Protein AF-0000000072905108 (afdb_homodimer)

Organism: NCBI:txid187101

InterPro domains:
  IPR001567 Peptidase M3A/M3B catalytic domain [PF01432] (187-564)
  IPR004438 Peptidase M3B, oligoendopeptidase F [TIGR00181] (2-578)
  IPR013647 Oligopeptidase F, N-terminal domain [PF08439] (108-171)
  IPR042088 Oligoendopeptidase F, C-terminal domain [G3DSA:1.10.1370.20] (211-580)
  IPR045090 Peptidase M3A/M3B [PTHR11804] (358-551)

Structure (mmCIF, N/CA/C/O backbone):
data_AF-0000000072905108-model_v1
#
loop_
_entity.id
_entity.type
_entity.pdbx_description
1 polymer 'Oligopeptidase F'
#
loop_
_atom_site.group_PDB
_atom_site.id
_atom_site.type_symbol
_atom_site.label_atom_id
_atom_site.label_alt_id
_atom_site.label_comp_id
_atom_site.label_asym_id
_atom_site.label_entity_id
_atom_site.label_seq_id
_atom_site.pdbx_PDB_ins_code
_atom_site.Cartn_x
_atom_site.Cartn_y
_atom_site.Cartn_z
_atom_site.occupancy
_atom_site.B_iso_or_equiv
_atom_site.auth_seq_id
_atom_site.auth_comp_id
_atom_site.auth_asym_id
_atom_site.auth_atom_id
_atom_site.pdbx_PDB_model_num
ATOM 1 N N . MET A 1 1 ? 17.172 25.938 36.344 1 37.25 1 MET A N 1
ATOM 2 C CA . MET A 1 1 ? 17.031 24.891 35.344 1 37.25 1 MET A CA 1
ATOM 3 C C . MET A 1 1 ? 15.609 24.344 35.312 1 37.25 1 MET A C 1
ATOM 5 O O . MET A 1 1 ? 15.047 24.078 34.25 1 37.25 1 MET A O 1
ATOM 9 N N . GLU A 1 2 ? 15.023 24.062 36.531 1 50 2 GLU A N 1
ATOM 10 C CA . GLU A 1 2 ? 13.711 23.531 36.875 1 50 2 GLU A CA 1
ATOM 11 C C . GLU A 1 2 ? 12.602 24.5 36.469 1 50 2 GLU A C 1
ATOM 13 O O . GLU A 1 2 ? 11.5 24.078 36.125 1 50 2 GLU A O 1
ATOM 18 N N . ASN A 1 3 ? 13 25.812 35.969 1 70.31 3 ASN A N 1
ATOM 19 C CA . ASN A 1 3 ? 12.094 26.922 35.781 1 70.31 3 ASN A CA 1
ATOM 20 C C . ASN A 1 3 ? 11.711 27.062 34.281 1 70.31 3 ASN A C 1
ATOM 22 O O . ASN A 1 3 ? 10.914 27.938 33.938 1 70.31 3 ASN A O 1
ATOM 26 N N . ASN A 1 4 ? 12.016 26.172 33.5 1 89.19 4 ASN A N 1
ATOM 27 C CA . ASN A 1 4 ? 11.766 26.328 32.094 1 89.19 4 ASN A CA 1
ATOM 28 C C . ASN A 1 4 ? 10.859 25.219 31.547 1 89.19 4 ASN A C 1
ATOM 30 O O . ASN A 1 4 ? 10.75 25.016 30.344 1 89.19 4 ASN A O 1
ATOM 34 N N . LYS A 1 5 ? 10.32 24.531 32.594 1 93.5 5 LYS A N 1
ATOM 35 C CA . LYS A 1 5 ? 9.359 23.484 32.25 1 93.5 5 LYS A CA 1
ATOM 36 C C . LYS A 1 5 ? 7.934 23.938 32.531 1 93.5 5 LYS A C 1
ATOM 38 O O . LYS A 1 5 ? 7.691 24.672 33.5 1 93.5 5 LYS A O 1
ATOM 43 N N . TRP A 1 6 ? 7.023 23.469 31.703 1 96.94 6 TRP A N 1
ATOM 44 C CA . TRP A 1 6 ? 5.625 23.797 31.953 1 96.94 6 TRP A CA 1
ATOM 45 C C . TRP A 1 6 ? 5.125 23.125 33.219 1 96.94 6 TRP A C 1
ATOM 47 O O . TRP A 1 6 ? 5.758 22.188 33.719 1 96.94 6 TRP A O 1
ATOM 57 N N . ASP A 1 7 ? 4.039 23.719 33.844 1 96.69 7 ASP A N 1
ATOM 58 C CA . ASP A 1 7 ? 3.436 23.188 35.062 1 96.69 7 ASP A CA 1
ATOM 59 C C . ASP A 1 7 ? 2.105 22.5 34.75 1 96.69 7 ASP A C 1
ATOM 61 O O . ASP A 1 7 ? 1.071 23.156 34.625 1 96.69 7 ASP A O 1
ATOM 65 N N . LEU A 1 8 ? 2.092 21.172 34.781 1 96.81 8 LEU A N 1
ATOM 66 C CA . LEU A 1 8 ? 0.907 20.406 34.406 1 96.81 8 LEU A CA 1
ATOM 67 C C . LEU A 1 8 ? 0.062 20.078 35.656 1 96.81 8 LEU A C 1
ATOM 69 O O . LEU A 1 8 ? -1.012 19.484 35.531 1 96.81 8 LEU A O 1
ATOM 73 N N . THR A 1 9 ? 0.495 20.531 36.781 1 96 9 THR A N 1
ATOM 74 C CA . THR A 1 9 ? -0.245 20.25 38 1 96 9 THR A CA 1
ATOM 75 C C . THR A 1 9 ? -1.555 21.047 38.031 1 96 9 THR A C 1
ATOM 77 O O . THR A 1 9 ? -2.436 20.766 38.844 1 96 9 THR A O 1
ATOM 80 N N . TYR A 1 10 ? -1.648 22.031 37.156 1 95.19 10 TYR A N 1
ATOM 81 C CA . TYR A 1 10 ? -2.908 22.75 37 1 95.19 10 TYR A CA 1
ATOM 82 C C . TYR A 1 10 ? -3.988 21.844 36.438 1 95.19 10 TYR A C 1
ATOM 84 O O . TYR A 1 10 ? -5.18 22.141 36.531 1 95.19 10 TYR A O 1
ATOM 92 N N . ILE A 1 11 ? -3.596 20.75 35.75 1 97.62 11 ILE A N 1
ATOM 93 C CA . ILE A 1 11 ? -4.555 19.797 35.219 1 97.62 11 ILE A CA 1
ATOM 94 C C . ILE A 1 11 ? -4.902 18.75 36.281 1 97.62 11 ILE A C 1
ATOM 96 O O . ILE A 1 11 ? -6.055 18.656 36.719 1 97.62 11 ILE A O 1
ATOM 100 N N . PHE A 1 12 ? -3.92 18.031 36.656 1 97.62 12 PHE A N 1
ATOM 101 C CA . PHE A 1 12 ? -3.984 17.141 37.812 1 97.62 12 PHE A CA 1
ATOM 102 C C . PHE A 1 12 ? -2.797 17.375 38.719 1 97.62 12 PHE A C 1
ATOM 104 O O . PHE A 1 12 ? -1.646 17.344 38.281 1 97.62 12 PHE A O 1
ATOM 111 N N . LYS A 1 13 ? -3.086 17.422 39.969 1 97.19 13 LYS A N 1
ATOM 112 C CA . LYS A 1 13 ? -2.037 17.703 40.938 1 97.19 13 LYS A CA 1
ATOM 113 C C . LYS A 1 13 ? -1.029 16.562 41 1 97.19 13 LYS A C 1
ATOM 115 O O . LYS A 1 13 ? 0.158 16.781 41.25 1 97.19 13 LYS A O 1
ATOM 120 N N . THR A 1 14 ? -1.585 15.336 40.844 1 96.69 14 THR A N 1
ATOM 121 C CA . THR A 1 14 ? -0.721 14.164 40.938 1 96.69 14 THR A CA 1
ATOM 122 C C . THR A 1 14 ? -1.152 13.109 39.906 1 96.69 14 THR A C 1
ATOM 124 O O . THR A 1 14 ? -2.289 13.125 39.438 1 96.69 14 THR A O 1
ATOM 127 N N . ASP A 1 15 ? -0.193 12.219 39.656 1 96.75 15 ASP A N 1
ATOM 128 C CA . ASP A 1 15 ? -0.494 11.078 38.812 1 96.75 15 ASP A CA 1
ATOM 129 C C . ASP A 1 15 ? -1.583 10.195 39.438 1 96.75 15 ASP A C 1
ATOM 131 O O . ASP A 1 15 ? -2.379 9.594 38.719 1 96.75 15 ASP A O 1
ATOM 135 N N . LYS A 1 16 ? -1.562 10.156 40.656 1 97 16 LYS A N 1
ATOM 136 C CA . LYS A 1 16 ? -2.568 9.375 41.375 1 97 16 LYS A CA 1
ATOM 137 C C . LYS A 1 16 ? -3.973 9.906 41.094 1 97 16 LYS A C 1
ATOM 139 O O . LYS A 1 16 ? -4.902 9.125 40.875 1 97 16 LYS A O 1
ATOM 144 N N . LEU A 1 17 ? -4.121 11.172 41.156 1 97.69 17 LEU A N 1
ATOM 145 C CA . LEU A 1 17 ? -5.418 11.781 40.875 1 97.69 17 LEU A CA 1
ATOM 146 C C . LEU A 1 17 ? -5.855 11.523 39.438 1 97.69 17 LEU A C 1
ATOM 148 O O . LEU A 1 17 ? -7.047 11.352 39.188 1 97.69 17 LEU A O 1
ATOM 152 N N . TRP A 1 18 ? -4.914 11.57 38.5 1 97.94 18 TRP A N 1
ATOM 153 C CA . TRP A 1 18 ? -5.227 11.219 37.125 1 97.94 18 TRP A CA 1
ATOM 154 C C . TRP A 1 18 ? -5.777 9.797 37.031 1 97.94 18 TRP A C 1
ATOM 156 O O . TRP A 1 18 ? -6.793 9.555 36.375 1 97.94 18 TRP A O 1
ATOM 166 N N . ASN A 1 19 ? -5.137 8.867 37.719 1 97.25 19 ASN A N 1
ATOM 167 C CA . ASN A 1 19 ? -5.547 7.465 37.688 1 97.25 19 ASN A CA 1
ATOM 168 C C . ASN A 1 19 ? -6.945 7.281 38.281 1 97.25 19 ASN A C 1
ATOM 170 O O . ASN A 1 19 ? -7.746 6.504 37.75 1 97.25 19 ASN A O 1
ATOM 174 N N . GLU A 1 20 ? -7.219 7.969 39.312 1 97.5 20 GLU A N 1
ATOM 175 C CA . GLU A 1 20 ? -8.547 7.91 39.906 1 97.5 20 GLU A CA 1
ATOM 176 C C . GLU A 1 20 ? -9.609 8.453 38.969 1 97.5 20 GLU A C 1
ATOM 178 O O . GLU A 1 20 ? -10.672 7.855 38.812 1 97.5 20 GLU A O 1
ATOM 183 N N . SER A 1 21 ? -9.273 9.555 38.469 1 97.5 21 SER A N 1
ATOM 184 C CA . SER A 1 21 ? -10.203 10.156 37.5 1 97.5 21 SER A CA 1
ATOM 185 C C . SER A 1 21 ? -10.406 9.266 36.281 1 97.5 21 SER A C 1
ATOM 187 O O . SER A 1 21 ? -11.5 9.203 35.75 1 97.5 21 SER A O 1
ATOM 189 N N . PHE A 1 22 ? -9.352 8.617 35.844 1 97.31 22 PHE A N 1
ATOM 190 C CA . PHE A 1 22 ? -9.414 7.695 34.719 1 97.31 22 PHE A CA 1
ATOM 191 C C . PHE A 1 22 ? -10.344 6.531 35.031 1 97.31 22 PHE A C 1
ATOM 193 O O . PHE A 1 22 ? -11.18 6.16 34.188 1 97.31 22 PHE A O 1
ATOM 200 N N . ASP A 1 23 ? -10.211 5.984 36.125 1 96.44 23 ASP A N 1
ATOM 201 C CA . ASP A 1 23 ? -11.055 4.871 36.531 1 96.44 23 ASP A CA 1
ATOM 202 C C . ASP A 1 23 ? -12.523 5.289 36.594 1 96.44 23 ASP A C 1
ATOM 204 O O . ASP A 1 23 ? -13.414 4.523 36.219 1 96.44 23 ASP A O 1
ATOM 208 N N . GLU A 1 24 ? -12.695 6.434 37.062 1 97.06 24 GLU A N 1
ATOM 209 C CA . GLU A 1 24 ? -14.047 6.977 37.062 1 97.06 24 GLU A CA 1
ATOM 210 C C . GLU A 1 24 ? -14.578 7.164 35.656 1 97.06 24 GLU A C 1
ATOM 212 O O . GLU A 1 24 ? -15.742 6.859 35.375 1 97.06 24 GLU A O 1
ATOM 217 N N . ALA A 1 25 ? -13.758 7.711 34.812 1 97.25 25 ALA A N 1
ATOM 218 C CA . ALA A 1 25 ? -14.156 7.984 33.438 1 97.25 25 ALA A CA 1
ATOM 219 C C . ALA A 1 25 ? -14.539 6.699 32.719 1 97.25 25 ALA A C 1
ATOM 221 O O . ALA A 1 25 ? -15.43 6.703 31.875 1 97.25 25 ALA A O 1
ATOM 222 N N . LYS A 1 26 ? -13.938 5.527 33.031 1 92.88 26 LYS A N 1
ATOM 223 C CA . LYS A 1 26 ? -14.242 4.23 32.438 1 92.88 26 LYS A CA 1
ATOM 224 C C . LYS A 1 26 ? -15.711 3.877 32.594 1 92.88 26 LYS A C 1
ATOM 226 O O . LYS A 1 26 ? -16.312 3.27 31.719 1 92.88 26 LYS A O 1
ATOM 231 N N . GLU A 1 27 ? -16.188 4.348 33.625 1 94.56 27 GLU A N 1
ATOM 232 C CA . GLU A 1 27 ? -17.594 4.047 33.938 1 94.56 27 GLU A CA 1
ATOM 233 C C . GLU A 1 27 ? -18.516 5.133 33.406 1 94.56 27 GLU A C 1
ATOM 235 O O . GLU A 1 27 ? -19.578 4.828 32.844 1 94.56 27 GLU A O 1
ATOM 240 N N . VAL A 1 28 ? -18.109 6.285 33.531 1 95.5 28 VAL A N 1
ATOM 241 C CA . VAL A 1 28 ? -18.938 7.441 33.188 1 95.5 28 VAL A CA 1
ATOM 242 C C . VAL A 1 28 ? -19.219 7.465 31.688 1 95.5 28 VAL A C 1
ATOM 244 O O . VAL A 1 28 ? -20.297 7.859 31.25 1 95.5 28 VAL A O 1
ATOM 247 N N . ILE A 1 29 ? -18.281 7.082 30.859 1 95.56 29 ILE A N 1
ATOM 248 C CA . ILE A 1 29 ? -18.453 7.164 29.406 1 95.56 29 ILE A CA 1
ATOM 249 C C . ILE A 1 29 ? -19.594 6.234 28.969 1 95.56 29 ILE A C 1
ATOM 251 O O . ILE A 1 29 ? -20.203 6.449 27.938 1 95.56 29 ILE A O 1
ATOM 255 N N . LYS A 1 30 ? -19.953 5.16 29.75 1 92.56 30 LYS A N 1
ATOM 256 C CA . LYS A 1 30 ? -21.016 4.211 29.453 1 92.56 30 LYS A CA 1
ATOM 257 C C . LYS A 1 30 ? -22.391 4.875 29.547 1 92.56 30 LYS A C 1
ATOM 259 O O . LYS A 1 30 ? -23.359 4.402 28.953 1 92.56 30 LYS A O 1
ATOM 264 N N . ASP A 1 31 ? -22.406 5.887 30.281 1 93.69 31 ASP A N 1
ATOM 265 C CA . ASP A 1 31 ? -23.672 6.562 30.562 1 93.69 31 ASP A CA 1
ATOM 266 C C . ASP A 1 31 ? -24.281 7.137 29.281 1 93.69 31 ASP A C 1
ATOM 268 O O . ASP A 1 31 ? -25.5 7.328 29.188 1 93.69 31 ASP A O 1
ATOM 272 N N . ILE A 1 32 ? -23.484 7.43 28.344 1 94.81 32 ILE A N 1
ATOM 273 C CA . ILE A 1 32 ? -23.969 8.023 27.109 1 94.81 32 ILE A CA 1
ATOM 274 C C . ILE A 1 32 ? -24.922 7.051 26.406 1 94.81 32 ILE A C 1
ATOM 276 O O . ILE A 1 32 ? -25.797 7.465 25.641 1 94.81 32 ILE A O 1
ATOM 280 N N . LYS A 1 33 ? -24.766 5.773 26.672 1 92.62 33 LYS A N 1
ATOM 281 C CA . LYS A 1 33 ? -25.516 4.715 26.016 1 92.62 33 LYS A CA 1
ATOM 282 C C . LYS A 1 33 ? -26.984 4.738 26.422 1 92.62 33 LYS A C 1
ATOM 284 O O . LYS A 1 33 ? -27.859 4.258 25.688 1 92.62 33 LYS A O 1
ATOM 289 N N . LYS A 1 34 ? -27.25 5.25 27.547 1 94.5 34 LYS A N 1
ATOM 290 C CA . LYS A 1 34 ? -28.625 5.262 28.031 1 94.5 34 LYS A CA 1
ATOM 291 C C . LYS A 1 34 ? -29.516 6.137 27.156 1 94.5 34 LYS A C 1
ATOM 293 O O . LYS A 1 34 ? -30.734 6.027 27.203 1 94.5 34 LYS A O 1
ATOM 298 N N . TYR A 1 35 ? -28.906 6.949 26.328 1 95.06 35 TYR A N 1
ATOM 299 C CA . TYR A 1 35 ? -29.672 7.875 25.5 1 95.06 35 TYR A CA 1
ATOM 300 C C . TYR A 1 35 ? -29.953 7.266 24.125 1 95.06 35 TYR A C 1
ATOM 302 O O . TYR A 1 35 ? -30.688 7.855 23.328 1 95.06 35 TYR A O 1
ATOM 310 N N . GLU A 1 36 ? -29.391 6.199 23.828 1 92.12 36 GLU A N 1
ATOM 311 C CA . GLU A 1 36 ? -29.625 5.547 22.547 1 92.12 36 GLU A CA 1
ATOM 312 C C . GLU A 1 36 ? -31.109 5.324 22.312 1 92.12 36 GLU A C 1
ATOM 314 O O . GLU A 1 36 ? -31.781 4.695 23.125 1 92.12 36 GLU A O 1
ATOM 319 N N . GLY A 1 37 ? -31.594 5.844 21.312 1 92.25 37 GLY A N 1
ATOM 320 C CA . GLY A 1 37 ? -33 5.738 20.953 1 92.25 37 GLY A CA 1
ATOM 321 C C . GLY A 1 37 ? -33.875 6.711 21.719 1 92.25 37 GLY A C 1
ATOM 322 O O . GLY A 1 37 ? -35.094 6.707 21.547 1 92.25 37 GLY A O 1
ATOM 323 N N . LYS A 1 38 ? -33.281 7.539 22.516 1 94 38 LYS A N 1
ATOM 324 C CA . LYS A 1 38 ? -34.094 8.344 23.406 1 94 38 LYS A CA 1
ATOM 325 C C . LYS A 1 38 ? -33.688 9.812 23.359 1 94 38 LYS A C 1
ATOM 327 O O . LYS A 1 38 ? -34.188 10.633 24.125 1 94 38 LYS A O 1
ATOM 332 N N . ILE A 1 39 ? -32.812 10.289 22.5 1 94 39 ILE A N 1
ATOM 333 C CA . ILE A 1 39 ? -32.219 11.625 22.484 1 94 39 ILE A CA 1
ATOM 334 C C . ILE A 1 39 ? -33.344 12.664 22.312 1 94 39 ILE A C 1
ATOM 336 O O . ILE A 1 39 ? -33.312 13.719 22.953 1 94 39 ILE A O 1
ATOM 340 N N . THR A 1 40 ? -34.375 12.312 21.5 1 94.81 40 THR A N 1
ATOM 341 C CA . THR A 1 40 ? -35.375 13.328 21.141 1 94.81 40 THR A CA 1
ATOM 342 C C . THR A 1 40 ? -36.75 12.938 21.656 1 94.81 40 THR A C 1
ATOM 344 O O . THR A 1 40 ? -37.75 13.305 21.047 1 94.81 40 THR A O 1
ATOM 347 N N . LYS A 1 41 ? -36.812 12.18 22.641 1 94.5 41 LYS A N 1
ATOM 348 C CA . LYS A 1 41 ? -38.094 11.758 23.188 1 94.5 41 LYS A CA 1
ATOM 349 C C . LYS A 1 41 ? -38.812 12.93 23.828 1 94.5 41 LYS A C 1
ATOM 351 O O . LYS A 1 41 ? -40.031 12.945 23.891 1 94.5 41 LYS A O 1
ATOM 356 N N . SER A 1 42 ? -38 13.867 24.438 1 96 42 SER A N 1
ATOM 357 C CA . SER A 1 42 ? -38.562 15.086 25.031 1 96 42 SER A CA 1
ATOM 358 C C . SER A 1 42 ? -37.531 16.219 25.016 1 96 42 SER A C 1
ATOM 360 O O . SER A 1 42 ? -36.344 15.969 24.891 1 96 42 SER A O 1
ATOM 362 N N . LEU A 1 43 ? -38.031 17.406 25.156 1 96.81 43 LEU A N 1
ATOM 363 C CA . LEU A 1 43 ? -37.156 18.578 25.219 1 96.81 43 LEU A CA 1
ATOM 364 C C . LEU A 1 43 ? -36.219 18.484 26.422 1 96.81 43 LEU A C 1
ATOM 366 O O . LEU A 1 43 ? -35.031 18.734 26.297 1 96.81 43 LEU A O 1
ATOM 370 N N . GLU A 1 44 ? -36.812 18.094 27.547 1 96.62 44 GLU A N 1
ATOM 371 C CA . GLU A 1 44 ? -36 17.969 28.75 1 96.62 44 GLU A CA 1
ATOM 372 C C . GLU A 1 44 ? -34.969 16.875 28.625 1 96.62 44 GLU A C 1
ATOM 374 O O . GLU A 1 44 ? -33.812 17.031 29.094 1 96.62 44 GLU A O 1
ATOM 379 N N . GLY A 1 45 ? -35.344 15.844 28.062 1 96.12 45 GLY A N 1
ATOM 380 C CA . GLY A 1 45 ? -34.375 14.773 27.812 1 96.12 45 GLY A CA 1
ATOM 381 C C . GLY A 1 45 ? -33.25 15.18 26.891 1 96.12 45 GLY A C 1
ATOM 382 O O . GLY A 1 45 ? -32.094 14.797 27.094 1 96.12 45 GLY A O 1
ATOM 383 N N . PHE A 1 46 ? -33.562 15.961 25.891 1 97.44 46 PHE A N 1
ATOM 384 C CA . PHE A 1 46 ? -32.562 16.453 24.938 1 97.44 46 PHE A CA 1
ATOM 385 C C . PHE A 1 46 ? -31.578 17.375 25.625 1 97.44 46 PHE A C 1
ATOM 387 O O . PHE A 1 46 ? -30.375 17.25 25.422 1 97.44 46 PHE A O 1
ATOM 394 N N . LYS A 1 47 ? -32.094 18.219 26.469 1 97.12 47 LYS A N 1
ATOM 395 C CA . LYS A 1 47 ? -31.25 19.109 27.234 1 97.12 47 LYS A CA 1
ATOM 396 C C . LYS A 1 47 ? -30.312 18.328 28.156 1 97.12 47 LYS A C 1
ATOM 398 O O . LYS A 1 47 ? -29.125 18.641 28.266 1 97.12 47 LYS A O 1
ATOM 403 N N . GLN A 1 48 ? -30.828 17.328 28.75 1 96.5 48 GLN A N 1
ATOM 404 C CA . GLN A 1 48 ? -30.047 16.484 29.656 1 96.5 48 GLN A CA 1
ATOM 405 C C . GLN A 1 48 ? -28.938 15.742 28.891 1 96.5 48 GLN A C 1
ATOM 407 O O . GLN A 1 48 ? -27.812 15.617 29.391 1 96.5 48 GLN A O 1
ATOM 412 N N . PHE A 1 49 ? -29.359 15.32 27.734 1 96.75 49 PHE A N 1
ATOM 413 C CA . PHE A 1 49 ? -28.391 14.633 26.891 1 96.75 49 PHE A CA 1
ATOM 414 C C . PHE A 1 49 ? -27.219 15.547 26.562 1 96.75 49 PHE A C 1
ATOM 416 O O . PHE A 1 49 ? -26.062 15.164 26.75 1 96.75 49 PHE A O 1
ATOM 423 N N . LEU A 1 50 ? -27.469 16.703 26.141 1 96.88 50 LEU A N 1
ATOM 424 C CA . LEU A 1 50 ? -26.422 17.656 25.75 1 96.88 50 LEU A CA 1
ATOM 425 C C . LEU A 1 50 ? -25.531 18 26.938 1 96.88 50 LEU A C 1
ATOM 427 O O . LEU A 1 50 ? -24.312 18.031 26.812 1 96.88 50 LEU A O 1
ATOM 431 N N . LYS A 1 51 ? -26.109 18.188 28.062 1 96.12 51 LYS A N 1
ATOM 432 C CA . LYS A 1 51 ? -25.375 18.547 29.266 1 96.12 51 LYS A CA 1
ATOM 433 C C . LYS A 1 51 ? -24.469 17.406 29.719 1 96.12 51 LYS A C 1
ATOM 435 O O . LYS A 1 51 ? -23.297 17.625 30.047 1 96.12 51 LYS A O 1
ATOM 440 N N . GLU A 1 52 ? -25 16.266 29.734 1 96.25 52 GLU A N 1
ATOM 441 C CA . GLU A 1 52 ? -24.219 15.102 30.172 1 96.25 52 GLU A CA 1
ATOM 442 C C . GLU A 1 52 ? -23.094 14.797 29.188 1 96.25 52 GLU A C 1
ATOM 444 O O . GLU A 1 52 ? -21.984 14.422 29.594 1 96.25 52 GLU A O 1
ATOM 449 N N . LYS A 1 53 ? -23.438 14.898 27.938 1 96.19 53 LYS A N 1
ATOM 450 C CA . LYS A 1 53 ? -22.375 14.695 26.953 1 96.19 53 LYS A CA 1
ATOM 451 C C . LYS A 1 53 ? -21.234 15.68 27.156 1 96.19 53 LYS A C 1
ATOM 453 O O . LYS A 1 53 ? -20.062 15.305 27.047 1 96.19 53 LYS A O 1
ATOM 458 N N . GLU A 1 54 ? -21.562 16.859 27.422 1 95.69 54 GLU A N 1
ATOM 459 C CA . GLU A 1 54 ? -20.547 17.875 27.672 1 95.69 54 GLU A CA 1
ATOM 460 C C . GLU A 1 54 ? -19.703 17.516 28.891 1 95.69 54 GLU A C 1
ATOM 462 O O . GLU A 1 54 ? -18.469 17.656 28.859 1 95.69 54 GLU A O 1
ATOM 467 N N . ILE A 1 55 ? -20.297 17.062 29.906 1 96.56 55 ILE A N 1
ATOM 468 C CA . ILE A 1 55 ? -19.609 16.688 31.125 1 96.56 55 ILE A CA 1
ATOM 469 C C . ILE A 1 55 ? -18.625 15.547 30.828 1 96.56 55 ILE A C 1
ATOM 471 O O . ILE A 1 55 ? -17.469 15.586 31.266 1 96.56 55 ILE A O 1
ATOM 475 N N . ILE A 1 56 ? -19.062 14.641 30.094 1 97.25 56 ILE A N 1
ATOM 476 C CA . ILE A 1 56 ? -18.234 13.5 29.75 1 97.25 56 ILE A CA 1
ATOM 477 C C . ILE A 1 56 ? -17.078 13.953 28.844 1 97.25 56 ILE A C 1
ATOM 479 O O . ILE A 1 56 ? -15.93 13.578 29.062 1 97.25 56 ILE A O 1
ATOM 483 N N . ASP A 1 57 ? -17.422 14.773 27.891 1 96.44 57 ASP A N 1
ATOM 484 C CA . ASP A 1 57 ? -16.406 15.289 26.969 1 96.44 57 ASP A CA 1
ATOM 485 C C . ASP A 1 57 ? -15.297 16.016 27.734 1 96.44 57 ASP A C 1
ATOM 487 O O . ASP A 1 57 ? -14.109 15.828 27.453 1 96.44 57 ASP A O 1
ATOM 491 N N . LEU A 1 58 ? -15.672 16.812 28.641 1 96.94 58 LEU A N 1
ATOM 492 C CA . LEU A 1 58 ? -14.727 17.594 29.422 1 96.94 58 LEU A CA 1
ATOM 493 C C . LEU A 1 58 ? -13.828 16.688 30.266 1 96.94 58 LEU A C 1
ATOM 495 O O . LEU A 1 58 ? -12.617 16.922 30.344 1 96.94 58 LEU A O 1
ATOM 499 N N . LYS A 1 59 ? -14.406 15.703 30.812 1 97 59 LYS A N 1
ATOM 500 C CA . LYS A 1 59 ? -13.641 14.766 31.625 1 97 59 LYS A CA 1
ATOM 501 C C . LYS A 1 59 ? -12.609 14.016 30.781 1 97 59 LYS A C 1
ATOM 503 O O . LYS A 1 59 ? -11.438 13.938 31.156 1 97 59 LYS A O 1
ATOM 508 N N . VAL A 1 60 ? -13.047 13.562 29.703 1 96.69 60 VAL A N 1
ATOM 509 C CA . VAL A 1 60 ? -12.172 12.797 28.828 1 96.69 60 VAL A CA 1
ATOM 510 C C . VAL A 1 60 ? -11.07 13.695 28.281 1 96.69 60 VAL A C 1
ATOM 512 O O . VAL A 1 60 ? -9.906 13.289 28.203 1 96.69 60 VAL A O 1
ATOM 515 N N . GLU A 1 61 ? -11.391 14.852 27.922 1 96.31 61 GLU A N 1
ATOM 516 C CA . GLU A 1 61 ? -10.422 15.805 27.391 1 96.31 61 GLU A CA 1
ATOM 517 C C . GLU A 1 61 ? -9.344 16.125 28.422 1 96.31 61 GLU A C 1
ATOM 519 O O . GLU A 1 61 ? -8.156 16.172 28.094 1 96.31 61 GLU A O 1
ATOM 524 N N . LYS A 1 62 ? -9.758 16.328 29.594 1 97.31 62 LYS A N 1
ATOM 525 C CA . LYS A 1 62 ? -8.828 16.641 30.688 1 97.31 62 LYS A CA 1
ATOM 526 C C . LYS A 1 62 ? -7.836 15.5 30.906 1 97.31 62 LYS A C 1
ATOM 528 O O . LYS A 1 62 ? -6.637 15.734 31.047 1 97.31 62 LYS A O 1
ATOM 533 N N . LEU A 1 63 ? -8.352 14.352 30.891 1 97.81 63 LEU A N 1
ATOM 534 C CA . LEU A 1 63 ? -7.516 13.164 31.031 1 97.81 63 LEU A CA 1
ATOM 535 C C . LEU A 1 63 ? -6.539 13.047 29.859 1 97.81 63 LEU A C 1
ATOM 537 O O . LEU A 1 63 ? -5.352 12.773 30.062 1 97.81 63 LEU A O 1
ATOM 541 N N . TYR A 1 64 ? -7.062 13.266 28.75 1 96.75 64 TYR A N 1
ATOM 542 C CA . TYR A 1 64 ? -6.238 13.172 27.562 1 96.75 64 TYR A CA 1
ATOM 543 C C . TYR A 1 64 ? -5.109 14.195 27.594 1 96.75 64 TYR A C 1
ATOM 545 O O . TYR A 1 64 ? -3.957 13.859 27.297 1 96.75 64 TYR A O 1
ATOM 553 N N . MET A 1 65 ? -5.383 15.367 27.969 1 97.06 65 MET A N 1
ATOM 554 C CA . MET A 1 65 ? -4.398 16.453 27.953 1 97.06 65 MET A CA 1
ATOM 555 C C . MET A 1 65 ? -3.26 16.156 28.922 1 97.06 65 MET A C 1
ATOM 557 O O . MET A 1 65 ? -2.088 16.328 28.578 1 97.06 65 MET A O 1
ATOM 561 N N . TYR A 1 66 ? -3.588 15.695 30.031 1 97.81 66 TYR A N 1
ATOM 562 C CA . TYR A 1 66 ? -2.557 15.398 31.016 1 97.81 66 TYR A CA 1
ATOM 563 C C . TYR A 1 66 ? -1.626 14.297 30.516 1 97.81 66 TYR A C 1
ATOM 565 O O . TYR A 1 66 ? -0.402 14.43 30.594 1 97.81 66 TYR A O 1
ATOM 573 N N . ALA A 1 67 ? -2.236 13.359 30.031 1 96.56 67 ALA A N 1
ATOM 574 C CA . ALA A 1 67 ? -1.459 12.203 29.594 1 96.56 67 ALA A CA 1
ATOM 575 C C . ALA A 1 67 ? -0.572 12.562 28.406 1 96.56 67 ALA A C 1
ATOM 577 O O . ALA A 1 67 ? 0.626 12.273 28.406 1 96.56 67 ALA A O 1
ATOM 578 N N . HIS A 1 68 ? -1.116 13.195 27.438 1 94.69 68 HIS A N 1
ATOM 579 C CA . HIS A 1 68 ? -0.36 13.469 26.234 1 94.69 68 HIS A CA 1
ATOM 580 C C . HIS A 1 68 ? 0.741 14.492 26.484 1 94.69 68 HIS A C 1
ATOM 582 O O . HIS A 1 68 ? 1.839 14.375 25.922 1 94.69 68 HIS A O 1
ATOM 588 N N . LEU A 1 69 ? 0.503 15.453 27.328 1 97 69 LEU A N 1
ATOM 589 C CA . LEU A 1 69 ? 1.501 16.484 27.609 1 97 69 LEU A CA 1
ATOM 590 C C . LEU A 1 69 ? 2.678 15.906 28.375 1 97 69 LEU A C 1
ATOM 592 O O . LEU A 1 69 ? 3.836 16.203 28.078 1 97 69 LEU A O 1
ATOM 596 N N . ASN A 1 70 ? 2.375 15.094 29.297 1 95.62 70 ASN A N 1
ATOM 597 C CA . ASN A 1 70 ? 3.455 14.422 30 1 95.62 70 ASN A CA 1
ATOM 598 C C . ASN A 1 70 ? 4.246 13.5 29.078 1 95.62 70 ASN A C 1
ATOM 600 O O . ASN A 1 70 ? 5.477 13.461 29.141 1 95.62 70 ASN A O 1
ATOM 604 N N . HIS A 1 71 ? 3.525 12.844 28.359 1 93.25 71 HIS A N 1
ATOM 605 C CA . HIS A 1 71 ? 4.164 11.961 27.406 1 93.25 71 HIS A CA 1
ATOM 606 C C . HIS A 1 71 ? 5.102 12.727 26.484 1 93.25 71 HIS A C 1
ATOM 608 O O . HIS A 1 71 ? 6.242 12.32 26.266 1 93.25 71 HIS A O 1
ATOM 614 N N . ASP A 1 72 ? 4.668 13.82 25.953 1 91.56 72 ASP A N 1
ATOM 615 C CA . ASP A 1 72 ? 5.398 14.57 24.938 1 91.56 72 ASP A CA 1
ATOM 616 C C . ASP A 1 72 ? 6.594 15.305 25.547 1 91.56 72 ASP A C 1
ATOM 618 O O . ASP A 1 72 ? 7.547 15.641 24.844 1 91.56 72 ASP A O 1
ATOM 622 N N . ALA A 1 73 ? 6.535 15.57 26.828 1 92.69 73 ALA A N 1
ATOM 623 C CA . ALA A 1 73 ? 7.652 16.219 27.5 1 92.69 73 ALA A CA 1
ATOM 624 C C . ALA A 1 73 ? 8.883 15.32 27.531 1 92.69 73 ALA A C 1
ATOM 626 O O . ALA A 1 73 ? 10.016 15.805 27.531 1 92.69 73 ALA A O 1
ATOM 627 N N . ASP A 1 74 ? 8.617 14.016 27.609 1 91 74 ASP A N 1
ATOM 628 C CA . ASP A 1 74 ? 9.656 12.992 27.562 1 91 74 ASP A CA 1
ATOM 629 C C . ASP A 1 74 ? 9.078 11.633 27.172 1 91 74 ASP A C 1
ATOM 631 O O . ASP A 1 74 ? 8.562 10.906 28.016 1 91 74 ASP A O 1
ATOM 635 N N . THR A 1 75 ? 9.234 11.273 26.031 1 85.75 75 THR A N 1
ATOM 636 C CA . THR A 1 75 ? 8.57 10.102 25.453 1 85.75 75 THR A CA 1
ATOM 637 C C . THR A 1 75 ? 9.203 8.812 25.984 1 85.75 75 THR A C 1
ATOM 639 O O . THR A 1 75 ? 8.672 7.723 25.75 1 85.75 75 THR A O 1
ATOM 642 N N . SER A 1 76 ? 10.352 8.891 26.703 1 82.38 76 SER A N 1
ATOM 643 C CA . SER A 1 76 ? 11.055 7.711 27.188 1 82.38 76 SER A CA 1
ATOM 644 C C . SER A 1 76 ? 10.5 7.258 28.547 1 82.38 76 SER A C 1
ATOM 646 O O . SER A 1 76 ? 10.82 6.168 29.016 1 82.38 76 SER A O 1
ATOM 648 N N . VAL A 1 77 ? 9.703 8.078 29.094 1 88.25 77 VAL A N 1
ATOM 649 C CA . VAL A 1 77 ? 9.188 7.766 30.422 1 88.25 77 VAL A CA 1
ATOM 650 C C . VAL A 1 77 ? 8.055 6.746 30.297 1 88.25 77 VAL A C 1
ATOM 652 O O . VAL A 1 77 ? 6.961 7.07 29.844 1 88.25 77 VAL A O 1
ATOM 655 N N . SER A 1 78 ? 8.164 5.574 30.844 1 85.62 78 SER A N 1
ATOM 656 C CA . SER A 1 78 ? 7.27 4.434 30.672 1 85.62 78 SER A CA 1
ATOM 657 C C . SER A 1 78 ? 5.891 4.719 31.25 1 85.62 78 SER A C 1
ATOM 659 O O . SER A 1 78 ? 4.871 4.34 30.672 1 85.62 78 SER A O 1
ATOM 661 N N . LYS A 1 79 ? 5.855 5.273 32.344 1 91.31 79 LYS A N 1
ATOM 662 C CA . LYS A 1 79 ? 4.578 5.527 33 1 91.31 79 LYS A CA 1
ATOM 663 C C . LYS A 1 79 ? 3.682 6.414 32.156 1 91.31 79 LYS A C 1
ATOM 665 O O . LYS A 1 79 ? 2.469 6.203 32.094 1 91.31 79 LYS A O 1
ATOM 670 N N . TYR A 1 80 ? 4.25 7.398 31.547 1 93.31 80 TYR A N 1
ATOM 671 C CA . TYR A 1 80 ? 3.439 8.312 30.75 1 93.31 80 TYR A CA 1
ATOM 672 C C . TYR A 1 80 ? 3.121 7.711 29.391 1 93.31 80 TYR A C 1
ATOM 674 O O . TYR A 1 80 ? 2.092 8.031 28.797 1 93.31 80 TYR A O 1
ATOM 682 N N . GLN A 1 81 ? 3.979 6.84 28.969 1 85.62 81 GLN A N 1
ATOM 683 C CA . GLN A 1 81 ? 3.615 6.035 27.812 1 85.62 81 GLN A CA 1
ATOM 684 C C . GLN A 1 81 ? 2.363 5.207 28.094 1 85.62 81 GLN A C 1
ATOM 686 O O . GLN A 1 81 ? 1.462 5.137 27.25 1 85.62 81 GLN A O 1
ATOM 691 N N . GLU A 1 82 ? 2.316 4.637 29.141 1 87.5 82 GLU A N 1
ATOM 692 C CA . GLU A 1 82 ? 1.181 3.814 29.547 1 87.5 82 GLU A CA 1
ATOM 693 C C . GLU A 1 82 ? -0.08 4.656 29.703 1 87.5 82 GLU A C 1
ATOM 695 O O . GLU A 1 82 ? -1.158 4.266 29.266 1 87.5 82 GLU A O 1
ATOM 700 N N . MET A 1 83 ? 0.031 5.766 30.391 1 93.81 83 MET A N 1
ATOM 701 C CA . MET A 1 83 ? -1.104 6.664 30.578 1 93.81 83 MET A CA 1
ATOM 702 C C . MET A 1 83 ? -1.698 7.078 29.234 1 93.81 83 MET A C 1
ATOM 704 O O . MET A 1 83 ? -2.918 7.07 29.062 1 93.81 83 MET A O 1
ATOM 708 N N . PHE A 1 84 ? -0.774 7.438 28.453 1 90.69 84 PHE A N 1
ATOM 709 C CA . PHE A 1 84 ? -1.216 7.895 27.141 1 90.69 84 PHE A CA 1
ATOM 710 C C . PHE A 1 84 ? -1.911 6.773 26.375 1 90.69 84 PHE A C 1
ATOM 712 O O . PHE A 1 84 ? -2.951 6.992 25.75 1 90.69 84 PHE A O 1
ATOM 719 N N . SER A 1 85 ? -1.41 5.633 26.438 1 83.44 85 SER A N 1
ATOM 720 C CA . SER A 1 85 ? -2.033 4.473 25.812 1 83.44 85 SER A CA 1
ATOM 721 C C . SER A 1 85 ? -3.414 4.199 26.391 1 83.44 85 SER A C 1
ATOM 723 O O . SER A 1 85 ? -4.367 3.938 25.656 1 83.44 85 SER A O 1
ATOM 725 N N . LYS A 1 86 ? -3.51 4.254 27.578 1 87.62 86 LYS A N 1
ATOM 726 C CA . LYS A 1 86 ? -4.77 4.031 28.281 1 87.62 86 LYS A CA 1
ATOM 727 C C . LYS A 1 86 ? -5.836 5.027 27.828 1 87.62 86 LYS A C 1
ATOM 729 O O . LYS A 1 86 ? -6.965 4.641 27.531 1 87.62 86 LYS A O 1
ATOM 734 N N . ILE A 1 87 ? -5.457 6.215 27.797 1 93.06 87 ILE A N 1
ATOM 735 C CA . ILE A 1 87 ? -6.449 7.238 27.5 1 93.06 87 ILE A CA 1
ATOM 736 C C . ILE A 1 87 ? -6.84 7.164 26.016 1 93.06 87 ILE A C 1
ATOM 738 O O . ILE A 1 87 ? -7.988 7.43 25.656 1 93.06 87 ILE A O 1
ATOM 742 N N . GLN A 1 88 ? -5.922 6.859 25.234 1 84.88 88 GLN A N 1
ATOM 743 C CA . GLN A 1 88 ? -6.258 6.656 23.828 1 84.88 88 GLN A CA 1
ATOM 744 C C . GLN A 1 88 ? -7.297 5.551 23.672 1 84.88 88 GLN A C 1
ATOM 746 O O . GLN A 1 88 ? -8.25 5.691 22.891 1 84.88 88 GLN A O 1
ATOM 751 N N . SER A 1 89 ? -7.113 4.504 24.375 1 81.88 89 SER A N 1
ATOM 752 C CA . SER A 1 89 ? -8.062 3.393 24.359 1 81.88 89 SER A CA 1
ATOM 753 C C . SER A 1 89 ? -9.43 3.822 24.875 1 81.88 89 SER A C 1
ATOM 755 O O . SER A 1 89 ? -10.453 3.453 24.312 1 81.88 89 SER A O 1
ATOM 757 N N . LEU A 1 90 ? -9.375 4.523 25.875 1 90.12 90 LEU A N 1
ATOM 758 C CA . LEU A 1 90 ? -10.625 5.016 26.438 1 90.12 90 LEU A CA 1
ATOM 759 C C . LEU A 1 90 ? -11.344 5.941 25.469 1 90.12 90 LEU A C 1
ATOM 761 O O . LEU A 1 90 ? -12.57 5.879 25.328 1 90.12 90 LEU A O 1
ATOM 765 N N . TYR A 1 91 ? -10.586 6.766 24.891 1 88.5 91 TYR A N 1
ATOM 766 C CA . TYR A 1 91 ? -11.133 7.699 23.922 1 88.5 91 TYR A CA 1
ATOM 767 C C . TYR A 1 91 ? -11.797 6.957 22.766 1 88.5 91 TYR A C 1
ATOM 769 O O . TYR A 1 91 ? -12.906 7.301 22.359 1 88.5 91 TYR A O 1
ATOM 777 N N . ALA A 1 92 ? -11.203 5.961 22.312 1 75.75 92 ALA A N 1
ATOM 778 C CA . ALA A 1 92 ? -11.75 5.141 21.234 1 75.75 92 ALA A CA 1
ATOM 779 C C . ALA A 1 92 ? -13.055 4.469 21.672 1 75.75 92 ALA A C 1
ATOM 781 O O . ALA A 1 92 ? -14.031 4.453 20.906 1 75.75 92 ALA A O 1
ATOM 782 N N . LYS A 1 93 ? -13.062 3.895 22.797 1 82.31 93 LYS A N 1
ATOM 783 C CA . LYS A 1 93 ? -14.258 3.25 23.344 1 82.31 93 LYS A CA 1
ATOM 784 C C . LYS A 1 93 ? -15.406 4.246 23.484 1 82.31 93 LYS A C 1
ATOM 786 O O . LYS A 1 93 ? -16.547 3.924 23.156 1 82.31 93 LYS A O 1
ATOM 791 N N . TYR A 1 94 ? -15.07 5.383 23.953 1 90.12 94 TYR A N 1
ATOM 792 C CA . TYR A 1 94 ? -16.078 6.43 24.109 1 90.12 94 TYR A CA 1
ATOM 793 C C . TYR A 1 94 ? -16.688 6.805 22.766 1 90.12 94 TYR A C 1
ATOM 795 O O . TYR A 1 94 ? -17.906 6.949 22.656 1 90.12 94 TYR A O 1
ATOM 803 N N . TYR A 1 95 ? -15.906 7 21.766 1 82.44 95 TYR A N 1
ATOM 804 C CA . TYR A 1 95 ? -16.406 7.34 20.438 1 82.44 95 TYR A CA 1
ATOM 805 C C . TYR A 1 95 ? -17.297 6.238 19.891 1 82.44 95 TYR A C 1
ATOM 807 O O . TYR A 1 95 ? -18.281 6.516 19.203 1 82.44 95 TYR A O 1
ATOM 815 N N . GLU A 1 96 ? -16.922 5.09 20.203 1 76.19 96 GLU A N 1
ATOM 816 C CA . GLU A 1 96 ? -17.766 3.959 19.828 1 76.19 96 GLU A CA 1
ATOM 817 C C . GLU A 1 96 ? -19.141 4.047 20.484 1 76.19 96 GLU A C 1
ATOM 819 O O . GLU A 1 96 ? -20.156 3.834 19.828 1 76.19 96 GLU A O 1
ATOM 824 N N . TYR A 1 97 ? -19.141 4.332 21.734 1 85.56 97 TYR A N 1
ATOM 825 C CA . TYR A 1 97 ? -20.391 4.465 22.469 1 85.56 97 TYR A CA 1
ATOM 826 C C . TYR A 1 97 ? -21.25 5.586 21.891 1 85.56 97 TYR A C 1
ATOM 828 O O . TYR A 1 97 ? -22.469 5.531 21.969 1 85.56 97 TYR A O 1
ATOM 836 N N . CYS A 1 98 ? -20.609 6.574 21.266 1 88.88 98 CYS A N 1
ATOM 837 C CA . CYS A 1 98 ? -21.312 7.746 20.75 1 88.88 98 CYS A CA 1
ATOM 838 C C . CYS A 1 98 ? -21.766 7.52 19.312 1 88.88 98 CYS A C 1
ATOM 840 O O . CYS A 1 98 ? -22.406 8.391 18.719 1 88.88 98 CYS A O 1
ATOM 842 N N . SER A 1 99 ? -21.594 6.352 18.734 1 79.81 99 SER A N 1
ATOM 843 C CA . SER A 1 99 ? -21.766 6.09 17.312 1 79.81 99 SER A CA 1
ATOM 844 C C . SER A 1 99 ? -23.219 6.273 16.891 1 79.81 99 SER A C 1
ATOM 846 O O . SER A 1 99 ? -23.484 6.652 15.742 1 79.81 99 SER A O 1
ATOM 848 N N . PHE A 1 100 ? -24.188 6.156 17.797 1 82.88 100 PHE A N 1
ATOM 849 C CA . PHE A 1 100 ? -25.609 6.199 17.453 1 82.88 100 PHE A CA 1
ATOM 850 C C . PHE A 1 100 ? -26.094 7.637 17.328 1 82.88 100 PHE A C 1
ATOM 852 O O . PHE A 1 100 ? -27.141 7.898 16.734 1 82.88 100 PHE A O 1
ATOM 859 N N . ILE A 1 101 ? -25.375 8.516 17.797 1 89.44 101 ILE A N 1
ATOM 860 C CA . ILE A 1 101 ? -25.844 9.883 18.016 1 89.44 101 ILE A CA 1
ATOM 861 C C . ILE A 1 101 ? -26.125 10.547 16.672 1 89.44 101 ILE A C 1
ATOM 863 O O . ILE A 1 101 ? -27.188 11.117 16.469 1 89.44 101 ILE A O 1
ATOM 867 N N . VAL A 1 102 ? -25.219 10.469 15.766 1 84.88 102 VAL A N 1
ATOM 868 C CA . VAL A 1 102 ? -25.328 11.195 14.508 1 84.88 102 VAL A CA 1
ATOM 869 C C . VAL A 1 102 ? -26.531 10.688 13.719 1 84.88 102 VAL A C 1
ATOM 871 O O . VAL A 1 102 ? -27.312 11.477 13.172 1 84.88 102 VAL A O 1
ATOM 874 N N . THR A 1 103 ? -26.719 9.383 13.688 1 83 103 THR A N 1
ATOM 875 C CA . THR A 1 103 ? -27.828 8.797 12.953 1 83 103 THR A CA 1
ATOM 876 C C . THR A 1 103 ? -29.172 9.172 13.594 1 83 103 THR A C 1
ATOM 878 O O . THR A 1 103 ? -30.125 9.5 12.898 1 83 103 THR A O 1
ATOM 881 N N . GLU A 1 104 ? -29.172 9.117 14.859 1 88.5 104 GLU A N 1
ATOM 882 C CA . GLU A 1 104 ? -30.406 9.484 15.562 1 88.5 104 GLU A CA 1
ATOM 883 C C . GLU A 1 104 ? -30.734 10.961 15.367 1 88.5 104 GLU A C 1
ATOM 885 O O . GLU A 1 104 ? -31.906 11.328 15.227 1 88.5 104 GLU A O 1
ATOM 890 N N . MET A 1 105 ? -29.719 11.742 15.328 1 92.12 105 MET A N 1
ATOM 891 C CA . MET A 1 105 ? -29.938 13.164 15.102 1 92.12 105 MET A CA 1
ATOM 892 C C . MET A 1 105 ? -30.438 13.422 13.68 1 92.12 105 MET A C 1
ATOM 894 O O . MET A 1 105 ? -31.328 14.242 13.469 1 92.12 105 MET A O 1
ATOM 898 N N . LYS A 1 106 ? -29.875 12.711 12.766 1 90 106 LYS A N 1
ATOM 899 C CA . LYS A 1 106 ? -30.297 12.852 11.375 1 90 106 LYS A CA 1
ATOM 900 C C . LYS A 1 106 ? -31.75 12.445 11.195 1 90 106 LYS A C 1
ATOM 902 O O . LYS A 1 106 ? -32.531 13.156 10.547 1 90 106 LYS A O 1
ATOM 907 N N . ASP A 1 107 ? -32.156 11.398 11.859 1 89.31 107 ASP A N 1
ATOM 908 C CA . ASP A 1 107 ? -33.5 10.852 11.727 1 89.31 107 ASP A CA 1
ATOM 909 C C . ASP A 1 107 ? -34.531 11.742 12.414 1 89.31 107 ASP A C 1
ATOM 911 O O . ASP A 1 107 ? -35.75 11.648 12.125 1 89.31 107 ASP A O 1
ATOM 915 N N . ASN A 1 108 ? -34.094 12.57 13.273 1 94.19 108 ASN A N 1
ATOM 916 C CA . ASN A 1 108 ? -35 13.398 14.047 1 94.19 108 ASN A CA 1
ATOM 917 C C . ASN A 1 108 ? -34.688 14.883 13.883 1 94.19 108 ASN A C 1
ATOM 919 O O . ASN A 1 108 ? -34.844 15.664 14.828 1 94.19 108 ASN A O 1
ATOM 923 N N . LYS A 1 109 ? -34.188 15.281 12.766 1 94.5 109 LYS A N 1
ATOM 924 C CA . LYS A 1 109 ? -33.719 16.641 12.484 1 94.5 109 LYS A CA 1
ATOM 925 C C . LYS A 1 109 ? -34.844 17.656 12.789 1 94.5 109 LYS A C 1
ATOM 927 O O . LYS A 1 109 ? -34.594 18.672 13.445 1 94.5 109 LYS A O 1
ATOM 932 N N . ASP A 1 110 ? -36.062 17.344 12.422 1 95.5 110 ASP A N 1
ATOM 933 C CA . ASP A 1 110 ? -37.188 18.266 12.578 1 95.5 110 ASP A CA 1
ATOM 934 C C . ASP A 1 110 ? -37.5 18.516 14.055 1 95.5 110 ASP A C 1
ATOM 936 O O . ASP A 1 110 ? -37.75 19.656 14.453 1 95.5 110 ASP A O 1
ATOM 940 N N . LYS A 1 111 ? -37.438 17.469 14.82 1 94.94 111 LYS A N 1
ATOM 941 C CA . LYS A 1 111 ? -37.688 17.594 16.266 1 94.94 111 LYS A CA 1
ATOM 942 C C . LYS A 1 111 ? -36.594 18.438 16.922 1 94.94 111 LYS A C 1
ATOM 944 O O . LYS A 1 111 ? -36.875 19.266 17.797 1 94.94 111 LYS A O 1
ATOM 949 N N . ILE A 1 112 ? -35.406 18.234 16.516 1 96.94 112 ILE A N 1
ATOM 950 C CA . ILE A 1 112 ? -34.281 18.953 17.078 1 96.94 112 ILE A CA 1
ATOM 951 C C . ILE A 1 112 ? -34.375 20.438 16.719 1 96.94 112 ILE A C 1
ATOM 953 O O . ILE A 1 112 ? -34.125 21.312 17.547 1 96.94 112 ILE A O 1
ATOM 957 N N . GLU A 1 113 ? -34.781 20.703 15.508 1 96.38 113 GLU A N 1
ATOM 958 C CA . GLU A 1 113 ? -34.969 22.078 15.086 1 96.38 113 GLU A CA 1
ATOM 959 C C . GLU A 1 113 ? -36.031 22.781 15.945 1 96.38 113 GLU A C 1
ATOM 961 O O . GLU A 1 113 ? -35.875 23.953 16.281 1 96.38 113 GLU A O 1
ATOM 966 N N . GLU A 1 114 ? -37 22.016 16.266 1 97.12 114 GLU A N 1
ATOM 967 C CA . GLU A 1 114 ? -38.031 22.547 17.141 1 97.12 114 GLU A CA 1
ATOM 968 C C . GLU A 1 114 ? -37.469 22.812 18.547 1 97.12 114 GLU A C 1
ATOM 970 O O . GLU A 1 114 ? -37.75 23.844 19.156 1 97.12 114 GLU A O 1
ATOM 975 N N . TYR A 1 115 ? -36.719 21.891 19.031 1 97.31 115 TYR A N 1
ATOM 976 C CA . TYR A 1 115 ? -36.156 22.031 20.375 1 97.31 115 TYR A CA 1
ATOM 977 C C . TYR A 1 115 ? -35.219 23.234 20.438 1 97.31 115 TYR A C 1
ATOM 979 O O . TYR A 1 115 ? -35.156 23.922 21.469 1 97.31 115 TYR A O 1
ATOM 987 N N . LEU A 1 116 ? -34.531 23.547 19.422 1 97 116 LEU A N 1
ATOM 988 C CA . LEU A 1 116 ? -33.5 24.578 19.375 1 97 116 LEU A CA 1
ATOM 989 C C . LEU A 1 116 ? -34.125 25.969 19.469 1 97 116 LEU A C 1
ATOM 991 O O . LEU A 1 116 ? -33.438 26.953 19.688 1 97 116 LEU A O 1
ATOM 995 N N . LYS A 1 117 ? -35.438 26.016 19.391 1 96.75 117 LYS A N 1
ATOM 996 C CA . LYS A 1 117 ? -36.125 27.281 19.562 1 96.75 117 LYS A CA 1
ATOM 997 C C . LYS A 1 117 ? -36.156 27.703 21.031 1 96.75 117 LYS A C 1
ATOM 999 O O . LYS A 1 117 ? -36.406 28.859 21.359 1 96.75 117 LYS A O 1
ATOM 1004 N N . ASP A 1 118 ? -35.906 26.719 21.859 1 96.62 118 ASP A N 1
ATOM 1005 C CA . ASP A 1 118 ? -35.844 27 23.297 1 96.62 118 ASP A CA 1
ATOM 1006 C C . ASP A 1 118 ? -34.625 27.859 23.625 1 96.62 118 ASP A C 1
ATOM 1008 O O . ASP A 1 118 ? -33.5 27.547 23.219 1 96.62 118 ASP A O 1
ATOM 1012 N N . ASP A 1 119 ? -34.812 28.828 24.469 1 95.38 119 ASP A N 1
ATOM 1013 C CA . ASP A 1 119 ? -33.75 29.812 24.766 1 95.38 119 ASP A CA 1
ATOM 1014 C C . ASP A 1 119 ? -32.625 29.172 25.547 1 95.38 119 ASP A C 1
ATOM 1016 O O . ASP A 1 119 ? -31.469 29.609 25.469 1 95.38 119 ASP A O 1
ATOM 1020 N N . GLU A 1 120 ? -32.906 28.156 26.25 1 95.12 120 GLU A N 1
ATOM 1021 C CA . GLU A 1 120 ? -31.891 27.453 27.016 1 95.12 120 GLU A CA 1
ATOM 1022 C C . GLU A 1 120 ? -30.906 26.734 26.109 1 95.12 120 GLU A C 1
ATOM 1024 O O . GLU A 1 120 ? -29.828 26.328 26.547 1 95.12 120 GLU A O 1
ATOM 1029 N N . LEU A 1 121 ? -31.281 26.625 24.844 1 96.88 121 LEU A N 1
ATOM 1030 C CA . LEU A 1 121 ? -30.438 25.891 23.906 1 96.88 121 LEU A CA 1
ATOM 1031 C C . LEU A 1 121 ? -29.812 26.828 22.875 1 96.88 121 LEU A C 1
ATOM 1033 O O . LEU A 1 121 ? -29.297 26.391 21.859 1 96.88 121 LEU A O 1
ATOM 1037 N N . LYS A 1 122 ? -29.875 28.047 23.172 1 95.62 122 LYS A N 1
ATOM 1038 C CA . LYS A 1 122 ? -29.406 29.062 22.234 1 95.62 122 LYS A CA 1
ATOM 1039 C C . LYS A 1 122 ? -27.938 28.844 21.891 1 95.62 122 LYS A C 1
ATOM 1041 O O . LYS A 1 122 ? -27.516 29.047 20.75 1 95.62 122 LYS A O 1
ATOM 1046 N N . GLU A 1 123 ? -27.125 28.422 22.828 1 94.44 123 GLU A N 1
ATOM 1047 C CA . GLU A 1 123 ? -25.688 28.266 22.641 1 94.44 123 GLU A CA 1
ATOM 1048 C C . GLU A 1 123 ? -25.375 27.078 21.734 1 94.44 123 GLU A C 1
ATOM 1050 O O . GLU A 1 123 ? -24.266 26.969 21.203 1 94.44 123 GLU A O 1
ATOM 1055 N N . TYR A 1 124 ? -26.359 26.234 21.469 1 96.19 124 TYR A N 1
ATOM 1056 C CA . TYR A 1 124 ? -26.125 25.031 20.656 1 96.19 124 TYR A CA 1
ATOM 1057 C C . TYR A 1 124 ? -26.531 25.266 19.219 1 96.19 124 TYR A C 1
ATOM 1059 O O . TYR A 1 124 ? -26.266 24.422 18.344 1 96.19 124 TYR A O 1
ATOM 1067 N N . ARG A 1 125 ? -27.141 26.312 18.953 1 96.31 125 ARG A N 1
ATOM 1068 C CA . ARG A 1 125 ? -27.734 26.547 17.641 1 96.31 125 ARG A CA 1
ATOM 1069 C C . ARG A 1 125 ? -26.672 26.516 16.547 1 96.31 125 ARG A C 1
ATOM 1071 O O . ARG A 1 125 ? -26.859 25.875 15.508 1 96.31 125 ARG A O 1
ATOM 1078 N N . GLN A 1 126 ? -25.531 27.156 16.766 1 94.75 126 GLN A N 1
ATOM 1079 C CA . GLN A 1 126 ? -24.453 27.156 15.766 1 94.75 126 GLN A CA 1
ATOM 1080 C C . GLN A 1 126 ? -23.922 25.75 15.531 1 94.75 126 GLN A C 1
ATOM 1082 O O . GLN A 1 126 ? -23.688 25.359 14.383 1 94.75 126 GLN A O 1
ATOM 1087 N N . HIS A 1 127 ? -23.766 25.031 16.547 1 93.69 127 HIS A N 1
ATOM 1088 C CA . HIS A 1 127 ? -23.281 23.656 16.453 1 93.69 127 HIS A CA 1
ATOM 1089 C C . HIS A 1 127 ? -24.203 22.797 15.602 1 93.69 127 HIS A C 1
ATOM 1091 O O . HIS A 1 127 ? -23.75 22.078 14.711 1 93.69 127 HIS A O 1
ATOM 1097 N N . PHE A 1 128 ? -25.453 22.922 15.805 1 94.75 128 PHE A N 1
ATOM 1098 C CA . PHE A 1 128 ? -26.406 22.078 15.102 1 94.75 128 PHE A CA 1
ATOM 1099 C C . PHE A 1 128 ? -26.578 22.547 13.664 1 94.75 128 PHE A C 1
ATOM 1101 O O . PHE A 1 128 ? -26.844 21.734 12.766 1 94.75 128 PHE A O 1
ATOM 1108 N N . LYS A 1 129 ? -26.406 23.844 13.453 1 93.06 129 LYS A N 1
ATOM 1109 C CA . LYS A 1 129 ? -26.375 24.328 12.07 1 93.06 129 LYS A CA 1
ATOM 1110 C C . LYS A 1 129 ? -25.312 23.578 11.266 1 93.06 129 LYS A C 1
ATOM 1112 O O . LYS A 1 129 ? -25.562 23.156 10.133 1 93.06 129 LYS A O 1
ATOM 1117 N N . GLU A 1 130 ? -24.219 23.406 11.852 1 90.31 130 GLU A N 1
ATOM 1118 C CA . GLU A 1 130 ? -23.125 22.703 11.195 1 90.31 130 GLU A CA 1
ATOM 1119 C C . GLU A 1 130 ? -23.422 21.219 11.047 1 90.31 130 GLU A C 1
ATOM 1121 O O . GLU A 1 130 ? -23.156 20.625 10 1 90.31 130 GLU A O 1
ATOM 1126 N N . VAL A 1 131 ? -23.984 20.641 12.055 1 89.94 131 VAL A N 1
ATOM 1127 C CA . VAL A 1 131 ? -24.328 19.219 12.055 1 89.94 131 VAL A CA 1
ATOM 1128 C C . VAL A 1 131 ? -25.328 18.922 10.938 1 89.94 131 VAL A C 1
ATOM 1130 O O . VAL A 1 131 ? -25.156 17.953 10.203 1 89.94 131 VAL A O 1
ATOM 1133 N N . PHE A 1 132 ? -26.328 19.766 10.789 1 92.06 132 PHE A N 1
ATOM 1134 C CA . PHE A 1 132 ? -27.391 19.562 9.82 1 92.06 132 PHE A CA 1
ATOM 1135 C C . PHE A 1 132 ? -26.859 19.656 8.398 1 92.06 132 PHE A C 1
ATOM 1137 O O . PHE A 1 132 ? -27.344 18.953 7.5 1 92.06 132 PHE A O 1
ATOM 1144 N N . LEU A 1 133 ? -25.844 20.5 8.219 1 88.25 133 LEU A N 1
ATOM 1145 C CA . LEU A 1 133 ? -25.25 20.656 6.902 1 88.25 133 LEU A CA 1
ATOM 1146 C C . LEU A 1 133 ? -24.578 19.359 6.445 1 88.25 133 LEU A C 1
ATOM 1148 O O . LEU A 1 133 ? -24.469 19.109 5.246 1 88.25 133 LEU A O 1
ATOM 1152 N N . ARG A 1 134 ? -24.25 18.547 7.309 1 88.19 134 ARG A N 1
ATOM 1153 C CA . ARG A 1 134 ? -23.516 17.328 7 1 88.19 134 ARG A CA 1
ATOM 1154 C C . ARG A 1 134 ? -24.469 16.172 6.711 1 88.19 134 ARG A C 1
ATOM 1156 O O . ARG A 1 134 ? -24.062 15.133 6.188 1 88.19 134 ARG A O 1
ATOM 1163 N N . PHE A 1 135 ? -25.766 16.344 7.02 1 89.31 135 PHE A N 1
ATOM 1164 C CA . PHE A 1 135 ? -26.719 15.25 6.949 1 89.31 135 PHE A CA 1
ATOM 1165 C C . PHE A 1 135 ? -26.891 14.773 5.512 1 89.31 135 PHE A C 1
ATOM 1167 O O . PHE A 1 135 ? -27.125 13.586 5.27 1 89.31 135 PHE A O 1
ATOM 1174 N N . SER A 1 136 ? -26.734 15.672 4.578 1 88.31 136 SER A N 1
ATOM 1175 C CA . SER A 1 136 ? -26.891 15.281 3.182 1 88.31 136 SER A CA 1
ATOM 1176 C C . SER A 1 136 ? -25.766 14.367 2.73 1 88.31 136 SER A C 1
ATOM 1178 O O . SER A 1 136 ? -25.844 13.734 1.678 1 88.31 136 SER A O 1
ATOM 1180 N N . HIS A 1 137 ? -24.781 14.32 3.453 1 91 137 HIS A N 1
ATOM 1181 C CA . HIS A 1 137 ? -23.594 13.531 3.105 1 91 137 HIS A CA 1
ATOM 1182 C C . HIS A 1 137 ? -23.438 12.336 4.035 1 91 137 HIS A C 1
ATOM 1184 O O . HIS A 1 137 ? -22.375 11.727 4.094 1 91 137 HIS A O 1
ATOM 1190 N N . VAL A 1 138 ? -24.484 12.094 4.754 1 87.38 138 VAL A N 1
ATOM 1191 C CA . VAL A 1 138 ? -24.484 10.945 5.652 1 87.38 138 VAL A CA 1
ATOM 1192 C C . VAL A 1 138 ? -25.25 9.789 5.016 1 87.38 138 VAL A C 1
ATOM 1194 O O . VAL A 1 138 ? -26.375 9.969 4.531 1 87.38 138 VAL A O 1
ATOM 1197 N N . LEU A 1 139 ? -24.656 8.641 4.961 1 87.38 139 LEU A N 1
ATOM 1198 C CA . LEU A 1 139 ? -25.281 7.445 4.398 1 87.38 139 LEU A CA 1
ATOM 1199 C C . LEU A 1 139 ? -26.094 6.707 5.457 1 87.38 139 LEU A C 1
ATOM 1201 O O . LEU A 1 139 ? -26.375 7.254 6.527 1 87.38 139 LEU A O 1
ATOM 1205 N N . SER A 1 140 ? -26.641 5.551 5.055 1 85.69 140 SER A N 1
ATOM 1206 C CA . SER A 1 140 ? -27.328 4.719 6.039 1 85.69 140 SER A CA 1
ATOM 1207 C C . SER A 1 140 ? -26.375 4.23 7.113 1 85.69 140 SER A C 1
ATOM 1209 O O . SER A 1 140 ? -25.156 4.238 6.918 1 85.69 140 SER A O 1
ATOM 1211 N N . GLU A 1 141 ? -26.938 3.928 8.203 1 81.69 141 GLU A N 1
ATOM 1212 C CA . GLU A 1 141 ? -26.125 3.463 9.32 1 81.69 141 GLU A CA 1
ATOM 1213 C C . GLU A 1 141 ? -25.188 2.336 8.898 1 81.69 141 GLU A C 1
ATOM 1215 O O . GLU A 1 141 ? -24 2.344 9.234 1 81.69 141 GLU A O 1
ATOM 1220 N N . LYS A 1 142 ? -25.734 1.361 8.18 1 85.06 142 LYS A N 1
ATOM 1221 C CA . LYS A 1 142 ? -24.938 0.22 7.742 1 85.06 142 LYS A CA 1
ATOM 1222 C C . LYS A 1 142 ? -23.828 0.656 6.785 1 85.06 142 LYS A C 1
ATOM 1224 O O . LYS A 1 142 ? -22.703 0.174 6.871 1 85.06 142 LYS A O 1
ATOM 1229 N N . GLU A 1 143 ? -24.172 1.533 5.949 1 86.62 143 GLU A N 1
ATOM 1230 C CA . GLU A 1 143 ? -23.188 2.033 4.984 1 86.62 143 GLU A CA 1
ATOM 1231 C C . GLU A 1 143 ? -22.094 2.836 5.676 1 86.62 143 GLU A C 1
ATOM 1233 O O . GLU A 1 143 ? -20.906 2.688 5.355 1 86.62 143 GLU A O 1
ATOM 1238 N N . GLU A 1 144 ? -22.516 3.662 6.602 1 85.69 144 GLU A N 1
ATOM 1239 C CA . GLU A 1 144 ? -21.562 4.457 7.363 1 85.69 144 GLU A CA 1
ATOM 1240 C C . GLU A 1 144 ? -20.609 3.564 8.156 1 85.69 144 GLU A C 1
ATOM 1242 O O . GLU A 1 144 ? -19.422 3.875 8.297 1 85.69 144 GLU A O 1
ATOM 1247 N N . LYS A 1 145 ? -21.172 2.572 8.656 1 84.69 145 LYS A N 1
ATOM 1248 C CA . LYS A 1 145 ? -20.359 1.635 9.422 1 84.69 145 LYS A CA 1
ATOM 1249 C C . LYS A 1 145 ? -19.297 0.982 8.547 1 84.69 145 LYS A C 1
ATOM 1251 O O . LYS A 1 145 ? -18.141 0.819 8.969 1 84.69 145 LYS A O 1
ATOM 1256 N N . ILE A 1 146 ? -19.656 0.604 7.363 1 88.44 146 ILE A N 1
ATOM 1257 C CA . ILE A 1 146 ? -18.703 0.019 6.426 1 88.44 146 ILE A CA 1
ATOM 1258 C C . ILE A 1 146 ? -17.609 1.028 6.109 1 88.44 146 ILE A C 1
ATOM 1260 O O . ILE A 1 146 ? -16.422 0.7 6.176 1 88.44 146 ILE A O 1
ATOM 1264 N N . LEU A 1 147 ? -17.969 2.25 5.836 1 88.88 147 LEU A N 1
ATOM 1265 C CA . LEU A 1 147 ? -16.984 3.275 5.5 1 88.88 147 LEU A CA 1
ATOM 1266 C C . LEU A 1 147 ? -16.047 3.529 6.676 1 88.88 147 LEU A C 1
ATOM 1268 O O . LEU A 1 147 ? -14.836 3.658 6.492 1 88.88 147 LEU A O 1
ATOM 1272 N N . ALA A 1 148 ? -16.594 3.586 7.832 1 84.5 148 ALA A N 1
ATOM 1273 C CA . ALA A 1 148 ? -15.805 3.828 9.039 1 84.5 148 ALA A CA 1
ATOM 1274 C C . ALA A 1 148 ? -14.797 2.709 9.266 1 84.5 148 ALA A C 1
ATOM 1276 O O . ALA A 1 148 ? -13.703 2.949 9.781 1 84.5 148 ALA A O 1
ATOM 1277 N N . SER A 1 149 ? -15.141 1.53 8.898 1 87.56 149 SER A N 1
ATOM 1278 C CA . SER A 1 149 ? -14.258 0.386 9.102 1 87.56 149 SER A CA 1
ATOM 1279 C C . SER A 1 149 ? -12.992 0.504 8.258 1 87.56 149 SER A C 1
ATOM 1281 O O . SER A 1 149 ? -11.984 -0.147 8.547 1 87.56 149 SER A O 1
ATOM 1283 N N . PHE A 1 150 ? -13.016 1.328 7.242 1 89.31 150 PHE A N 1
ATOM 1284 C CA . PHE A 1 150 ? -11.859 1.5 6.363 1 89.31 150 PHE A CA 1
ATOM 1285 C C . PHE A 1 150 ? -10.977 2.643 6.848 1 89.31 150 PHE A C 1
ATOM 1287 O O . PHE A 1 150 ? -9.992 2.994 6.191 1 89.31 150 PHE A O 1
ATOM 1294 N N . SER A 1 151 ? -11.25 3.227 7.992 1 85 151 SER A N 1
ATOM 1295 C CA . SER A 1 151 ? -10.523 4.395 8.484 1 85 151 SER A CA 1
ATOM 1296 C C . SER A 1 151 ? -9.031 4.102 8.625 1 85 151 SER A C 1
ATOM 1298 O O . SER A 1 151 ? -8.195 4.91 8.227 1 85 151 SER A O 1
ATOM 1300 N N . GLU A 1 152 ? -8.758 3.016 9.211 1 81.75 152 GLU A N 1
ATOM 1301 C CA . GLU A 1 152 ? -7.352 2.656 9.391 1 81.75 152 GLU A CA 1
ATOM 1302 C C . GLU A 1 152 ? -6.66 2.453 8.047 1 81.75 152 GLU A C 1
ATOM 1304 O O . GLU A 1 152 ? -5.508 2.861 7.863 1 81.75 152 GLU A O 1
ATOM 1309 N N . ILE A 1 153 ? -7.352 1.836 7.109 1 88.94 153 ILE A N 1
ATOM 1310 C CA . ILE A 1 153 ? -6.82 1.59 5.773 1 88.94 153 ILE A CA 1
ATOM 1311 C C . ILE A 1 153 ? -6.598 2.918 5.055 1 88.94 153 ILE A C 1
ATOM 1313 O O . ILE A 1 153 ? -5.625 3.078 4.316 1 88.94 153 ILE A O 1
ATOM 1317 N N . SER A 1 154 ? -7.449 3.832 5.34 1 90.81 154 SER A N 1
ATOM 1318 C CA . SER A 1 154 ? -7.359 5.137 4.695 1 90.81 154 SER A CA 1
ATOM 1319 C C . SER A 1 154 ? -6.098 5.879 5.121 1 90.81 154 SER A C 1
ATOM 1321 O O . SER A 1 154 ? -5.633 6.777 4.418 1 90.81 154 SER A O 1
ATOM 1323 N N . GLN A 1 155 ? -5.484 5.504 6.207 1 90.38 155 GLN A N 1
ATOM 1324 C CA . GLN A 1 155 ? -4.277 6.156 6.707 1 90.38 155 GLN A CA 1
ATOM 1325 C C . GLN A 1 155 ? -3.023 5.469 6.176 1 90.38 155 GLN A C 1
ATOM 1327 O O . GLN A 1 155 ? -1.913 5.98 6.34 1 90.38 155 GLN A O 1
ATOM 1332 N N . ALA A 1 156 ? -3.203 4.398 5.551 1 91.94 156 ALA A N 1
ATOM 1333 C CA . ALA A 1 156 ? -2.08 3.543 5.176 1 91.94 156 ALA A CA 1
ATOM 1334 C C . ALA A 1 156 ? -1.13 4.27 4.227 1 91.94 156 ALA A C 1
ATOM 1336 O O . ALA A 1 156 ? 0.09 4.215 4.398 1 91.94 156 ALA A O 1
ATOM 1337 N N . PRO A 1 157 ? -1.666 4.996 3.186 1 95.38 157 PRO A N 1
ATOM 1338 C CA . PRO A 1 157 ? -0.722 5.68 2.297 1 95.38 157 PRO A CA 1
ATOM 1339 C C . PRO A 1 157 ? 0.21 6.629 3.047 1 95.38 157 PRO A C 1
ATOM 1341 O O . PRO A 1 157 ? 1.424 6.613 2.826 1 95.38 157 PRO A O 1
ATOM 1344 N N . TYR A 1 158 ? -0.298 7.402 3.959 1 94.44 158 TYR A N 1
ATOM 1345 C CA . TYR A 1 158 ? 0.523 8.32 4.738 1 94.44 158 TYR A CA 1
ATOM 1346 C C . TYR A 1 158 ? 1.515 7.562 5.609 1 94.44 158 TYR A C 1
ATOM 1348 O O . TYR A 1 158 ? 2.678 7.957 5.73 1 94.44 158 TYR A O 1
ATOM 1356 N N . ASN A 1 159 ? 1.076 6.465 6.238 1 90.56 159 ASN A N 1
ATOM 1357 C CA . ASN A 1 159 ? 1.955 5.672 7.094 1 90.56 159 ASN A CA 1
ATOM 1358 C C . ASN A 1 159 ? 3.107 5.066 6.297 1 90.56 159 ASN A C 1
ATOM 1360 O O . ASN A 1 159 ? 4.254 5.086 6.746 1 90.56 159 ASN A O 1
ATOM 1364 N N . ILE A 1 160 ? 2.801 4.496 5.164 1 95.31 160 ILE A N 1
ATOM 1365 C CA . ILE A 1 160 ? 3.822 3.906 4.305 1 95.31 160 ILE A CA 1
ATOM 1366 C C . ILE A 1 160 ? 4.789 4.992 3.836 1 95.31 160 ILE A C 1
ATOM 1368 O O . ILE A 1 160 ? 6.008 4.801 3.867 1 95.31 160 ILE A O 1
ATOM 1372 N N . PHE A 1 161 ? 4.238 6.211 3.438 1 97.38 161 PHE A N 1
ATOM 1373 C CA . PHE A 1 161 ? 5.062 7.352 3.053 1 97.38 161 PHE A CA 1
ATOM 1374 C C . PHE A 1 161 ? 6.023 7.73 4.172 1 97.38 161 PHE A C 1
ATOM 1376 O O . PHE A 1 161 ? 7.223 7.895 3.939 1 97.38 161 PHE A O 1
ATOM 1383 N N . THR A 1 162 ? 5.551 7.82 5.359 1 91.06 162 THR A N 1
ATOM 1384 C CA . THR A 1 162 ? 6.344 8.25 6.504 1 91.06 162 THR A CA 1
ATOM 1385 C C . THR A 1 162 ? 7.434 7.23 6.82 1 91.06 162 THR A C 1
ATOM 1387 O O . THR A 1 162 ? 8.57 7.602 7.102 1 91.06 162 THR A O 1
ATOM 1390 N N . SER A 1 163 ? 7.082 5.984 6.746 1 91.06 163 SER A N 1
ATOM 1391 C CA . SER A 1 163 ? 8.07 4.941 6.992 1 91.06 163 SER A CA 1
ATOM 1392 C C . SER A 1 163 ? 9.203 5.004 5.969 1 91.06 163 SER A C 1
ATOM 1394 O O . SER A 1 163 ? 10.375 4.895 6.324 1 91.06 163 SER A O 1
ATOM 1396 N N . LEU A 1 164 ? 8.836 5.188 4.719 1 94.69 164 LEU A N 1
ATOM 1397 C CA . LEU A 1 164 ? 9.844 5.242 3.664 1 94.69 164 LEU A CA 1
ATOM 1398 C C . LEU A 1 164 ? 10.648 6.531 3.748 1 94.69 164 LEU A C 1
ATOM 1400 O O . LEU A 1 164 ? 11.883 6.5 3.76 1 94.69 164 LEU A O 1
ATOM 1404 N N . ASN A 1 165 ? 9.953 7.641 3.947 1 92.06 165 ASN A N 1
ATOM 1405 C CA . ASN A 1 165 ? 10.539 8.969 3.814 1 92.06 165 ASN A CA 1
ATOM 1406 C C . ASN A 1 165 ? 11.336 9.359 5.055 1 92.06 165 ASN A C 1
ATOM 1408 O O . ASN A 1 165 ? 12.359 10.039 4.953 1 92.06 165 ASN A O 1
ATOM 1412 N N . ASP A 1 166 ? 10.867 8.914 6.207 1 87.19 166 ASP A N 1
ATOM 1413 C CA . ASP A 1 166 ? 11.43 9.438 7.449 1 87.19 166 ASP A CA 1
ATOM 1414 C C . ASP A 1 166 ? 12.344 8.406 8.109 1 87.19 166 ASP A C 1
ATOM 1416 O O . ASP A 1 166 ? 13.219 8.766 8.906 1 87.19 166 ASP A O 1
ATOM 1420 N N . THR A 1 167 ? 12.109 7.16 7.754 1 84.81 167 THR A N 1
ATOM 1421 C CA . THR A 1 167 ? 12.812 6.133 8.516 1 84.81 167 THR A CA 1
ATOM 1422 C C . THR A 1 167 ? 13.773 5.355 7.625 1 84.81 167 THR A C 1
ATOM 1424 O O . THR A 1 167 ? 14.938 5.168 7.977 1 84.81 167 THR A O 1
ATOM 1427 N N . ASP A 1 168 ? 13.359 4.98 6.477 1 93.06 168 ASP A N 1
ATOM 1428 C CA . ASP A 1 168 ? 14.086 3.912 5.797 1 93.06 168 ASP A CA 1
ATOM 1429 C C . ASP A 1 168 ? 15.016 4.48 4.723 1 93.06 168 ASP A C 1
ATOM 1431 O O . ASP A 1 168 ? 16.141 4.004 4.555 1 93.06 168 ASP A O 1
ATOM 1435 N N . ILE A 1 169 ? 14.555 5.48 3.959 1 93.94 169 ILE A N 1
ATOM 1436 C 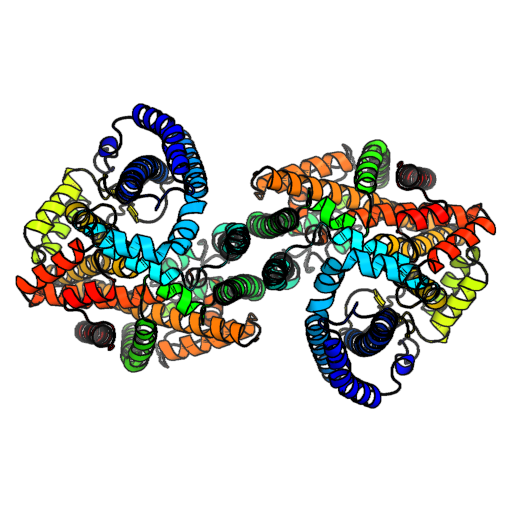CA . ILE A 1 169 ? 15.336 5.953 2.818 1 93.94 169 ILE A CA 1
ATOM 1437 C C . ILE A 1 169 ? 16.609 6.621 3.311 1 93.94 169 ILE A C 1
ATOM 1439 O O . ILE A 1 169 ? 16.609 7.289 4.348 1 93.94 169 ILE A O 1
ATOM 1443 N N . THR A 1 170 ? 17.688 6.371 2.584 1 93 170 THR A N 1
ATOM 1444 C CA . THR A 1 170 ? 18.969 7.016 2.867 1 93 170 THR A CA 1
ATOM 1445 C C . THR A 1 170 ? 19.484 7.754 1.636 1 93 170 THR A C 1
ATOM 1447 O O . THR A 1 170 ? 19.094 7.449 0.51 1 93 170 THR A O 1
ATOM 1450 N N . PHE A 1 171 ? 20.297 8.695 1.891 1 96.19 171 PHE A N 1
ATOM 1451 C CA . PHE A 1 171 ? 20.891 9.516 0.843 1 96.19 171 PHE A CA 1
ATOM 1452 C C . PHE A 1 171 ? 22.406 9.508 0.952 1 96.19 171 PHE A C 1
ATOM 1454 O O . PHE A 1 171 ? 22.969 9.211 2.012 1 96.19 171 PHE A O 1
ATOM 1461 N N . LYS A 1 172 ? 23.156 9.812 -0.207 1 95.75 172 LYS A N 1
ATOM 1462 C CA . LYS A 1 172 ? 24.609 10.023 -0.154 1 95.75 172 LYS A CA 1
ATOM 1463 C C . LYS A 1 172 ? 24.953 11.211 0.744 1 95.75 172 LYS A C 1
ATOM 1465 O O . LYS A 1 172 ? 24.25 12.219 0.747 1 95.75 172 LYS A O 1
ATOM 1470 N N . ASP A 1 173 ? 25.953 11.078 1.407 1 96.69 173 ASP A N 1
ATOM 1471 C CA . ASP A 1 173 ? 26.406 12.133 2.301 1 96.69 173 ASP A CA 1
ATOM 1472 C C . ASP A 1 173 ? 26.797 13.383 1.516 1 96.69 173 ASP A C 1
ATOM 1474 O O . ASP A 1 173 ? 27.031 13.32 0.306 1 96.69 173 ASP A O 1
ATOM 1478 N N . VAL A 1 174 ? 26.734 14.469 2.193 1 97.69 174 VAL A N 1
ATOM 1479 C CA . VAL A 1 174 ? 27.219 15.742 1.663 1 97.69 174 VAL A CA 1
ATOM 1480 C C . VAL A 1 174 ? 28.562 16.078 2.295 1 97.69 174 VAL A C 1
ATOM 1482 O O . VAL A 1 174 ? 28.625 16.641 3.398 1 97.69 174 VAL A O 1
ATOM 1485 N N . MET A 1 175 ? 29.625 15.805 1.603 1 96.19 175 MET A N 1
ATOM 1486 C CA . MET A 1 175 ? 30.969 16.094 2.1 1 96.19 175 MET A CA 1
ATOM 1487 C C . MET A 1 175 ? 31.172 15.492 3.482 1 96.19 175 MET A C 1
ATOM 1489 O O . MET A 1 175 ? 31.625 16.172 4.402 1 96.19 175 MET A O 1
ATOM 1493 N N . GLY A 1 176 ? 30.75 14.359 3.641 1 95.25 176 GLY A N 1
ATOM 1494 C CA . GLY A 1 176 ? 30.969 13.602 4.863 1 95.25 176 GLY A CA 1
ATOM 1495 C C . GLY A 1 176 ? 29.859 13.773 5.883 1 95.25 176 GLY A C 1
ATOM 1496 O O . GLY A 1 176 ? 29.844 13.078 6.898 1 95.25 176 GLY A O 1
ATOM 1497 N N . GLU A 1 177 ? 28.938 14.641 5.645 1 95.19 177 GLU A N 1
ATOM 1498 C CA . GLU A 1 177 ? 27.812 14.867 6.551 1 95.19 177 GLU A CA 1
ATOM 1499 C C . GLU A 1 177 ? 26.547 14.148 6.066 1 95.19 177 GLU A C 1
ATOM 1501 O O . GLU A 1 177 ? 26.234 14.18 4.875 1 95.19 177 GLU A O 1
ATOM 1506 N N . ASN A 1 178 ? 25.891 13.578 7.07 1 94.56 178 ASN A N 1
ATOM 1507 C CA . ASN A 1 178 ? 24.688 12.828 6.734 1 94.56 178 ASN A CA 1
ATOM 1508 C C . ASN A 1 178 ? 23.578 13.75 6.211 1 94.56 178 ASN A C 1
ATOM 1510 O O . ASN A 1 178 ? 23.375 14.836 6.742 1 94.56 178 ASN A O 1
ATOM 1514 N N . LEU A 1 179 ? 22.953 13.25 5.121 1 95.75 179 LEU A N 1
ATOM 1515 C CA . LEU A 1 179 ? 21.875 13.984 4.484 1 95.75 179 LEU A CA 1
ATOM 1516 C C . LEU A 1 179 ? 20.547 13.242 4.633 1 95.75 179 LEU A C 1
ATOM 1518 O O . LEU A 1 179 ? 20.5 12.023 4.473 1 95.75 179 LEU A O 1
ATOM 1522 N N . ASN A 1 180 ? 19.531 13.898 5.031 1 90 180 ASN A N 1
ATOM 1523 C CA . ASN A 1 180 ? 18.141 13.422 4.969 1 90 180 ASN A CA 1
ATOM 1524 C C . ASN A 1 180 ? 17.172 14.57 4.738 1 90 180 ASN A C 1
ATOM 1526 O O . ASN A 1 180 ? 17.578 15.727 4.633 1 90 180 ASN A O 1
ATOM 1530 N N . ASP A 1 181 ? 15.945 14.234 4.555 1 90.06 181 ASP A N 1
ATOM 1531 C CA . ASP A 1 181 ? 14.945 15.242 4.227 1 90.06 181 ASP A CA 1
ATOM 1532 C C . ASP A 1 181 ? 14.828 16.281 5.34 1 90.06 181 ASP A C 1
ATOM 1534 O O . ASP A 1 181 ? 14.562 17.453 5.078 1 90.06 181 ASP A O 1
ATOM 1538 N N . LYS A 1 182 ? 15.109 16.016 6.582 1 81.19 182 LYS A N 1
ATOM 1539 C CA . LYS A 1 182 ? 14.922 16.875 7.742 1 81.19 182 LYS A CA 1
ATOM 1540 C C . LYS A 1 182 ? 16.016 17.938 7.824 1 81.19 182 LYS A C 1
ATOM 1542 O O . LYS A 1 182 ? 15.781 19.062 8.266 1 81.19 182 LYS A O 1
ATOM 1547 N N . ASN A 1 183 ? 17.219 17.453 7.387 1 88.38 183 ASN A N 1
ATOM 1548 C CA . ASN A 1 183 ? 18.312 18.406 7.492 1 88.38 183 ASN A CA 1
ATOM 1549 C C . ASN A 1 183 ? 18.672 19.016 6.137 1 88.38 183 ASN A C 1
ATOM 1551 O O . ASN A 1 183 ? 19.656 19.734 6.016 1 88.38 183 ASN A O 1
ATOM 1555 N N . PHE A 1 184 ? 17.938 18.734 5.148 1 93.56 184 PHE A N 1
ATOM 1556 C CA . PHE A 1 184 ? 18.188 19.172 3.779 1 93.56 184 PHE A CA 1
ATOM 1557 C C . PHE A 1 184 ? 18.281 20.688 3.703 1 93.56 184 PHE A C 1
ATOM 1559 O O . PHE A 1 184 ? 19.188 21.234 3.086 1 93.56 184 PHE A O 1
ATOM 1566 N N . THR A 1 185 ? 17.344 21.375 4.348 1 89.38 185 THR A N 1
ATOM 1567 C CA . THR A 1 185 ? 17.297 22.844 4.281 1 89.38 185 THR A CA 1
ATOM 1568 C C . THR A 1 185 ? 18.531 23.453 4.914 1 89.38 185 THR A C 1
ATOM 1570 O O . THR A 1 185 ? 19.016 24.5 4.461 1 89.38 185 THR A O 1
ATOM 1573 N N . VAL A 1 186 ? 19.062 22.781 5.852 1 88.06 186 VAL A N 1
ATOM 1574 C CA . VAL A 1 186 ? 20.281 23.266 6.484 1 88.06 186 VAL A CA 1
ATOM 1575 C C . VAL A 1 186 ? 21.406 23.312 5.461 1 88.06 186 VAL A C 1
ATOM 1577 O O . VAL A 1 186 ? 22.172 24.281 5.41 1 88.06 186 VAL A O 1
ATOM 1580 N N . PHE A 1 187 ? 21.469 22.281 4.707 1 93.62 187 PHE A N 1
ATOM 1581 C CA . PHE A 1 187 ? 22.484 22.25 3.66 1 93.62 187 PHE A CA 1
ATOM 1582 C C . PHE A 1 187 ? 22.234 23.328 2.615 1 93.62 187 PHE A C 1
ATOM 1584 O O . PHE A 1 187 ? 23.172 23.953 2.125 1 93.62 187 PHE A O 1
ATOM 1591 N N . LEU A 1 188 ? 20.984 23.594 2.33 1 95.06 188 LEU A N 1
ATOM 1592 C CA . LEU A 1 188 ? 20.641 24.562 1.294 1 95.06 188 LEU A CA 1
ATOM 1593 C C . LEU A 1 188 ? 20.906 25.984 1.775 1 95.06 188 LEU A C 1
ATOM 1595 O O . LEU A 1 188 ? 20.984 26.922 0.968 1 95.06 188 LEU A O 1
ATOM 1599 N N . GLU A 1 189 ? 21.016 26.219 3.061 1 90.5 189 GLU A N 1
ATOM 1600 C CA . GLU A 1 189 ? 21.281 27.531 3.639 1 90.5 189 GLU A CA 1
ATOM 1601 C C . GLU A 1 189 ? 22.781 27.797 3.729 1 90.5 189 GLU A C 1
ATOM 1603 O O . GLU A 1 189 ? 23.203 28.891 4.094 1 90.5 189 GLU A O 1
ATOM 1608 N N . SER A 1 190 ? 23.562 26.812 3.342 1 91.88 190 SER A N 1
ATOM 1609 C CA . SER A 1 190 ? 25.016 26.938 3.414 1 91.88 190 SER A CA 1
ATOM 1610 C C . SER A 1 190 ? 25.516 28.047 2.494 1 91.88 190 SER A C 1
ATOM 1612 O O . SER A 1 190 ? 25.016 28.219 1.379 1 91.88 190 SER A O 1
ATOM 1614 N N . LYS A 1 191 ? 26.531 28.75 3.002 1 91.69 191 LYS A N 1
ATOM 1615 C CA . LYS A 1 191 ? 27.172 29.766 2.162 1 91.69 191 LYS A CA 1
ATOM 1616 C C . LYS A 1 191 ? 28.031 29.125 1.076 1 91.69 191 LYS A C 1
ATOM 1618 O O . LYS A 1 191 ? 28.375 29.766 0.084 1 91.69 191 LYS A O 1
ATOM 1623 N N . ASP A 1 192 ? 28.344 27.875 1.282 1 95 192 ASP A N 1
ATOM 1624 C CA . ASP A 1 192 ? 29.094 27.094 0.292 1 95 192 ASP A CA 1
ATOM 1625 C C . ASP A 1 192 ? 28.172 26.562 -0.796 1 95 192 ASP A C 1
ATOM 1627 O O . ASP A 1 192 ? 27.422 25.609 -0.568 1 95 192 ASP A O 1
ATOM 1631 N N . ARG A 1 193 ? 28.312 27.125 -2.016 1 96.06 193 ARG A N 1
ATOM 1632 C CA . ARG A 1 193 ? 27.406 26.797 -3.104 1 96.06 193 ARG A CA 1
ATOM 1633 C C . ARG A 1 193 ? 27.578 25.344 -3.537 1 96.06 193 ARG A C 1
ATOM 1635 O O . ARG A 1 193 ? 26.609 24.688 -3.926 1 96.06 193 ARG A O 1
ATOM 1642 N N . GLU A 1 194 ? 28.812 24.875 -3.455 1 97.25 194 GLU A N 1
ATOM 1643 C CA . GLU A 1 194 ? 29.062 23.484 -3.811 1 97.25 194 GLU A CA 1
ATOM 1644 C C . GLU A 1 194 ? 28.375 22.531 -2.84 1 97.25 194 GLU A C 1
ATOM 1646 O O . GLU A 1 194 ? 27.875 21.484 -3.244 1 97.25 194 GLU A O 1
ATOM 1651 N N . LYS A 1 195 ? 28.359 22.906 -1.676 1 97.12 195 LYS A N 1
ATOM 1652 C CA . LYS A 1 195 ? 27.672 22.125 -0.659 1 97.12 195 LYS A CA 1
ATOM 1653 C C . LYS A 1 195 ? 26.172 22.078 -0.917 1 97.12 195 LYS A C 1
ATOM 1655 O O . LYS A 1 195 ? 25.547 21.016 -0.801 1 97.12 195 LYS A O 1
ATOM 1660 N N . ARG A 1 196 ? 25.656 23.203 -1.282 1 97.62 196 ARG A N 1
ATOM 1661 C CA . ARG A 1 196 ? 24.234 23.266 -1.614 1 97.62 196 ARG A CA 1
ATOM 1662 C C . ARG A 1 196 ? 23.922 22.375 -2.814 1 97.62 196 ARG A C 1
ATOM 1664 O O . ARG A 1 196 ? 22.953 21.609 -2.791 1 97.62 196 ARG A O 1
ATOM 1671 N N . ARG A 1 197 ? 24.75 22.453 -3.787 1 97.88 197 ARG A N 1
ATOM 1672 C CA . ARG A 1 197 ? 24.531 21.688 -5.016 1 97.88 197 ARG A CA 1
ATOM 1673 C C . ARG A 1 197 ? 24.594 20.188 -4.742 1 97.88 197 ARG A C 1
ATOM 1675 O O . ARG A 1 197 ? 23.703 19.453 -5.18 1 97.88 197 ARG A O 1
ATOM 1682 N N . ILE A 1 198 ? 25.594 19.781 -3.984 1 98.25 198 ILE A N 1
ATOM 1683 C CA . ILE A 1 198 ? 25.781 18.359 -3.688 1 98.25 198 ILE A CA 1
ATOM 1684 C C . ILE A 1 198 ? 24.594 17.844 -2.893 1 98.25 198 ILE A C 1
ATOM 1686 O O . ILE A 1 198 ? 24.062 16.766 -3.188 1 98.25 198 ILE A O 1
ATOM 1690 N N . ALA A 1 199 ? 24.141 18.594 -1.95 1 98.19 199 ALA A N 1
ATOM 1691 C CA . ALA A 1 199 ? 23 18.203 -1.146 1 98.19 199 ALA A CA 1
ATOM 1692 C C . ALA A 1 199 ? 21.75 18.047 -2.012 1 98.19 199 ALA A C 1
ATOM 1694 O O . ALA A 1 199 ? 21.016 17.062 -1.889 1 98.19 199 ALA A O 1
ATOM 1695 N N . TYR A 1 200 ? 21.609 19.031 -2.889 1 98.06 200 TYR A N 1
ATOM 1696 C CA . TYR A 1 200 ? 20.453 19.062 -3.785 1 98.06 200 TYR A CA 1
ATOM 1697 C C . TYR A 1 200 ? 20.453 17.859 -4.719 1 98.06 200 TYR A C 1
ATOM 1699 O O . TYR A 1 200 ? 19.453 17.141 -4.824 1 98.06 200 TYR A O 1
ATOM 1707 N N . GLU A 1 201 ? 21.516 17.609 -5.285 1 98.06 201 GLU A N 1
ATOM 1708 C CA . GLU A 1 201 ? 21.641 16.5 -6.223 1 98.06 201 GLU A CA 1
ATOM 1709 C C . GLU A 1 201 ? 21.5 15.156 -5.504 1 98.06 201 GLU A C 1
ATOM 1711 O O . GLU A 1 201 ? 20.781 14.266 -5.969 1 98.06 201 GLU A O 1
ATOM 1716 N N . ASN A 1 202 ? 22.172 15.07 -4.367 1 98.06 202 ASN A N 1
ATOM 1717 C CA . ASN A 1 202 ? 22.125 13.82 -3.617 1 98.06 202 ASN A CA 1
ATOM 1718 C C . ASN A 1 202 ? 20.719 13.5 -3.141 1 98.06 202 ASN A C 1
ATOM 1720 O O . ASN A 1 202 ? 20.281 12.352 -3.207 1 98.06 202 ASN A O 1
ATOM 1724 N N . LEU A 1 203 ? 20.016 14.469 -2.684 1 97.62 203 LEU A N 1
ATOM 1725 C CA . LEU A 1 203 ? 18.656 14.25 -2.176 1 97.62 203 LEU A CA 1
ATOM 1726 C C . LEU A 1 203 ? 17.734 13.797 -3.295 1 97.62 203 LEU A C 1
ATOM 1728 O O . LEU A 1 203 ? 17.062 12.766 -3.17 1 97.62 203 LEU A O 1
ATOM 1732 N N . TYR A 1 204 ? 17.766 14.5 -4.375 1 97.75 204 TYR A N 1
ATOM 1733 C CA . TYR A 1 204 ? 16.766 14.227 -5.398 1 97.75 204 TYR A CA 1
ATOM 1734 C C . TYR A 1 204 ? 17.156 13.008 -6.23 1 97.75 204 TYR A C 1
ATOM 1736 O O . TYR A 1 204 ? 16.281 12.383 -6.852 1 97.75 204 TYR A O 1
ATOM 1744 N N . GLU A 1 205 ? 18.406 12.664 -6.199 1 97.19 205 GLU A N 1
ATOM 1745 C CA . GLU A 1 205 ? 18.766 11.367 -6.766 1 97.19 205 GLU A CA 1
ATOM 1746 C C . GLU A 1 205 ? 18.141 10.227 -5.973 1 97.19 205 GLU A C 1
ATOM 1748 O O . GLU A 1 205 ? 17.703 9.227 -6.551 1 97.19 205 GLU A O 1
ATOM 1753 N N . GLY A 1 206 ? 18.156 10.383 -4.738 1 96.31 206 GLY A N 1
ATOM 1754 C CA . GLY A 1 206 ? 17.5 9.398 -3.891 1 96.31 206 GLY A CA 1
ATOM 1755 C C . GLY A 1 206 ? 16.016 9.273 -4.16 1 96.31 206 GLY A C 1
ATOM 1756 O O . GLY A 1 206 ? 15.484 8.172 -4.305 1 96.31 206 GLY A O 1
ATOM 1757 N N . TYR A 1 207 ? 15.344 10.406 -4.258 1 97.5 207 TYR A N 1
ATOM 1758 C CA . TYR A 1 207 ? 13.906 10.383 -4.508 1 97.5 207 TYR A CA 1
ATOM 1759 C C . TYR A 1 207 ? 13.617 9.891 -5.922 1 97.5 207 TYR A C 1
ATOM 1761 O O . TYR A 1 207 ? 12.602 9.219 -6.148 1 97.5 207 TYR A O 1
ATOM 1769 N N . LYS A 1 208 ? 14.445 10.258 -6.848 1 97.31 208 LYS A N 1
ATOM 1770 C CA . LYS A 1 208 ? 14.312 9.75 -8.211 1 97.31 208 LYS A CA 1
ATOM 1771 C C . LYS A 1 208 ? 14.352 8.227 -8.234 1 97.31 208 LYS A C 1
ATOM 1773 O O . LYS A 1 208 ? 13.555 7.586 -8.922 1 97.31 208 LYS A O 1
ATOM 1778 N N . GLN A 1 209 ? 15.234 7.648 -7.496 1 95.75 209 GLN A N 1
ATOM 1779 C CA . GLN A 1 209 ? 15.391 6.199 -7.453 1 95.75 209 GLN A CA 1
ATOM 1780 C C . GLN A 1 209 ? 14.102 5.512 -7.027 1 95.75 209 GLN A C 1
ATOM 1782 O O . GLN A 1 209 ? 13.75 4.453 -7.555 1 95.75 209 GLN A O 1
ATOM 1787 N N . PHE A 1 210 ? 13.367 6.102 -6.133 1 97.25 210 PHE A N 1
ATOM 1788 C CA . PHE A 1 210 ? 12.195 5.453 -5.559 1 97.25 210 PHE A CA 1
ATOM 1789 C C . PHE A 1 210 ? 10.914 6.117 -6.047 1 97.25 210 PHE A C 1
ATOM 1791 O O . PHE A 1 210 ? 9.875 6.031 -5.395 1 97.25 210 PHE A O 1
ATOM 1798 N N . SER A 1 211 ? 10.961 6.812 -7.184 1 97.06 211 SER A N 1
ATOM 1799 C CA . SER A 1 211 ? 9.867 7.652 -7.66 1 97.06 211 SER A CA 1
ATOM 1800 C C . SER A 1 211 ? 8.633 6.82 -7.992 1 97.06 211 SER A C 1
ATOM 1802 O O . SER A 1 211 ? 7.504 7.266 -7.789 1 97.06 211 SER A O 1
ATOM 1804 N N . ASN A 1 212 ? 8.828 5.555 -8.43 1 94.62 212 ASN A N 1
ATOM 1805 C CA . ASN A 1 212 ? 7.684 4.707 -8.734 1 94.62 212 ASN A CA 1
ATOM 1806 C C . ASN A 1 212 ? 6.934 4.301 -7.469 1 94.62 212 ASN A C 1
ATOM 1808 O O . ASN A 1 212 ? 5.699 4.27 -7.461 1 94.62 212 ASN A O 1
ATOM 1812 N N . THR A 1 213 ? 7.664 4.016 -6.449 1 96.81 213 THR A N 1
ATOM 1813 C CA . THR A 1 213 ? 7.059 3.666 -5.168 1 96.81 213 THR A CA 1
ATOM 1814 C C . THR A 1 213 ? 6.27 4.844 -4.605 1 96.81 213 THR A C 1
ATOM 1816 O O . THR A 1 213 ? 5.102 4.699 -4.246 1 96.81 213 THR A O 1
ATOM 1819 N N . TYR A 1 214 ? 6.875 6.039 -4.609 1 98.19 214 TYR A N 1
ATOM 1820 C CA . TYR A 1 214 ? 6.211 7.238 -4.113 1 98.19 214 TYR A CA 1
ATOM 1821 C C . TYR A 1 214 ? 4.969 7.555 -4.941 1 98.19 214 TYR A C 1
ATOM 1823 O O . TYR A 1 214 ? 3.947 7.984 -4.398 1 98.19 214 TYR A O 1
ATOM 1831 N N . ALA A 1 215 ? 5.082 7.352 -6.23 1 97.56 215 ALA A N 1
ATOM 1832 C CA . ALA A 1 215 ? 3.941 7.613 -7.105 1 97.56 215 ALA A CA 1
ATOM 1833 C C . ALA A 1 215 ? 2.766 6.703 -6.77 1 97.56 215 ALA A C 1
ATOM 1835 O O . ALA A 1 215 ? 1.62 7.152 -6.707 1 97.56 215 ALA A O 1
ATOM 1836 N N . ASN A 1 216 ? 3.078 5.453 -6.496 1 95.19 216 ASN A N 1
ATOM 1837 C CA . ASN A 1 216 ? 2.012 4.516 -6.156 1 95.19 216 ASN A CA 1
ATOM 1838 C C . ASN A 1 216 ? 1.387 4.844 -4.805 1 95.19 216 ASN A C 1
ATOM 1840 O O . ASN A 1 216 ? 0.173 4.719 -4.629 1 95.19 216 ASN A O 1
ATOM 1844 N N . ILE A 1 217 ? 2.186 5.234 -3.838 1 97.81 217 ILE A N 1
ATOM 1845 C CA . ILE A 1 217 ? 1.687 5.629 -2.523 1 97.81 217 ILE A CA 1
ATOM 1846 C C . ILE A 1 217 ? 0.76 6.832 -2.662 1 97.81 217 ILE A C 1
ATOM 1848 O O . ILE A 1 217 ? -0.378 6.809 -2.189 1 97.81 217 ILE A O 1
ATOM 1852 N N . LEU A 1 218 ? 1.223 7.895 -3.369 1 98.25 218 LEU A N 1
ATOM 1853 C CA . LEU A 1 218 ? 0.451 9.125 -3.52 1 98.25 218 LEU A CA 1
ATOM 1854 C C . LEU A 1 218 ? -0.811 8.875 -4.34 1 98.25 218 LEU A C 1
ATOM 1856 O O . LEU A 1 218 ? -1.881 9.391 -4.012 1 98.25 218 LEU A O 1
ATOM 1860 N N . SER A 1 219 ? -0.673 8.055 -5.391 1 96.94 219 SER A N 1
ATOM 1861 C CA . SER A 1 219 ? -1.831 7.711 -6.211 1 96.94 219 SER A CA 1
ATOM 1862 C C . SER A 1 219 ? -2.916 7.031 -5.379 1 96.94 219 SER A C 1
ATOM 1864 O O . SER A 1 219 ? -4.102 7.316 -5.547 1 96.94 219 SER A O 1
ATOM 1866 N N . THR A 1 220 ? -2.486 6.156 -4.523 1 96.38 220 THR A N 1
ATOM 1867 C CA . THR A 1 220 ? -3.434 5.465 -3.654 1 96.38 220 THR A CA 1
ATOM 1868 C C . THR A 1 220 ? -4.148 6.453 -2.74 1 96.38 220 THR A C 1
ATOM 1870 O O . THR A 1 220 ? -5.363 6.363 -2.551 1 96.38 220 THR A O 1
ATOM 1873 N N . ASN A 1 221 ? -3.416 7.398 -2.182 1 97.5 221 ASN A N 1
ATOM 1874 C CA . ASN A 1 221 ? -4.004 8.438 -1.342 1 97.5 221 ASN A CA 1
ATOM 1875 C C . ASN A 1 221 ? -5.051 9.242 -2.1 1 97.5 221 ASN A C 1
ATOM 1877 O O . ASN A 1 221 ? -6.16 9.453 -1.601 1 97.5 221 ASN A O 1
ATOM 1881 N N . VAL A 1 222 ? -4.727 9.672 -3.289 1 97.5 222 VAL A N 1
ATOM 1882 C CA . VAL A 1 222 ? -5.609 10.477 -4.125 1 97.5 222 VAL A CA 1
ATOM 1883 C C . VAL A 1 222 ? -6.859 9.68 -4.484 1 97.5 222 VAL A C 1
ATOM 1885 O O . VAL A 1 222 ? -7.977 10.195 -4.402 1 97.5 222 VAL A O 1
ATOM 1888 N N . LYS A 1 223 ? -6.672 8.414 -4.82 1 94.69 223 LYS A N 1
ATOM 1889 C CA . LYS A 1 223 ? -7.797 7.547 -5.152 1 94.69 223 LYS A CA 1
ATOM 1890 C C . LYS A 1 223 ? -8.742 7.387 -3.965 1 94.69 223 LYS A C 1
ATOM 1892 O O . LYS A 1 223 ? -9.961 7.422 -4.129 1 94.69 223 LYS A O 1
ATOM 1897 N N . MET A 1 224 ? -8.203 7.242 -2.824 1 95.38 224 MET A N 1
ATOM 1898 C CA . MET A 1 224 ? -8.992 7.098 -1.608 1 95.38 224 MET A CA 1
ATOM 1899 C C . MET A 1 224 ? -9.805 8.359 -1.338 1 95.38 224 MET A C 1
ATOM 1901 O O . MET A 1 224 ? -10.984 8.289 -0.994 1 95.38 224 MET A O 1
ATOM 1905 N N . ASN A 1 225 ? -9.141 9.469 -1.488 1 96.81 225 ASN A N 1
ATOM 1906 C CA . ASN A 1 225 ? -9.836 10.742 -1.306 1 96.81 225 ASN A CA 1
ATOM 1907 C C . ASN A 1 225 ? -11.016 10.883 -2.262 1 96.81 225 ASN A C 1
ATOM 1909 O O . ASN A 1 225 ? -12.125 11.211 -1.841 1 96.81 225 ASN A O 1
ATOM 1913 N N . ASN A 1 226 ? -10.773 10.625 -3.502 1 96.5 226 ASN A N 1
ATOM 1914 C CA . ASN A 1 226 ? -11.812 10.75 -4.52 1 96.5 226 ASN A CA 1
ATOM 1915 C C . ASN A 1 226 ? -12.938 9.742 -4.301 1 96.5 226 ASN A C 1
ATOM 1917 O O . ASN A 1 226 ? -14.109 10.078 -4.461 1 96.5 226 ASN A O 1
ATOM 1921 N N . LEU A 1 227 ? -12.586 8.562 -3.93 1 93.94 227 LEU A N 1
ATOM 1922 C CA . LEU A 1 227 ? -13.594 7.527 -3.686 1 93.94 227 LEU A CA 1
ATOM 1923 C C . LEU A 1 227 ? -14.484 7.902 -2.506 1 93.94 227 LEU A C 1
ATOM 1925 O O . LEU A 1 227 ? -15.711 7.816 -2.598 1 93.94 227 LEU A O 1
ATOM 1929 N N . ASN A 1 228 ? -13.883 8.336 -1.422 1 94.38 228 ASN A N 1
ATOM 1930 C CA . ASN A 1 228 ? -14.641 8.742 -0.246 1 94.38 228 ASN A CA 1
ATOM 1931 C C . ASN A 1 228 ? -15.609 9.883 -0.572 1 94.38 228 ASN A C 1
ATOM 1933 O O . ASN A 1 228 ? -16.766 9.859 -0.149 1 94.38 228 ASN A O 1
ATOM 1937 N N . ALA A 1 229 ? -15.086 10.836 -1.29 1 95.81 229 ALA A N 1
ATOM 1938 C CA . ALA A 1 229 ? -15.922 11.961 -1.695 1 95.81 229 ALA A CA 1
ATOM 1939 C C . ALA A 1 229 ? -17.125 11.484 -2.51 1 95.81 229 ALA A C 1
ATOM 1941 O O . ALA A 1 229 ? -18.25 11.898 -2.254 1 95.81 229 ALA A O 1
ATOM 1942 N N . LYS A 1 230 ? -16.875 10.594 -3.365 1 94.69 230 LYS A N 1
ATOM 1943 C CA . LYS A 1 230 ? -17.938 10.062 -4.219 1 94.69 230 LYS A CA 1
ATOM 1944 C C . LYS A 1 230 ? -18.953 9.281 -3.402 1 94.69 230 LYS A C 1
ATOM 1946 O O . LYS A 1 230 ? -20.172 9.5 -3.541 1 94.69 230 LYS A O 1
ATOM 1951 N N . LEU A 1 231 ? -18.516 8.422 -2.578 1 92.94 231 LEU A N 1
ATOM 1952 C CA . LEU A 1 231 ? -19.391 7.582 -1.781 1 92.94 231 LEU A CA 1
ATOM 1953 C C . LEU A 1 231 ? -20.25 8.422 -0.85 1 92.94 231 LEU A C 1
ATOM 1955 O O . LEU A 1 231 ? -21.422 8.094 -0.607 1 92.94 231 LEU A O 1
ATOM 1959 N N . LEU A 1 232 ? -19.734 9.508 -0.365 1 93.75 232 LEU A N 1
ATOM 1960 C CA . LEU A 1 232 ? -20.438 10.375 0.567 1 93.75 232 LEU A CA 1
ATOM 1961 C C . LEU A 1 232 ? -21.203 11.469 -0.178 1 93.75 232 LEU A C 1
ATOM 1963 O O . LEU A 1 232 ? -21.703 12.406 0.439 1 93.75 232 LEU A O 1
ATOM 1967 N N . LYS A 1 233 ? -21.188 11.445 -1.463 1 94.12 233 LYS A N 1
ATOM 1968 C CA . LYS A 1 233 ? -22.016 12.258 -2.348 1 94.12 233 LYS A CA 1
ATOM 1969 C C . LYS A 1 233 ? -21.516 13.703 -2.393 1 94.12 233 LYS A C 1
ATOM 1971 O O . LYS A 1 233 ? -22.312 14.641 -2.375 1 94.12 233 LYS A O 1
ATOM 1976 N N . TYR A 1 234 ? -20.234 13.859 -2.32 1 95 234 TYR A N 1
ATOM 1977 C CA . TYR A 1 234 ? -19.609 15.133 -2.654 1 95 234 TYR A CA 1
ATOM 1978 C C . TYR A 1 234 ? -19.234 15.188 -4.129 1 95 234 TYR A C 1
ATOM 1980 O O . TYR A 1 234 ? -19.031 14.148 -4.762 1 95 234 TYR A O 1
ATOM 1988 N N . ASP A 1 235 ? -19.078 16.406 -4.523 1 95.19 235 ASP A N 1
ATOM 1989 C CA . ASP A 1 235 ? -18.719 16.547 -5.93 1 95.19 235 ASP A CA 1
ATOM 1990 C C . ASP A 1 235 ? -17.234 16.281 -6.148 1 95.19 235 ASP A C 1
ATOM 1992 O O . ASP A 1 235 ? -16.828 15.867 -7.238 1 95.19 235 ASP A O 1
ATOM 1996 N N . SER A 1 236 ? -16.484 16.547 -5.176 1 97 236 SER A N 1
ATOM 1997 C CA . SER A 1 236 ? -15.031 16.359 -5.258 1 97 236 SER A CA 1
ATOM 1998 C C . SER A 1 236 ? -14.422 16.188 -3.873 1 97 236 SER A C 1
ATOM 2000 O O . SER A 1 236 ? -15.055 16.484 -2.863 1 97 236 SER A O 1
ATOM 2002 N N . ALA A 1 237 ? -13.211 15.695 -3.924 1 97.31 237 ALA A N 1
ATOM 2003 C CA . ALA A 1 237 ? -12.445 15.578 -2.684 1 97.31 237 ALA A CA 1
ATOM 2004 C C . ALA A 1 237 ? -12.211 16.953 -2.057 1 97.31 237 ALA A C 1
ATOM 2006 O O . ALA A 1 237 ? -12.305 17.109 -0.836 1 97.31 237 ALA A O 1
ATOM 2007 N N . ARG A 1 238 ? -11.906 17.969 -2.857 1 97.62 238 ARG A N 1
ATOM 2008 C CA . ARG A 1 238 ? -11.703 19.312 -2.336 1 97.62 238 ARG A CA 1
ATOM 2009 C C . ARG A 1 238 ? -12.961 19.828 -1.643 1 97.62 238 ARG A C 1
ATOM 2011 O O . ARG A 1 238 ? -12.883 20.375 -0.541 1 97.62 238 ARG A O 1
ATOM 2018 N N . GLN A 1 239 ? -14.102 19.578 -2.264 1 96.25 239 GLN A N 1
ATOM 2019 C CA . GLN A 1 239 ? -15.352 20.016 -1.652 1 96.25 239 GLN A CA 1
ATOM 2020 C C . GLN A 1 239 ? -15.555 19.375 -0.288 1 96.25 239 GLN A C 1
ATOM 2022 O O . GLN A 1 239 ? -15.93 20.047 0.678 1 96.25 239 GLN A O 1
ATOM 2027 N N . GLN A 1 240 ? -15.336 18.109 -0.272 1 95.69 240 GLN A N 1
ATOM 2028 C CA . GLN A 1 240 ? -15.484 17.391 0.985 1 95.69 240 GLN A CA 1
ATOM 2029 C C . GLN A 1 240 ? -14.578 17.969 2.068 1 95.69 240 GLN A C 1
ATOM 2031 O O . GLN A 1 240 ? -15.031 18.25 3.18 1 95.69 240 GLN A O 1
ATOM 2036 N N 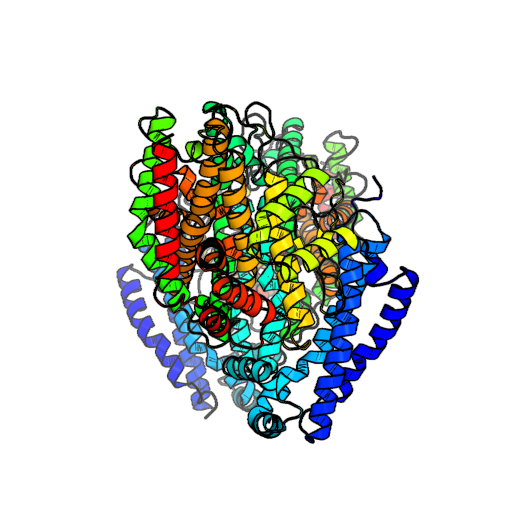. SER A 1 241 ? -13.344 18.141 1.715 1 95.44 241 SER A N 1
ATOM 2037 C CA . SER A 1 241 ? -12.367 18.656 2.672 1 95.44 241 SER A CA 1
ATOM 2038 C C . SER A 1 241 ? -12.766 20.047 3.182 1 95.44 241 SER A C 1
ATOM 2040 O O . SER A 1 241 ? -12.789 20.281 4.391 1 95.44 241 SER A O 1
ATOM 2042 N N . MET A 1 242 ? -13.102 20.922 2.328 1 94.44 242 MET A N 1
ATOM 2043 C CA . MET A 1 242 ? -13.375 22.312 2.686 1 94.44 242 MET A CA 1
ATOM 2044 C C . MET A 1 242 ? -14.695 22.438 3.426 1 94.44 242 MET A C 1
ATOM 2046 O O . MET A 1 242 ? -14.836 23.266 4.328 1 94.44 242 MET A O 1
ATOM 2050 N N . LEU A 1 243 ? -15.625 21.594 3.109 1 91.5 243 LEU A N 1
ATOM 2051 C CA . LEU A 1 243 ? -16.938 21.656 3.756 1 91.5 243 LEU A CA 1
ATOM 2052 C C . LEU A 1 243 ? -16.859 21.141 5.188 1 91.5 243 LEU A C 1
ATOM 2054 O O . LEU A 1 243 ? -17.766 21.375 5.992 1 91.5 243 LEU A O 1
ATOM 2058 N N . GLN A 1 244 ? -15.844 20.453 5.477 1 86.88 244 GLN A N 1
ATOM 2059 C CA . GLN A 1 244 ? -15.656 20.031 6.859 1 86.88 244 GLN A CA 1
ATOM 2060 C C . GLN A 1 244 ? -15.625 21.219 7.805 1 86.88 244 GLN A C 1
ATOM 2062 O O . GLN A 1 244 ? -16.078 21.125 8.945 1 86.88 244 GLN A O 1
ATOM 2067 N N . ASP A 1 245 ? -15.102 22.281 7.277 1 87.31 245 ASP A N 1
ATOM 2068 C CA . ASP A 1 245 ? -15.047 23.516 8.055 1 87.31 245 ASP A CA 1
ATOM 2069 C C . ASP A 1 245 ? -15.992 24.562 7.48 1 87.31 245 ASP A C 1
ATOM 2071 O O . ASP A 1 245 ? -15.898 25.75 7.824 1 87.31 245 ASP A O 1
ATOM 2075 N N . ASN A 1 246 ? -16.844 24.125 6.637 1 89.19 246 ASN A N 1
ATOM 2076 C CA . ASN A 1 246 ? -17.812 25.016 5.992 1 89.19 246 ASN A CA 1
ATOM 2077 C C . ASN A 1 246 ? -17.125 26.188 5.297 1 89.19 246 ASN A C 1
ATOM 2079 O O . ASN A 1 246 ? -17.516 27.328 5.48 1 89.19 246 ASN A O 1
ATOM 2083 N N . ILE A 1 247 ? -16.094 25.875 4.594 1 93.06 247 ILE A N 1
ATOM 2084 C CA . ILE A 1 247 ? -15.375 26.891 3.82 1 93.06 247 ILE A CA 1
ATOM 2085 C C . ILE A 1 247 ? -15.789 26.797 2.354 1 93.06 247 ILE A C 1
ATOM 2087 O O . ILE A 1 247 ? -15.719 25.734 1.743 1 93.06 247 ILE A O 1
ATOM 2091 N N . ASP A 1 248 ? -16.188 27.891 1.83 1 92.31 248 ASP A N 1
ATOM 2092 C CA . ASP A 1 248 ? -16.547 28 0.417 1 92.31 248 ASP A CA 1
ATOM 2093 C C . ASP A 1 248 ? -15.32 27.75 -0.473 1 92.31 248 ASP A C 1
ATOM 2095 O O . ASP A 1 248 ? -14.242 28.281 -0.21 1 92.31 248 ASP A O 1
ATOM 2099 N N . GLU A 1 249 ? -15.484 26.969 -1.561 1 94.69 249 GLU A N 1
ATOM 2100 C CA . GLU A 1 249 ? -14.375 26.625 -2.447 1 94.69 249 GLU A CA 1
ATOM 2101 C C . GLU A 1 249 ? -13.844 27.859 -3.164 1 94.69 249 GLU A C 1
ATOM 2103 O O . GLU A 1 249 ? -12.727 27.844 -3.686 1 94.69 249 GLU A O 1
ATOM 2108 N N . LYS A 1 250 ? -14.625 28.906 -3.168 1 94.44 250 LYS A N 1
ATOM 2109 C CA . LYS A 1 250 ? -14.18 30.172 -3.768 1 94.44 250 LYS A CA 1
ATOM 2110 C C . LYS A 1 250 ? -12.93 30.688 -3.068 1 94.44 250 LYS A C 1
ATOM 2112 O O . LYS A 1 250 ? -12.102 31.375 -3.688 1 94.44 250 LYS A O 1
ATOM 2117 N N . VAL A 1 251 ? -12.805 30.391 -1.811 1 94.62 251 VAL A N 1
ATOM 2118 C CA . VAL A 1 251 ? -11.617 30.797 -1.069 1 94.62 251 VAL A CA 1
ATOM 2119 C C . VAL A 1 251 ? -10.367 30.188 -1.716 1 94.62 251 VAL A C 1
ATOM 2121 O O . VAL A 1 251 ? -9.375 30.891 -1.931 1 94.62 251 VAL A O 1
ATOM 2124 N N . TYR A 1 252 ? -10.484 28.906 -2.064 1 95.88 252 TYR A N 1
ATOM 2125 C CA . TYR A 1 252 ? -9.406 28.172 -2.725 1 95.88 252 TYR A CA 1
ATOM 2126 C C . TYR A 1 252 ? -9.133 28.75 -4.109 1 95.88 252 TYR A C 1
ATOM 2128 O O . TYR A 1 252 ? -7.984 29.031 -4.453 1 95.88 252 TYR A O 1
ATOM 2136 N N . ASP A 1 253 ? -10.125 28.969 -4.855 1 96.31 253 ASP A N 1
ATOM 2137 C CA . ASP A 1 253 ? -10 29.469 -6.223 1 96.31 253 ASP A CA 1
ATOM 2138 C C . ASP A 1 253 ? -9.391 30.875 -6.242 1 96.31 253 ASP A C 1
ATOM 2140 O O . ASP A 1 253 ? -8.492 31.141 -7.039 1 96.31 253 ASP A O 1
ATOM 2144 N N . ASN A 1 254 ? -9.844 31.688 -5.414 1 94.94 254 ASN A N 1
ATOM 2145 C CA . ASN A 1 254 ? -9.352 33.062 -5.363 1 94.94 254 ASN A CA 1
ATOM 2146 C C . ASN A 1 254 ? -7.898 33.125 -4.914 1 94.94 254 ASN A C 1
ATOM 2148 O O . ASN A 1 254 ? -7.129 33.969 -5.395 1 94.94 254 ASN A O 1
ATOM 2152 N N . LEU A 1 255 ? -7.555 32.281 -3.977 1 96.69 255 LEU A N 1
ATOM 2153 C CA . LEU A 1 255 ? -6.152 32.219 -3.57 1 96.69 255 LEU A CA 1
ATOM 2154 C C . LEU A 1 255 ? -5.258 31.891 -4.762 1 96.69 255 LEU A C 1
ATOM 2156 O O . LEU A 1 255 ? -4.316 32.625 -5.051 1 96.69 255 LEU A O 1
ATOM 2160 N N . VAL A 1 256 ? -5.582 30.797 -5.473 1 97.5 256 VAL A N 1
ATOM 2161 C CA . VAL A 1 256 ? -4.758 30.312 -6.574 1 97.5 256 VAL A CA 1
ATOM 2162 C C . VAL A 1 256 ? -4.715 31.359 -7.688 1 97.5 256 VAL A C 1
ATOM 2164 O O . VAL A 1 256 ? -3.645 31.672 -8.211 1 97.5 256 VAL A O 1
ATOM 2167 N N . GLU A 1 257 ? -5.816 31.938 -7.969 1 97 257 GLU A N 1
ATOM 2168 C CA . GLU A 1 257 ? -5.898 32.938 -9.031 1 97 257 GLU A CA 1
ATOM 2169 C C . GLU A 1 257 ? -5.094 34.188 -8.672 1 97 257 GLU A C 1
ATOM 2171 O O . GLU A 1 257 ? -4.332 34.688 -9.5 1 97 257 GLU A O 1
ATOM 2176 N N . THR A 1 258 ? -5.301 34.656 -7.492 1 97 258 THR A N 1
ATOM 2177 C CA . THR A 1 258 ? -4.637 35.875 -7.059 1 97 258 THR A CA 1
ATOM 2178 C C . THR A 1 258 ? -3.123 35.688 -7.012 1 97 258 THR A C 1
ATOM 2180 O O . THR A 1 258 ? -2.369 36.531 -7.48 1 97 258 THR A O 1
ATOM 2183 N N . VAL A 1 259 ? -2.666 34.625 -6.457 1 97.88 259 VAL A N 1
ATOM 2184 C CA . VAL A 1 259 ? -1.233 34.375 -6.375 1 97.88 259 VAL A CA 1
ATOM 2185 C C . VAL A 1 259 ? -0.647 34.25 -7.781 1 97.88 259 VAL A C 1
ATOM 2187 O O . VAL A 1 259 ? 0.413 34.812 -8.07 1 97.88 259 VAL A O 1
ATOM 2190 N N . ASN A 1 260 ? -1.374 33.531 -8.656 1 98.12 260 ASN A N 1
ATOM 2191 C CA . ASN A 1 260 ? -0.9 33.406 -10.031 1 98.12 260 ASN A CA 1
ATOM 2192 C C . ASN A 1 260 ? -0.767 34.75 -10.711 1 98.12 260 ASN A C 1
ATOM 2194 O O . ASN A 1 260 ? 0.208 35 -11.422 1 98.12 260 ASN A O 1
ATOM 2198 N N . LYS A 1 261 ? -1.673 35.688 -10.508 1 97.31 261 LYS A N 1
ATOM 2199 C CA . LYS A 1 261 ? -1.635 37.031 -11.086 1 97.31 261 LYS A CA 1
ATOM 2200 C C . LYS A 1 261 ? -0.477 37.844 -10.516 1 97.31 261 LYS A C 1
ATOM 2202 O O . LYS A 1 261 ? -0.058 38.812 -11.109 1 97.31 261 LYS A O 1
ATOM 2207 N N . ASN A 1 262 ? 0.001 37.406 -9.359 1 97.94 262 ASN A N 1
ATOM 2208 C CA . ASN A 1 262 ? 1.016 38.188 -8.648 1 97.94 262 ASN A CA 1
ATOM 2209 C C . ASN A 1 262 ? 2.363 37.469 -8.648 1 97.94 262 ASN A C 1
ATOM 2211 O O . ASN A 1 262 ? 3.266 37.844 -7.891 1 97.94 262 ASN A O 1
ATOM 2215 N N . LEU A 1 263 ? 2.555 36.438 -9.477 1 98.5 263 LEU A N 1
ATOM 2216 C CA . LEU A 1 263 ? 3.787 35.656 -9.469 1 98.5 263 LEU A CA 1
ATOM 2217 C C . LEU A 1 263 ? 4.98 36.531 -9.852 1 98.5 263 LEU A C 1
ATOM 2219 O O . LEU A 1 263 ? 6.117 36.219 -9.484 1 98.5 263 LEU A O 1
ATOM 2223 N N . TYR A 1 264 ? 4.699 37.625 -10.586 1 98 264 TYR A N 1
ATOM 2224 C CA . TYR A 1 264 ? 5.781 38.531 -10.984 1 98 264 TYR A CA 1
ATOM 2225 C C . TYR A 1 264 ? 6.508 39.062 -9.758 1 98 264 TYR A C 1
ATOM 2227 O O . TYR A 1 264 ? 7.703 39.375 -9.828 1 98 264 TYR A O 1
ATOM 2235 N N . ARG A 1 265 ? 5.875 39.188 -8.617 1 98.12 265 ARG A N 1
ATOM 2236 C CA . ARG A 1 265 ? 6.508 39.656 -7.383 1 98.12 265 ARG A CA 1
ATOM 2237 C C . ARG A 1 265 ? 7.539 38.625 -6.883 1 98.12 265 ARG A C 1
ATOM 2239 O O . ARG A 1 265 ? 8.602 39.031 -6.395 1 98.12 265 ARG A O 1
ATOM 2246 N N . LEU A 1 266 ? 7.168 37.344 -6.945 1 98.38 266 LEU A N 1
ATOM 2247 C CA . LEU A 1 266 ? 8.125 36.281 -6.605 1 98.38 266 LEU A CA 1
ATOM 2248 C C . LEU A 1 266 ? 9.297 36.281 -7.578 1 98.38 266 LEU A C 1
ATOM 2250 O O . LEU A 1 266 ? 10.453 36.125 -7.172 1 98.38 266 LEU A O 1
ATOM 2254 N N . HIS A 1 267 ? 8.977 36.531 -8.859 1 98.12 267 HIS A N 1
ATOM 2255 C CA . HIS A 1 267 ? 10.023 36.594 -9.875 1 98.12 267 HIS A CA 1
ATOM 2256 C C . HIS A 1 267 ? 10.984 37.719 -9.602 1 98.12 267 HIS A C 1
ATOM 2258 O O . HIS A 1 267 ? 12.195 37.594 -9.797 1 98.12 267 HIS A O 1
ATOM 2264 N N . GLU A 1 268 ? 10.469 38.812 -9.203 1 97.5 268 GLU A N 1
ATOM 2265 C CA . GLU A 1 268 ? 11.305 39.969 -8.836 1 97.5 268 GLU A CA 1
ATOM 2266 C C . GLU A 1 268 ? 12.211 39.625 -7.656 1 97.5 268 GLU A C 1
ATOM 2268 O O . GLU A 1 268 ? 13.367 40.031 -7.613 1 97.5 268 GLU A O 1
ATOM 2273 N N . TYR A 1 269 ? 11.672 38.938 -6.723 1 97.38 269 TYR A N 1
ATOM 2274 C CA . TYR A 1 269 ? 12.477 38.531 -5.578 1 97.38 269 TYR A CA 1
ATOM 2275 C C . TYR A 1 269 ? 13.586 37.594 -6.004 1 97.38 269 TYR A C 1
ATOM 2277 O O . TYR A 1 269 ? 14.703 37.656 -5.492 1 97.38 269 TYR A O 1
ATOM 2285 N N . MET A 1 270 ? 13.297 36.656 -6.938 1 97.44 270 MET A N 1
ATOM 2286 C CA . MET A 1 270 ? 14.328 35.781 -7.48 1 97.44 270 MET A CA 1
ATOM 2287 C C . MET A 1 270 ? 15.406 36.594 -8.203 1 97.44 270 MET A C 1
ATOM 2289 O O . MET A 1 270 ? 16.594 36.281 -8.117 1 97.44 270 MET A O 1
ATOM 2293 N N . GLU A 1 271 ? 14.961 37.625 -8.914 1 97 271 GLU A N 1
ATOM 2294 C CA . GLU A 1 271 ? 15.914 38.5 -9.586 1 97 271 GLU A CA 1
ATOM 2295 C C . GLU A 1 271 ? 16.812 39.188 -8.586 1 97 271 GLU A C 1
ATOM 2297 O O . GLU A 1 271 ? 18.031 39.281 -8.789 1 97 271 GLU A O 1
ATOM 2302 N N . TYR A 1 272 ? 16.25 39.719 -7.574 1 96.44 272 TYR A N 1
ATOM 2303 C CA . TYR A 1 272 ? 17.031 40.312 -6.512 1 96.44 272 TYR A CA 1
ATOM 2304 C C . TYR A 1 272 ? 18.078 39.375 -5.969 1 96.44 272 TYR A C 1
ATOM 2306 O O . TYR A 1 272 ? 19.266 39.719 -5.848 1 96.44 272 TYR A O 1
ATOM 2314 N N . ARG A 1 273 ? 17.641 38.156 -5.625 1 95.25 273 ARG A N 1
ATOM 2315 C CA . ARG A 1 273 ? 18.531 37.156 -5.086 1 95.25 273 ARG A CA 1
ATOM 2316 C C . ARG A 1 273 ? 19.672 36.844 -6.059 1 95.25 273 ARG A C 1
ATOM 2318 O O . ARG A 1 273 ? 20.828 36.719 -5.66 1 95.25 273 ARG A O 1
ATOM 2325 N N . LYS A 1 274 ? 19.312 36.656 -7.328 1 96.12 274 LYS A N 1
ATOM 2326 C CA . LYS A 1 274 ? 20.281 36.406 -8.391 1 96.12 274 LYS A CA 1
ATOM 2327 C C . LYS A 1 274 ? 21.359 37.469 -8.406 1 96.12 274 LYS A C 1
ATOM 2329 O O . LYS A 1 274 ? 22.547 37.156 -8.43 1 96.12 274 LYS A O 1
ATOM 2334 N N . ASN A 1 275 ? 21 38.688 -8.312 1 95.69 275 ASN A N 1
ATOM 2335 C CA . ASN A 1 275 ? 21.906 39.812 -8.391 1 95.69 275 ASN A CA 1
ATOM 2336 C C . ASN A 1 275 ? 22.812 39.906 -7.156 1 95.69 275 ASN A C 1
ATOM 2338 O O . ASN A 1 275 ? 24.016 40.094 -7.277 1 95.69 275 ASN A O 1
ATOM 2342 N N . ILE A 1 276 ? 22.188 39.781 -6.035 1 93.25 276 ILE A N 1
ATOM 2343 C CA . ILE A 1 276 ? 22.953 39.938 -4.801 1 93.25 276 ILE A CA 1
ATOM 2344 C C . ILE A 1 276 ? 23.953 38.781 -4.656 1 93.25 276 ILE A C 1
ATOM 2346 O O . ILE A 1 276 ? 25.031 38.969 -4.086 1 93.25 276 ILE A O 1
ATOM 2350 N N . LEU A 1 277 ? 23.594 37.625 -5.16 1 93.56 277 LEU A N 1
ATOM 2351 C CA . LEU A 1 277 ? 24.469 36.469 -5.074 1 93.56 277 LEU A CA 1
ATOM 2352 C C . LEU A 1 277 ? 25.5 36.469 -6.203 1 93.56 277 LEU A C 1
ATOM 2354 O O . LEU A 1 277 ? 26.406 35.656 -6.227 1 93.56 277 LEU A O 1
ATOM 2358 N N . GLY A 1 278 ? 25.328 37.344 -7.133 1 94.75 278 GLY A N 1
ATOM 2359 C CA . GLY A 1 278 ? 26.266 37.5 -8.242 1 94.75 278 GLY A CA 1
ATOM 2360 C C . GLY A 1 278 ? 26.172 36.344 -9.242 1 94.75 278 GLY A C 1
ATOM 2361 O O . GLY A 1 278 ? 27.188 35.906 -9.758 1 94.75 278 GLY A O 1
ATOM 2362 N N . LEU A 1 279 ? 25 35.875 -9.43 1 95.94 279 LEU A N 1
ATOM 2363 C CA . LEU A 1 279 ? 24.797 34.75 -10.328 1 95.94 279 LEU A CA 1
ATOM 2364 C C . LEU A 1 279 ? 24.062 35.188 -11.594 1 95.94 279 LEU A C 1
ATOM 2366 O O . LEU A 1 279 ? 23.328 36.188 -11.578 1 95.94 279 LEU A O 1
ATOM 2370 N N . ASP A 1 280 ? 24.281 34.469 -12.719 1 95.81 280 ASP A N 1
ATOM 2371 C CA . ASP A 1 280 ? 23.547 34.75 -13.953 1 95.81 280 ASP A CA 1
ATOM 2372 C C . ASP A 1 280 ? 22.125 34.188 -13.883 1 95.81 280 ASP A C 1
ATOM 2374 O O . ASP A 1 280 ? 21.203 34.812 -14.414 1 95.81 280 ASP A O 1
ATOM 2378 N N . ARG A 1 281 ? 21.984 33.031 -13.359 1 93.94 281 ARG A N 1
ATOM 2379 C CA . ARG A 1 281 ? 20.719 32.375 -13.07 1 93.94 281 ARG A CA 1
ATOM 2380 C C . ARG A 1 281 ? 20.766 31.609 -11.766 1 93.94 281 ARG A C 1
ATOM 2382 O O . ARG A 1 281 ? 21.828 31.109 -11.375 1 93.94 281 ARG A O 1
ATOM 2389 N N . LEU A 1 282 ? 19.688 31.562 -11.141 1 97.81 282 LEU A N 1
ATOM 2390 C CA . LEU A 1 282 ? 19.594 30.797 -9.906 1 97.81 282 LEU A CA 1
ATOM 2391 C C . LEU A 1 282 ? 19.266 29.328 -10.195 1 97.81 282 LEU A C 1
ATOM 2393 O O . LEU A 1 282 ? 18.531 29.031 -11.133 1 97.81 282 LEU A O 1
ATOM 2397 N N . ASN A 1 283 ? 19.891 28.469 -9.461 1 97.31 283 ASN A N 1
ATOM 2398 C CA . ASN A 1 283 ? 19.391 27.109 -9.344 1 97.31 283 ASN A CA 1
ATOM 2399 C C . ASN A 1 283 ? 18.484 26.953 -8.125 1 97.31 283 ASN A C 1
ATOM 2401 O O . ASN A 1 283 ? 18.484 27.797 -7.227 1 97.31 283 ASN A O 1
ATOM 2405 N N . MET A 1 284 ? 17.719 25.922 -8.117 1 97.25 284 MET A N 1
ATOM 2406 C CA . MET A 1 284 ? 16.812 25.688 -7.004 1 97.25 284 MET A CA 1
ATOM 2407 C C . MET A 1 284 ? 17.562 25.641 -5.68 1 97.25 284 MET A C 1
ATOM 2409 O O . MET A 1 284 ? 17.047 26.047 -4.645 1 97.25 284 MET A O 1
ATOM 2413 N N . TYR A 1 285 ? 18.812 25.219 -5.703 1 97.06 285 TYR A N 1
ATOM 2414 C CA . TYR A 1 285 ? 19.594 25.078 -4.473 1 97.06 285 TYR A CA 1
ATOM 2415 C C . TYR A 1 285 ? 20.188 26.422 -4.051 1 97.06 285 TYR A C 1
ATOM 2417 O O . TYR A 1 285 ? 20.891 26.5 -3.043 1 97.06 285 TYR A O 1
ATOM 2425 N N . ASP A 1 286 ? 19.938 27.5 -4.777 1 96.62 286 ASP A N 1
ATOM 2426 C CA . ASP A 1 286 ? 20.406 28.828 -4.434 1 96.62 286 ASP A CA 1
ATOM 2427 C C . ASP A 1 286 ? 19.344 29.625 -3.686 1 96.62 286 ASP A C 1
ATOM 2429 O O . ASP A 1 286 ? 19.562 30.766 -3.283 1 96.62 286 ASP A O 1
ATOM 2433 N N . LEU A 1 287 ? 18.219 29.047 -3.451 1 95.75 287 LEU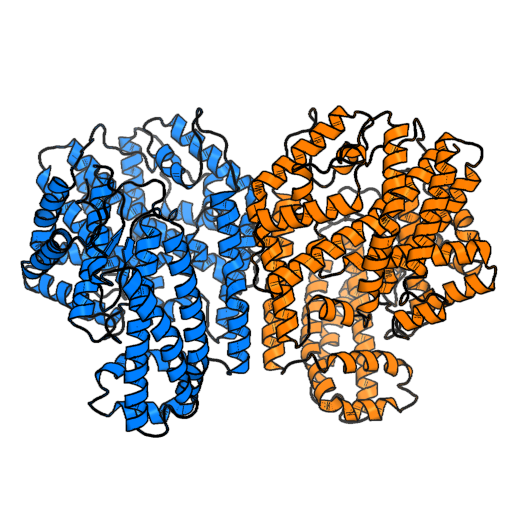 A N 1
ATOM 2434 C CA . LEU A 1 287 ? 17.031 29.797 -3.066 1 95.75 287 LEU A CA 1
ATOM 2435 C C . LEU A 1 287 ? 16.938 29.938 -1.551 1 95.75 287 LEU A C 1
ATOM 2437 O O . LEU A 1 287 ? 16.109 30.703 -1.039 1 95.75 287 LEU A O 1
ATOM 2441 N N . TYR A 1 288 ? 17.797 29.266 -0.734 1 92.25 288 TYR A N 1
ATOM 2442 C CA . TYR A 1 288 ? 17.609 29.219 0.712 1 92.25 288 TYR A CA 1
ATOM 2443 C C . TYR A 1 288 ? 18.781 29.875 1.434 1 92.25 288 TYR A C 1
ATOM 2445 O O . TYR A 1 288 ? 18.719 30.094 2.646 1 92.25 288 TYR A O 1
ATOM 2453 N N . VAL A 1 289 ? 19.844 30.203 0.723 1 90.31 289 VAL A N 1
ATOM 2454 C CA . VAL A 1 289 ? 20.984 30.828 1.357 1 90.31 289 VAL A CA 1
ATOM 2455 C C . VAL A 1 289 ? 20.656 32.281 1.697 1 90.31 289 VAL A C 1
ATOM 2457 O O . VAL A 1 289 ? 20.031 33 0.898 1 90.31 289 VAL A O 1
ATOM 2460 N N . SER A 1 290 ? 21 32.656 2.912 1 85.44 290 SER A N 1
ATOM 2461 C CA . SER A 1 290 ? 20.75 34.031 3.334 1 85.44 290 SER A CA 1
ATOM 2462 C C . SER A 1 290 ? 21.625 35 2.553 1 85.44 290 SER A C 1
ATOM 2464 O O . SER A 1 290 ? 22.797 34.719 2.277 1 85.44 290 SER A O 1
ATOM 2466 N N . THR A 1 291 ? 21.078 36.094 2.205 1 84.31 291 THR A N 1
ATOM 2467 C CA . THR A 1 291 ? 21.844 37.125 1.491 1 84.31 291 THR A CA 1
ATOM 2468 C C . THR A 1 291 ? 22.531 38.062 2.471 1 84.31 291 THR A C 1
ATOM 2470 O O . THR A 1 291 ? 23.312 38.906 2.062 1 84.31 291 THR A O 1
ATOM 2473 N N . ALA A 1 292 ? 22.156 37.781 3.721 1 79.62 292 ALA A N 1
ATOM 2474 C CA . ALA A 1 292 ? 22.844 38.562 4.75 1 79.62 292 ALA A CA 1
ATOM 2475 C C . ALA A 1 292 ? 24.234 38 5.023 1 79.62 292 ALA A C 1
ATOM 2477 O O . ALA A 1 292 ? 24.438 36.812 4.996 1 79.62 292 ALA A O 1
ATOM 2478 N N . LYS A 1 293 ? 25.328 38.875 5.188 1 73.88 293 LYS A N 1
ATOM 2479 C CA . LYS A 1 293 ? 26.703 38.438 5.395 1 73.88 293 LYS A CA 1
ATOM 2480 C C . LYS A 1 293 ? 26.906 37.938 6.812 1 73.88 293 LYS A C 1
ATOM 2482 O O . LYS A 1 293 ? 27.5 36.875 7.008 1 73.88 293 LYS A O 1
ATOM 2487 N N . ASN A 1 294 ? 26.562 38.656 7.789 1 70.06 294 ASN A N 1
ATOM 2488 C CA . ASN A 1 294 ? 26.875 38.25 9.156 1 70.06 294 ASN A CA 1
ATOM 2489 C C . ASN A 1 294 ? 25.844 38.781 10.148 1 70.06 294 ASN A C 1
ATOM 2491 O O . ASN A 1 294 ? 25.766 39.969 10.398 1 70.06 294 ASN A O 1
ATOM 2495 N N . PHE A 1 295 ? 24.891 38 10.453 1 73.69 295 PHE A N 1
ATOM 2496 C CA . PHE A 1 295 ? 24.016 38.375 11.562 1 73.69 295 PHE A CA 1
ATOM 2497 C C . PHE A 1 295 ? 23.688 37.156 12.43 1 73.69 295 PHE A C 1
ATOM 2499 O O . PHE A 1 295 ? 22.891 36.312 12.039 1 73.69 295 PHE A O 1
ATOM 2506 N N . ASP A 1 296 ? 24.484 37 13.422 1 73.38 296 ASP A N 1
ATOM 2507 C CA . ASP A 1 296 ? 24.234 35.969 14.422 1 73.38 296 ASP A CA 1
ATOM 2508 C C . ASP A 1 296 ? 23.766 36.594 15.742 1 73.38 296 ASP A C 1
ATOM 2510 O O . ASP A 1 296 ? 24.516 37.312 16.391 1 73.38 296 ASP A O 1
ATOM 2514 N N . VAL A 1 297 ? 22.453 36.469 15.977 1 79.62 297 VAL A N 1
ATOM 2515 C CA . VAL A 1 297 ? 21.953 37.031 17.234 1 79.62 297 VAL A CA 1
ATOM 2516 C C . VAL A 1 297 ? 21.562 35.875 18.172 1 79.62 297 VAL A C 1
ATOM 2518 O O . VAL A 1 297 ? 21.141 34.812 17.719 1 79.62 297 VAL A O 1
ATOM 2521 N N . SER A 1 298 ? 21.797 36.031 19.375 1 87.62 298 SER A N 1
ATOM 2522 C CA . SER A 1 298 ? 21.422 35.094 20.438 1 87.62 298 SER A CA 1
ATOM 2523 C C . SER A 1 298 ? 20.547 35.75 21.484 1 87.62 298 SER A C 1
ATOM 2525 O O . SER A 1 298 ? 20.781 36.938 21.844 1 87.62 298 SER A O 1
ATOM 2527 N N . TYR A 1 299 ? 19.469 35.031 21.875 1 92.06 299 TYR A N 1
ATOM 2528 C CA . TYR A 1 299 ? 18.578 35.5 22.922 1 92.06 299 TYR A CA 1
ATOM 2529 C C . TYR A 1 299 ? 18.438 34.438 24.016 1 92.06 299 TYR A C 1
ATOM 2531 O O . TYR A 1 299 ? 18.219 33.281 23.734 1 92.06 299 TYR A O 1
ATOM 2539 N N . THR A 1 300 ? 18.578 34.938 25.219 1 93.38 300 THR A N 1
ATOM 2540 C CA . THR A 1 300 ? 18.172 34.062 26.328 1 93.38 300 THR A CA 1
ATOM 2541 C C . THR A 1 300 ? 16.641 34.031 26.438 1 93.38 300 THR A C 1
ATOM 2543 O O . THR A 1 300 ? 15.945 34.812 25.781 1 93.38 300 THR A O 1
ATOM 2546 N N . ILE A 1 301 ? 16.156 33.094 27.234 1 95 301 ILE A N 1
ATOM 2547 C CA . ILE A 1 301 ? 14.719 33 27.453 1 95 301 ILE A CA 1
ATOM 2548 C C . ILE A 1 301 ? 14.188 34.281 28.078 1 95 301 ILE A C 1
ATOM 2550 O O . ILE A 1 301 ? 13.117 34.781 27.688 1 95 301 ILE A O 1
ATOM 2554 N N . GLU A 1 302 ? 14.906 34.844 29 1 95.38 302 GLU A N 1
ATOM 2555 C CA . GLU A 1 302 ? 14.5 36.062 29.656 1 95.38 302 GLU A CA 1
ATOM 2556 C C . GLU A 1 302 ? 14.469 37.219 28.672 1 95.38 302 GLU A C 1
ATOM 2558 O O . GLU A 1 302 ? 13.547 38.062 28.688 1 95.38 302 GLU A O 1
ATOM 2563 N N . GLU A 1 303 ? 15.422 37.281 27.875 1 95.62 303 GLU A N 1
ATOM 2564 C CA . GLU A 1 303 ? 15.445 38.312 26.828 1 95.62 303 GLU A CA 1
ATOM 2565 C C . GLU A 1 303 ? 14.289 38.125 25.859 1 95.62 303 GLU A C 1
ATOM 2567 O O . GLU A 1 303 ? 13.68 39.125 25.422 1 95.62 303 GLU A O 1
ATOM 2572 N N . ALA A 1 304 ? 14.086 36.938 25.516 1 96.62 304 ALA A N 1
ATOM 2573 C CA . ALA A 1 304 ? 12.984 36.625 24.609 1 96.62 304 ALA A CA 1
ATOM 2574 C C . ALA A 1 304 ? 11.648 37.062 25.203 1 96.62 304 ALA A C 1
ATOM 2576 O O . ALA A 1 304 ? 10.797 37.594 24.484 1 96.62 304 ALA A O 1
ATOM 2577 N N . LYS A 1 305 ? 11.492 36.844 26.484 1 96.75 305 LYS A N 1
ATOM 2578 C CA . LYS A 1 305 ? 10.289 37.281 27.188 1 96.75 305 LYS A CA 1
ATOM 2579 C C . LYS A 1 305 ? 10.109 38.781 27.062 1 96.75 305 LYS A C 1
ATOM 2581 O O . LYS A 1 305 ? 9.016 39.281 26.75 1 96.75 305 LYS A O 1
ATOM 2586 N N . GLU A 1 306 ? 11.109 39.438 27.281 1 97.31 306 GLU A N 1
ATOM 2587 C CA . GLU A 1 306 ? 11.07 40.906 27.188 1 97.31 306 GLU A CA 1
ATOM 2588 C C . GLU A 1 306 ? 10.719 41.344 25.766 1 97.31 306 GLU A C 1
ATOM 2590 O O . GLU A 1 306 ? 9.914 42.281 25.578 1 97.31 306 GLU A O 1
ATOM 2595 N N . ILE A 1 307 ? 11.336 40.719 24.875 1 97.38 307 ILE A N 1
ATOM 2596 C CA . ILE A 1 307 ? 11.086 41.031 23.469 1 97.38 307 ILE A CA 1
ATOM 2597 C C . ILE A 1 307 ? 9.617 40.781 23.125 1 97.38 307 ILE A C 1
ATOM 2599 O O . ILE A 1 307 ? 8.984 41.562 22.422 1 97.38 307 ILE A O 1
ATOM 2603 N N . MET A 1 308 ? 9.094 39.688 23.625 1 98.12 308 MET A N 1
ATOM 2604 C CA . MET A 1 308 ? 7.695 39.344 23.359 1 98.12 308 MET A CA 1
ATOM 2605 C C . MET A 1 308 ? 6.773 40.438 23.891 1 98.12 308 MET A C 1
ATOM 2607 O O . MET A 1 308 ? 5.828 40.844 23.203 1 98.12 308 MET A O 1
ATOM 2611 N N . PHE A 1 309 ? 7.039 40.938 25.109 1 98.19 309 PHE A N 1
ATOM 2612 C CA . PHE A 1 309 ? 6.207 41.969 25.703 1 98.19 309 PHE A CA 1
ATOM 2613 C C . PHE A 1 309 ? 6.281 43.25 24.875 1 98.19 309 PHE A C 1
ATOM 2615 O O . PHE A 1 309 ? 5.277 43.938 24.688 1 98.19 309 PHE A O 1
ATOM 2622 N N . GLU A 1 310 ? 7.445 43.562 24.344 1 98 310 GLU A N 1
ATOM 2623 C CA . GLU A 1 310 ? 7.605 44.75 23.531 1 98 310 GLU A CA 1
ATOM 2624 C C . GLU A 1 310 ? 6.973 44.594 22.156 1 98 310 GLU A C 1
ATOM 2626 O O . GLU A 1 310 ? 6.273 45.469 21.672 1 98 310 GLU A O 1
ATOM 2631 N N . ALA A 1 311 ? 7.223 43.469 21.562 1 97.88 311 ALA A N 1
ATOM 2632 C CA . ALA A 1 311 ? 6.758 43.219 20.203 1 97.88 311 ALA A CA 1
ATOM 2633 C C . ALA A 1 311 ? 5.234 43.156 20.156 1 97.88 311 ALA A C 1
ATOM 2635 O O . ALA A 1 311 ? 4.629 43.531 19.141 1 97.88 311 ALA A O 1
ATOM 2636 N N . LEU A 1 312 ? 4.594 42.688 21.25 1 98.31 312 LEU A N 1
ATOM 2637 C CA . LEU A 1 312 ? 3.152 42.469 21.234 1 98.31 312 LEU A CA 1
ATOM 2638 C C . LEU A 1 312 ? 2.414 43.594 21.969 1 98.31 312 LEU A C 1
ATOM 2640 O O . LEU A 1 312 ? 1.197 43.531 22.156 1 98.31 312 LEU A O 1
ATOM 2644 N N . LYS A 1 313 ? 3.094 44.625 22.328 1 97.19 313 LYS A N 1
ATOM 2645 C CA . LYS A 1 313 ? 2.543 45.781 23.016 1 97.19 313 LYS A CA 1
ATOM 2646 C C . LYS A 1 313 ? 1.387 46.375 22.219 1 97.19 313 LYS A C 1
ATOM 2648 O O . LYS A 1 313 ? 0.407 46.844 22.812 1 97.19 313 LYS A O 1
ATOM 2653 N N . PRO A 1 314 ? 1.442 46.375 20.922 1 97.25 314 PRO A N 1
ATOM 2654 C CA . PRO A 1 314 ? 0.363 46.969 20.125 1 97.25 314 PRO A CA 1
ATOM 2655 C C . PRO A 1 314 ? -0.977 46.281 20.344 1 97.25 314 PRO A C 1
ATOM 2657 O O . PRO A 1 314 ? -2.025 46.812 19.984 1 97.25 314 PRO A O 1
ATOM 2660 N N . LEU A 1 315 ? -1.012 45.125 20.906 1 97.94 315 LEU A N 1
ATOM 2661 C CA . LEU A 1 315 ? -2.24 44.344 21.062 1 97.94 315 LEU A CA 1
ATOM 2662 C C . LEU A 1 315 ? -3.012 44.812 22.297 1 97.94 315 LEU A C 1
ATOM 2664 O O . LEU A 1 315 ? -4.152 44.375 22.5 1 97.94 315 LEU A O 1
ATOM 2668 N N . GLY A 1 316 ? -2.381 45.625 23.172 1 96.12 316 GLY A N 1
ATOM 2669 C CA . GLY A 1 316 ? -3.096 46.219 24.281 1 96.12 316 GLY A CA 1
ATOM 2670 C C . GLY A 1 316 ? -2.854 45.5 25.594 1 96.12 316 GLY A C 1
ATOM 2671 O O . GLY A 1 316 ? -2.285 44.406 25.625 1 96.12 316 GLY A O 1
ATOM 2672 N N . GLN A 1 317 ? -3.354 46.094 26.625 1 96.25 317 GLN A N 1
ATOM 2673 C CA . GLN A 1 317 ? -3.039 45.656 27.984 1 96.25 317 GLN A CA 1
ATOM 2674 C C . GLN A 1 317 ? -3.695 44.312 28.297 1 96.25 317 GLN A C 1
ATOM 2676 O O . GLN A 1 317 ? -3.121 43.5 29.016 1 96.25 317 GLN A O 1
ATOM 2681 N N . ASP A 1 318 ? -4.84 44.125 27.828 1 96.5 318 ASP A N 1
ATOM 2682 C CA . ASP A 1 318 ? -5.516 42.844 28.078 1 96.5 318 ASP A CA 1
ATOM 2683 C C . ASP A 1 318 ? -4.711 41.688 27.531 1 96.5 318 ASP A C 1
ATOM 2685 O O . ASP A 1 318 ? -4.555 40.656 28.203 1 96.5 318 ASP A O 1
ATOM 2689 N N . TYR A 1 319 ? -4.266 41.781 26.297 1 98 319 TYR A N 1
ATOM 2690 C CA . TYR A 1 319 ? -3.432 40.75 25.688 1 98 319 TYR A CA 1
ATOM 2691 C C . TYR A 1 319 ? -2.152 40.562 26.484 1 98 319 TYR A C 1
ATOM 2693 O O . TYR A 1 319 ? -1.746 39.406 26.734 1 98 319 TYR A O 1
ATOM 2701 N N . LEU A 1 320 ? -1.503 41.594 26.938 1 98.06 320 LEU A N 1
ATOM 2702 C CA . LEU A 1 320 ? -0.251 41.531 27.688 1 98.06 320 LEU A CA 1
ATOM 2703 C C . LEU A 1 320 ? -0.464 40.875 29.047 1 98.06 320 LEU A C 1
ATOM 2705 O O . LEU A 1 320 ? 0.423 40.188 29.547 1 98.06 320 LEU A O 1
ATOM 2709 N N . ASN A 1 321 ? -1.615 41.125 29.594 1 98.06 321 ASN A N 1
ATOM 2710 C CA . ASN A 1 321 ? -1.931 40.438 30.844 1 98.06 321 ASN A CA 1
ATOM 2711 C C . ASN A 1 321 ? -1.969 38.906 30.672 1 98.06 321 ASN A C 1
ATOM 2713 O O . ASN A 1 321 ? -1.509 38.188 31.531 1 98.06 321 ASN A O 1
ATOM 2717 N N . ILE A 1 322 ? -2.561 38.5 29.609 1 98.31 322 ILE A N 1
ATOM 2718 C CA . ILE A 1 322 ? -2.602 37.062 29.328 1 98.31 322 ILE A CA 1
ATOM 2719 C C . ILE A 1 322 ? -1.192 36.562 29.031 1 98.31 322 ILE A C 1
ATOM 2721 O O . ILE A 1 322 ? -0.814 35.469 29.469 1 98.31 322 ILE A O 1
ATOM 2725 N N . LEU A 1 323 ? -0.462 37.344 28.234 1 98.25 323 LEU A N 1
ATOM 2726 C CA . LEU A 1 323 ? 0.934 37 27.984 1 98.25 323 LEU A CA 1
ATOM 2727 C C . LEU A 1 323 ? 1.699 36.844 29.281 1 98.25 323 LEU A C 1
ATOM 2729 O O . LEU A 1 323 ? 2.52 35.906 29.406 1 98.25 323 LEU A O 1
ATOM 2733 N N . LYS A 1 324 ? 1.472 37.719 30.188 1 97.81 324 LYS A N 1
ATOM 2734 C CA . LYS A 1 324 ? 2.105 37.594 31.5 1 97.81 324 LYS A CA 1
ATOM 2735 C C . LYS A 1 324 ? 1.747 36.281 32.156 1 97.81 324 LYS A C 1
ATOM 2737 O O . LYS A 1 324 ? 2.602 35.656 32.781 1 97.81 324 LYS A O 1
ATOM 2742 N N . LYS A 1 325 ? 0.538 35.875 32.062 1 97.31 325 LYS A N 1
ATOM 2743 C CA . LYS A 1 325 ? 0.107 34.594 32.625 1 97.31 325 LYS A CA 1
ATOM 2744 C C . LYS A 1 325 ? 0.856 33.438 31.969 1 97.31 325 LYS A C 1
ATOM 2746 O O . LYS A 1 325 ? 1.204 32.469 32.625 1 97.31 325 LYS A O 1
ATOM 2751 N N . CYS A 1 326 ? 1.028 33.562 30.672 1 97 326 CYS A N 1
ATOM 2752 C CA . CYS A 1 326 ? 1.736 32.562 29.922 1 97 326 CYS A CA 1
ATOM 2753 C C . CYS A 1 326 ? 3.068 32.219 30.578 1 97 326 CYS A C 1
ATOM 2755 O O . CYS A 1 326 ? 3.41 31.031 30.703 1 97 326 CYS A O 1
ATOM 2757 N N . PHE A 1 327 ? 3.762 33.219 31 1 96.56 327 PHE A N 1
ATOM 2758 C CA . PHE A 1 327 ? 5.074 33 31.594 1 96.56 327 PHE A CA 1
ATOM 2759 C C . PHE A 1 327 ? 4.949 32.75 33.094 1 96.56 327 PHE A C 1
ATOM 2761 O O . PHE A 1 327 ? 5.586 31.828 33.625 1 96.56 327 PHE A O 1
ATOM 2768 N N . ASP A 1 328 ? 4.07 33.469 33.75 1 95.88 328 ASP A N 1
ATOM 2769 C CA . ASP A 1 328 ? 3.963 33.375 35.219 1 95.88 328 ASP A CA 1
ATOM 2770 C C . ASP A 1 328 ? 3.385 32.031 35.656 1 95.88 328 ASP A C 1
ATOM 2772 O O . ASP A 1 328 ? 3.721 31.531 36.719 1 95.88 328 ASP A O 1
ATOM 2776 N N . GLU A 1 329 ? 2.512 31.562 34.875 1 96.31 329 GLU A N 1
ATOM 2777 C CA . GLU A 1 329 ? 1.85 30.312 35.25 1 96.31 329 GLU A CA 1
ATOM 2778 C C . GLU A 1 329 ? 2.531 29.109 34.562 1 96.31 329 GLU A C 1
ATOM 2780 O O . GLU A 1 329 ? 1.996 28 34.594 1 96.31 329 GLU A O 1
ATOM 2785 N N . HIS A 1 330 ? 3.592 29.297 33.969 1 96.62 330 HIS A N 1
ATOM 2786 C CA . HIS A 1 330 ? 4.441 28.234 33.406 1 96.62 330 HIS A CA 1
ATOM 2787 C C . HIS A 1 330 ? 3.693 27.406 32.375 1 96.62 330 HIS A C 1
ATOM 2789 O O . HIS A 1 330 ? 3.652 26.172 32.5 1 96.62 330 HIS A O 1
ATOM 2795 N N . TRP A 1 331 ? 3.193 28.109 31.328 1 97.62 331 TRP A N 1
ATOM 2796 C CA . TRP A 1 331 ? 2.518 27.406 30.234 1 97.62 331 TRP A CA 1
ATOM 2797 C C . TRP A 1 331 ? 3.527 26.75 29.312 1 97.62 331 TRP A C 1
ATOM 2799 O O . TRP A 1 331 ? 3.172 25.859 28.531 1 97.62 331 TRP A O 1
ATOM 2809 N N . ILE A 1 332 ? 4.789 27.109 29.344 1 97.81 332 ILE A N 1
ATOM 2810 C CA . ILE A 1 332 ? 5.711 26.766 28.266 1 97.81 332 ILE A CA 1
ATOM 2811 C C . ILE A 1 332 ? 6.785 25.812 28.797 1 97.81 332 ILE A C 1
ATOM 2813 O O . ILE A 1 332 ? 7.371 26.047 29.844 1 97.81 332 ILE A O 1
ATOM 2817 N N . ASP A 1 333 ? 7.027 24.828 28.094 1 96.94 333 ASP A N 1
ATOM 2818 C CA . ASP A 1 333 ? 8.195 23.969 28.297 1 96.94 333 ASP A CA 1
ATOM 2819 C C . ASP A 1 333 ? 9.305 24.312 27.312 1 96.94 333 ASP A C 1
ATOM 2821 O O . ASP A 1 333 ? 9.273 23.906 26.156 1 96.94 333 ASP A O 1
ATOM 2825 N N . PHE A 1 334 ? 10.375 24.891 27.828 1 95.38 334 PHE A N 1
ATOM 2826 C CA . PHE A 1 334 ? 11.484 25.375 27.016 1 95.38 334 PHE A CA 1
ATOM 2827 C C . PHE A 1 334 ? 12.602 24.344 26.953 1 95.38 334 PHE A C 1
ATOM 2829 O O . PHE A 1 334 ? 13.578 24.516 26.219 1 95.38 334 PHE A O 1
ATOM 2836 N N . THR A 1 335 ? 12.523 23.297 27.609 1 91.88 335 THR A N 1
ATOM 2837 C CA . THR A 1 335 ? 13.664 22.453 27.922 1 91.88 335 THR A CA 1
ATOM 2838 C C . THR A 1 335 ? 14.156 21.734 26.672 1 91.88 335 THR A C 1
ATOM 2840 O O . THR A 1 335 ? 13.391 21.516 25.734 1 91.88 335 THR A O 1
ATOM 2843 N N . VAL A 1 336 ? 15.406 21.469 26.75 1 85.94 336 VAL A N 1
ATOM 2844 C CA . VAL A 1 336 ? 16.031 20.641 25.734 1 85.94 336 VAL A CA 1
ATOM 2845 C C . VAL A 1 336 ? 16.188 19.219 26.266 1 85.94 336 VAL A C 1
ATOM 2847 O O . VAL A 1 336 ? 16.844 19 27.297 1 85.94 336 VAL A O 1
ATOM 2850 N N . ASN A 1 337 ? 15.555 18.375 25.688 1 82.81 337 ASN A N 1
ATOM 2851 C CA . ASN A 1 337 ? 15.547 16.953 26.031 1 82.81 337 ASN A CA 1
ATOM 2852 C C . ASN A 1 337 ? 15.492 16.078 24.781 1 82.81 337 ASN A C 1
ATOM 2854 O O . ASN A 1 337 ? 14.633 16.281 23.922 1 82.81 337 ASN A O 1
ATOM 2858 N N . ASP A 1 338 ? 16.438 15.133 24.719 1 77.56 338 ASP A N 1
ATOM 2859 C CA . ASP A 1 338 ? 16.562 14.297 23.531 1 77.56 338 ASP A CA 1
ATOM 2860 C C . ASP A 1 338 ? 15.336 13.406 23.359 1 77.56 338 ASP A C 1
ATOM 2862 O O . ASP A 1 338 ? 15.062 12.922 22.25 1 77.56 338 ASP A O 1
ATOM 2866 N N . ASN A 1 339 ? 14.703 13.18 24.391 1 81.06 339 ASN A N 1
ATOM 2867 C CA . ASN A 1 339 ? 13.547 12.289 24.344 1 81.06 339 ASN A CA 1
ATOM 2868 C C . ASN A 1 339 ? 12.242 13.062 24.203 1 81.06 339 ASN A C 1
ATOM 2870 O O . ASN A 1 339 ? 11.164 12.469 24.203 1 81.06 339 ASN A O 1
ATOM 2874 N N . LYS A 1 340 ? 12.305 14.336 24.125 1 86.69 340 LYS A N 1
ATOM 2875 C CA . LYS A 1 340 ? 11.141 15.203 23.953 1 86.69 340 LYS A CA 1
ATOM 2876 C C . LYS A 1 340 ? 10.523 15.039 22.562 1 86.69 340 LYS A C 1
ATOM 2878 O O . LYS A 1 340 ? 11.242 14.82 21.578 1 86.69 340 LYS A O 1
ATOM 2883 N N . MET A 1 341 ? 9.211 15.055 22.672 1 81.38 341 MET A N 1
ATOM 2884 C CA . MET A 1 341 ? 8.555 15.086 21.375 1 81.38 341 MET A CA 1
ATOM 2885 C C . MET A 1 341 ? 9.125 16.203 20.5 1 81.38 341 MET A C 1
ATOM 2887 O O . MET A 1 341 ? 9.367 17.312 20.984 1 81.38 341 MET A O 1
ATOM 2891 N N . GLY A 1 342 ? 9.461 15.977 19.266 1 69.19 342 GLY A N 1
ATOM 2892 C CA . GLY A 1 342 ? 10.062 16.922 18.344 1 69.19 342 GLY A CA 1
ATOM 2893 C C . GLY A 1 342 ? 9.117 18.047 17.938 1 69.19 342 GLY A C 1
ATOM 2894 O O . GLY A 1 342 ? 7.91 17.938 18.141 1 69.19 342 GLY A O 1
ATOM 2895 N N . GLY A 1 343 ? 9.688 19.156 17.516 1 74.44 343 GLY A N 1
ATOM 2896 C CA . GLY A 1 343 ? 8.898 20.281 17.047 1 74.44 343 GLY A CA 1
ATOM 2897 C C . GLY A 1 343 ? 8.406 21.172 18.172 1 74.44 343 GLY A C 1
ATOM 2898 O O . GLY A 1 343 ? 9.039 21.266 19.219 1 74.44 343 GLY A O 1
ATOM 2899 N N . ALA A 1 344 ? 7.445 21.969 17.875 1 88.75 344 ALA A N 1
ATOM 2900 C CA . ALA A 1 344 ? 6.758 22.844 18.812 1 88.75 344 ALA A CA 1
ATOM 2901 C C . ALA A 1 344 ? 5.25 22.844 18.578 1 88.75 344 ALA A C 1
ATOM 2903 O O . ALA A 1 344 ? 4.797 22.562 17.453 1 88.75 344 ALA A O 1
ATOM 2904 N N . TYR A 1 345 ? 4.562 22.953 19.672 1 91.31 345 TYR A N 1
ATOM 2905 C CA . TYR A 1 345 ? 3.117 23.031 19.5 1 91.31 345 TYR A CA 1
ATOM 2906 C C . TYR A 1 345 ? 2.469 23.75 20.672 1 91.31 345 TYR A C 1
ATOM 2908 O O . TYR A 1 345 ? 3.104 23.969 21.719 1 91.31 345 TYR A O 1
ATOM 2916 N N . SER A 1 346 ? 1.287 24.234 20.406 1 95.81 346 SER A N 1
ATOM 2917 C CA . SER A 1 346 ? 0.349 24.641 21.438 1 95.81 346 SER A CA 1
ATOM 2918 C C . SER A 1 346 ? -0.733 23.594 21.656 1 95.81 346 SER A C 1
ATOM 2920 O O . SER A 1 346 ? -1.235 23 20.703 1 95.81 346 SER A O 1
ATOM 2922 N N . SER A 1 347 ? -0.952 23.25 22.844 1 94.69 347 SER A N 1
ATOM 2923 C CA . SER A 1 347 ? -1.944 22.234 23.172 1 94.69 347 SER A CA 1
ATOM 2924 C C . SER A 1 347 ? -2.686 22.562 24.453 1 94.69 347 SER A C 1
ATOM 2926 O O . SER A 1 347 ? -2.297 23.484 25.172 1 94.69 347 SER A O 1
ATOM 2928 N N . GLY A 1 348 ? -3.783 21.828 24.688 1 95.19 348 GLY A N 1
ATOM 2929 C CA . GLY A 1 348 ? -4.645 22.016 25.844 1 95.19 348 GLY A CA 1
ATOM 2930 C C . GLY A 1 348 ? -6.109 21.781 25.531 1 95.19 348 GLY A C 1
ATOM 2931 O O . GLY A 1 348 ? -6.477 21.516 24.391 1 95.19 348 GLY A O 1
ATOM 2932 N N . GLY A 1 349 ? -6.918 21.844 26.609 1 95.62 349 GLY A N 1
ATOM 2933 C CA . GLY A 1 349 ? -8.359 21.688 26.531 1 95.62 349 GLY A CA 1
ATOM 2934 C C . GLY A 1 349 ? -9.109 22.859 27.156 1 95.62 349 GLY A C 1
ATOM 2935 O O . GLY A 1 349 ? -8.5 23.812 27.625 1 95.62 349 GLY A O 1
ATOM 2936 N N . TYR A 1 350 ? -10.391 22.766 27.156 1 97 350 TYR A N 1
ATOM 2937 C CA . TYR A 1 350 ? -11.266 23.844 27.625 1 97 350 TYR A CA 1
ATOM 2938 C C . TYR A 1 350 ? -10.945 24.219 29.078 1 97 350 TYR A C 1
ATOM 2940 O O . TYR A 1 350 ? -10.977 25.391 29.438 1 97 350 TYR A O 1
ATOM 2948 N N . GLU A 1 351 ? -10.555 23.234 29.844 1 96.5 351 GLU A N 1
ATOM 2949 C CA . GLU A 1 351 ? -10.383 23.484 31.266 1 96.5 351 GLU A CA 1
ATOM 2950 C C . GLU A 1 351 ? -8.906 23.516 31.641 1 96.5 351 GLU A C 1
ATOM 2952 O O . GLU A 1 351 ? -8.555 23.438 32.812 1 96.5 351 GLU A O 1
ATOM 2957 N N . THR A 1 352 ? -8.086 23.547 30.719 1 97.38 352 THR A N 1
ATOM 2958 C CA . THR A 1 352 ? -6.656 23.562 31.016 1 97.38 352 THR A CA 1
ATOM 2959 C C . THR A 1 352 ? -6.031 24.875 30.547 1 97.38 352 THR A C 1
ATOM 2961 O O . THR A 1 352 ? -6.68 25.672 29.844 1 97.38 352 THR A O 1
ATOM 2964 N N . LYS A 1 353 ? -4.766 25.109 31.031 1 97.31 353 LYS A N 1
ATOM 2965 C CA . LYS A 1 353 ? -3.988 26.172 30.406 1 97.31 353 LYS A CA 1
ATOM 2966 C C . LYS A 1 353 ? -3.633 25.828 28.969 1 97.31 353 LYS A C 1
ATOM 2968 O O . LYS A 1 353 ? -3.635 24.656 28.578 1 97.31 353 LYS A O 1
ATOM 2973 N N . PRO A 1 354 ? -3.48 26.797 28.172 1 98 354 PRO A N 1
ATOM 2974 C CA . PRO A 1 354 ? -2.994 26.516 26.812 1 98 354 PRO A CA 1
ATOM 2975 C C . PRO A 1 354 ? -1.479 26.328 26.766 1 98 354 PRO A C 1
ATOM 2977 O O . PRO A 1 354 ? -0.748 27.281 26.438 1 98 354 PRO A O 1
ATOM 2980 N N . TYR A 1 355 ? -1.063 25.172 26.875 1 98.06 355 TYR A N 1
ATOM 2981 C CA . TYR A 1 355 ? 0.344 24.844 27.078 1 98.06 355 TYR A CA 1
ATOM 2982 C C . TYR A 1 355 ? 1.106 24.922 25.75 1 98.06 355 TYR A C 1
ATOM 2984 O O . TYR A 1 355 ? 0.517 24.797 24.688 1 98.06 355 TYR A O 1
ATOM 2992 N N . ILE A 1 356 ? 2.408 25.109 25.891 1 97.75 356 ILE A N 1
ATOM 2993 C CA . ILE A 1 356 ? 3.293 25.219 24.734 1 97.75 356 ILE A CA 1
ATOM 2994 C C . ILE A 1 356 ? 4.5 24.297 24.938 1 97.75 356 ILE A C 1
ATOM 2996 O O . ILE A 1 356 ? 5.199 24.391 25.938 1 97.75 356 ILE A O 1
ATOM 3000 N N . LEU A 1 357 ? 4.68 23.422 24.016 1 96.38 357 LEU A N 1
ATOM 3001 C CA . LEU A 1 357 ? 5.91 22.625 24 1 96.38 357 LEU A CA 1
ATOM 3002 C C . LEU A 1 357 ? 6.875 23.172 22.938 1 96.38 357 LEU A C 1
ATOM 3004 O O . LEU A 1 357 ? 6.496 23.359 21.781 1 96.38 357 LEU A O 1
ATOM 3008 N N . MET A 1 358 ? 8.094 23.438 23.391 1 94.31 358 MET A N 1
ATOM 3009 C CA . MET A 1 358 ? 9.141 23.828 22.453 1 94.31 358 MET A CA 1
ATOM 3010 C C . MET A 1 358 ? 10.523 23.531 23.016 1 94.31 358 MET A C 1
ATOM 3012 O O . MET A 1 358 ? 10.664 23.234 24.203 1 94.31 358 MET A O 1
ATOM 3016 N N . THR A 1 359 ? 11.5 23.516 22.188 1 89.12 359 THR A N 1
ATOM 3017 C CA . THR A 1 359 ? 12.906 23.422 22.562 1 89.12 359 THR A CA 1
ATOM 3018 C C . THR A 1 359 ? 13.625 24.734 22.281 1 89.12 359 THR A C 1
ATOM 3020 O O . THR A 1 359 ? 13.695 25.172 21.141 1 89.12 359 THR A O 1
ATOM 3023 N N . TRP A 1 360 ? 14.164 25.281 23.328 1 91.69 360 TRP A N 1
ATOM 3024 C CA . TRP A 1 360 ? 14.812 26.578 23.172 1 91.69 360 TRP A CA 1
ATOM 3025 C C . TRP A 1 360 ? 16.281 26.406 22.766 1 91.69 360 TRP A C 1
ATOM 3027 O O . TRP A 1 360 ? 17 25.609 23.359 1 91.69 360 TRP A O 1
ATOM 3037 N N . LYS A 1 361 ? 16.797 27.25 21.734 1 84.62 361 LYS A N 1
ATOM 3038 C CA . LYS A 1 361 ? 18.141 27.078 21.219 1 84.62 361 LYS A CA 1
ATOM 3039 C C . LYS A 1 361 ? 18.906 28.406 21.234 1 84.62 361 LYS A C 1
ATOM 3041 O O . LYS A 1 361 ? 19.922 28.547 20.547 1 84.62 361 LYS A O 1
ATOM 3046 N N . ASP A 1 362 ? 18.312 29.469 21.781 1 89.19 362 ASP A N 1
ATOM 3047 C CA . ASP A 1 362 ? 18.906 30.781 22 1 89.19 362 ASP A CA 1
ATOM 3048 C C . ASP A 1 362 ? 19.141 31.516 20.688 1 89.19 362 ASP A C 1
ATOM 3050 O O . ASP A 1 362 ? 20.125 32.219 20.531 1 89.19 362 ASP A O 1
ATOM 3054 N N . ASN A 1 363 ? 18.312 31.25 19.781 1 84.94 363 ASN A N 1
ATOM 3055 C CA . ASN A 1 363 ? 18.5 31.859 18.469 1 84.94 363 ASN A CA 1
ATOM 3056 C C . ASN A 1 363 ? 17.219 32.5 17.953 1 84.94 363 ASN A C 1
ATOM 3058 O O . ASN A 1 363 ? 16.172 32.438 18.609 1 84.94 363 ASN A O 1
ATOM 3062 N N . LEU A 1 364 ? 17.375 33.156 16.859 1 86.94 364 LEU A N 1
ATOM 3063 C CA . LEU A 1 364 ? 16.266 33.906 16.266 1 86.94 364 LEU A CA 1
ATOM 3064 C C . LEU A 1 364 ? 15.117 32.969 15.891 1 86.94 364 LEU A C 1
ATOM 3066 O O . LEU A 1 364 ? 13.945 33.312 16.062 1 86.94 364 LEU A O 1
ATOM 3070 N N . SER A 1 365 ? 15.398 31.828 15.469 1 85.44 365 SER A N 1
ATOM 3071 C CA . SER A 1 365 ? 14.375 30.859 15.109 1 85.44 365 SER A CA 1
ATOM 3072 C C . SER A 1 365 ? 13.516 30.484 16.312 1 85.44 365 SER A C 1
ATOM 3074 O O . SER A 1 365 ? 12.297 30.375 16.203 1 85.44 365 SER A O 1
ATOM 3076 N N . SER A 1 366 ? 14.172 30.266 17.375 1 90.75 366 SER A N 1
ATOM 3077 C CA . SER A 1 366 ? 13.445 29.953 18.609 1 90.75 366 SER A CA 1
ATOM 3078 C C . SER A 1 366 ? 12.547 31.109 19.031 1 90.75 366 SER A C 1
ATOM 3080 O O . SER A 1 366 ? 11.461 30.891 19.562 1 90.75 366 SER A O 1
ATOM 3082 N N . LEU A 1 367 ? 13.07 32.25 18.781 1 94.31 367 LEU A N 1
ATOM 3083 C CA . LEU A 1 367 ? 12.281 33.406 19.125 1 94.31 367 LEU A CA 1
ATOM 3084 C C . LEU A 1 367 ? 11 33.5 18.312 1 94.31 367 LEU A C 1
ATOM 3086 O O . LEU A 1 367 ? 9.93 33.75 18.844 1 94.31 367 LEU A O 1
ATOM 3090 N N . PHE A 1 368 ? 11.094 33.25 17.094 1 93.62 368 PHE A N 1
ATOM 3091 C CA . PHE A 1 368 ? 9.922 33.25 16.219 1 93.62 368 PHE A CA 1
ATOM 3092 C C . PHE A 1 368 ? 8.977 32.094 16.578 1 93.62 368 PHE A C 1
ATOM 3094 O O . PHE A 1 368 ? 7.758 32.281 16.547 1 93.62 368 PHE A O 1
ATOM 3101 N N . THR A 1 369 ? 9.5 30.953 16.938 1 93.25 369 THR A N 1
ATOM 3102 C CA . THR A 1 369 ? 8.68 29.844 17.359 1 93.25 369 THR A CA 1
ATOM 3103 C C . THR A 1 369 ? 7.887 30.203 18.625 1 93.25 369 THR A C 1
ATOM 3105 O O . THR A 1 369 ? 6.703 29.875 18.719 1 93.25 369 THR A O 1
ATOM 3108 N N . LEU A 1 370 ? 8.555 30.797 19.438 1 96.88 370 LEU A N 1
ATOM 3109 C CA . LEU A 1 370 ? 7.902 31.234 20.672 1 96.88 370 LEU A CA 1
ATOM 3110 C C . LEU A 1 370 ? 6.734 32.156 20.359 1 96.88 370 LEU A C 1
ATOM 3112 O O . LEU A 1 370 ? 5.629 31.969 20.875 1 96.88 370 LEU A O 1
ATOM 3116 N N . ALA A 1 371 ? 6.992 33.188 19.547 1 97.5 371 ALA A N 1
ATOM 3117 C CA . ALA A 1 371 ? 5.934 34.094 19.156 1 97.5 371 ALA A CA 1
ATOM 3118 C C . ALA A 1 371 ? 4.766 33.344 18.516 1 97.5 371 ALA A C 1
ATOM 3120 O O . ALA A 1 371 ? 3.605 33.625 18.828 1 97.5 371 ALA A O 1
ATOM 3121 N N . HIS A 1 372 ? 5.074 32.469 17.672 1 96.06 372 HIS A N 1
ATOM 3122 C CA . HIS A 1 372 ? 4.102 31.656 16.953 1 96.06 372 HIS A CA 1
ATOM 3123 C C . HIS A 1 372 ? 3.207 30.875 17.891 1 96.06 372 HIS A C 1
ATOM 3125 O O . HIS A 1 372 ? 1.979 30.969 17.828 1 96.06 372 HIS A O 1
ATOM 3131 N N . GLU A 1 373 ? 3.785 30.141 18.828 1 96.69 373 GLU A N 1
ATOM 3132 C CA . GLU A 1 373 ? 3.027 29.266 19.719 1 96.69 373 GLU A CA 1
ATOM 3133 C C . GLU A 1 373 ? 2.23 30.094 20.734 1 96.69 373 GLU A C 1
ATOM 3135 O O . GLU A 1 373 ? 1.137 29.688 21.141 1 96.69 373 GLU A O 1
ATOM 3140 N N . ILE A 1 374 ? 2.805 31.172 21.109 1 98.19 374 ILE A N 1
ATOM 3141 C CA . ILE A 1 374 ? 2.07 32.094 21.984 1 98.19 374 ILE A CA 1
ATOM 3142 C C . ILE A 1 374 ? 0.798 32.562 21.281 1 98.19 374 ILE A C 1
ATOM 3144 O O . ILE A 1 374 ? -0.254 32.688 21.922 1 98.19 374 ILE A O 1
ATOM 3148 N N . GLY A 1 375 ? 0.915 32.844 20.047 1 98 375 GLY A N 1
ATOM 3149 C CA . GLY A 1 375 ? -0.266 33.219 19.281 1 98 375 GLY A CA 1
ATOM 3150 C C . GLY A 1 375 ? -1.37 32.188 19.359 1 98 375 GLY A C 1
ATOM 3151 O O . GLY A 1 375 ? -2.533 32.531 19.578 1 98 375 GLY A O 1
ATOM 3152 N N . HIS A 1 376 ? -1.017 30.938 19.156 1 96.56 376 HIS A N 1
ATOM 3153 C CA . HIS A 1 376 ? -1.979 29.859 19.297 1 96.56 376 HIS A CA 1
ATOM 3154 C C . HIS A 1 376 ? -2.59 29.828 20.688 1 96.56 376 HIS A C 1
ATOM 3156 O O . HIS A 1 376 ? -3.812 29.766 20.828 1 96.56 376 HIS A O 1
ATOM 3162 N N . SER A 1 377 ? -1.772 29.828 21.656 1 98.12 377 SER A N 1
ATOM 3163 C CA . SER A 1 377 ? -2.189 29.625 23.047 1 98.12 377 SER A CA 1
ATOM 3164 C C . SER A 1 377 ? -3.092 30.75 23.531 1 98.12 377 SER A C 1
ATOM 3166 O O . SER A 1 377 ? -4.094 30.516 24.203 1 98.12 377 SER A O 1
ATOM 3168 N N . ILE A 1 378 ? -2.738 31.938 23.188 1 98.25 378 ILE A N 1
ATOM 3169 C CA . ILE A 1 378 ? -3.561 33.062 23.641 1 98.25 378 ILE A CA 1
ATOM 3170 C C . ILE A 1 378 ? -4.879 33.062 22.875 1 98.25 378 ILE A C 1
ATOM 3172 O O . ILE A 1 378 ? -5.922 33.438 23.422 1 98.25 378 ILE A O 1
ATOM 3176 N N . HIS A 1 379 ? -4.836 32.688 21.562 1 97.88 379 HIS A N 1
ATOM 3177 C CA . HIS A 1 379 ? -6.078 32.469 20.844 1 97.88 379 HIS A CA 1
ATOM 3178 C C . HIS A 1 379 ? -6.984 31.484 21.578 1 97.88 379 HIS A C 1
ATOM 3180 O O . HIS A 1 379 ? -8.164 31.75 21.797 1 97.88 379 HIS A O 1
ATOM 3186 N N . SER A 1 380 ? -6.449 30.391 22 1 98 380 SER A N 1
ATOM 3187 C CA . SER A 1 380 ? -7.199 29.391 22.75 1 98 380 SER A CA 1
ATOM 3188 C C . SER A 1 380 ? -7.703 29.938 24.078 1 98 380 SER A C 1
ATOM 3190 O O . SER A 1 380 ? -8.836 29.672 24.484 1 98 380 SER A O 1
ATOM 3192 N N . TYR A 1 381 ? -6.855 30.672 24.703 1 98.06 381 TYR A N 1
ATOM 3193 C CA . TYR A 1 381 ? -7.254 31.281 25.969 1 98.06 381 TYR A CA 1
ATOM 3194 C C . TYR A 1 381 ? -8.477 32.188 25.781 1 98.06 381 TYR A C 1
ATOM 3196 O O . TYR A 1 381 ? -9.445 32.062 26.531 1 98.06 381 TYR A O 1
ATOM 3204 N N . TYR A 1 382 ? -8.414 33.031 24.859 1 98.19 382 TYR A N 1
ATOM 3205 C CA . TYR A 1 382 ? -9.516 33.969 24.594 1 98.19 382 TYR A CA 1
ATOM 3206 C C . TYR A 1 382 ? -10.789 33.219 24.266 1 98.19 382 TYR A C 1
ATOM 3208 O O . TYR A 1 382 ? -11.859 33.531 24.781 1 98.19 382 TYR A O 1
ATOM 3216 N N . SER A 1 383 ? -10.695 32.25 23.375 1 97.81 383 SER A N 1
ATOM 3217 C CA . SER A 1 383 ? -11.883 31.516 22.953 1 97.81 383 SER A CA 1
ATOM 3218 C C . SER A 1 383 ? -12.508 30.75 24.109 1 97.81 383 SER A C 1
ATOM 3220 O O . SER A 1 383 ? -13.727 30.781 24.297 1 97.81 383 SER A O 1
ATOM 3222 N N . ARG A 1 384 ? -11.711 30.156 24.922 1 97.69 384 ARG A N 1
ATOM 3223 C CA . ARG A 1 384 ? -12.172 29.312 26.016 1 97.69 384 ARG A CA 1
ATOM 3224 C C . ARG A 1 384 ? -12.773 30.141 27.141 1 97.69 384 ARG A C 1
ATOM 3226 O O . ARG A 1 384 ? -13.633 29.656 27.891 1 97.69 384 ARG A O 1
ATOM 3233 N N . HIS A 1 385 ? -12.383 31.344 27.25 1 97.69 385 HIS A N 1
ATOM 3234 C CA . HIS A 1 385 ? -12.859 32.188 28.344 1 97.69 385 HIS A CA 1
ATOM 3235 C C . HIS A 1 385 ? -14.023 33.062 27.906 1 97.69 385 HIS A C 1
ATOM 3237 O O . HIS A 1 385 ? -14.625 33.75 28.719 1 97.69 385 HIS A O 1
ATOM 3243 N N . ASN A 1 386 ? -14.32 32.969 26.641 1 97.81 386 ASN A N 1
ATOM 3244 C CA . ASN A 1 386 ? -15.383 33.844 26.156 1 97.81 386 ASN A CA 1
ATOM 3245 C C . ASN A 1 386 ? -16.484 33.062 25.469 1 97.81 386 ASN A C 1
ATOM 3247 O O . ASN A 1 386 ? -17.516 33.625 25.094 1 97.81 386 ASN A O 1
ATOM 3251 N N . GLN A 1 387 ? -16.281 31.828 25.25 1 97.38 387 GLN A N 1
ATOM 3252 C CA . GLN A 1 387 ? -17.281 30.938 24.656 1 97.38 387 GLN A CA 1
ATOM 3253 C C . GLN A 1 387 ? -17.562 29.75 25.562 1 97.38 387 GLN A C 1
ATOM 3255 O O . GLN A 1 387 ? -16.734 29.391 26.406 1 97.38 387 GLN A O 1
ATOM 3260 N N . THR A 1 388 ? -18.766 29.156 25.359 1 96.38 388 THR A N 1
ATOM 3261 C CA . THR A 1 388 ? -19.062 27.891 26 1 96.38 388 THR A CA 1
ATOM 3262 C C . THR A 1 388 ? -18.219 26.766 25.406 1 96.38 388 THR A C 1
ATOM 3264 O O . THR A 1 388 ? -17.609 26.938 24.344 1 96.38 388 THR A O 1
ATOM 3267 N N . TYR A 1 389 ? -18.203 25.688 26.062 1 96.25 389 TYR A N 1
ATOM 3268 C CA . TYR A 1 389 ? -17.422 24.547 25.609 1 96.25 389 TYR A CA 1
ATOM 3269 C C . TYR A 1 389 ? -17.719 24.188 24.172 1 96.25 389 TYR A C 1
ATOM 3271 O O . TYR A 1 389 ? -16.812 24.031 23.359 1 96.25 389 TYR A O 1
ATOM 3279 N N . ILE A 1 390 ? -18.953 24.156 23.797 1 95 390 ILE A N 1
ATOM 3280 C CA . ILE A 1 390 ? -19.391 23.688 22.484 1 95 390 ILE A CA 1
ATOM 3281 C C . ILE A 1 390 ? -18.969 24.672 21.406 1 95 390 ILE A C 1
ATOM 3283 O O . ILE A 1 390 ? -18.781 24.297 20.25 1 95 390 ILE A O 1
ATOM 3287 N N . ASN A 1 391 ? -18.734 25.922 21.844 1 96.19 391 ASN A N 1
ATOM 3288 C CA . ASN A 1 391 ? -18.438 26.969 20.859 1 96.19 391 ASN A CA 1
ATOM 3289 C C . ASN A 1 391 ? -17 27.453 20.984 1 96.19 391 ASN A C 1
ATOM 3291 O O . ASN A 1 391 ? -16.609 28.422 20.328 1 96.19 391 ASN A O 1
ATOM 3295 N N . SER A 1 392 ? -16.188 26.859 21.781 1 96 392 SER A N 1
ATOM 3296 C CA . SER A 1 392 ? -14.883 27.422 22.109 1 96 392 SER A CA 1
ATOM 3297 C C . SER A 1 392 ? -13.82 26.953 21.125 1 96 392 SER A C 1
ATOM 3299 O O . SER A 1 392 ? -12.773 27.578 20.984 1 96 392 SER A O 1
ATOM 3301 N N . SER A 1 393 ? -14.031 25.875 20.5 1 92.81 393 SER A N 1
ATOM 3302 C CA . SER A 1 393 ? -13.008 25.312 19.625 1 92.81 393 SER A CA 1
ATOM 3303 C C . SER A 1 393 ? -13.078 25.922 18.234 1 92.81 393 SER A C 1
ATOM 3305 O O . SER A 1 393 ? -13.898 25.516 17.406 1 92.81 393 SER A O 1
ATOM 3307 N N . TYR A 1 394 ? -12.164 26.797 17.984 1 92 394 TYR A N 1
ATOM 3308 C CA . TYR A 1 394 ? -12.148 27.375 16.641 1 92 394 TYR A CA 1
ATOM 3309 C C . TYR A 1 394 ? -11.75 26.328 15.602 1 92 394 TYR A C 1
ATOM 3311 O O . TYR A 1 394 ? -11.062 25.359 15.922 1 92 394 TYR A O 1
ATOM 3319 N N . LYS A 1 395 ? -12.156 26.562 14.398 1 90.19 395 LYS A N 1
ATOM 3320 C CA . LYS A 1 395 ? -11.875 25.641 13.297 1 90.19 395 LYS A CA 1
ATOM 3321 C C . LYS A 1 395 ? -10.422 25.766 12.836 1 90.19 395 LYS A C 1
ATOM 3323 O O . LYS A 1 395 ? -9.797 26.812 13.016 1 90.19 395 LYS A O 1
ATOM 3328 N N . LEU A 1 396 ? -9.961 24.781 12.195 1 84.38 396 LEU A N 1
ATOM 3329 C CA . LEU A 1 396 ? -8.578 24.703 11.734 1 84.38 396 L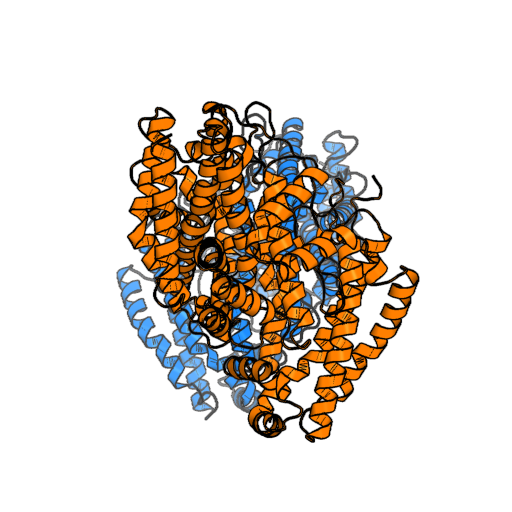EU A CA 1
ATOM 3330 C C . LEU A 1 396 ? -8.266 25.828 10.75 1 84.38 396 LEU A C 1
ATOM 3332 O O . LEU A 1 396 ? -7.148 26.344 10.727 1 84.38 396 LEU A O 1
ATOM 3336 N N . PHE A 1 397 ? -9.195 26.234 10.062 1 88.12 397 PHE A N 1
ATOM 3337 C CA . PHE A 1 397 ? -9.039 27.281 9.062 1 88.12 397 PHE A CA 1
ATOM 3338 C C . PHE A 1 397 ? -8.562 28.578 9.719 1 88.12 397 PHE A C 1
ATOM 3340 O O . PHE A 1 397 ? -7.848 29.359 9.094 1 88.12 397 PHE A O 1
ATOM 3347 N N . LEU A 1 398 ? -8.883 28.719 10.945 1 92.88 398 LEU A N 1
ATOM 3348 C CA . LEU A 1 398 ? -8.594 29.953 11.648 1 92.88 398 LEU A CA 1
ATOM 3349 C C . LEU A 1 398 ? -7.336 29.812 12.5 1 92.88 398 LEU A C 1
ATOM 3351 O O . LEU A 1 398 ? -6.805 30.812 13.008 1 92.88 398 LEU A O 1
ATOM 3355 N N . ALA A 1 399 ? -6.855 28.641 12.602 1 88.94 399 ALA A N 1
ATOM 3356 C CA . ALA A 1 399 ? -5.914 28.297 13.664 1 88.94 399 ALA A CA 1
ATOM 3357 C C . ALA A 1 399 ? -4.57 28.984 13.453 1 88.94 399 ALA A C 1
ATOM 3359 O O . ALA A 1 399 ? -3.938 29.438 14.414 1 88.94 399 ALA A O 1
ATOM 3360 N N . GLU A 1 400 ? -4.238 29.25 12.234 1 89.62 400 GLU A N 1
ATOM 3361 C CA . GLU A 1 400 ? -2.885 29.703 11.953 1 89.62 400 GLU A CA 1
ATOM 3362 C C . GLU A 1 400 ? -2.818 31.234 11.945 1 89.62 400 GLU A C 1
ATOM 3364 O O . GLU A 1 400 ? -1.73 31.812 11.945 1 89.62 400 GLU A O 1
ATOM 3369 N N . ILE A 1 401 ? -3.852 31.875 12.07 1 95.44 401 ILE A N 1
ATOM 3370 C CA . ILE A 1 401 ? -3.895 33.312 11.883 1 95.44 401 ILE A CA 1
ATOM 3371 C C . ILE A 1 401 ? -3.277 34 13.094 1 95.44 401 ILE A C 1
ATOM 3373 O O . ILE A 1 401 ? -2.404 34.875 12.945 1 95.44 401 ILE A O 1
ATOM 3377 N N . ALA A 1 402 ? -3.648 33.562 14.25 1 96.75 402 ALA A N 1
ATOM 3378 C CA . ALA A 1 402 ? -3.164 34.219 15.469 1 96.75 402 ALA A CA 1
ATOM 3379 C C . ALA A 1 402 ? -1.656 34.031 15.625 1 96.75 402 ALA A C 1
ATOM 3381 O O . ALA A 1 402 ? -0.945 35 15.969 1 96.75 402 ALA A O 1
ATOM 3382 N N . SER A 1 403 ? -1.163 32.875 15.375 1 96.12 403 SER A N 1
ATOM 3383 C CA . SER A 1 403 ? 0.258 32.562 15.5 1 96.12 403 SER A CA 1
ATOM 3384 C C . SER A 1 403 ? 1.086 33.375 14.508 1 96.12 403 SER A C 1
ATOM 3386 O O . SER A 1 403 ? 2.059 34.031 14.883 1 96.12 403 SER A O 1
ATOM 3388 N N . THR A 1 404 ? 0.645 33.438 13.273 1 95.25 404 THR A N 1
ATOM 3389 C CA . THR A 1 404 ? 1.374 34.156 12.219 1 95.25 404 THR A CA 1
ATOM 3390 C C . THR A 1 404 ? 1.27 35.656 12.414 1 95.25 404 THR A C 1
ATOM 3392 O O . THR A 1 404 ? 2.197 36.406 12.07 1 95.25 404 THR A O 1
ATOM 3395 N N . THR A 1 405 ? 0.189 36.125 12.992 1 97.5 405 THR A N 1
ATOM 3396 C CA . THR A 1 405 ? 0.075 37.531 13.336 1 97.5 405 THR A CA 1
ATOM 3397 C C . THR A 1 405 ? 1.16 37.938 14.328 1 97.5 405 THR A C 1
ATOM 3399 O O . THR A 1 405 ? 1.817 38.969 14.156 1 97.5 405 THR A O 1
ATOM 3402 N N . ASN A 1 406 ? 1.336 37.094 15.328 1 97.88 406 ASN A N 1
ATOM 3403 C CA . ASN A 1 406 ? 2.395 37.375 16.297 1 97.88 406 ASN A CA 1
ATOM 3404 C C . ASN A 1 406 ? 3.766 37.406 15.625 1 97.88 406 ASN A C 1
ATOM 3406 O O . ASN A 1 406 ? 4.602 38.25 15.977 1 97.88 406 ASN A O 1
ATOM 3410 N N . GLU A 1 407 ? 4.02 36.562 14.711 1 95.88 407 GLU A N 1
ATOM 3411 C CA . GLU A 1 407 ? 5.289 36.594 13.984 1 95.88 407 GLU A CA 1
ATOM 3412 C C . GLU A 1 407 ? 5.488 37.906 13.234 1 95.88 407 GLU A C 1
ATOM 3414 O O . GLU A 1 407 ? 6.594 38.438 13.211 1 95.88 407 GLU A O 1
ATOM 3419 N N . ASN A 1 408 ? 4.453 38.344 12.617 1 95.81 408 ASN A N 1
ATOM 3420 C CA . ASN A 1 408 ? 4.539 39.594 11.867 1 95.81 408 ASN A CA 1
ATOM 3421 C C . ASN A 1 408 ? 4.793 40.781 12.781 1 95.81 408 ASN A C 1
ATOM 3423 O O . ASN A 1 408 ? 5.57 41.688 12.453 1 95.81 408 ASN A O 1
ATOM 3427 N N . LEU A 1 409 ? 4.137 40.812 13.898 1 97.62 409 LEU A N 1
ATOM 3428 C CA . LEU A 1 409 ? 4.367 41.875 14.867 1 97.62 409 LEU A CA 1
ATOM 3429 C C . LEU A 1 409 ? 5.797 41.844 15.398 1 97.62 409 LEU A C 1
ATOM 3431 O O . LEU A 1 409 ? 6.43 42.875 15.57 1 97.62 409 LEU A O 1
ATOM 3435 N N . LEU A 1 410 ? 6.273 40.625 15.625 1 97.56 410 LEU A N 1
ATOM 3436 C CA . LEU A 1 410 ? 7.66 40.469 16.047 1 97.56 410 LEU A CA 1
ATOM 3437 C C . LEU A 1 410 ? 8.617 41 14.984 1 97.56 410 LEU A C 1
ATOM 3439 O O . LEU A 1 410 ? 9.594 41.688 15.297 1 97.56 410 LEU A O 1
ATOM 3443 N N . THR A 1 411 ? 8.352 40.656 13.766 1 95.69 411 THR A N 1
ATOM 3444 C CA . THR A 1 411 ? 9.188 41.094 12.664 1 95.69 411 THR A CA 1
ATOM 3445 C C . THR A 1 411 ? 9.25 42.625 12.633 1 95.69 411 THR A C 1
ATOM 3447 O O . THR A 1 411 ? 10.336 43.219 12.523 1 95.69 411 THR A O 1
ATOM 3450 N N . ASN A 1 412 ? 8.125 43.281 12.734 1 95.19 412 ASN A N 1
ATOM 3451 C CA . ASN A 1 412 ? 8.078 44.75 12.742 1 95.19 412 ASN A CA 1
ATOM 3452 C C . ASN A 1 412 ? 8.883 45.312 13.898 1 95.19 412 ASN A C 1
ATOM 3454 O O . ASN A 1 412 ? 9.602 46.312 13.727 1 95.19 412 ASN A O 1
ATOM 3458 N N . TYR A 1 413 ? 8.734 44.75 15.039 1 97 413 TYR A N 1
ATOM 3459 C CA . TYR A 1 413 ? 9.477 45.188 16.203 1 97 413 TYR A CA 1
ATOM 3460 C C . TYR A 1 413 ? 10.977 45.062 15.984 1 97 413 TYR A C 1
ATOM 3462 O O . TYR A 1 413 ? 11.734 46 16.281 1 97 413 TYR A O 1
ATOM 3470 N N . LEU A 1 414 ? 11.383 43.938 15.484 1 95.88 414 LEU A N 1
ATOM 3471 C CA . LEU A 1 414 ? 12.805 43.688 15.281 1 95.88 414 LEU A CA 1
ATOM 3472 C C . LEU A 1 414 ? 13.383 44.656 14.242 1 95.88 414 LEU A C 1
ATOM 3474 O O . LEU A 1 414 ? 14.531 45.094 14.359 1 95.88 414 LEU A O 1
ATOM 3478 N N . LEU A 1 415 ? 12.625 44.969 13.203 1 94.75 415 LEU A N 1
ATOM 3479 C CA . LEU A 1 415 ? 13.078 45.906 12.195 1 94.75 415 LEU A CA 1
ATOM 3480 C C . LEU A 1 415 ? 13.305 47.281 12.812 1 94.75 415 LEU A C 1
ATOM 3482 O O . LEU A 1 415 ? 14.25 48 12.445 1 94.75 415 LEU A O 1
ATOM 3486 N N . GLU A 1 416 ? 12.477 47.656 13.734 1 95.31 416 GLU A N 1
ATOM 3487 C CA . GLU A 1 416 ? 12.641 48.906 14.43 1 95.31 416 GLU A CA 1
ATOM 3488 C C . GLU A 1 416 ? 13.797 48.844 15.422 1 95.31 416 GLU A C 1
ATOM 3490 O O . GLU A 1 416 ? 14.602 49.781 15.5 1 95.31 416 GLU A O 1
ATOM 3495 N N . LYS A 1 417 ? 13.836 47.75 16.125 1 95.06 417 LYS A N 1
ATOM 3496 C CA . LYS A 1 417 ? 14.875 47.562 17.125 1 95.06 417 LYS A CA 1
ATOM 3497 C C . LYS A 1 417 ? 16.266 47.656 16.5 1 95.06 417 LYS A C 1
ATOM 3499 O O . LYS A 1 417 ? 17.188 48.219 17.078 1 95.06 417 LYS A O 1
ATOM 3504 N N . TYR A 1 418 ? 16.359 47.125 15.336 1 93.81 418 TYR A N 1
ATOM 3505 C CA . TYR A 1 418 ? 17.672 47.062 14.688 1 93.81 418 TYR A CA 1
ATOM 3506 C C . TYR A 1 418 ? 17.766 48.031 13.516 1 93.81 418 TYR A C 1
ATOM 3508 O O . TYR A 1 418 ? 18.484 47.781 12.547 1 93.81 418 TYR A O 1
ATOM 3516 N N . LYS A 1 419 ? 17.031 49.062 13.523 1 93.75 419 LYS A N 1
ATOM 3517 C CA . LYS A 1 419 ? 16.906 50 12.422 1 93.75 419 LYS A CA 1
ATOM 3518 C C . LYS A 1 419 ? 18.281 50.562 12.023 1 93.75 419 LYS A C 1
ATOM 3520 O O . LYS A 1 419 ? 18.484 50.938 10.875 1 93.75 419 LYS A O 1
ATOM 3525 N N . ASP A 1 420 ? 19.281 50.594 12.953 1 93.69 420 ASP A N 1
ATOM 3526 C CA . ASP A 1 420 ? 20.609 51.156 12.695 1 93.69 420 ASP A CA 1
ATOM 3527 C C . ASP A 1 420 ? 21.625 50.062 12.383 1 93.69 420 ASP A C 1
ATOM 3529 O O . ASP A 1 420 ? 22.828 50.344 12.312 1 93.69 420 ASP A O 1
ATOM 3533 N N . ASN A 1 421 ? 21.219 48.875 12.25 1 92.38 421 ASN A N 1
ATOM 3534 C CA . ASN A 1 421 ? 22.047 47.75 11.898 1 92.38 421 ASN A CA 1
ATOM 3535 C C . ASN A 1 421 ? 21.641 47.125 10.562 1 92.38 421 ASN A C 1
ATOM 3537 O O . ASN A 1 421 ? 20.75 46.281 10.508 1 92.38 421 ASN A O 1
ATOM 3541 N N . LYS A 1 422 ? 22.422 47.5 9.594 1 91.12 422 LYS A N 1
ATOM 3542 C CA . LYS A 1 422 ? 22.094 47.125 8.219 1 91.12 422 LYS A CA 1
ATOM 3543 C C . LYS A 1 422 ? 22.031 45.625 8.055 1 91.12 422 LYS A C 1
ATOM 3545 O O . LYS A 1 422 ? 21.109 45.094 7.426 1 91.12 422 LYS A O 1
ATOM 3550 N N . GLU A 1 423 ? 22.969 44.938 8.633 1 89.12 423 GLU A N 1
ATOM 3551 C CA . GLU A 1 423 ? 23.031 43.5 8.484 1 89.12 423 GLU A CA 1
ATOM 3552 C C . GLU A 1 423 ? 21.844 42.812 9.164 1 89.12 423 GLU A C 1
ATOM 3554 O O . GLU A 1 423 ? 21.312 41.812 8.664 1 89.12 423 GLU A O 1
ATOM 3559 N N . ALA A 1 424 ? 21.484 43.375 10.234 1 90.06 424 ALA A N 1
ATOM 3560 C CA . ALA A 1 424 ? 20.328 42.844 10.938 1 90.06 424 ALA A CA 1
ATOM 3561 C C . ALA A 1 424 ? 19.047 43.031 10.117 1 90.06 424 ALA A C 1
ATOM 3563 O O . ALA A 1 424 ? 18.203 42.156 10.031 1 90.06 424 ALA A O 1
ATOM 3564 N N . LEU A 1 425 ? 18.984 44.219 9.523 1 92.94 425 LEU A N 1
ATOM 3565 C CA . LEU A 1 425 ? 17.812 44.531 8.703 1 92.94 425 LEU A CA 1
ATOM 3566 C C . LEU A 1 425 ? 17.719 43.562 7.516 1 92.94 425 LEU A C 1
ATOM 3568 O O . LEU A 1 425 ? 16.641 43.031 7.219 1 92.94 425 LEU A O 1
ATOM 3572 N N . ILE A 1 426 ? 18.828 43.344 6.902 1 91.69 426 ILE A N 1
ATOM 3573 C CA . ILE A 1 426 ? 18.875 42.469 5.75 1 91.69 426 ILE A CA 1
ATOM 3574 C C . ILE A 1 426 ? 18.469 41.062 6.172 1 91.69 426 ILE A C 1
ATOM 3576 O O . ILE A 1 426 ? 17.656 40.406 5.5 1 91.69 426 ILE A O 1
ATOM 3580 N N . CYS A 1 427 ? 18.953 40.656 7.281 1 89.69 427 CYS A N 1
ATOM 3581 C CA . CYS A 1 427 ? 18.656 39.312 7.77 1 89.69 427 CYS A CA 1
ATOM 3582 C C . CYS A 1 427 ? 17.172 39.156 8.078 1 89.69 427 CYS A C 1
ATOM 3584 O O . CYS A 1 427 ? 16.547 38.188 7.652 1 89.69 427 CYS A O 1
ATOM 3586 N N . ILE A 1 428 ? 16.641 40.062 8.773 1 91.25 428 ILE A N 1
ATOM 3587 C CA . ILE A 1 428 ? 15.25 40 9.195 1 91.25 428 ILE A CA 1
ATOM 3588 C C . ILE A 1 428 ? 14.336 40.094 7.977 1 91.25 428 ILE A C 1
ATOM 3590 O O . ILE A 1 428 ? 13.367 39.312 7.871 1 91.25 428 ILE A O 1
ATOM 3594 N N . LEU A 1 429 ? 14.656 40.969 7.066 1 93.31 429 LEU A N 1
ATOM 3595 C CA . LEU A 1 429 ? 13.852 41.125 5.863 1 93.31 429 LEU A CA 1
ATOM 3596 C C . LEU A 1 429 ? 13.938 39.875 4.984 1 93.31 429 LEU A C 1
ATOM 3598 O O . LEU A 1 429 ? 12.93 39.438 4.422 1 93.31 429 LEU A O 1
ATOM 3602 N N . ASN A 1 430 ? 15.109 39.375 4.914 1 91.06 430 ASN A N 1
ATOM 3603 C CA . ASN A 1 430 ? 15.273 38.125 4.168 1 91.06 430 ASN A CA 1
ATOM 3604 C C . ASN A 1 430 ? 14.414 37 4.758 1 91.06 430 ASN A C 1
ATOM 3606 O O . ASN A 1 430 ? 13.75 36.281 4.023 1 91.06 430 ASN A O 1
ATOM 3610 N N . ASP A 1 431 ? 14.477 36.875 5.977 1 89.12 431 ASP A N 1
ATOM 3611 C CA . ASP A 1 431 ? 13.703 35.844 6.652 1 89.12 431 ASP A CA 1
ATOM 3612 C C . ASP A 1 431 ? 12.203 36.062 6.434 1 89.12 431 ASP A C 1
ATOM 3614 O O . ASP A 1 431 ? 11.469 35.094 6.227 1 89.12 431 ASP A O 1
ATOM 3618 N N . HIS A 1 432 ? 11.836 37.219 6.57 1 92.31 432 HIS A N 1
ATOM 3619 C CA . HIS A 1 432 ? 10.43 37.562 6.391 1 92.31 432 HIS A CA 1
ATOM 3620 C C . HIS A 1 432 ? 9.977 37.25 4.965 1 92.31 432 HIS A C 1
ATOM 3622 O O . HIS A 1 432 ? 8.906 36.688 4.762 1 92.31 432 HIS A O 1
ATOM 3628 N N . LEU A 1 433 ? 10.727 37.656 3.988 1 95.44 433 LEU A N 1
ATOM 3629 C CA . LEU A 1 433 ? 10.383 37.438 2.586 1 95.44 433 LEU A CA 1
ATOM 3630 C C . LEU A 1 433 ? 10.43 35.969 2.234 1 95.44 433 LEU A C 1
ATOM 3632 O O . LEU A 1 433 ? 9.617 35.469 1.447 1 95.44 433 LEU A O 1
ATOM 3636 N N . ASP A 1 434 ? 11.336 35.312 2.832 1 93.12 434 ASP A N 1
ATOM 3637 C CA . ASP A 1 434 ? 11.383 33.875 2.656 1 93.12 434 ASP A CA 1
ATOM 3638 C C . ASP A 1 434 ? 10.164 33.219 3.275 1 93.12 434 ASP A C 1
ATOM 3640 O O . ASP A 1 434 ? 9.711 32.156 2.799 1 93.12 434 ASP A O 1
ATOM 3644 N N . GLY A 1 435 ? 9.695 33.75 4.312 1 92.25 435 GLY A N 1
ATOM 3645 C CA . GLY A 1 435 ? 8.43 33.312 4.863 1 92.25 435 GLY A CA 1
ATOM 3646 C C . GLY A 1 435 ? 7.285 33.375 3.871 1 92.25 435 GLY A C 1
ATOM 3647 O O . GLY A 1 435 ? 6.504 32.438 3.74 1 92.25 435 GLY A O 1
ATOM 3648 N N . TYR A 1 436 ? 7.199 34.531 3.148 1 95.5 436 TYR A N 1
ATOM 3649 C CA . TYR A 1 436 ? 6.211 34.688 2.086 1 95.5 436 TYR A CA 1
ATOM 3650 C C . TYR A 1 436 ? 6.41 33.625 1.005 1 95.5 436 TYR A C 1
ATOM 3652 O O . TYR A 1 436 ? 5.453 32.969 0.572 1 95.5 436 TYR A O 1
ATOM 3660 N N . LYS A 1 437 ? 7.625 33.5 0.62 1 96.44 437 LYS A N 1
ATOM 3661 C CA . LYS A 1 437 ? 7.969 32.531 -0.425 1 96.44 437 LYS A CA 1
ATOM 3662 C C . LYS A 1 437 ? 7.559 31.109 -0.029 1 96.44 437 LYS A C 1
ATOM 3664 O O . LYS A 1 437 ? 6.895 30.422 -0.798 1 96.44 437 LYS A O 1
ATOM 3669 N N . GLY A 1 438 ? 7.871 30.766 1.168 1 94.81 438 GLY A N 1
ATOM 3670 C CA . GLY A 1 438 ? 7.672 29.406 1.638 1 94.81 438 GLY A CA 1
ATOM 3671 C C . GLY A 1 438 ? 6.238 29.109 2.039 1 94.81 438 GLY A C 1
ATOM 3672 O O . GLY A 1 438 ? 5.82 27.953 2.057 1 94.81 438 GLY A O 1
ATOM 3673 N N . THR A 1 439 ? 5.449 30.109 2.328 1 94.5 439 THR A N 1
ATOM 3674 C CA . THR A 1 439 ? 4.117 29.859 2.863 1 94.5 439 THR A CA 1
ATOM 3675 C C . THR A 1 439 ? 3.045 30.297 1.871 1 94.5 439 THR A C 1
ATOM 3677 O O . THR A 1 439 ? 2.26 29.484 1.391 1 94.5 439 THR A O 1
ATOM 3680 N N . VAL A 1 440 ? 3.098 31.562 1.454 1 96.69 440 VAL A N 1
ATOM 3681 C CA . VAL A 1 440 ? 2.041 32.031 0.569 1 96.69 440 VAL A CA 1
ATOM 3682 C C . VAL A 1 440 ? 2.24 31.469 -0.832 1 96.69 440 VAL A C 1
ATOM 3684 O O . VAL A 1 440 ? 1.351 30.812 -1.372 1 96.69 440 VAL A O 1
ATOM 3687 N N . PHE A 1 441 ? 3.42 31.641 -1.407 1 98.25 441 PHE A N 1
ATOM 3688 C CA . PHE A 1 441 ? 3.668 31.219 -2.777 1 98.25 441 PHE A CA 1
ATOM 3689 C C . PHE A 1 441 ? 3.805 29.703 -2.854 1 98.25 441 PHE A C 1
ATOM 3691 O O . PHE A 1 441 ? 3.066 29.031 -3.586 1 98.25 441 PHE A O 1
ATOM 3698 N N . ARG A 1 442 ? 4.629 29.141 -2.018 1 97.5 442 ARG A N 1
ATOM 3699 C CA . ARG A 1 442 ? 4.949 27.719 -2.119 1 97.5 442 ARG A CA 1
ATOM 3700 C C . ARG A 1 442 ? 3.744 26.859 -1.743 1 97.5 442 ARG A C 1
ATOM 3702 O O . ARG A 1 442 ? 3.465 25.859 -2.398 1 97.5 442 ARG A O 1
ATOM 3709 N N . GLN A 1 443 ? 3.066 27.188 -0.701 1 97.25 443 GLN A N 1
ATOM 3710 C CA . GLN A 1 443 ? 1.903 26.406 -0.309 1 97.25 443 GLN A CA 1
ATOM 3711 C C . GLN A 1 443 ? 0.79 26.516 -1.347 1 97.25 443 GLN A C 1
ATOM 3713 O O . GLN A 1 443 ? 0.041 25.562 -1.563 1 97.25 443 GLN A O 1
ATOM 3718 N N . THR A 1 444 ? 0.679 27.672 -1.987 1 98.31 444 THR A N 1
ATOM 3719 C CA . THR A 1 444 ? -0.265 27.797 -3.092 1 98.31 444 THR A CA 1
ATOM 3720 C C . THR A 1 444 ? 0.164 26.922 -4.27 1 98.31 444 THR A C 1
ATOM 3722 O O . THR A 1 444 ? -0.674 26.297 -4.926 1 98.31 444 THR A O 1
ATOM 3725 N N . GLN A 1 445 ? 1.479 26.938 -4.504 1 98.56 445 GLN A N 1
ATOM 3726 C CA . GLN A 1 445 ? 2.023 26.031 -5.512 1 98.56 445 GLN A CA 1
ATOM 3727 C C . GLN A 1 445 ? 1.624 24.578 -5.234 1 98.56 445 GLN A C 1
ATOM 3729 O O . GLN A 1 445 ? 1.173 23.875 -6.133 1 98.56 445 GLN A O 1
ATOM 3734 N N . PHE A 1 446 ? 1.767 24.156 -3.992 1 98.31 446 PHE A N 1
ATOM 3735 C CA . PHE A 1 446 ? 1.398 22.812 -3.58 1 98.31 446 PHE A CA 1
ATOM 3736 C C . PHE A 1 446 ? -0.1 22.578 -3.746 1 98.31 446 PHE A C 1
ATOM 3738 O O . PHE A 1 446 ? -0.527 21.516 -4.176 1 98.31 446 PHE A O 1
ATOM 3745 N N . ALA A 1 447 ? -0.849 23.594 -3.389 1 98.12 447 ALA A N 1
ATOM 3746 C CA . ALA A 1 447 ? -2.299 23.484 -3.525 1 98.12 447 ALA A CA 1
ATOM 3747 C C . ALA A 1 447 ? -2.697 23.25 -4.98 1 98.12 447 ALA A C 1
ATOM 3749 O O . ALA A 1 447 ? -3.561 22.422 -5.27 1 98.12 447 ALA A O 1
ATOM 3750 N N . GLU A 1 448 ? -2.078 23.984 -5.852 1 98.19 448 GLU A N 1
ATOM 3751 C CA . GLU A 1 448 ? -2.352 23.828 -7.277 1 98.19 448 GLU A CA 1
ATOM 3752 C C . GLU A 1 448 ? -2.004 22.422 -7.762 1 98.19 448 GLU A C 1
ATOM 3754 O O . GLU A 1 448 ? -2.756 21.828 -8.531 1 98.19 448 GLU A O 1
ATOM 3759 N N . PHE A 1 449 ? -0.917 21.953 -7.328 1 98.5 449 PHE A N 1
ATOM 3760 C CA . PHE A 1 449 ? -0.501 20.594 -7.703 1 98.5 449 PHE A CA 1
ATOM 3761 C C . PHE A 1 449 ? -1.478 19.562 -7.164 1 98.5 449 PHE A C 1
ATOM 3763 O O . PHE A 1 449 ? -1.896 18.656 -7.891 1 98.5 449 PHE A O 1
ATOM 3770 N N . GLU A 1 450 ? -1.796 19.672 -5.895 1 98.31 450 GLU A N 1
ATOM 3771 C CA . GLU A 1 450 ? -2.723 18.734 -5.27 1 98.31 450 GLU A CA 1
ATOM 3772 C C . GLU A 1 450 ? -4.055 18.703 -6.012 1 98.31 450 GLU A C 1
ATOM 3774 O O . GLU A 1 450 ? -4.594 17.625 -6.277 1 98.31 450 GLU A O 1
ATOM 3779 N N . GLN A 1 451 ? -4.574 19.875 -6.359 1 98.25 451 GLN A N 1
ATOM 3780 C CA . GLN A 1 451 ? -5.82 19.953 -7.117 1 98.25 451 GLN A CA 1
ATOM 3781 C C . GLN A 1 451 ? -5.68 19.266 -8.477 1 98.25 451 GLN A C 1
ATOM 3783 O O . GLN A 1 451 ? -6.574 18.547 -8.914 1 98.25 451 GLN A O 1
ATOM 3788 N N . GLU A 1 452 ? -4.621 19.516 -9.117 1 98.19 452 GLU A N 1
ATOM 3789 C CA . GLU A 1 452 ? -4.391 18.969 -10.445 1 98.19 452 GLU A CA 1
ATOM 3790 C C . GLU A 1 452 ? -4.383 17.438 -10.414 1 98.19 452 GLU A C 1
ATOM 3792 O O . GLU A 1 452 ? -5.035 16.797 -11.242 1 98.19 452 GLU A O 1
ATOM 3797 N N . ILE A 1 453 ? -3.686 16.828 -9.469 1 97.88 453 ILE A N 1
ATOM 3798 C CA . ILE A 1 453 ? -3.539 15.383 -9.484 1 97.88 453 ILE A CA 1
ATOM 3799 C C . ILE A 1 453 ? -4.855 14.727 -9.07 1 97.88 453 ILE A C 1
ATOM 3801 O O . ILE A 1 453 ? -5.18 13.625 -9.531 1 97.88 453 ILE A O 1
ATOM 3805 N N . HIS A 1 454 ? -5.648 15.336 -8.195 1 98.19 454 HIS A N 1
ATOM 3806 C CA . HIS A 1 454 ? -6.965 14.805 -7.859 1 98.19 454 HIS A CA 1
ATOM 3807 C C . HIS A 1 454 ? -7.898 14.844 -9.062 1 98.19 454 HIS A C 1
ATOM 3809 O O . HIS A 1 454 ? -8.68 13.914 -9.273 1 98.19 454 HIS A O 1
ATOM 3815 N N . LYS A 1 455 ? -7.805 15.891 -9.859 1 97.62 455 LYS A N 1
ATOM 3816 C CA . LYS A 1 455 ? -8.602 16 -11.07 1 97.62 455 LYS A CA 1
ATOM 3817 C C . LYS A 1 455 ? -8.203 14.938 -12.094 1 97.62 455 LYS A C 1
ATOM 3819 O O . LYS A 1 455 ? -9.055 14.32 -12.727 1 97.62 455 LYS A O 1
ATOM 3824 N N . LEU A 1 456 ? -6.891 14.797 -12.258 1 95.69 456 LEU A N 1
ATOM 3825 C CA . LEU A 1 456 ? -6.395 13.781 -13.188 1 95.69 456 LEU A CA 1
ATOM 3826 C C . LEU A 1 456 ? -6.938 12.398 -12.828 1 95.69 456 LEU A C 1
ATOM 3828 O O . LEU A 1 456 ? -7.461 11.695 -13.688 1 95.69 456 LEU A O 1
ATOM 3832 N N . ASP A 1 457 ? -6.863 12.062 -11.578 1 94.88 457 ASP A N 1
ATOM 3833 C CA . ASP A 1 457 ? -7.371 10.773 -11.125 1 94.88 457 ASP A CA 1
ATOM 3834 C C . ASP A 1 457 ? -8.875 10.664 -11.336 1 94.88 457 ASP A C 1
ATOM 3836 O O . ASP A 1 457 ? -9.375 9.641 -11.812 1 94.88 457 ASP A O 1
ATOM 3840 N N . LYS A 1 458 ? -9.602 11.664 -10.953 1 93.88 458 LYS A N 1
ATOM 3841 C CA . LYS A 1 458 ? -11.055 11.695 -11.125 1 93.88 458 LYS A CA 1
ATOM 3842 C C . LYS A 1 458 ? -11.438 11.469 -12.586 1 93.88 458 LYS A C 1
ATOM 3844 O O . LYS A 1 458 ? -12.461 10.852 -12.875 1 93.88 458 LYS A O 1
ATOM 3849 N N . ASN A 1 459 ? -10.578 11.93 -13.445 1 91.88 459 ASN A N 1
ATOM 3850 C CA . ASN A 1 459 ? -10.82 11.812 -14.875 1 91.88 459 ASN A CA 1
ATOM 3851 C C . ASN A 1 459 ? -10.312 10.484 -15.422 1 91.88 459 ASN A C 1
ATOM 3853 O O . ASN A 1 459 ? -10.305 10.266 -16.641 1 91.88 459 ASN A O 1
ATOM 3857 N N . GLY A 1 460 ? -9.812 9.68 -14.617 1 87.81 460 GLY A N 1
ATOM 3858 C CA . GLY A 1 460 ? -9.398 8.344 -15.016 1 87.81 460 GLY A CA 1
ATOM 3859 C C . GLY A 1 460 ? -7.973 8.289 -15.531 1 87.81 460 GLY A C 1
ATOM 3860 O O . GLY A 1 460 ? -7.574 7.312 -16.172 1 87.81 460 GLY A O 1
ATOM 3861 N N . GLU A 1 461 ? -7.211 9.297 -15.305 1 87.44 461 GLU A N 1
ATOM 3862 C CA . GLU A 1 461 ? -5.816 9.336 -15.742 1 87.44 461 GLU A CA 1
ATOM 3863 C C . GLU A 1 461 ? -4.887 8.773 -14.672 1 87.44 461 GLU A C 1
ATOM 3865 O O . GLU A 1 461 ? -5 9.125 -13.492 1 87.44 461 GLU A O 1
ATOM 3870 N N . ALA A 1 462 ? -3.965 7.941 -15.133 1 86.94 462 ALA A N 1
ATOM 3871 C CA . ALA A 1 462 ? -3.045 7.297 -14.195 1 86.94 462 ALA A CA 1
ATOM 3872 C C . ALA A 1 462 ? -2.012 8.289 -13.672 1 86.94 462 ALA A C 1
ATOM 3874 O O . ALA A 1 462 ? -1.484 9.102 -14.422 1 86.94 462 ALA A O 1
ATOM 3875 N N . LEU A 1 463 ? -1.769 8.25 -12.367 1 94.62 463 LEU A N 1
ATOM 3876 C CA . LEU A 1 463 ? -0.751 9.086 -11.734 1 94.62 463 LEU A CA 1
ATOM 3877 C C . LEU A 1 463 ? 0.58 8.344 -11.656 1 94.62 463 LEU A C 1
ATOM 3879 O O . LEU A 1 463 ? 1.026 7.984 -10.562 1 94.62 463 LEU A O 1
ATOM 3883 N N . THR A 1 464 ? 1.253 8.242 -12.805 1 93.69 464 THR A N 1
ATOM 3884 C CA . THR A 1 464 ? 2.578 7.637 -12.875 1 93.69 464 THR A CA 1
ATOM 3885 C C . THR A 1 464 ? 3.643 8.609 -12.375 1 93.69 464 THR A C 1
ATOM 3887 O O . THR A 1 464 ? 3.387 9.812 -12.258 1 93.69 464 THR A O 1
ATOM 3890 N N . ALA A 1 465 ? 4.824 8.078 -12.07 1 95.06 465 ALA A N 1
ATOM 3891 C CA . ALA A 1 465 ? 5.93 8.945 -11.664 1 95.06 465 ALA A CA 1
ATOM 3892 C C . ALA A 1 465 ? 6.195 10.016 -12.719 1 95.06 465 ALA A C 1
ATOM 3894 O O . ALA A 1 465 ? 6.375 11.188 -12.383 1 95.06 465 ALA A O 1
ATOM 3895 N N . LYS A 1 466 ? 6.195 9.617 -13.977 1 94.88 466 LYS A N 1
ATOM 3896 C CA . LYS A 1 466 ? 6.449 10.547 -15.07 1 94.88 466 LYS A CA 1
ATOM 3897 C C . LYS A 1 466 ? 5.402 11.664 -15.094 1 94.88 466 LYS A C 1
ATOM 3899 O O . LYS A 1 466 ? 5.742 12.836 -15.227 1 94.88 466 LYS A O 1
ATOM 3904 N N . ARG A 1 467 ? 4.125 11.305 -15 1 94 467 ARG A N 1
ATOM 3905 C CA . ARG A 1 467 ? 3.037 12.273 -15.023 1 94 467 ARG A CA 1
ATOM 3906 C C . ARG A 1 467 ? 3.15 13.25 -13.859 1 94 467 ARG A C 1
ATOM 3908 O O . ARG A 1 467 ? 2.963 14.453 -14.031 1 94 467 ARG A O 1
ATOM 3915 N N . LEU A 1 468 ? 3.416 12.742 -12.656 1 98 468 LEU A N 1
ATOM 3916 C CA . LEU A 1 468 ? 3.566 13.578 -11.469 1 98 468 LEU A CA 1
ATOM 3917 C C . LEU A 1 468 ? 4.742 14.539 -11.617 1 98 468 LEU A C 1
ATOM 3919 O O . LEU A 1 468 ? 4.629 15.719 -11.297 1 98 468 LEU A O 1
ATOM 3923 N N . CYS A 1 469 ? 5.844 14.047 -12.18 1 97.81 469 CYS A N 1
ATOM 3924 C CA . CYS A 1 469 ? 7.02 14.883 -12.406 1 97.81 469 CYS A CA 1
ATOM 3925 C C . CYS A 1 469 ? 6.727 15.977 -13.422 1 97.81 469 CYS A C 1
ATOM 3927 O O . CYS A 1 469 ? 7.082 17.141 -13.211 1 97.81 469 CYS A O 1
ATOM 3929 N N . ASP A 1 470 ? 6.086 15.562 -14.477 1 97.38 470 ASP A N 1
ATOM 3930 C CA . ASP A 1 470 ? 5.762 16.531 -15.516 1 97.38 470 ASP A CA 1
ATOM 3931 C C . ASP A 1 470 ? 4.867 17.641 -14.969 1 97.38 470 ASP A C 1
ATOM 3933 O O . ASP A 1 470 ? 5.113 18.828 -15.219 1 97.38 470 ASP A O 1
ATOM 3937 N N . SER A 1 471 ? 3.83 17.281 -14.289 1 97.5 471 SER A N 1
ATOM 3938 C CA . SER A 1 471 ? 2.902 18.25 -13.703 1 97.5 471 SER A CA 1
ATOM 3939 C C . SER A 1 471 ? 3.607 19.156 -12.703 1 97.5 471 SER A C 1
ATOM 3941 O O . SER A 1 471 ? 3.428 20.375 -12.727 1 97.5 471 SER A O 1
ATOM 3943 N N . TYR A 1 472 ? 4.418 18.578 -11.859 1 98.25 472 TYR A N 1
ATOM 3944 C CA . TYR A 1 472 ? 5.105 19.344 -10.828 1 98.25 472 TYR A CA 1
ATOM 3945 C C . TYR A 1 472 ? 6.098 20.328 -11.453 1 98.25 472 TYR A C 1
ATOM 3947 O O . TYR A 1 472 ? 6.18 21.484 -11.039 1 98.25 472 TYR A O 1
ATOM 3955 N N . LYS A 1 473 ? 6.828 19.859 -12.43 1 97.75 473 LYS A N 1
ATOM 3956 C CA . LYS A 1 473 ? 7.824 20.688 -13.109 1 97.75 473 LYS A CA 1
ATOM 3957 C C . LYS A 1 473 ? 7.176 21.906 -13.766 1 97.75 473 LYS A C 1
ATOM 3959 O O . LYS A 1 473 ? 7.676 23.031 -13.633 1 97.75 473 LYS A O 1
ATOM 3964 N N . LYS A 1 474 ? 6.102 21.656 -14.43 1 97.75 474 LYS A N 1
ATOM 3965 C CA . LYS A 1 474 ? 5.391 22.734 -15.109 1 97.75 474 LYS A CA 1
ATOM 3966 C C . LYS A 1 474 ? 4.934 23.812 -14.125 1 97.75 474 LYS A C 1
ATOM 3968 O O . LYS A 1 474 ? 5.105 25 -14.367 1 97.75 474 LYS A O 1
ATOM 3973 N N . ILE A 1 475 ? 4.371 23.391 -13.023 1 98.25 475 ILE A N 1
ATOM 3974 C CA . ILE A 1 475 ? 3.877 24.328 -12.016 1 98.25 475 ILE A CA 1
ATOM 3975 C C . ILE A 1 475 ? 5.051 25.047 -11.367 1 98.25 475 ILE A C 1
ATOM 3977 O O . ILE A 1 475 ? 5.004 26.266 -11.164 1 98.25 475 ILE A O 1
ATOM 3981 N N . ASN A 1 476 ? 6.105 24.328 -11.055 1 98 476 ASN A N 1
ATOM 3982 C CA . ASN A 1 476 ? 7.285 24.938 -10.453 1 98 476 ASN A CA 1
ATOM 3983 C C . ASN A 1 476 ? 7.887 26 -11.359 1 98 476 ASN A C 1
ATOM 3985 O O . ASN A 1 476 ? 8.273 27.078 -10.891 1 98 476 ASN A O 1
ATOM 3989 N N . GLU A 1 477 ? 8.016 25.688 -12.617 1 97.56 477 GLU A N 1
ATOM 3990 C CA . GLU A 1 477 ? 8.562 26.641 -13.586 1 97.56 477 GLU A CA 1
ATOM 3991 C C . GLU A 1 477 ? 7.738 27.922 -13.625 1 97.56 477 GLU A C 1
ATOM 3993 O O . GLU A 1 477 ? 8.297 29.016 -13.688 1 97.56 477 GLU A O 1
ATOM 3998 N N . LYS A 1 478 ? 6.48 27.75 -13.633 1 97.94 478 LYS A N 1
ATOM 3999 C CA . LYS A 1 478 ? 5.578 28.906 -13.625 1 97.94 478 LYS A CA 1
ATOM 4000 C C . LYS A 1 478 ? 5.801 29.766 -12.391 1 97.94 478 LYS A C 1
ATOM 4002 O O . LYS A 1 478 ? 5.855 31 -12.484 1 97.94 478 LYS A O 1
ATOM 4007 N N . TYR A 1 479 ? 6 29.219 -11.211 1 98.5 479 TYR A N 1
ATOM 4008 C CA . TYR A 1 479 ? 6.07 29.953 -9.953 1 98.5 479 TYR A CA 1
ATOM 4009 C C . TYR A 1 479 ? 7.406 30.672 -9.812 1 98.5 479 TYR A C 1
ATOM 4011 O O . TYR A 1 479 ? 7.461 31.828 -9.367 1 98.5 479 TYR A O 1
ATOM 4019 N N . TYR A 1 480 ? 8.469 30.109 -10.227 1 97.62 480 TYR A N 1
ATOM 4020 C CA . TYR A 1 480 ? 9.773 30.688 -9.914 1 97.62 480 TYR A CA 1
ATOM 4021 C C . TYR A 1 480 ? 10.32 31.484 -11.094 1 97.62 480 TYR A C 1
ATOM 4023 O O . TYR A 1 480 ? 11.227 32.281 -10.93 1 97.62 480 TYR A O 1
ATOM 4031 N N . GLY A 1 481 ? 9.797 31.25 -12.336 1 96.12 481 GLY A N 1
ATOM 4032 C CA . GLY A 1 481 ? 10.07 32.125 -13.469 1 96.12 481 GLY A CA 1
ATOM 4033 C C . GLY A 1 481 ? 11.422 31.844 -14.109 1 96.12 481 GLY A C 1
ATOM 4034 O O . GLY A 1 481 ? 12.078 30.859 -13.797 1 96.12 481 GLY A O 1
ATOM 4035 N N . ASN A 1 482 ? 11.852 32.719 -14.945 1 94.56 482 ASN A N 1
ATOM 4036 C CA . ASN A 1 482 ? 12.961 32.5 -15.867 1 94.56 482 ASN A CA 1
ATOM 4037 C C . ASN A 1 482 ? 14.312 32.719 -15.188 1 94.56 482 ASN A C 1
ATOM 4039 O O . ASN A 1 482 ? 15.344 32.281 -15.695 1 94.56 482 ASN A O 1
ATOM 4043 N N . ASN A 1 483 ? 14.273 33.406 -14.062 1 95.69 483 ASN A N 1
ATOM 4044 C CA . ASN A 1 483 ? 15.531 33.656 -13.367 1 95.69 483 ASN A CA 1
ATOM 4045 C C . ASN A 1 483 ? 16.016 32.438 -12.578 1 95.69 483 ASN A C 1
ATOM 4047 O O . ASN A 1 483 ? 17.141 32.438 -12.094 1 95.69 483 ASN A O 1
ATOM 4051 N N . VAL A 1 484 ? 15.18 31.453 -12.461 1 97.31 484 VAL A N 1
ATOM 4052 C CA . VAL A 1 484 ? 15.523 30.234 -11.758 1 97.31 484 VAL A CA 1
ATOM 4053 C C . VAL A 1 484 ? 15.477 29.047 -12.727 1 97.31 484 VAL A C 1
ATOM 4055 O O . VAL A 1 484 ? 14.477 28.844 -13.422 1 97.31 484 VAL A O 1
ATOM 4058 N N . ILE A 1 485 ? 16.469 28.297 -12.758 1 95 485 ILE A N 1
ATOM 4059 C CA . ILE A 1 485 ? 16.5 27.125 -13.609 1 95 485 ILE A CA 1
ATOM 4060 C C . ILE A 1 485 ? 15.625 26.031 -13.008 1 95 485 ILE A C 1
ATOM 4062 O O . ILE A 1 485 ? 15.836 25.609 -11.875 1 95 485 ILE A O 1
ATOM 4066 N N . THR A 1 486 ? 14.633 25.672 -13.797 1 92.62 486 THR A N 1
ATOM 4067 C CA . THR A 1 486 ? 13.859 24.5 -13.438 1 92.62 486 THR A CA 1
ATOM 4068 C C . THR A 1 486 ? 14.484 23.234 -14.031 1 92.62 486 THR A C 1
ATOM 4070 O O . THR A 1 486 ? 14.258 22.906 -15.195 1 92.62 486 THR A O 1
ATOM 4073 N N . ASP A 1 487 ? 15.219 22.547 -13.195 1 91.38 487 ASP A N 1
ATOM 4074 C CA . ASP A 1 487 ? 15.914 21.359 -13.68 1 91.38 487 ASP A CA 1
ATOM 4075 C C . ASP A 1 487 ? 15.062 20.109 -13.469 1 91.38 487 ASP A C 1
ATOM 4077 O O . ASP A 1 487 ? 13.945 20.188 -12.961 1 91.38 487 ASP A O 1
ATOM 4081 N N . ASP A 1 488 ? 15.57 18.969 -13.898 1 94.06 488 ASP A N 1
ATOM 4082 C CA . ASP A 1 488 ? 14.828 17.719 -13.828 1 94.06 488 ASP A CA 1
ATOM 4083 C C . ASP A 1 488 ? 14.727 17.219 -12.383 1 94.06 488 ASP A C 1
ATOM 4085 O O . ASP A 1 488 ? 13.758 16.547 -12.016 1 94.06 488 ASP A O 1
ATOM 4089 N N . MET A 1 489 ? 15.633 17.641 -11.625 1 96.38 489 MET A N 1
ATOM 4090 C CA . MET A 1 489 ? 15.688 17.141 -10.25 1 96.38 489 MET A CA 1
ATOM 4091 C C . MET A 1 489 ? 14.523 17.688 -9.43 1 96.38 489 MET A C 1
ATOM 4093 O O . MET A 1 489 ? 13.922 16.969 -8.625 1 96.38 489 MET A O 1
ATOM 4097 N N . ILE A 1 490 ? 14.148 18.922 -9.672 1 97.44 490 ILE A N 1
ATOM 4098 C CA . ILE A 1 490 ? 13.094 19.547 -8.891 1 97.44 490 ILE A CA 1
ATOM 4099 C C . ILE A 1 490 ? 11.75 18.875 -9.211 1 97.44 490 ILE A C 1
ATOM 4101 O O . ILE A 1 490 ? 10.797 19 -8.445 1 97.44 490 ILE A O 1
ATOM 4105 N N . SER A 1 491 ? 11.664 18.219 -10.32 1 97.62 491 SER A N 1
ATOM 4106 C CA . SER A 1 491 ? 10.43 17.547 -10.719 1 97.62 491 SER A CA 1
ATOM 4107 C C . SER A 1 491 ? 10.07 16.438 -9.734 1 97.62 491 SER A C 1
ATOM 4109 O O . SER A 1 491 ? 8.922 15.992 -9.688 1 97.62 491 SER A O 1
ATOM 4111 N N . TYR A 1 492 ? 11.039 15.992 -8.891 1 98.06 492 TYR A N 1
ATOM 4112 C CA . TYR A 1 492 ? 10.82 14.891 -7.969 1 98.06 492 TYR A CA 1
ATOM 4113 C C . TYR A 1 492 ? 10.43 15.406 -6.586 1 98.06 492 TYR A C 1
ATOM 4115 O O . TYR A 1 492 ? 10.203 14.617 -5.664 1 98.06 492 TYR A O 1
ATOM 4123 N N . GLU A 1 493 ? 10.258 16.688 -6.422 1 97.94 493 GLU A N 1
ATOM 4124 C CA . GLU A 1 493 ? 10.016 17.234 -5.094 1 97.94 493 GLU A CA 1
ATOM 4125 C C . GLU A 1 493 ? 8.68 16.75 -4.527 1 97.94 493 GLU A C 1
ATOM 4127 O O . GLU A 1 493 ? 8.539 16.594 -3.314 1 97.94 493 GLU A O 1
ATOM 4132 N N . TRP A 1 494 ? 7.734 16.438 -5.445 1 98.25 494 TRP A N 1
ATOM 4133 C CA . TRP A 1 494 ? 6.434 15.969 -4.977 1 98.25 494 TRP A CA 1
ATOM 4134 C C . TRP A 1 494 ? 6.586 14.734 -4.094 1 98.25 494 TRP A C 1
ATOM 4136 O O . TRP A 1 494 ? 5.766 14.492 -3.205 1 98.25 494 TRP A O 1
ATOM 4146 N N . ALA A 1 495 ? 7.562 13.984 -4.242 1 97.81 495 ALA A N 1
ATOM 4147 C CA . ALA A 1 495 ? 7.742 12.703 -3.568 1 97.81 495 ALA A CA 1
ATOM 4148 C C . ALA A 1 495 ? 8.078 12.891 -2.094 1 97.81 495 ALA A C 1
ATOM 4150 O O . ALA A 1 495 ? 7.891 11.984 -1.282 1 97.81 495 ALA A O 1
ATOM 4151 N N . ARG A 1 496 ? 8.562 14.047 -1.764 1 96.5 496 ARG A N 1
ATOM 4152 C CA . ARG A 1 496 ? 9.039 14.234 -0.394 1 96.5 496 ARG A CA 1
ATOM 4153 C C . ARG A 1 496 ? 8.078 15.109 0.402 1 96.5 496 ARG A C 1
ATOM 4155 O O . ARG A 1 496 ? 8.367 15.484 1.541 1 96.5 496 ARG A O 1
ATOM 4162 N N . ILE A 1 497 ? 6.945 15.5 -0.211 1 96.19 497 ILE A N 1
ATOM 4163 C CA . ILE A 1 497 ? 6.094 16.5 0.422 1 96.19 497 ILE A CA 1
ATOM 4164 C C . ILE A 1 497 ? 4.973 15.812 1.194 1 96.19 497 ILE A C 1
ATOM 4166 O O . ILE A 1 497 ? 4.043 15.266 0.595 1 96.19 497 ILE A O 1
ATOM 4170 N N . PRO A 1 498 ? 4.938 15.812 2.479 1 93.12 498 PRO A N 1
ATOM 4171 C CA . PRO A 1 498 ? 3.9 15.156 3.273 1 93.12 498 PRO A CA 1
ATOM 4172 C C . PRO A 1 498 ? 2.535 15.82 3.137 1 93.12 498 PRO A C 1
ATOM 4174 O O . PRO A 1 498 ? 1.503 15.172 3.312 1 93.12 498 PRO A O 1
ATOM 4177 N N . HIS A 1 499 ? 2.518 17.078 2.715 1 92.12 499 HIS A N 1
ATOM 4178 C CA . HIS A 1 499 ? 1.289 17.859 2.646 1 92.12 499 HIS A CA 1
ATOM 4179 C C . HIS A 1 499 ? 0.312 17.266 1.639 1 92.12 499 HIS A C 1
ATOM 4181 O O . HIS A 1 499 ? -0.895 17.516 1.717 1 92.12 499 HIS A O 1
ATOM 4187 N N . PHE A 1 500 ? 0.777 16.562 0.722 1 97.12 500 PHE A N 1
ATOM 4188 C CA . PHE A 1 500 ? -0.083 15.992 -0.309 1 97.12 500 PHE A CA 1
ATOM 4189 C C . PHE A 1 500 ? -0.914 14.844 0.252 1 97.12 500 PHE A C 1
ATOM 4191 O O . PHE A 1 500 ? -1.821 14.344 -0.416 1 97.12 500 PHE A O 1
ATOM 4198 N N . TYR A 1 501 ? -0.627 14.531 1.544 1 95.69 501 TYR A N 1
ATOM 4199 C CA . TYR A 1 501 ? -1.381 13.477 2.215 1 95.69 501 TYR A CA 1
ATOM 4200 C C . TYR A 1 501 ? -2.33 14.062 3.254 1 95.69 501 TYR A C 1
ATOM 4202 O O . TYR A 1 501 ? -3.012 13.328 3.969 1 95.69 501 TYR A O 1
ATOM 4210 N N . TYR A 1 502 ? -2.41 15.43 3.275 1 91.94 502 TYR A N 1
ATOM 4211 C CA . TYR A 1 502 ? -3.17 16.078 4.336 1 91.94 502 TYR A CA 1
ATOM 4212 C C . TYR A 1 502 ? -4.559 16.469 3.852 1 91.94 502 TYR A C 1
ATOM 4214 O O . TYR A 1 502 ? -5.312 17.141 4.57 1 91.94 502 TYR A O 1
ATOM 4222 N N . PHE A 1 503 ? -4.918 16.109 2.67 1 95.31 503 PHE A N 1
ATOM 4223 C CA . PHE A 1 503 ? -6.285 16.188 2.172 1 95.31 503 PHE A CA 1
ATOM 4224 C C . PHE A 1 503 ? -6.723 17.641 2.029 1 95.31 503 PHE A C 1
ATOM 4226 O O . PHE A 1 503 ? -7.703 18.062 2.646 1 95.31 503 PHE A O 1
ATOM 4233 N N . PHE A 1 504 ? -6.043 18.391 1.188 1 96.25 504 PHE A N 1
ATOM 4234 C CA . PHE A 1 504 ? -6.348 19.75 0.785 1 96.25 504 PHE A CA 1
ATOM 4235 C C . PHE A 1 504 ? -6.262 20.703 1.976 1 96.25 504 PHE A C 1
ATOM 4237 O O . PHE A 1 504 ? -7.141 21.547 2.164 1 96.25 504 PHE A O 1
ATOM 4244 N N . TYR A 1 505 ? -5.223 20.531 2.73 1 90.62 505 TYR A N 1
ATOM 4245 C CA . TYR A 1 505 ? -4.992 21.344 3.918 1 90.62 505 TYR A CA 1
ATOM 4246 C C . TYR A 1 505 ? -4.047 22.5 3.613 1 90.62 505 TYR A C 1
ATOM 4248 O O . TYR A 1 505 ? -4.098 23.547 4.27 1 90.62 505 TYR A O 1
ATOM 4256 N N . VAL A 1 506 ? -3.352 22.422 2.604 1 93.06 506 VAL A N 1
ATOM 4257 C CA . VAL A 1 506 ? -2.16 23.25 2.424 1 93.06 506 VAL A CA 1
ATOM 4258 C C . VAL A 1 506 ? -2.566 24.672 2.088 1 93.06 506 VAL A C 1
ATOM 4260 O O . VAL A 1 506 ? -1.871 25.625 2.451 1 93.06 506 VAL A O 1
ATOM 4263 N N . TYR A 1 507 ? -3.689 24.891 1.46 1 94.81 507 TYR A N 1
ATOM 4264 C CA . TYR A 1 507 ? -4.121 26.234 1.087 1 94.81 507 TYR A CA 1
ATOM 4265 C C . TYR A 1 507 ? -4.316 27.109 2.322 1 94.81 507 TYR A C 1
ATOM 4267 O O . TYR A 1 507 ? -4.188 28.328 2.25 1 94.81 507 TYR A O 1
ATOM 4275 N N . GLN A 1 508 ? -4.566 26.453 3.381 1 92.62 508 GLN A N 1
ATOM 4276 C CA . GLN A 1 508 ? -4.875 27.172 4.613 1 92.62 508 GLN A CA 1
ATOM 4277 C C . GLN A 1 508 ? -3.643 27.875 5.156 1 92.62 508 GLN A C 1
ATOM 4279 O O . GLN A 1 508 ? -3.764 28.891 5.855 1 92.62 508 GLN A O 1
ATOM 4284 N N . TYR A 1 509 ? -2.496 27.422 4.793 1 89.75 509 TYR A N 1
ATOM 4285 C CA . TYR A 1 509 ? -1.275 28.109 5.203 1 89.75 509 TYR A CA 1
ATOM 4286 C C . TYR A 1 509 ? -1.162 29.469 4.527 1 89.75 509 TYR A C 1
ATOM 4288 O O . TYR A 1 509 ? -0.823 30.453 5.176 1 89.75 509 TYR A O 1
ATOM 4296 N N . ALA A 1 510 ? -1.507 29.469 3.303 1 94.81 510 ALA A N 1
ATOM 4297 C CA . ALA A 1 510 ? -1.395 30.703 2.533 1 94.81 510 ALA A CA 1
ATOM 4298 C C . ALA A 1 510 ? -2.479 31.703 2.934 1 94.81 510 ALA A C 1
ATOM 4300 O O . ALA A 1 510 ? -2.203 32.875 3.121 1 94.81 510 ALA A O 1
ATOM 4301 N N . THR A 1 511 ? -3.676 31.219 3.031 1 94.88 511 THR A N 1
ATOM 4302 C CA . THR A 1 511 ? -4.762 32.094 3.436 1 94.88 511 THR A CA 1
ATOM 4303 C C . THR A 1 511 ? -4.555 32.594 4.863 1 94.88 511 THR A C 1
ATOM 4305 O O . THR A 1 511 ? -4.738 33.781 5.145 1 94.88 511 THR A O 1
ATOM 4308 N N . GLY A 1 512 ? -4.172 31.656 5.711 1 94.19 512 GLY A N 1
ATOM 4309 C CA . GLY A 1 512 ? -3.896 32.031 7.086 1 94.19 512 GLY A CA 1
ATOM 4310 C C . GLY A 1 512 ? -2.795 33.094 7.203 1 94.19 512 GLY A C 1
ATOM 4311 O O . GLY A 1 512 ? -2.924 34.062 7.957 1 94.19 512 GLY A O 1
ATOM 4312 N N . PHE A 1 513 ? -1.742 32.906 6.457 1 95.38 513 PHE A N 1
ATOM 4313 C CA . PHE A 1 513 ? -0.633 33.875 6.434 1 95.38 513 PHE A CA 1
ATOM 4314 C C . PHE A 1 513 ? -1.102 35.25 5.961 1 95.38 513 PHE A C 1
ATOM 4316 O O . PHE A 1 513 ? -0.752 36.25 6.559 1 95.38 513 PHE A O 1
ATOM 4323 N N . SER A 1 514 ? -1.84 35.281 4.969 1 96.12 514 SER A N 1
ATOM 4324 C CA . SER A 1 514 ? -2.332 36.5 4.391 1 96.12 514 SER A CA 1
ATOM 4325 C C . SER A 1 514 ? -3.246 37.25 5.363 1 96.12 514 SER A C 1
ATOM 4327 O O . SER A 1 514 ? -3.166 38.469 5.496 1 96.12 514 SER A O 1
ATOM 4329 N N . CYS A 1 515 ? -4.105 36.531 5.992 1 96.06 515 CYS A N 1
ATOM 4330 C CA . CYS A 1 515 ? -4.957 37.125 7.012 1 96.06 515 CYS A CA 1
ATOM 4331 C C . CYS A 1 515 ? -4.121 37.719 8.148 1 96.06 515 CYS A C 1
ATOM 4333 O O . CYS A 1 515 ? -4.426 38.781 8.664 1 96.06 515 CYS A O 1
ATOM 4335 N N . ALA A 1 516 ? -3.117 37 8.508 1 96.31 516 ALA A N 1
ATOM 4336 C CA . ALA A 1 516 ? -2.238 37.438 9.586 1 96.31 516 ALA A CA 1
ATOM 4337 C C . ALA A 1 516 ? -1.554 38.75 9.242 1 96.31 516 ALA A C 1
ATOM 4339 O O . ALA A 1 516 ? -1.413 39.625 10.094 1 96.31 516 ALA A O 1
ATOM 4340 N N . VAL A 1 517 ? -1.084 38.844 8.023 1 95.25 517 VAL A N 1
ATOM 4341 C CA . VAL A 1 517 ? -0.461 40.094 7.559 1 95.25 517 VAL A CA 1
ATOM 4342 C C . VAL A 1 517 ? -1.463 41.219 7.645 1 95.25 517 VAL A C 1
ATOM 4344 O O . VAL A 1 517 ? -1.123 42.312 8.102 1 95.25 517 VAL A O 1
ATOM 4347 N N . TYR A 1 518 ? -2.637 41 7.219 1 93.62 518 TYR A N 1
ATOM 4348 C CA . TYR A 1 518 ? -3.699 41.969 7.312 1 93.62 518 TYR A CA 1
ATOM 4349 C C . TYR A 1 518 ? -3.895 42.438 8.75 1 93.62 518 TYR A C 1
ATOM 4351 O O . TYR A 1 518 ? -3.92 43.625 9.031 1 93.62 518 TYR A O 1
ATOM 4359 N N . PHE A 1 519 ? -4.016 41.531 9.656 1 95.75 519 PHE A N 1
ATOM 4360 C CA . PHE A 1 519 ? -4.262 41.844 11.055 1 95.75 519 PHE A CA 1
ATOM 4361 C C . PHE A 1 519 ? -3.08 42.594 11.656 1 95.75 519 PHE A C 1
ATOM 4363 O O . PHE A 1 519 ? -3.262 43.594 12.367 1 95.75 519 PHE A O 1
ATOM 4370 N N . ALA A 1 520 ? -1.903 42.125 11.383 1 96.12 520 ALA A N 1
ATOM 4371 C CA . ALA A 1 520 ? -0.722 42.781 11.914 1 96.12 520 ALA A CA 1
ATOM 4372 C C . ALA A 1 520 ? -0.667 44.25 11.453 1 96.12 520 ALA A C 1
ATOM 4374 O O . ALA A 1 520 ? -0.448 45.156 12.266 1 96.12 520 ALA A O 1
ATOM 4375 N N . ASN A 1 521 ? -0.901 44.438 10.195 1 94.06 521 ASN A N 1
ATOM 4376 C CA . ASN A 1 521 ? -0.895 45.812 9.648 1 94.06 521 ASN A CA 1
ATOM 4377 C C . ASN A 1 521 ? -2.008 46.656 10.25 1 94.06 521 ASN A C 1
ATOM 4379 O O . ASN A 1 521 ? -1.803 47.844 10.547 1 94.06 521 ASN A O 1
ATOM 4383 N N . SER A 1 522 ? -3.17 46.031 10.391 1 94.38 522 SER A N 1
ATOM 4384 C CA . SER A 1 522 ? -4.305 46.75 10.977 1 94.38 522 SER A CA 1
ATOM 4385 C C . SER A 1 522 ? -4.031 47.125 12.422 1 94.38 522 SER A C 1
ATOM 4387 O O . SER A 1 522 ? -4.383 48.219 12.859 1 94.38 522 SER A O 1
ATOM 4389 N N . ILE A 1 523 ? -3.412 46.281 13.164 1 96 523 ILE A N 1
ATOM 4390 C CA . ILE A 1 523 ? -3.094 46.5 14.57 1 96 523 ILE A CA 1
ATOM 4391 C C . ILE A 1 523 ? -2.066 47.625 14.695 1 96 523 ILE A C 1
ATOM 4393 O O . ILE A 1 523 ? -2.201 48.5 15.555 1 96 523 ILE A O 1
ATOM 4397 N N . LEU A 1 524 ? -1.077 47.594 13.867 1 95.25 524 LEU A N 1
ATOM 4398 C CA . LEU A 1 524 ? 0.025 48.562 13.938 1 95.25 524 LEU A CA 1
ATOM 4399 C C . LEU A 1 524 ? -0.429 49.938 13.492 1 95.25 524 LEU A C 1
ATOM 4401 O O . LEU A 1 524 ? 0.068 50.938 13.992 1 95.25 524 LEU A O 1
ATOM 4405 N N . ASN A 1 525 ? -1.464 50 12.617 1 92.12 525 ASN A N 1
ATOM 4406 C CA . ASN A 1 525 ? -1.786 51.281 11.992 1 92.12 525 ASN A CA 1
ATOM 4407 C C . ASN A 1 525 ? -3.193 51.719 12.352 1 92.12 525 ASN A C 1
ATOM 4409 O O . ASN A 1 525 ? -3.533 52.906 12.164 1 92.12 525 ASN A O 1
ATOM 4413 N N . GLY A 1 526 ? -4.082 50.875 12.812 1 89.56 526 GLY A N 1
ATOM 4414 C CA . GLY A 1 526 ? -5.504 51.156 12.906 1 89.56 526 GLY A CA 1
ATOM 4415 C C . GLY A 1 526 ? -5.934 51.562 14.297 1 89.56 526 GLY A C 1
ATOM 4416 O O . GLY A 1 526 ? -7.113 51.812 14.539 1 89.56 526 GLY A O 1
ATOM 4417 N N . GLY A 1 527 ? -5.074 51.594 15.289 1 87.12 527 GLY A N 1
ATOM 4418 C CA . GLY A 1 527 ? -5.395 52.094 16.625 1 87.12 527 GLY A CA 1
ATOM 4419 C C . GLY A 1 527 ? -6.215 51.094 17.438 1 87.12 527 GLY A C 1
ATOM 4420 O O . GLY A 1 527 ? -6.191 49.906 17.172 1 87.12 527 GLY A O 1
ATOM 4421 N N . LYS A 1 528 ? -7.02 51.562 18.328 1 92.94 528 LYS A N 1
ATOM 4422 C CA . LYS A 1 528 ? -7.746 50.781 19.328 1 92.94 528 LYS A CA 1
ATOM 4423 C C . LYS A 1 528 ? -8.859 49.969 18.672 1 92.94 528 LYS A C 1
ATOM 4425 O O . LYS A 1 528 ? -9.117 48.844 19.062 1 92.94 528 LYS A O 1
ATOM 4430 N N . GLU A 1 529 ? -9.445 50.531 17.703 1 93.94 529 GLU A N 1
ATOM 4431 C CA . GLU A 1 529 ? -10.547 49.844 17.031 1 93.94 529 GLU A CA 1
ATOM 4432 C C . GLU A 1 529 ? -10.062 48.562 16.312 1 93.94 529 GLU A C 1
ATOM 4434 O O . GLU A 1 529 ? -10.727 47.531 16.344 1 93.94 529 GLU A O 1
ATOM 4439 N N . ALA A 1 530 ? -8.984 48.656 15.641 1 94.5 530 ALA A N 1
ATOM 4440 C CA . ALA A 1 530 ? -8.406 47.5 14.945 1 94.5 530 ALA A CA 1
ATOM 4441 C C . ALA A 1 530 ? -8.023 46.406 15.93 1 94.5 530 ALA A C 1
ATOM 4443 O O . ALA A 1 530 ? -8.242 45.219 15.656 1 94.5 530 ALA A O 1
ATOM 4444 N N . VAL A 1 531 ? -7.488 46.781 17.031 1 96.62 531 VAL A N 1
ATOM 4445 C CA . VAL A 1 531 ? -7.102 45.812 18.062 1 96.62 531 VAL A CA 1
ATOM 4446 C C . VAL A 1 531 ? -8.344 45.125 18.625 1 96.62 531 VAL A C 1
ATOM 4448 O O . VAL A 1 531 ? -8.352 43.906 18.812 1 96.62 531 VAL A O 1
ATOM 4451 N N . GLU A 1 532 ? -9.375 45.875 18.812 1 96.44 532 GLU A N 1
ATOM 4452 C CA . GLU A 1 532 ? -10.617 45.312 19.344 1 96.44 532 GLU A CA 1
ATOM 4453 C C . GLU A 1 532 ? -11.219 44.312 18.375 1 96.44 532 GLU A C 1
ATOM 4455 O O . GLU A 1 532 ? -11.719 43.25 18.797 1 96.44 532 GLU A O 1
ATOM 4460 N N . ARG A 1 533 ? -11.203 44.594 17.141 1 96.25 533 ARG A N 1
ATOM 4461 C CA . ARG A 1 533 ? -11.703 43.688 16.141 1 96.25 533 ARG A CA 1
ATOM 4462 C C . ARG A 1 533 ? -10.914 42.375 16.156 1 96.25 533 ARG A C 1
ATOM 4464 O O . ARG A 1 533 ? -11.492 41.281 16.078 1 96.25 533 ARG A O 1
ATOM 4471 N N . TYR A 1 534 ? -9.641 42.531 16.25 1 97.31 534 TYR A N 1
ATOM 4472 C CA . TYR A 1 534 ? -8.773 41.344 16.297 1 97.31 534 TYR A CA 1
ATOM 4473 C C . TYR A 1 534 ? -9.039 40.531 17.562 1 97.31 534 TYR A C 1
ATOM 4475 O O . TYR A 1 534 ? -9.133 39.312 17.5 1 97.31 534 TYR A O 1
ATOM 4483 N N . ILE A 1 535 ? -9.125 41.188 18.688 1 97.94 535 ILE A N 1
ATOM 4484 C CA . ILE A 1 535 ? -9.367 40.5 19.953 1 97.94 535 ILE A CA 1
ATOM 4485 C C . ILE A 1 535 ? -10.727 39.812 19.922 1 97.94 535 ILE A C 1
ATOM 4487 O O . ILE A 1 535 ? -10.883 38.688 20.438 1 97.94 535 ILE A O 1
ATOM 4491 N N . ASN A 1 536 ? -11.68 40.406 19.312 1 97.25 536 ASN A N 1
ATOM 4492 C CA . ASN A 1 536 ? -12.984 39.781 19.156 1 97.25 536 ASN A CA 1
ATOM 4493 C C . ASN A 1 536 ? -12.914 38.562 18.266 1 97.25 536 ASN A C 1
ATOM 4495 O O . ASN A 1 536 ? -13.633 37.562 18.5 1 97.25 536 ASN A O 1
ATOM 4499 N N . TYR A 1 537 ? -12.125 38.656 17.219 1 97 537 TYR A N 1
ATOM 4500 C CA . TYR A 1 537 ? -11.852 37.469 16.422 1 97 537 TYR A CA 1
ATOM 4501 C C . TYR A 1 537 ? -11.312 36.344 17.281 1 97 537 TYR A C 1
ATOM 4503 O O . TYR A 1 537 ? -11.773 35.219 17.203 1 97 537 TYR A O 1
ATOM 4511 N N . LEU A 1 538 ? -10.336 36.625 18.172 1 98.12 538 LEU A N 1
ATOM 4512 C CA . LEU A 1 538 ? -9.727 35.625 19.031 1 98.12 538 LEU A CA 1
ATOM 4513 C C . LEU A 1 538 ? -10.758 35.031 20 1 98.12 538 LEU A C 1
ATOM 4515 O O . LEU A 1 538 ? -10.672 33.875 20.359 1 98.12 538 LEU A O 1
ATOM 4519 N N . LYS A 1 539 ? -11.719 35.812 20.391 1 98 539 LYS A N 1
ATOM 4520 C CA . LYS A 1 539 ? -12.719 35.406 21.391 1 98 539 LYS A CA 1
ATOM 4521 C C . LYS A 1 539 ? -13.82 34.562 20.75 1 98 539 LYS A C 1
ATOM 4523 O O . LYS A 1 539 ? -14.602 33.938 21.453 1 98 539 LYS A O 1
ATOM 4528 N N . ALA A 1 540 ? -13.883 34.438 19.484 1 97.25 540 ALA A N 1
ATOM 4529 C CA . ALA A 1 540 ? -15.086 34.031 18.766 1 97.25 540 ALA A CA 1
ATOM 4530 C C . ALA A 1 540 ? -15.227 32.5 18.812 1 97.25 540 ALA A C 1
ATOM 4532 O O . ALA A 1 540 ? -16.344 31.984 18.672 1 97.25 540 ALA A O 1
ATOM 4533 N N . GLY A 1 541 ? -14.094 31.766 18.922 1 96.56 541 GLY A N 1
ATOM 4534 C CA . GLY A 1 541 ? -14.195 30.328 18.797 1 96.56 541 GLY A CA 1
ATOM 4535 C C . GLY A 1 541 ? -14.891 29.875 17.531 1 96.56 541 GLY A C 1
ATOM 4536 O O . GLY A 1 541 ? -14.523 30.297 16.438 1 96.56 541 GLY A O 1
ATOM 4537 N N . CYS A 1 542 ? -15.898 29.016 17.719 1 95.75 542 CYS A N 1
ATOM 4538 C CA . CYS A 1 542 ? -16.703 28.578 16.578 1 95.75 542 CYS A CA 1
ATOM 4539 C C . CYS A 1 542 ? -18.156 29.016 16.766 1 95.75 542 CYS A C 1
ATOM 4541 O O . CYS A 1 542 ? -19.078 28.281 16.391 1 95.75 542 CYS A O 1
ATOM 4543 N N . SER A 1 543 ? -18.328 30.141 17.344 1 95.81 543 SER A N 1
ATOM 4544 C CA . SER A 1 543 ? -19.656 30.688 17.594 1 95.81 543 SER A CA 1
ATOM 4545 C C . SER A 1 543 ? -20.344 31.062 16.281 1 95.81 543 SER A C 1
ATOM 4547 O O . SER A 1 543 ? -21.562 31.266 16.266 1 95.81 543 SER A O 1
ATOM 4549 N N . LYS A 1 544 ? -19.641 31.234 15.227 1 95.25 544 LYS A N 1
ATOM 4550 C CA . LYS A 1 544 ? -20.078 31.422 13.852 1 95.25 544 LYS A CA 1
ATOM 4551 C C . LYS A 1 544 ? -19.234 30.594 12.883 1 95.25 544 LYS A C 1
ATOM 4553 O O . LYS A 1 544 ? -18.297 29.922 13.305 1 95.25 544 LYS A O 1
ATOM 4558 N N . PHE A 1 545 ? -19.703 30.656 11.641 1 94.06 545 PHE A N 1
ATOM 4559 C CA . PHE A 1 545 ? -18.859 30.031 10.617 1 94.06 545 PHE A CA 1
ATOM 4560 C C . PHE A 1 545 ? -17.547 30.812 10.461 1 94.06 545 PHE A C 1
ATOM 4562 O O . PHE A 1 545 ? -17.516 32.031 10.656 1 94.06 545 PHE A O 1
ATOM 4569 N N . PRO A 1 546 ? -16.5 30.125 10.047 1 94.62 546 PRO A N 1
ATOM 4570 C CA . PRO A 1 546 ? -15.18 30.75 9.984 1 94.62 546 PRO A CA 1
ATOM 4571 C C . PRO A 1 546 ? -15.148 32 9.125 1 94.62 546 PRO A C 1
ATOM 4573 O O . PRO A 1 546 ? -14.594 33.031 9.539 1 94.62 546 PRO A O 1
ATOM 4576 N N . LEU A 1 547 ? -15.758 32.031 8.039 1 94 547 LEU A N 1
ATOM 4577 C CA . LEU A 1 547 ? -15.719 33.188 7.145 1 94 547 LEU A CA 1
ATOM 4578 C C . LEU A 1 547 ? -16.516 34.344 7.727 1 94 547 LEU A C 1
ATOM 4580 O O . LEU A 1 547 ? -16.156 35.5 7.52 1 94 547 LEU A O 1
ATOM 4584 N N . GLU A 1 548 ? -17.562 34.031 8.445 1 94.75 548 GLU A N 1
ATOM 4585 C CA . GLU A 1 548 ? -18.328 35.062 9.133 1 94.75 548 GLU A CA 1
ATOM 4586 C C . GLU A 1 548 ? -17.531 35.688 10.273 1 94.75 548 GLU A C 1
ATOM 4588 O O . GLU A 1 548 ? -17.578 36.906 10.484 1 94.75 548 GLU A O 1
ATOM 4593 N N . ILE A 1 549 ? -16.812 34.875 10.938 1 95.69 549 ILE A N 1
ATOM 4594 C CA . ILE A 1 549 ? -15.961 35.344 12.023 1 95.69 549 ILE A CA 1
ATOM 4595 C C . ILE A 1 549 ? -14.906 36.312 11.461 1 95.69 549 ILE A C 1
ATOM 4597 O O . ILE A 1 549 ? -14.68 37.375 12.023 1 95.69 549 ILE A O 1
ATOM 4601 N N . LEU A 1 550 ? -14.312 35.969 10.391 1 95.38 550 LEU A N 1
ATOM 4602 C CA . LEU A 1 550 ? -13.305 36.812 9.758 1 95.38 550 LEU A CA 1
ATOM 4603 C C . LEU A 1 550 ? -13.93 38.125 9.258 1 95.38 550 LEU A C 1
ATOM 4605 O O . LEU A 1 550 ? -13.352 39.188 9.414 1 95.38 550 LEU A O 1
ATOM 4609 N N . LYS A 1 551 ? -15.078 38 8.688 1 93.75 551 LYS A N 1
ATOM 4610 C CA . LYS A 1 551 ? -15.781 39.188 8.188 1 93.75 551 LYS A CA 1
ATOM 4611 C C . LYS A 1 551 ? -16.094 40.156 9.32 1 93.75 551 LYS A C 1
ATOM 4613 O O . LYS A 1 551 ? -15.914 41.375 9.172 1 93.75 551 LYS A O 1
ATOM 4618 N N . ASP A 1 552 ? -16.516 39.625 10.406 1 94.94 552 ASP A N 1
ATOM 4619 C CA . ASP A 1 552 ? -16.812 40.438 11.586 1 94.94 552 ASP A CA 1
ATOM 4620 C C . ASP A 1 552 ? -15.555 41.188 12.055 1 94.94 552 ASP A C 1
ATOM 4622 O O . ASP A 1 552 ? -15.648 42.25 12.625 1 94.94 552 ASP A O 1
ATOM 4626 N N . ALA A 1 553 ? -14.438 40.594 11.773 1 94.5 553 ALA A N 1
ATOM 4627 C CA . ALA A 1 553 ? -13.172 41.188 12.195 1 94.5 553 ALA A CA 1
ATOM 4628 C C . ALA A 1 553 ? -12.609 42.094 11.125 1 94.5 553 ALA A C 1
ATOM 4630 O O . ALA A 1 553 ? -11.516 42.656 11.273 1 94.5 553 ALA A O 1
ATOM 4631 N N . GLY A 1 554 ? -13.328 42.188 10.031 1 91.19 554 GLY A N 1
ATOM 4632 C CA . GLY A 1 554 ? -12.945 43.125 8.984 1 91.19 554 GLY A CA 1
ATOM 4633 C C . GLY A 1 554 ? -12.172 42.5 7.852 1 91.19 554 GLY A C 1
ATOM 4634 O O . GLY A 1 554 ? -11.625 43.188 6.988 1 91.19 554 GLY A O 1
ATOM 4635 N N . VAL A 1 555 ? -12.094 41.219 7.832 1 91.94 555 VAL A N 1
ATOM 4636 C CA . VAL A 1 555 ? -11.344 40.5 6.816 1 91.94 555 VAL A CA 1
ATOM 4637 C C . VAL A 1 555 ? -12.305 39.781 5.863 1 91.94 555 VAL A C 1
ATOM 4639 O O . VAL A 1 555 ? -13.062 38.906 6.277 1 91.94 555 VAL A O 1
ATOM 4642 N N . ASP A 1 556 ? -12.305 40.125 4.621 1 87.5 556 ASP A N 1
ATOM 4643 C CA . ASP A 1 556 ? -13.055 39.406 3.584 1 87.5 556 ASP A CA 1
ATOM 4644 C C . ASP A 1 556 ? -12.109 38.656 2.658 1 87.5 556 ASP A C 1
ATOM 4646 O O . ASP A 1 556 ? -11.484 39.219 1.774 1 87.5 556 ASP A O 1
ATOM 4650 N N . ILE A 1 557 ? -12.117 37.406 2.738 1 87.62 557 ILE A N 1
ATOM 4651 C CA . ILE A 1 557 ? -11.141 36.594 2.01 1 87.62 557 ILE A CA 1
ATOM 4652 C C . ILE A 1 557 ? -11.766 36.062 0.733 1 87.62 557 ILE A C 1
ATOM 4654 O O . ILE A 1 557 ? -11.102 35.375 -0.056 1 87.62 557 ILE A O 1
ATOM 4658 N N . LEU A 1 558 ? -12.984 36.344 0.436 1 87.62 558 LEU A N 1
ATOM 4659 C CA . LEU A 1 558 ? -13.711 35.781 -0.69 1 87.62 558 LEU A CA 1
ATOM 4660 C C . LEU A 1 558 ? -13.391 36.5 -1.983 1 87.62 558 LEU A C 1
ATOM 4662 O O . LEU A 1 558 ? -13.641 36 -3.076 1 87.62 558 LEU A O 1
ATOM 4666 N N . ASN A 1 559 ? -12.812 37.688 -1.888 1 83.75 559 ASN A N 1
ATOM 4667 C CA . ASN A 1 559 ? -12.625 38.438 -3.123 1 83.75 559 ASN A CA 1
ATOM 4668 C C . ASN A 1 559 ? -11.148 38.625 -3.447 1 83.75 559 ASN A C 1
ATOM 4670 O O . ASN A 1 559 ? -10.797 39.406 -4.332 1 83.75 559 ASN A O 1
ATOM 4674 N N . GLY A 1 560 ? -10.258 38.062 -2.803 1 85.19 560 GLY A N 1
ATOM 4675 C CA . GLY A 1 560 ? -8.836 38.094 -3.105 1 85.19 560 GLY A CA 1
ATOM 4676 C C . GLY A 1 560 ? -8.133 39.312 -2.547 1 85.19 560 GLY A C 1
ATOM 4677 O O . GLY A 1 560 ? -6.906 39.406 -2.609 1 85.19 560 GLY A O 1
ATOM 4678 N N . THR A 1 561 ? -8.859 40.188 -1.972 1 89.75 561 THR A N 1
ATOM 4679 C CA . THR A 1 561 ? -8.312 41.469 -1.511 1 89.75 561 THR A CA 1
ATOM 4680 C C . THR A 1 561 ? -7.262 41.25 -0.426 1 89.75 561 THR A C 1
ATOM 4682 O O . THR A 1 561 ? -6.203 41.875 -0.434 1 89.75 561 THR A O 1
ATOM 4685 N N . VAL A 1 562 ? -7.547 40.344 0.459 1 93.25 562 VAL A N 1
ATOM 4686 C CA . VAL A 1 562 ? -6.652 40.094 1.58 1 93.25 562 VAL A CA 1
ATOM 4687 C C . VAL A 1 562 ? -5.336 39.5 1.066 1 93.25 562 VAL A C 1
ATOM 4689 O O . VAL A 1 562 ? -4.258 39.906 1.497 1 93.25 562 VAL A O 1
ATOM 4692 N N . ILE A 1 563 ? -5.395 38.625 0.12 1 95.5 563 ILE A N 1
ATOM 4693 C CA . ILE A 1 563 ? -4.215 38 -0.469 1 95.5 563 ILE A CA 1
ATOM 4694 C C . ILE A 1 563 ? -3.41 39.062 -1.236 1 95.5 563 ILE A C 1
ATOM 4696 O O . ILE A 1 563 ? -2.186 39.125 -1.104 1 95.5 563 ILE A O 1
ATOM 4700 N N . ASN A 1 564 ? -4.094 39.844 -1.952 1 95.19 564 ASN A N 1
ATOM 4701 C CA . ASN A 1 564 ? -3.438 40.906 -2.723 1 95.19 564 ASN A CA 1
ATOM 4702 C C . ASN A 1 564 ? -2.682 41.875 -1.817 1 95.19 564 ASN A C 1
ATOM 4704 O O . ASN A 1 564 ? -1.562 42.281 -2.137 1 95.19 564 ASN A O 1
ATOM 4708 N N . LYS A 1 565 ? -3.293 42.25 -0.782 1 93.25 565 LYS A N 1
ATOM 4709 C CA . LYS A 1 565 ? -2.66 43.156 0.152 1 93.25 565 LYS A CA 1
ATOM 4710 C C . LYS A 1 565 ? -1.408 42.562 0.772 1 93.25 565 LYS A C 1
ATOM 4712 O O . LYS A 1 565 ? -0.408 43.25 0.976 1 93.25 565 LYS A O 1
ATOM 4717 N N . ALA A 1 566 ? -1.527 41.312 1.13 1 95.38 566 ALA A N 1
ATOM 4718 C CA . ALA A 1 566 ? -0.354 40.625 1.659 1 95.38 566 ALA A CA 1
ATOM 4719 C C . ALA A 1 566 ? 0.786 40.625 0.645 1 95.38 566 ALA A C 1
ATOM 4721 O O . ALA A 1 566 ? 1.943 40.875 1.001 1 95.38 566 ALA A O 1
ATOM 4722 N N . LEU A 1 567 ? 0.47 40.406 -0.59 1 97.19 567 LEU A N 1
ATOM 4723 C CA . LEU A 1 567 ? 1.489 40.344 -1.632 1 97.19 567 LEU A CA 1
ATOM 4724 C C . LEU A 1 567 ? 2.035 41.719 -1.949 1 97.19 567 LEU A C 1
ATOM 4726 O O . LEU A 1 567 ? 3.201 41.875 -2.324 1 97.19 567 LEU A O 1
ATOM 4730 N N . GLU A 1 568 ? 1.193 42.719 -1.786 1 95.88 568 GLU A N 1
ATOM 4731 C CA . GLU A 1 568 ? 1.688 44.094 -1.887 1 95.88 568 GLU A CA 1
ATOM 4732 C C . GLU A 1 568 ? 2.721 44.375 -0.804 1 95.88 568 GLU A C 1
ATOM 4734 O O . GLU A 1 568 ? 3.742 45.031 -1.069 1 95.88 568 GLU A O 1
ATOM 4739 N N . GLU A 1 569 ? 2.42 43.969 0.327 1 94.81 569 GLU A N 1
ATOM 4740 C CA . GLU A 1 569 ? 3.369 44.125 1.424 1 94.81 569 GLU A CA 1
ATOM 4741 C C . GLU A 1 569 ? 4.684 43.406 1.135 1 94.81 569 GLU A C 1
ATOM 4743 O O . GLU A 1 569 ? 5.758 43.906 1.481 1 94.81 569 GLU A O 1
ATOM 4748 N N . PHE A 1 570 ? 4.602 42.281 0.578 1 97 570 PHE A N 1
ATOM 4749 C CA . PHE A 1 570 ? 5.777 41.531 0.135 1 97 570 PHE A CA 1
ATOM 4750 C C . PHE A 1 570 ? 6.656 42.406 -0.757 1 97 570 PHE A C 1
ATOM 4752 O O . PHE A 1 570 ? 7.863 42.5 -0.527 1 97 570 PHE A O 1
ATOM 4759 N N . SER A 1 571 ? 6.047 43.031 -1.698 1 97.12 571 SER A N 1
ATOM 4760 C CA . SER A 1 571 ? 6.773 43.875 -2.629 1 97.12 571 SER A CA 1
ATOM 4761 C C . SER A 1 571 ? 7.371 45.094 -1.914 1 97.12 571 SER A C 1
ATOM 4763 O O . SER A 1 571 ? 8.484 45.5 -2.229 1 97.12 571 SER A O 1
ATOM 4765 N N . ASN A 1 572 ? 6.625 45.625 -1.004 1 95.12 572 ASN A N 1
ATOM 4766 C CA . ASN A 1 572 ? 7.117 46.781 -0.245 1 95.12 572 ASN A CA 1
ATOM 4767 C C . ASN A 1 572 ? 8.367 46.406 0.551 1 95.12 572 ASN A C 1
ATOM 4769 O O . ASN A 1 572 ? 9.336 47.188 0.571 1 95.12 572 ASN A O 1
ATOM 4773 N N . LYS A 1 573 ? 8.305 45.312 1.188 1 95.44 573 LYS A N 1
ATOM 4774 C CA . LYS A 1 573 ? 9.461 44.875 1.966 1 95.44 573 LYS A CA 1
ATOM 4775 C C . LYS A 1 573 ? 10.648 44.562 1.061 1 95.44 573 LYS A C 1
ATOM 4777 O O . LYS A 1 573 ? 11.797 44.812 1.43 1 95.44 573 LYS A O 1
ATOM 4782 N N . LEU A 1 574 ? 10.367 44 -0.099 1 96.75 574 LEU A N 1
ATOM 4783 C CA . LEU A 1 574 ? 11.43 43.75 -1.062 1 96.75 574 LEU A CA 1
ATOM 4784 C C . LEU A 1 574 ? 12.086 45.031 -1.52 1 96.75 574 LEU A C 1
ATOM 4786 O O . LEU A 1 574 ? 13.312 45.125 -1.654 1 96.75 574 LEU A O 1
ATOM 4790 N N . GLU A 1 575 ? 11.32 46.062 -1.724 1 96.31 575 GLU A N 1
ATOM 4791 C CA . GLU A 1 575 ? 11.859 47.344 -2.125 1 96.31 575 GLU A CA 1
ATOM 4792 C C . GLU A 1 575 ? 12.789 47.938 -1.053 1 96.31 575 GLU A C 1
ATOM 4794 O O . GLU A 1 575 ? 13.836 48.5 -1.366 1 96.31 575 GLU A O 1
ATOM 4799 N N . VAL A 1 576 ? 12.383 47.781 0.145 1 94.5 576 VAL A N 1
ATOM 4800 C CA . VAL A 1 576 ? 13.227 48.219 1.249 1 94.5 576 VAL A CA 1
ATOM 4801 C C . VAL A 1 576 ? 14.547 47.438 1.233 1 94.5 576 VAL A C 1
ATOM 4803 O O . VAL A 1 576 ? 15.617 48.031 1.394 1 94.5 576 VAL A O 1
ATOM 4806 N N . LEU A 1 577 ? 14.422 46.188 1.058 1 94.75 577 LEU A N 1
ATOM 4807 C CA . LEU A 1 577 ? 15.609 45.344 1.023 1 94.75 577 LEU A CA 1
ATOM 4808 C C . LEU A 1 577 ? 16.547 45.781 -0.097 1 94.75 577 LEU A C 1
ATOM 4810 O O . LEU A 1 577 ? 17.766 45.844 0.094 1 94.75 577 LEU A O 1
ATOM 4814 N N . LYS A 1 578 ? 16.016 46.156 -1.208 1 94.88 578 LYS A N 1
ATOM 4815 C CA . LYS A 1 578 ? 16.797 46.562 -2.365 1 94.88 578 LYS A CA 1
ATOM 4816 C C . LYS A 1 578 ? 17.578 47.844 -2.072 1 94.88 578 LYS A C 1
ATOM 4818 O O . LYS A 1 578 ? 18.656 48.062 -2.633 1 94.88 578 LYS A O 1
ATOM 4823 N N . THR A 1 579 ? 17.031 48.594 -1.198 1 94.06 579 THR A N 1
ATOM 4824 C CA . THR A 1 579 ? 17.656 49.875 -0.893 1 94.06 579 THR A CA 1
ATOM 4825 C C . THR A 1 579 ? 18.812 49.688 0.092 1 94.06 579 THR A C 1
ATOM 4827 O O . THR A 1 579 ? 19.641 50.594 0.261 1 94.06 579 THR A O 1
ATOM 4830 N N . LEU A 1 580 ? 18.812 48.656 0.707 1 91.44 580 LEU A N 1
ATOM 4831 C CA . LEU A 1 580 ? 19.859 48.375 1.681 1 91.44 580 LEU A CA 1
ATOM 4832 C C . LEU A 1 580 ? 21.094 47.781 1 1 91.44 580 LEU A C 1
ATOM 4834 O O . LEU A 1 580 ? 22.203 47.844 1.533 1 91.44 580 LEU A O 1
ATOM 4838 N N . MET B 1 1 ? 13.117 -21.094 -37.906 1 37.72 1 MET B N 1
ATOM 4839 C CA . MET B 1 1 ? 12.969 -20.078 -36.875 1 37.72 1 MET B CA 1
ATOM 4840 C C . MET B 1 1 ? 11.5 -19.797 -36.594 1 37.72 1 MET B C 1
ATOM 4842 O O . MET B 1 1 ? 11.109 -19.641 -35.438 1 37.72 1 MET B O 1
ATOM 4846 N N . GLU B 1 2 ? 10.617 -19.672 -37.688 1 50.38 2 GLU B N 1
ATOM 4847 C CA . GLU B 1 2 ? 9.188 -19.359 -37.781 1 50.38 2 GLU B CA 1
ATOM 4848 C C . GLU B 1 2 ? 8.352 -20.484 -37.156 1 50.38 2 GLU B C 1
ATOM 4850 O O . GLU B 1 2 ? 7.281 -20.219 -36.594 1 50.38 2 GLU B O 1
ATOM 4855 N N . ASN B 1 3 ? 9.031 -21.688 -36.719 1 70.94 3 ASN B N 1
ATOM 4856 C CA . ASN B 1 3 ? 8.344 -22.906 -36.281 1 70.94 3 ASN B CA 1
ATOM 4857 C C . ASN B 1 3 ? 8.297 -23.047 -34.781 1 70.94 3 ASN B C 1
ATOM 4859 O O . ASN B 1 3 ? 7.703 -23.984 -34.25 1 70.94 3 ASN B O 1
ATOM 4863 N N . ASN B 1 4 ? 8.711 -22.125 -34.062 1 88.81 4 ASN B N 1
ATOM 4864 C CA . ASN B 1 4 ? 8.758 -22.25 -32.625 1 88.81 4 ASN B CA 1
ATOM 4865 C C . ASN B 1 4 ? 7.832 -21.266 -31.938 1 88.81 4 ASN B C 1
ATOM 4867 O O . ASN B 1 4 ? 7.891 -21.078 -30.719 1 88.81 4 ASN B O 1
ATOM 4871 N N . LYS B 1 5 ? 6.992 -20.688 -32.844 1 91.81 5 LYS B N 1
ATOM 4872 C CA . LYS B 1 5 ? 5.988 -19.75 -32.344 1 91.81 5 LYS B CA 1
ATOM 4873 C C . LYS B 1 5 ? 4.602 -20.391 -32.344 1 91.81 5 LYS B C 1
ATOM 4875 O O . LYS B 1 5 ? 4.273 -21.188 -33.219 1 91.81 5 LYS B O 1
ATOM 4880 N N . TRP B 1 6 ? 3.832 -20.016 -31.312 1 97.12 6 TRP B N 1
ATOM 4881 C CA . TRP B 1 6 ? 2.467 -20.531 -31.281 1 97.12 6 TRP B CA 1
ATOM 4882 C C . TRP B 1 6 ? 1.64 -19.969 -32.438 1 97.12 6 TRP B C 1
ATOM 4884 O O . TRP B 1 6 ? 2.023 -18.969 -33.031 1 97.12 6 TRP B O 1
ATOM 4894 N N . ASP B 1 7 ? 0.566 -20.75 -32.812 1 96.75 7 ASP B N 1
ATOM 4895 C CA . ASP B 1 7 ? -0.327 -20.328 -33.906 1 96.75 7 ASP B CA 1
ATOM 4896 C C . ASP B 1 7 ? -1.654 -19.812 -33.344 1 96.75 7 ASP B C 1
ATOM 4898 O O . ASP B 1 7 ? -2.537 -20.609 -33 1 96.75 7 ASP B O 1
ATOM 4902 N N . LEU B 1 8 ? -1.839 -18.5 -33.375 1 96.94 8 LEU B N 1
ATOM 4903 C CA . LEU B 1 8 ? -3.023 -17.906 -32.781 1 96.94 8 LEU B CA 1
ATOM 4904 C C . LEU B 1 8 ? -4.125 -17.719 -33.812 1 96.94 8 LEU B C 1
ATOM 4906 O O . LEU B 1 8 ? -5.223 -17.266 -33.469 1 96.94 8 LEU B O 1
ATOM 4910 N N . THR B 1 9 ? -3.881 -18.125 -35.031 1 96.12 9 THR B N 1
ATOM 4911 C CA . THR B 1 9 ? -4.871 -18 -36.094 1 96.12 9 THR B CA 1
ATOM 4912 C C . THR B 1 9 ? -6.043 -18.953 -35.875 1 96.12 9 THR B C 1
ATOM 4914 O O . THR B 1 9 ? -7.094 -18.812 -36.5 1 96.12 9 THR B O 1
ATOM 4917 N N . TYR B 1 10 ? -5.812 -19.922 -34.969 1 95.25 10 TYR B N 1
ATOM 4918 C CA . TYR B 1 10 ? -6.91 -20.812 -34.594 1 95.25 10 TYR B CA 1
ATOM 4919 C C . TYR B 1 10 ? -7.973 -20.031 -33.812 1 95.25 10 TYR B C 1
ATOM 4921 O O . TYR B 1 10 ? -9.117 -20.5 -33.688 1 95.25 10 TYR B O 1
ATOM 4929 N N . ILE B 1 11 ? -7.629 -18.906 -33.219 1 97.69 11 ILE B N 1
ATOM 4930 C CA . ILE B 1 11 ? -8.586 -18.078 -32.5 1 97.69 11 ILE B CA 1
ATOM 4931 C C . ILE B 1 11 ? -9.266 -17.125 -33.469 1 97.69 11 ILE B C 1
ATOM 4933 O O . ILE B 1 11 ? -10.484 -17.188 -33.688 1 97.69 11 ILE B O 1
ATOM 4937 N N . PHE B 1 12 ? -8.484 -16.234 -34.031 1 97.69 12 PHE B N 1
ATOM 4938 C CA . PHE B 1 12 ? -8.891 -15.391 -35.125 1 97.69 12 PHE B CA 1
ATOM 4939 C C . PHE B 1 12 ? -7.887 -15.477 -36.281 1 97.69 12 PHE B C 1
ATOM 4941 O O . PHE B 1 12 ? -6.684 -15.297 -36.062 1 97.69 12 PHE B O 1
ATOM 4948 N N . LYS B 1 13 ? -8.398 -15.656 -37.438 1 97.19 13 LYS B N 1
ATOM 4949 C CA . LYS B 1 13 ? -7.531 -15.82 -38.594 1 97.19 13 LYS B CA 1
ATOM 4950 C C . LYS B 1 13 ? -6.727 -14.555 -38.844 1 97.19 13 LYS B C 1
ATOM 4952 O O . LYS B 1 13 ? -5.59 -14.617 -39.344 1 97.19 13 LYS B O 1
ATOM 4957 N N . THR B 1 14 ? -7.418 -13.375 -38.594 1 96.69 14 THR B N 1
ATOM 4958 C CA . THR B 1 14 ? -6.754 -12.094 -38.844 1 96.69 14 THR B CA 1
ATOM 4959 C C . THR B 1 14 ? -7.121 -11.086 -37.75 1 96.69 14 THR B C 1
ATOM 4961 O O . THR B 1 14 ? -8.133 -11.242 -37.062 1 96.69 14 THR B O 1
ATOM 4964 N N . ASP B 1 15 ? -6.242 -10.086 -37.688 1 97.06 15 ASP B N 1
ATOM 4965 C CA . ASP B 1 15 ? -6.523 -8.977 -36.781 1 97.06 15 ASP B CA 1
ATOM 4966 C C . ASP B 1 15 ? -7.82 -8.266 -37.156 1 97.06 15 ASP B C 1
ATOM 4968 O O . ASP B 1 15 ? -8.539 -7.766 -36.312 1 97.06 15 ASP B O 1
ATOM 4972 N N . LYS B 1 16 ? -8.039 -8.234 -38.406 1 97 16 LYS B N 1
ATOM 4973 C CA . LYS B 1 16 ? -9.266 -7.609 -38.906 1 97 16 LYS B CA 1
ATOM 4974 C C . LYS B 1 16 ? -10.5 -8.32 -38.344 1 97 16 LYS B C 1
ATOM 4976 O O . LYS B 1 16 ? -11.461 -7.672 -37.938 1 97 16 LYS B O 1
ATOM 4981 N N . LEU B 1 17 ? -10.477 -9.617 -38.406 1 97.81 17 LEU B N 1
ATOM 4982 C CA . LEU B 1 17 ? -11.602 -10.391 -37.875 1 97.81 17 LEU B CA 1
ATOM 4983 C C . LEU B 1 17 ? -11.789 -10.156 -36.406 1 97.81 17 LEU B C 1
ATOM 4985 O O . LEU B 1 17 ? -12.914 -10.133 -35.906 1 97.81 17 LEU B O 1
ATOM 4989 N N . TRP B 1 18 ? -10.688 -10.062 -35.625 1 97.94 18 TRP B N 1
ATOM 4990 C CA . TRP B 1 18 ? -10.773 -9.719 -34.219 1 97.94 18 TRP B CA 1
ATOM 4991 C C . TRP B 1 18 ? -11.484 -8.383 -34.031 1 97.94 18 TRP B C 1
ATOM 4993 O O . TRP B 1 18 ? -12.383 -8.266 -33.188 1 97.94 18 TRP B O 1
ATOM 5003 N N . ASN B 1 19 ? -11.109 -7.383 -34.812 1 97.38 19 ASN B N 1
ATOM 5004 C CA . ASN B 1 19 ? -11.695 -6.051 -34.688 1 97.38 19 ASN B CA 1
ATOM 5005 C C . ASN B 1 19 ? -13.188 -6.07 -35 1 97.38 19 ASN B C 1
ATOM 5007 O O . ASN B 1 19 ? -13.969 -5.402 -34.312 1 97.38 19 ASN B O 1
ATOM 5011 N N . GLU B 1 20 ? -13.562 -6.805 -35.969 1 97.56 20 GLU B N 1
ATOM 5012 C CA . GLU B 1 20 ? -14.984 -6.938 -36.312 1 97.56 20 GLU B CA 1
ATOM 5013 C C . GLU B 1 20 ? -15.758 -7.594 -35.156 1 97.56 20 GLU B C 1
ATOM 5015 O O . GLU B 1 20 ? -16.844 -7.141 -34.812 1 97.56 20 GLU B O 1
ATOM 5020 N N . SER B 1 21 ? -15.195 -8.641 -34.75 1 97.5 21 SER B N 1
ATOM 5021 C CA . SER B 1 21 ? -15.828 -9.344 -33.625 1 97.5 21 SER B CA 1
ATOM 5022 C C . SER B 1 21 ? -15.906 -8.453 -32.406 1 97.5 21 SER B C 1
ATOM 5024 O O . SER B 1 21 ? -16.875 -8.531 -31.641 1 97.5 21 SER B O 1
ATOM 5026 N N . PHE B 1 22 ? -14.867 -7.672 -32.125 1 97.44 22 PHE B N 1
ATOM 5027 C CA . PHE B 1 22 ? -14.836 -6.734 -31.016 1 97.44 22 PHE B CA 1
ATOM 5028 C C . PHE B 1 22 ? -15.961 -5.715 -31.125 1 97.44 22 PHE B C 1
ATOM 5030 O O . PHE B 1 22 ? -16.656 -5.441 -30.156 1 97.44 22 PHE B O 1
ATOM 5037 N N . ASP B 1 23 ? -16.125 -5.168 -32.25 1 96.5 23 ASP B N 1
ATOM 5038 C CA . ASP B 1 23 ? -17.188 -4.188 -32.469 1 96.5 23 ASP B CA 1
ATOM 5039 C C . ASP B 1 23 ? -18.562 -4.801 -32.25 1 96.5 23 ASP B C 1
ATOM 5041 O O . ASP B 1 23 ? -19.453 -4.156 -31.688 1 96.5 23 ASP B O 1
ATOM 5045 N N . GLU B 1 24 ? -18.656 -5.977 -32.688 1 97.12 24 GLU B N 1
ATOM 5046 C CA . GLU B 1 24 ? -19.906 -6.699 -32.438 1 97.12 24 GLU B CA 1
ATOM 5047 C C . GLU B 1 24 ? -20.109 -6.918 -30.938 1 97.12 24 GLU B C 1
ATOM 5049 O O . GLU B 1 24 ? -21.219 -6.754 -30.438 1 97.12 24 GLU B O 1
ATOM 5054 N N . ALA B 1 25 ? -19.078 -7.332 -30.297 1 97.25 25 ALA B N 1
ATOM 5055 C CA . ALA B 1 25 ? -19.172 -7.629 -28.875 1 97.25 25 ALA B CA 1
ATOM 5056 C C . ALA B 1 25 ? -19.578 -6.391 -28.078 1 97.25 25 ALA B C 1
ATOM 5058 O O . ALA B 1 25 ? -20.266 -6.496 -27.062 1 97.25 25 ALA B O 1
ATOM 5059 N N . LYS B 1 26 ? -19.203 -5.145 -28.484 1 93.12 26 LYS B N 1
ATOM 5060 C CA . LYS B 1 26 ? -19.562 -3.891 -27.828 1 93.12 26 LYS B CA 1
ATOM 5061 C C . LYS B 1 26 ? -21.062 -3.748 -27.703 1 93.12 26 LYS B C 1
ATOM 5063 O O . LYS B 1 26 ? -21.578 -3.213 -26.719 1 93.12 26 LYS B O 1
ATOM 5068 N N . GLU B 1 27 ? -21.672 -4.289 -28.625 1 94.69 27 GLU B N 1
ATOM 5069 C CA . GLU B 1 27 ? -23.125 -4.191 -28.641 1 94.69 27 GLU B CA 1
ATOM 5070 C C . GLU B 1 27 ? -23.781 -5.383 -27.938 1 94.69 27 GLU B C 1
ATOM 5072 O O . GLU B 1 27 ? -24.734 -5.219 -27.172 1 94.69 27 GLU B O 1
ATOM 5077 N N . VAL B 1 28 ? -23.25 -6.488 -28.156 1 95.56 28 VAL B N 1
ATOM 5078 C CA . VAL B 1 28 ? -23.828 -7.742 -27.672 1 95.56 28 VAL B CA 1
ATOM 5079 C C . VAL B 1 28 ? -23.797 -7.77 -26.156 1 95.56 28 VAL B C 1
ATOM 5081 O O . VAL B 1 28 ? -24.719 -8.297 -25.516 1 95.56 28 VAL B O 1
ATOM 5084 N N . ILE B 1 29 ? -22.766 -7.242 -25.5 1 95.62 29 ILE B N 1
ATOM 5085 C CA . ILE B 1 29 ? -22.641 -7.316 -24.047 1 95.62 29 ILE B CA 1
ATOM 5086 C C . ILE B 1 29 ? -23.781 -6.543 -23.391 1 95.62 29 ILE B C 1
ATOM 5088 O O . ILE B 1 29 ? -24.156 -6.812 -22.25 1 95.62 29 ILE B O 1
ATOM 5092 N N . LYS B 1 30 ? -24.438 -5.543 -24.094 1 92.75 30 LYS B N 1
ATOM 5093 C CA . LYS B 1 30 ? -25.531 -4.742 -23.578 1 92.75 30 LYS B CA 1
ATOM 5094 C C . LYS B 1 30 ? -26.797 -5.59 -23.422 1 92.75 30 LYS B C 1
ATOM 5096 O O . LYS B 1 30 ? -27.688 -5.242 -22.641 1 92.75 30 LYS B O 1
ATOM 5101 N N . ASP B 1 31 ? -26.828 -6.613 -24.156 1 93.75 31 ASP B N 1
ATOM 5102 C CA . ASP B 1 31 ? -28.016 -7.465 -24.172 1 93.75 31 ASP B CA 1
ATOM 5103 C C . ASP B 1 31 ? -28.266 -8.086 -22.812 1 93.75 31 ASP B C 1
ATOM 5105 O O . ASP B 1 31 ? -29.406 -8.445 -22.484 1 93.75 31 ASP B O 1
ATOM 5109 N N . ILE B 1 32 ? -27.266 -8.234 -22.031 1 94.88 32 ILE B N 1
ATOM 5110 C CA . ILE B 1 32 ? -27.422 -8.867 -20.719 1 94.88 32 ILE B CA 1
ATOM 5111 C C . ILE B 1 32 ? -28.328 -8.016 -19.844 1 94.88 32 ILE B C 1
ATOM 5113 O O . ILE B 1 32 ? -28.984 -8.523 -18.938 1 94.88 32 ILE B O 1
ATOM 5117 N N . LYS B 1 33 ? -28.406 -6.734 -20.156 1 92.62 33 LYS B N 1
ATOM 5118 C CA . LYS B 1 33 ? -29.156 -5.773 -19.344 1 92.62 33 LYS B CA 1
ATOM 5119 C C . LYS B 1 33 ? -30.656 -6.008 -19.453 1 92.62 33 LYS B C 1
ATOM 5121 O O . LYS B 1 33 ? -31.422 -5.625 -18.562 1 92.62 33 LYS B O 1
ATOM 5126 N N . LYS B 1 34 ? -31.047 -6.566 -20.469 1 94.56 34 LYS B N 1
ATOM 5127 C CA . LYS B 1 34 ? -32.469 -6.773 -20.688 1 94.56 34 LYS B CA 1
ATOM 5128 C C . LYS B 1 34 ? -33.031 -7.746 -19.656 1 94.56 34 LYS B C 1
ATOM 5130 O O . LYS B 1 34 ? -34.25 -7.828 -19.484 1 94.56 34 LYS B O 1
ATOM 5135 N N . TYR B 1 35 ? -32.188 -8.445 -18.984 1 95.19 35 TYR B N 1
ATOM 5136 C CA . TYR B 1 35 ? -32.656 -9.453 -18.031 1 95.19 35 TYR B CA 1
ATOM 5137 C C . TYR B 1 35 ? -32.75 -8.867 -16.625 1 95.19 35 TYR B C 1
ATOM 5139 O O . TYR B 1 35 ? -33.219 -9.531 -15.703 1 95.19 35 TYR B O 1
ATOM 5147 N N . GLU B 1 36 ? -32.25 -7.707 -16.453 1 92.25 36 GLU B N 1
ATOM 5148 C CA . GLU B 1 36 ? -32.312 -7.07 -15.133 1 92.25 36 GLU B CA 1
ATOM 5149 C C . GLU B 1 36 ? -33.75 -7.043 -14.602 1 92.25 36 GLU B C 1
ATOM 5151 O O . GLU B 1 36 ? -34.656 -6.535 -15.266 1 92.25 36 GLU B O 1
ATOM 5156 N N . GLY B 1 37 ? -33.938 -7.605 -13.516 1 92.12 37 GLY B N 1
ATOM 5157 C CA . GLY B 1 37 ? -35.25 -7.688 -12.891 1 92.12 37 GLY B CA 1
ATOM 5158 C C . GLY B 1 37 ? -36.125 -8.789 -13.477 1 92.12 37 GLY B C 1
ATOM 5159 O O . GLY B 1 37 ? -37.281 -8.953 -13.07 1 92.12 37 GLY B O 1
ATOM 5160 N N . LYS B 1 38 ? -35.656 -9.562 -14.383 1 94.25 38 LYS B N 1
ATOM 5161 C CA . LYS B 1 38 ? -36.5 -10.492 -15.117 1 94.25 38 LYS B CA 1
ATOM 5162 C C . LYS B 1 38 ? -35.875 -11.891 -15.172 1 94.25 38 LYS B C 1
ATOM 5164 O O . LYS B 1 38 ? -36.406 -12.773 -15.844 1 94.25 38 LYS B O 1
ATOM 5169 N N . ILE B 1 39 ? -34.781 -12.195 -14.477 1 93.94 39 ILE B N 1
ATOM 5170 C CA . ILE B 1 39 ? -34.031 -13.438 -14.586 1 93.94 39 ILE B CA 1
ATOM 5171 C C . ILE B 1 39 ? -34.938 -14.617 -14.211 1 93.94 39 ILE B C 1
ATOM 5173 O O . ILE B 1 39 ? -34.875 -15.664 -14.859 1 93.94 39 ILE B O 1
ATOM 5177 N N . THR B 1 40 ? -35.812 -14.438 -13.211 1 94.81 40 THR B N 1
ATOM 5178 C CA . THR B 1 40 ? -36.562 -15.57 -12.672 1 94.81 40 THR B CA 1
ATOM 5179 C C . THR B 1 40 ? -38.062 -15.383 -12.898 1 94.81 40 THR B C 1
ATOM 5181 O O . THR B 1 40 ? -38.875 -15.883 -12.125 1 94.81 40 THR B O 1
ATOM 5184 N N . LYS B 1 41 ? -38.406 -14.656 -13.844 1 94.62 41 LYS B N 1
ATOM 5185 C CA . LYS B 1 41 ? -39.844 -14.438 -14.125 1 94.62 41 LYS B CA 1
ATOM 5186 C C . LYS B 1 41 ? -40.5 -15.711 -14.617 1 94.62 41 LYS B C 1
ATOM 5188 O O . LYS B 1 41 ? -41.719 -15.914 -14.406 1 94.62 41 LYS B O 1
ATOM 5193 N N . SER B 1 42 ? -39.719 -16.516 -15.375 1 96.12 42 SER B N 1
ATOM 5194 C CA . SER B 1 42 ? -40.188 -17.812 -15.852 1 96.12 42 SER B CA 1
ATOM 5195 C C . SER B 1 42 ? -39.031 -18.797 -16.047 1 96.12 42 SER B C 1
ATOM 5197 O O . SER B 1 42 ? -37.875 -18.391 -16.156 1 96.12 42 SER B O 1
ATOM 5199 N N . LEU B 1 43 ? -39.406 -20.047 -16.094 1 96.81 43 LEU B N 1
ATOM 5200 C CA . LEU B 1 43 ? -38.406 -21.078 -16.328 1 96.81 43 LEU B CA 1
ATOM 5201 C C . LEU B 1 43 ? -37.719 -20.891 -17.688 1 96.81 43 LEU B C 1
ATOM 5203 O O . LEU B 1 43 ? -36.5 -20.984 -17.812 1 96.81 43 LEU B O 1
ATOM 5207 N N . GLU B 1 44 ? -38.562 -20.625 -18.656 1 96.62 44 GLU B N 1
ATOM 5208 C CA . GLU B 1 44 ? -38.062 -20.422 -20.016 1 96.62 44 GLU B CA 1
ATOM 5209 C C . GLU B 1 44 ? -37.156 -19.188 -20.078 1 96.62 44 GLU B C 1
ATOM 5211 O O . GLU B 1 44 ? -36.125 -19.203 -20.766 1 96.62 44 GLU B O 1
ATOM 5216 N N . GLY B 1 45 ? -37.562 -18.219 -19.453 1 96.12 45 GLY B N 1
ATOM 5217 C CA . GLY B 1 45 ? -36.75 -17.016 -19.391 1 96.12 45 GLY B CA 1
ATOM 5218 C C . GLY B 1 45 ? -35.406 -17.25 -18.719 1 96.12 45 GLY B C 1
ATOM 5219 O O . GLY B 1 45 ? -34.406 -16.703 -19.141 1 96.12 45 GLY B O 1
ATOM 5220 N N . PHE B 1 46 ? -35.438 -18.031 -17.688 1 97.5 46 PHE B N 1
ATOM 5221 C CA . PHE B 1 46 ? -34.219 -18.359 -16.953 1 97.5 46 PHE B CA 1
ATOM 5222 C C . PHE B 1 46 ? -33.25 -19.156 -17.812 1 97.5 46 PHE B C 1
ATOM 5224 O O . PHE B 1 46 ? -32.062 -18.859 -17.859 1 97.5 46 PHE B O 1
ATOM 5231 N N . LYS B 1 47 ? -33.812 -20.062 -18.547 1 97.19 47 LYS B N 1
ATOM 5232 C CA . LYS B 1 47 ? -33 -20.859 -19.469 1 97.19 47 LYS B CA 1
ATOM 5233 C C . LYS B 1 47 ? -32.375 -19.984 -20.547 1 97.19 47 LYS B C 1
ATOM 5235 O O . LYS B 1 47 ? -31.203 -20.141 -20.891 1 97.19 47 LYS B O 1
ATOM 5240 N N . GLN B 1 48 ? -33.125 -19.078 -21.031 1 96.44 48 GLN B N 1
ATOM 5241 C CA . GLN B 1 48 ? -32.656 -18.156 -22.062 1 96.44 48 GLN B CA 1
ATOM 5242 C C . GLN B 1 48 ? -31.562 -17.25 -21.531 1 96.44 48 GLN B C 1
ATOM 5244 O O . GLN B 1 48 ? -30.578 -16.984 -22.234 1 96.44 48 GLN B O 1
ATOM 5249 N N . PHE B 1 49 ? -31.812 -16.859 -20.328 1 96.81 49 PHE B N 1
ATOM 5250 C CA . PHE B 1 49 ? -30.812 -16.031 -19.688 1 96.81 49 PHE B CA 1
ATOM 5251 C C . PHE B 1 49 ? -29.484 -16.766 -19.594 1 96.81 49 PHE B C 1
ATOM 5253 O O . PHE B 1 49 ? -28.438 -16.234 -19.984 1 96.81 49 PHE B O 1
ATOM 5260 N N . LEU B 1 50 ? -29.469 -17.938 -19.125 1 96.94 50 LEU B N 1
ATOM 5261 C CA . LEU B 1 50 ? -28.25 -18.719 -18.953 1 96.94 50 LEU B CA 1
ATOM 5262 C C . LEU B 1 50 ? -27.562 -18.969 -20.281 1 96.94 50 LEU B C 1
ATOM 5264 O O . LEU B 1 50 ? -26.344 -18.844 -20.406 1 96.94 50 LEU B O 1
ATOM 5268 N N . LYS B 1 51 ? -28.328 -19.266 -21.281 1 96.12 51 LYS B N 1
ATOM 5269 C CA . LYS B 1 51 ? -27.781 -19.547 -22.609 1 96.12 51 LYS B CA 1
ATOM 5270 C C . LYS B 1 51 ? -27.156 -18.297 -23.219 1 96.12 51 LYS B C 1
ATOM 5272 O O . LYS B 1 51 ? -26.047 -18.375 -23.766 1 96.12 51 LYS B O 1
ATOM 5277 N N . GLU B 1 52 ? -27.828 -17.234 -23.125 1 96.25 52 GLU B N 1
ATOM 5278 C CA . GLU B 1 52 ? -27.328 -16 -23.703 1 96.25 52 GLU B CA 1
ATOM 5279 C C . GLU B 1 52 ? -26.078 -15.516 -22.969 1 96.25 52 GLU B C 1
ATOM 5281 O O . GLU B 1 52 ? -25.141 -15 -23.594 1 96.25 52 GLU B O 1
ATOM 5286 N N . LYS B 1 53 ? -26.156 -15.633 -21.688 1 96.25 53 LYS B N 1
ATOM 5287 C CA . LYS B 1 53 ? -24.984 -15.258 -20.922 1 96.25 53 LYS B CA 1
ATOM 5288 C C . LYS B 1 53 ? -23.766 -16.078 -21.344 1 96.25 53 LYS B C 1
ATOM 5290 O O . LYS B 1 53 ? -22.656 -15.539 -21.469 1 96.25 53 LYS B O 1
ATOM 5295 N N . GLU B 1 54 ? -23.984 -17.297 -21.547 1 95.75 54 GLU B N 1
ATOM 5296 C CA . GLU B 1 54 ? -22.906 -18.172 -21.984 1 95.75 54 GLU B CA 1
ATOM 5297 C C . GLU B 1 54 ? -22.359 -17.719 -23.344 1 95.75 54 GLU B C 1
ATOM 5299 O O . GLU B 1 54 ? -21.141 -17.688 -23.547 1 95.75 54 GLU B O 1
ATOM 5304 N N . ILE B 1 55 ? -23.203 -17.391 -24.219 1 96.56 55 ILE B N 1
ATOM 5305 C CA . ILE B 1 55 ? -22.812 -16.953 -25.547 1 96.56 55 ILE B CA 1
ATOM 5306 C C . ILE B 1 55 ? -21.953 -15.68 -25.453 1 96.56 55 ILE B C 1
ATOM 5308 O O . ILE B 1 55 ? -20.922 -15.57 -26.109 1 96.56 55 ILE B O 1
ATOM 5312 N N . ILE B 1 56 ? -22.391 -14.812 -24.641 1 97.25 56 ILE B N 1
ATOM 5313 C CA . ILE B 1 56 ? -21.672 -13.562 -24.469 1 97.25 56 ILE B CA 1
ATOM 5314 C C . ILE B 1 56 ? -20.312 -13.828 -23.797 1 97.25 56 ILE B C 1
ATOM 5316 O O . ILE B 1 56 ? -19.297 -13.297 -24.234 1 97.25 56 ILE B O 1
ATOM 5320 N N . ASP B 1 57 ? -20.344 -14.672 -22.797 1 96.5 57 ASP B N 1
ATOM 5321 C CA . ASP B 1 57 ? -19.109 -15.023 -22.094 1 96.5 57 ASP B CA 1
ATOM 5322 C C . ASP B 1 57 ? -18.078 -15.609 -23.047 1 96.5 57 ASP B C 1
ATOM 5324 O O . ASP B 1 57 ? -16.891 -15.258 -23.016 1 96.5 57 ASP B O 1
ATOM 5328 N N . LEU B 1 58 ? -18.5 -16.438 -23.875 1 97 58 LEU B N 1
ATOM 5329 C CA . LEU B 1 58 ? -17.625 -17.109 -24.828 1 97 58 LEU B CA 1
ATOM 5330 C C . LEU B 1 58 ? -17.047 -16.109 -25.828 1 97 58 LEU B C 1
ATOM 5332 O O . LEU B 1 58 ? -15.859 -16.188 -26.156 1 97 58 LEU B O 1
ATOM 5336 N N . LYS B 1 59 ? -17.844 -15.234 -26.25 1 97.06 59 LYS B N 1
ATOM 5337 C CA . LYS B 1 59 ? -17.391 -14.227 -27.188 1 97.06 59 LYS B CA 1
ATOM 5338 C C . LYS B 1 59 ? -16.328 -13.32 -26.562 1 97.06 59 LYS B C 1
ATOM 5340 O O . LYS B 1 59 ? -15.281 -13.086 -27.156 1 97.06 59 LYS B O 1
ATOM 5345 N N . VAL B 1 60 ? -16.625 -12.898 -25.422 1 96.75 60 VAL B N 1
ATOM 5346 C CA . VAL B 1 60 ? -15.703 -12 -24.734 1 96.75 60 VAL B CA 1
ATOM 5347 C C . VAL B 1 60 ? -14.406 -12.727 -24.406 1 96.75 60 VAL B C 1
ATOM 5349 O O . VAL B 1 60 ? -13.32 -12.164 -24.562 1 96.75 60 VAL B O 1
ATOM 5352 N N . GLU B 1 61 ? -14.492 -13.93 -24 1 96.38 61 GLU B N 1
ATOM 5353 C CA . GLU B 1 61 ? -13.312 -14.727 -23.672 1 96.38 61 GLU B CA 1
ATOM 5354 C C . GLU B 1 61 ? -12.422 -14.922 -24.891 1 96.38 61 GLU B C 1
ATOM 5356 O O . GLU B 1 61 ? -11.203 -14.797 -24.812 1 96.38 61 GLU B O 1
ATOM 5361 N N . LYS B 1 62 ? -13.023 -15.188 -25.969 1 97.25 62 LYS B N 1
ATOM 5362 C CA . LYS B 1 62 ? -12.289 -15.398 -27.219 1 97.25 62 LYS B CA 1
ATOM 5363 C C . LYS B 1 62 ? -11.523 -14.141 -27.625 1 97.25 62 LYS B C 1
ATOM 5365 O O . LYS B 1 62 ? -10.352 -14.211 -28 1 97.25 62 LYS B O 1
ATOM 5370 N N . LEU B 1 63 ? -12.18 -13.062 -27.484 1 97.81 63 LEU B N 1
ATOM 5371 C CA . LEU B 1 63 ? -11.562 -11.773 -27.781 1 97.81 63 LEU B CA 1
ATOM 5372 C C . LEU B 1 63 ? -10.406 -11.5 -26.828 1 97.81 63 LEU B C 1
ATOM 5374 O O . LEU B 1 63 ? -9.328 -11.07 -27.25 1 97.81 63 LEU B O 1
ATOM 5378 N N . TYR B 1 64 ? -10.672 -11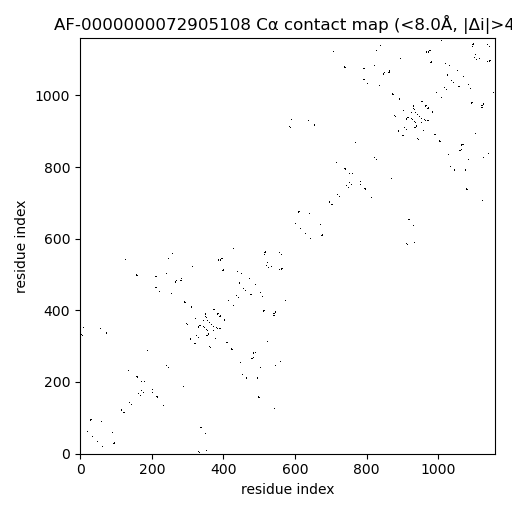.773 -25.641 1 96.81 64 TYR B N 1
ATOM 5379 C CA . TYR B 1 64 ? -9.656 -11.531 -24.625 1 96.81 64 TYR B CA 1
ATOM 5380 C C . TYR B 1 64 ? -8.422 -12.391 -24.875 1 96.81 64 TYR B C 1
ATOM 5382 O O . TYR B 1 64 ? -7.293 -11.898 -24.812 1 96.81 64 TYR B O 1
ATOM 5390 N N . MET B 1 65 ? -8.602 -13.586 -25.219 1 97.12 65 MET B N 1
ATOM 5391 C CA . MET B 1 65 ? -7.492 -14.516 -25.391 1 97.12 65 MET B CA 1
ATOM 5392 C C . MET B 1 65 ? -6.609 -14.102 -26.562 1 97.12 65 MET B C 1
ATOM 5394 O O . MET B 1 65 ? -5.383 -14.102 -26.453 1 97.12 65 MET B O 1
ATOM 5398 N N . TYR B 1 66 ? -7.195 -13.719 -27.578 1 97.81 66 TYR B N 1
ATOM 5399 C CA . TYR B 1 66 ? -6.426 -13.312 -28.75 1 97.81 66 TYR B CA 1
ATOM 5400 C C . TYR B 1 66 ? -5.578 -12.086 -28.438 1 97.81 66 TYR B C 1
ATOM 5402 O O . TYR B 1 66 ? -4.387 -12.047 -28.766 1 97.81 66 TYR B O 1
ATOM 5410 N N . ALA B 1 67 ? -6.215 -11.203 -27.828 1 96.56 67 ALA B N 1
ATOM 5411 C CA . ALA B 1 67 ? -5.535 -9.945 -27.547 1 96.56 67 ALA B CA 1
ATOM 5412 C C . ALA B 1 67 ? -4.395 -10.148 -26.547 1 96.56 67 ALA B C 1
ATOM 5414 O O . ALA B 1 67 ? -3.271 -9.695 -26.781 1 96.56 67 ALA B O 1
ATOM 5415 N N . HIS B 1 68 ? -4.656 -10.867 -25.5 1 94.69 68 HIS B N 1
ATOM 5416 C CA . HIS B 1 68 ? -3.65 -11 -24.453 1 94.69 68 HIS B CA 1
ATOM 5417 C C . HIS B 1 68 ? -2.486 -11.875 -24.922 1 94.69 68 HIS B C 1
ATOM 5419 O O . HIS B 1 68 ? -1.33 -11.602 -24.594 1 94.69 68 HIS B O 1
ATOM 5425 N N . LEU B 1 69 ? -2.744 -12.852 -25.719 1 97 69 LEU B N 1
ATOM 5426 C CA . LEU B 1 69 ? -1.685 -13.742 -26.188 1 97 69 LEU B CA 1
ATOM 5427 C C . LEU B 1 69 ? -0.768 -13.023 -27.172 1 97 69 LEU B C 1
ATOM 5429 O O . LEU B 1 69 ? 0.456 -13.164 -27.109 1 97 69 LEU B O 1
ATOM 5433 N N . ASN B 1 70 ? -1.339 -12.297 -28 1 95.62 70 ASN B N 1
ATOM 5434 C CA . ASN B 1 70 ? -0.52 -11.5 -28.906 1 95.62 70 ASN B CA 1
ATOM 5435 C C . ASN B 1 70 ? 0.293 -10.453 -28.156 1 95.62 70 ASN B C 1
ATOM 5437 O O . ASN B 1 70 ? 1.474 -10.25 -28.453 1 95.62 70 ASN B O 1
ATOM 5441 N N . HIS B 1 71 ? -0.37 -9.875 -27.312 1 93.12 71 HIS B N 1
ATOM 5442 C CA . HIS B 1 71 ? 0.311 -8.883 -26.484 1 93.12 71 HIS B CA 1
ATOM 5443 C C . HIS B 1 71 ? 1.503 -9.492 -25.75 1 93.12 71 HIS B C 1
ATOM 5445 O O . HIS B 1 71 ? 2.6 -8.93 -25.766 1 93.12 71 HIS B O 1
ATOM 5451 N N . ASP B 1 72 ? 1.331 -10.656 -25.172 1 91.5 72 ASP B N 1
ATOM 5452 C CA . ASP B 1 72 ? 2.338 -11.281 -24.312 1 91.5 72 ASP B CA 1
ATOM 5453 C C . ASP B 1 72 ? 3.484 -11.852 -25.141 1 91.5 72 ASP B C 1
ATOM 5455 O O . ASP B 1 72 ? 4.59 -12.047 -24.641 1 91.5 72 ASP B O 1
ATOM 5459 N N . ALA B 1 73 ? 3.232 -12.133 -26.406 1 92.5 73 ALA B N 1
ATOM 5460 C CA . ALA B 1 73 ? 4.281 -12.648 -27.281 1 92.5 73 ALA B CA 1
ATOM 5461 C C . ALA B 1 73 ? 5.344 -11.594 -27.547 1 92.5 73 ALA B C 1
ATOM 5463 O O . ALA B 1 73 ? 6.516 -11.914 -27.75 1 92.5 73 ALA B O 1
ATOM 5464 N N . ASP B 1 74 ? 4.887 -10.312 -27.578 1 90.62 74 ASP B N 1
ATOM 5465 C CA . ASP B 1 74 ? 5.773 -9.164 -27.734 1 90.62 74 ASP B CA 1
ATOM 5466 C C . ASP B 1 74 ? 5.102 -7.887 -27.234 1 90.62 74 ASP B C 1
ATOM 5468 O O . ASP B 1 74 ? 4.324 -7.266 -27.969 1 90.62 74 ASP B O 1
ATOM 5472 N N . THR B 1 75 ? 5.426 -7.5 -26.125 1 85.56 75 THR B N 1
ATOM 5473 C CA . THR B 1 75 ? 4.73 -6.418 -25.438 1 85.56 75 THR B CA 1
ATOM 5474 C C . THR B 1 75 ? 5.066 -5.07 -26.062 1 85.56 75 THR B C 1
ATOM 5476 O O . THR B 1 75 ? 4.453 -4.051 -25.734 1 85.56 75 THR B O 1
ATOM 5479 N N . SER B 1 76 ? 6.062 -5 -27 1 81.94 76 SER B N 1
ATOM 5480 C CA . SER B 1 76 ? 6.488 -3.748 -27.625 1 81.94 76 SER B CA 1
ATOM 5481 C C . SER B 1 76 ? 5.629 -3.41 -28.828 1 81.94 76 SER B C 1
ATOM 5483 O O . SER B 1 76 ? 5.711 -2.301 -29.375 1 81.94 76 SER B O 1
ATOM 5485 N N . VAL B 1 77 ? 4.863 -4.355 -29.234 1 88.31 77 VAL B N 1
ATOM 5486 C CA . VAL B 1 77 ? 4.059 -4.152 -30.438 1 88.31 77 VAL B CA 1
ATOM 5487 C C . VAL B 1 77 ? 2.844 -3.289 -30.109 1 88.31 77 VAL B C 1
ATOM 5489 O O . VAL B 1 77 ? 1.915 -3.746 -29.438 1 88.31 77 VAL B O 1
ATOM 5492 N N . SER B 1 78 ? 2.699 -2.115 -30.656 1 85.69 78 SER B N 1
ATOM 5493 C CA . SER B 1 78 ? 1.708 -1.104 -30.312 1 85.69 78 SER B CA 1
ATOM 5494 C C . SER B 1 78 ? 0.294 -1.588 -30.609 1 85.69 78 SER B C 1
ATOM 5496 O O . SER B 1 78 ? -0.63 -1.353 -29.828 1 85.69 78 SER B O 1
ATOM 5498 N N . LYS B 1 79 ? 0.11 -2.16 -31.672 1 91.38 79 LYS B N 1
ATOM 5499 C CA . LYS B 1 79 ? -1.229 -2.59 -32.062 1 91.38 79 LYS B CA 1
ATOM 5500 C C . LYS B 1 79 ? -1.807 -3.578 -31.047 1 91.38 79 LYS B C 1
ATOM 5502 O O . LYS B 1 79 ? -3 -3.537 -30.75 1 91.38 79 LYS B O 1
ATOM 5507 N N . TYR B 1 80 ? -1.002 -4.477 -30.594 1 93.31 80 TYR B N 1
ATOM 5508 C CA . TYR B 1 80 ? -1.508 -5.473 -29.656 1 93.31 80 TYR B CA 1
ATOM 5509 C C . TYR B 1 80 ? -1.635 -4.887 -28.25 1 93.31 80 TYR B C 1
ATOM 5511 O O . TYR B 1 80 ? -2.471 -5.332 -27.453 1 93.31 80 TYR B O 1
ATOM 5519 N N . GLN B 1 81 ? -0.833 -3.902 -28 1 85.69 81 GLN B N 1
ATOM 5520 C CA . GLN B 1 81 ? -1.073 -3.127 -26.781 1 85.69 81 GLN B CA 1
ATOM 5521 C C . GLN B 1 81 ? -2.455 -2.48 -26.812 1 85.69 81 GLN B C 1
ATOM 5523 O O . GLN B 1 81 ? -3.188 -2.527 -25.812 1 85.69 81 GLN B O 1
ATOM 5528 N N . GLU B 1 82 ? -2.775 -1.93 -27.828 1 87.31 82 GLU B N 1
ATOM 5529 C CA . GLU B 1 82 ? -4.07 -1.278 -28 1 87.31 82 GLU B CA 1
ATOM 5530 C C . GLU B 1 82 ? -5.211 -2.289 -27.922 1 87.31 82 GLU B C 1
ATOM 5532 O O . GLU B 1 82 ? -6.223 -2.041 -27.266 1 87.31 82 GLU B O 1
ATOM 5537 N N . MET B 1 83 ? -5.09 -3.402 -28.625 1 93.88 83 MET B N 1
ATOM 5538 C CA . MET B 1 83 ? -6.102 -4.453 -28.594 1 93.88 83 MET B CA 1
ATOM 5539 C C . MET B 1 83 ? -6.367 -4.914 -27.156 1 93.88 83 MET B C 1
ATOM 5541 O O . MET B 1 83 ? -7.52 -5.055 -26.75 1 93.88 83 MET B O 1
ATOM 5545 N N . PHE B 1 84 ? -5.262 -5.113 -26.547 1 90.56 84 PHE B N 1
ATOM 5546 C CA . PHE B 1 84 ? -5.375 -5.598 -25.172 1 90.56 84 PHE B CA 1
ATOM 5547 C C . PHE B 1 84 ? -6.055 -4.562 -24.281 1 90.56 84 PHE B C 1
ATOM 5549 O O . PHE B 1 84 ? -6.918 -4.898 -23.469 1 90.56 84 PHE B O 1
ATOM 5556 N N . SER B 1 85 ? -5.73 -3.367 -24.469 1 83.12 85 SER B N 1
ATOM 5557 C CA . SER B 1 85 ? -6.375 -2.289 -23.719 1 83.12 85 SER B CA 1
ATOM 5558 C C . SER B 1 85 ? -7.867 -2.219 -24.031 1 83.12 85 SER B C 1
ATOM 5560 O O . SER B 1 85 ? -8.688 -2.088 -23.125 1 83.12 85 SER B O 1
ATOM 5562 N N . LYS B 1 86 ? -8.18 -2.305 -25.156 1 87.5 86 LYS B N 1
ATOM 5563 C CA . LYS B 1 86 ? -9.57 -2.271 -25.594 1 87.5 86 LYS B CA 1
ATOM 5564 C C . LYS B 1 86 ? -10.383 -3.393 -24.953 1 87.5 86 LYS B C 1
ATOM 5566 O O . LYS B 1 86 ? -11.469 -3.156 -24.422 1 87.5 86 LYS B O 1
ATOM 5571 N N . ILE B 1 87 ? -9.859 -4.527 -25 1 93.19 87 ILE B N 1
ATOM 5572 C CA . ILE B 1 87 ? -10.625 -5.672 -24.516 1 93.19 87 ILE B CA 1
ATOM 5573 C C . ILE B 1 87 ? -10.727 -5.617 -23 1 93.19 87 ILE B C 1
ATOM 5575 O O . ILE B 1 87 ? -11.742 -6.027 -22.422 1 93.19 87 ILE B O 1
ATOM 5579 N N . GLN B 1 88 ? -9.711 -5.172 -22.375 1 84.88 88 GLN B N 1
ATOM 5580 C CA . GLN B 1 88 ? -9.797 -4.984 -20.938 1 84.88 88 GLN B CA 1
ATOM 5581 C C . GLN B 1 88 ? -10.93 -4.023 -20.578 1 84.88 88 GLN B C 1
ATOM 5583 O O . GLN B 1 88 ? -11.688 -4.273 -19.625 1 84.88 88 GLN B O 1
ATOM 5588 N N . SER B 1 89 ? -11.023 -2.973 -21.312 1 81.31 89 SER B N 1
ATOM 5589 C CA . SER B 1 89 ? -12.094 -2.002 -21.109 1 81.31 89 SER B CA 1
ATOM 5590 C C . SER B 1 89 ? -13.469 -2.625 -21.359 1 81.31 89 SER B C 1
ATOM 5592 O O . SER B 1 89 ? -14.406 -2.4 -20.594 1 81.31 89 SER B O 1
ATOM 5594 N N . LEU B 1 90 ? -13.516 -3.332 -22.359 1 90.12 90 LEU B N 1
ATOM 5595 C CA . LEU B 1 90 ? -14.773 -4 -22.672 1 90.12 90 LEU B CA 1
ATOM 5596 C C . LEU B 1 90 ? -15.148 -4.996 -21.578 1 90.12 90 LEU B C 1
ATOM 5598 O O . LEU B 1 90 ? -16.312 -5.09 -21.203 1 90.12 90 LEU B O 1
ATOM 5602 N N . TYR B 1 91 ? -14.18 -5.703 -21.156 1 88.25 91 TYR B N 1
ATOM 5603 C CA . TYR B 1 91 ? -14.398 -6.684 -20.094 1 88.25 91 TYR B CA 1
ATOM 5604 C C . TYR B 1 91 ? -14.922 -6.016 -18.828 1 88.25 91 TYR B C 1
ATOM 5606 O O . TYR B 1 91 ? -15.875 -6.492 -18.219 1 88.25 91 TYR B O 1
ATOM 5614 N N . ALA B 1 92 ? -14.391 -4.941 -18.5 1 75.88 92 ALA B N 1
ATOM 5615 C CA . ALA B 1 92 ? -14.828 -4.18 -17.328 1 75.88 92 ALA B CA 1
ATOM 5616 C C . ALA B 1 92 ? -16.266 -3.701 -17.5 1 75.88 92 ALA B C 1
ATOM 5618 O O . ALA B 1 92 ? -17.078 -3.803 -16.562 1 75.88 92 ALA B O 1
ATOM 5619 N N . LYS B 1 93 ? -16.562 -3.166 -18.578 1 82 93 LYS B N 1
ATOM 5620 C CA . LYS B 1 93 ? -17.906 -2.703 -18.875 1 82 93 LYS B CA 1
ATOM 5621 C C . LYS B 1 93 ? -18.922 -3.85 -18.797 1 82 93 LYS B C 1
ATOM 5623 O O . LYS B 1 93 ? -20 -3.689 -18.25 1 82 93 LYS B O 1
ATOM 5628 N N . TYR B 1 94 ? -18.547 -4.949 -19.375 1 90.12 94 TYR B N 1
ATOM 5629 C CA . TYR B 1 94 ? -19.406 -6.125 -19.344 1 90.12 94 TYR B CA 1
ATOM 5630 C C . TYR B 1 94 ? -19.688 -6.555 -17.906 1 90.12 94 TYR B C 1
ATOM 5632 O O . TYR B 1 94 ? -20.828 -6.852 -17.547 1 90.12 94 TYR B O 1
ATOM 5640 N N . TYR B 1 95 ? -18.688 -6.617 -17.031 1 82.62 95 TYR B N 1
ATOM 5641 C CA . TYR B 1 95 ? -18.859 -6.992 -15.641 1 82.62 95 TYR B CA 1
ATOM 5642 C C . TYR B 1 95 ? -19.781 -6.012 -14.922 1 82.62 95 TYR B C 1
ATOM 5644 O O . TYR B 1 95 ? -20.578 -6.41 -14.07 1 82.62 95 TYR B O 1
ATOM 5652 N N . GLU B 1 96 ? -19.641 -4.836 -15.328 1 75.81 96 GLU B N 1
ATOM 5653 C CA . GLU B 1 96 ? -20.547 -3.822 -14.789 1 75.81 96 GLU B CA 1
ATOM 5654 C C . GLU B 1 96 ? -22 -4.113 -15.172 1 75.81 96 GLU B C 1
ATOM 5656 O O . GLU B 1 96 ? -22.891 -4.043 -14.328 1 75.81 96 GLU B O 1
ATOM 5661 N N . TY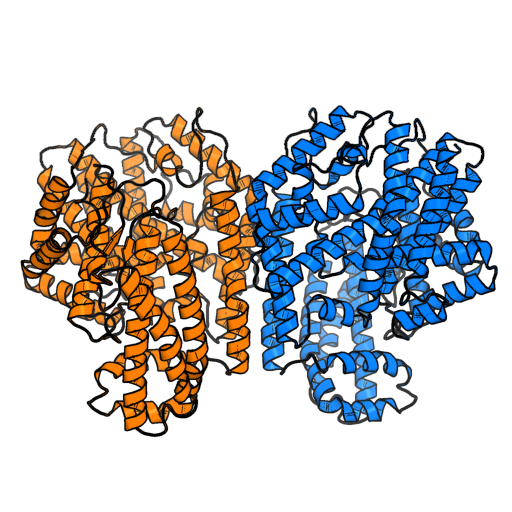R B 1 97 ? -22.188 -4.406 -16.375 1 85.31 97 TYR B N 1
ATOM 5662 C CA . TYR B 1 97 ? -23.531 -4.723 -16.844 1 85.31 97 TYR B CA 1
ATOM 5663 C C . TYR B 1 97 ? -24.094 -5.938 -16.125 1 85.31 97 TYR B C 1
ATOM 5665 O O . TYR B 1 97 ? -25.312 -6.055 -15.945 1 85.31 97 TYR B O 1
ATOM 5673 N N . CYS B 1 98 ? -23.234 -6.824 -15.648 1 89 98 CYS B N 1
ATOM 5674 C CA . CYS B 1 98 ? -23.656 -8.07 -15.016 1 89 98 CYS B CA 1
ATOM 5675 C C . CYS B 1 98 ? -23.844 -7.883 -13.516 1 89 98 CYS B C 1
ATOM 5677 O O . CYS B 1 98 ? -24.219 -8.82 -12.812 1 89 98 CYS B O 1
ATOM 5679 N N . SER B 1 99 ? -23.703 -6.691 -12.969 1 79.88 99 SER B N 1
ATOM 5680 C CA . SER B 1 99 ? -23.625 -6.426 -11.531 1 79.88 99 SER B CA 1
ATOM 5681 C C . SER B 1 99 ? -24.938 -6.801 -10.836 1 79.88 99 SER B C 1
ATOM 5683 O O . SER B 1 99 ? -24.938 -7.184 -9.664 1 79.88 99 SER B O 1
ATOM 5685 N N . PHE B 1 100 ? -26.078 -6.824 -11.539 1 83.06 100 PHE B N 1
ATOM 5686 C CA . PHE B 1 100 ? -27.391 -7.055 -10.938 1 83.06 100 PHE B CA 1
ATOM 5687 C C . PHE B 1 100 ? -27.641 -8.547 -10.734 1 83.06 100 PHE B C 1
ATOM 5689 O O . PHE B 1 100 ? -28.5 -8.938 -9.945 1 83.06 100 PHE B O 1
ATOM 5696 N N . ILE B 1 101 ? -26.922 -9.328 -11.336 1 89.44 101 ILE B N 1
ATOM 5697 C CA . ILE B 1 101 ? -27.234 -10.75 -11.469 1 89.44 101 ILE B CA 1
ATOM 5698 C C . ILE B 1 101 ? -27.156 -11.422 -10.094 1 89.44 101 ILE B C 1
ATOM 5700 O O . ILE B 1 101 ? -28.078 -12.133 -9.695 1 89.44 101 ILE B O 1
ATOM 5704 N N . VAL B 1 102 ? -26.094 -11.219 -9.367 1 84.88 102 VAL B N 1
ATOM 5705 C CA . VAL B 1 102 ? -25.859 -11.938 -8.117 1 84.88 102 VAL B CA 1
ATOM 5706 C C . VAL B 1 102 ? -26.953 -11.586 -7.113 1 84.88 102 VAL B C 1
ATOM 5708 O O . VAL B 1 102 ? -27.5 -12.469 -6.441 1 84.88 102 VAL B O 1
ATOM 5711 N N . THR B 1 103 ? -27.312 -10.289 -7.043 1 82.94 103 THR B N 1
ATOM 5712 C CA . THR B 1 103 ? -28.328 -9.859 -6.102 1 82.94 103 THR B CA 1
ATOM 5713 C C . THR B 1 103 ? -29.703 -10.43 -6.484 1 82.94 103 THR B C 1
ATOM 5715 O O . THR B 1 103 ? -30.453 -10.891 -5.621 1 82.94 103 THR B O 1
ATOM 5718 N N . GLU B 1 104 ? -29.953 -10.398 -7.707 1 88.56 104 GLU B N 1
ATOM 5719 C CA . GLU B 1 104 ? -31.234 -10.945 -8.164 1 88.56 104 GLU B CA 1
ATOM 5720 C C . GLU B 1 104 ? -31.297 -12.445 -7.922 1 88.56 104 GLU B C 1
ATOM 5722 O O . GLU B 1 104 ? -32.344 -12.969 -7.551 1 88.56 104 GLU B O 1
ATOM 5727 N N . MET B 1 105 ? -30.219 -13.086 -8.094 1 92.12 105 MET B N 1
ATOM 5728 C CA . MET B 1 105 ? -30.188 -14.523 -7.836 1 92.12 105 MET B CA 1
ATOM 5729 C C . MET B 1 105 ? -30.359 -14.812 -6.348 1 92.12 105 MET B C 1
ATOM 5731 O O . MET B 1 105 ? -31.078 -15.742 -5.977 1 92.12 105 MET B O 1
ATOM 5735 N N . LYS B 1 106 ? -29.734 -14.039 -5.535 1 90.06 106 LYS B N 1
ATOM 5736 C CA . LYS B 1 106 ? -29.844 -14.203 -4.09 1 90.06 106 LYS B CA 1
ATOM 5737 C C . LYS B 1 106 ? -31.297 -14 -3.635 1 90.06 106 LYS B C 1
ATOM 5739 O O . LYS B 1 106 ? -31.828 -14.797 -2.861 1 90.06 106 LYS B O 1
ATOM 5744 N N . ASP B 1 107 ? -31.953 -13.008 -4.207 1 89.38 107 ASP B N 1
ATOM 5745 C CA . ASP B 1 107 ? -33.312 -12.648 -3.812 1 89.38 107 ASP B CA 1
ATOM 5746 C C . ASP B 1 107 ? -34.312 -13.688 -4.297 1 89.38 107 ASP B C 1
ATOM 5748 O O . ASP B 1 107 ? -35.438 -13.75 -3.793 1 89.38 107 ASP B O 1
ATOM 5752 N N . ASN B 1 108 ? -33.969 -14.453 -5.215 1 94.19 108 ASN B N 1
ATOM 5753 C CA . ASN B 1 108 ? -34.875 -15.422 -5.809 1 94.19 108 ASN B CA 1
ATOM 5754 C C . ASN B 1 108 ? -34.344 -16.844 -5.711 1 94.19 108 ASN B C 1
ATOM 5756 O O . ASN B 1 108 ? -34.531 -17.656 -6.613 1 94.19 108 ASN B O 1
ATOM 5760 N N . LYS B 1 109 ? -33.562 -17.141 -4.707 1 94.44 109 LYS B N 1
ATOM 5761 C CA . LYS B 1 109 ? -32.875 -18.422 -4.527 1 94.44 109 LYS B CA 1
ATOM 5762 C C . LYS B 1 109 ? -33.875 -19.578 -4.609 1 94.44 109 LYS B C 1
ATOM 5764 O O . LYS B 1 109 ? -33.625 -20.562 -5.305 1 94.44 109 LYS B O 1
ATOM 5769 N N . ASP B 1 110 ? -35.031 -19.438 -3.994 1 95.5 110 ASP B N 1
ATOM 5770 C CA . ASP B 1 110 ? -36.031 -20.516 -3.939 1 95.5 110 ASP B CA 1
ATOM 5771 C C . ASP B 1 110 ? -36.562 -20.828 -5.332 1 95.5 110 ASP B C 1
ATOM 5773 O O . ASP B 1 110 ? -36.719 -22 -5.688 1 95.5 110 ASP B O 1
ATOM 5777 N N . LYS B 1 111 ? -36.844 -19.828 -6.07 1 94.94 111 LYS B N 1
ATOM 5778 C CA . LYS B 1 111 ? -37.312 -20.016 -7.43 1 94.94 111 LYS B CA 1
ATOM 5779 C C . LYS B 1 111 ? -36.281 -20.703 -8.305 1 94.94 111 LYS B C 1
ATOM 5781 O O . LYS B 1 111 ? -36.625 -21.578 -9.102 1 94.94 111 LYS B O 1
ATOM 5786 N N . ILE B 1 112 ? -35.094 -20.312 -8.141 1 96.94 112 ILE B N 1
ATOM 5787 C CA . ILE B 1 112 ? -34 -20.875 -8.922 1 96.94 112 ILE B CA 1
ATOM 5788 C C . ILE B 1 112 ? -33.812 -22.359 -8.555 1 96.94 112 ILE B C 1
ATOM 5790 O O . ILE B 1 112 ? -33.625 -23.203 -9.43 1 96.94 112 ILE B O 1
ATOM 5794 N N . GLU B 1 113 ? -33.906 -22.656 -7.285 1 96.31 113 GLU B N 1
ATOM 5795 C CA . GLU B 1 113 ? -33.844 -24.047 -6.844 1 96.31 113 GLU B CA 1
ATOM 5796 C C . GLU B 1 113 ? -34.906 -24.891 -7.484 1 96.31 113 GLU B C 1
ATOM 5798 O O . GLU B 1 113 ? -34.688 -26.047 -7.848 1 96.31 113 GLU B O 1
ATOM 5803 N N . GLU B 1 114 ? -36.031 -24.266 -7.602 1 97.06 114 GLU B N 1
ATOM 5804 C CA . GLU B 1 114 ? -37.156 -24.953 -8.273 1 97.06 114 GLU B CA 1
ATOM 5805 C C . GLU B 1 114 ? -36.844 -25.172 -9.75 1 97.06 114 GLU B C 1
ATOM 5807 O O . GLU B 1 114 ? -37.094 -26.25 -10.297 1 97.06 114 GLU B O 1
ATOM 5812 N N . TYR B 1 115 ? -36.344 -24.172 -10.375 1 97.38 115 TYR B N 1
ATOM 5813 C CA . TYR B 1 115 ? -36.031 -24.266 -11.797 1 97.38 115 TYR B CA 1
ATOM 5814 C C . TYR B 1 115 ? -34.969 -25.328 -12.055 1 97.38 115 TYR B C 1
ATOM 5816 O O . TYR B 1 115 ? -35.031 -26.016 -13.07 1 97.38 115 TYR B O 1
ATOM 5824 N N . LEU B 1 116 ? -34.094 -25.5 -11.172 1 97 116 LEU B N 1
ATOM 5825 C CA . LEU B 1 116 ? -32.938 -26.375 -11.344 1 97 116 LEU B CA 1
ATOM 5826 C C . LEU B 1 116 ? -33.375 -27.844 -11.312 1 97 116 LEU B C 1
ATOM 5828 O O . LEU B 1 116 ? -32.594 -28.734 -11.664 1 97 116 LEU B O 1
ATOM 5832 N N . LYS B 1 117 ? -34.594 -28.078 -10.992 1 96.88 117 LYS B N 1
ATOM 5833 C CA . LYS B 1 117 ? -35.125 -29.438 -11.039 1 96.88 117 LYS B CA 1
ATOM 5834 C C . LYS B 1 117 ? -35.375 -29.875 -12.477 1 96.88 117 LYS B C 1
ATOM 5836 O O . LYS B 1 117 ? -35.531 -31.078 -12.75 1 96.88 117 LYS B O 1
ATOM 5841 N N . ASP B 1 118 ? -35.438 -28.906 -13.312 1 96.69 118 ASP B N 1
ATOM 5842 C CA . ASP B 1 118 ? -35.625 -29.203 -14.734 1 96.69 118 ASP B CA 1
ATOM 5843 C C . ASP B 1 118 ? -34.375 -29.891 -15.305 1 96.69 118 ASP B C 1
ATOM 5845 O O . ASP B 1 118 ? -33.25 -29.422 -15.109 1 96.69 118 ASP B O 1
ATOM 5849 N N . ASP B 1 119 ? -34.594 -30.906 -16.094 1 95.5 119 ASP B N 1
ATOM 5850 C CA . ASP B 1 119 ? -33.531 -31.734 -16.594 1 95.5 119 ASP B CA 1
ATOM 5851 C C . ASP B 1 119 ? -32.656 -30.969 -17.594 1 95.5 119 ASP B C 1
ATOM 5853 O O . ASP B 1 119 ? -31.453 -31.266 -17.734 1 95.5 119 ASP B O 1
ATOM 5857 N N . GLU B 1 120 ? -33.188 -30.016 -18.203 1 95.25 120 GLU B N 1
ATOM 5858 C CA . GLU B 1 120 ? -32.438 -29.203 -19.156 1 95.25 120 GLU B CA 1
ATOM 5859 C C . GLU B 1 120 ? -31.406 -28.328 -18.453 1 95.25 120 GLU B C 1
ATOM 5861 O O . GLU B 1 120 ? -30.5 -27.797 -19.094 1 95.25 120 GLU B O 1
ATOM 5866 N N . LEU B 1 121 ? -31.562 -28.25 -17.156 1 96.88 121 LEU B N 1
ATOM 5867 C CA . LEU B 1 121 ? -30.656 -27.391 -16.391 1 96.88 121 LEU B CA 1
ATOM 5868 C C . LEU B 1 121 ? -29.734 -28.219 -15.516 1 96.88 121 LEU B C 1
ATOM 5870 O O . LEU B 1 121 ? -29.078 -27.688 -14.609 1 96.88 121 LEU B O 1
ATOM 5874 N N . LYS B 1 122 ? -29.688 -29.438 -15.797 1 95.75 122 LYS B N 1
ATOM 5875 C CA . LYS B 1 122 ? -28.891 -30.359 -14.984 1 95.75 122 LYS B CA 1
ATOM 5876 C C . LYS B 1 122 ? -27.438 -29.922 -14.93 1 95.75 122 LYS B C 1
ATOM 5878 O O . LYS B 1 122 ? -26.781 -30.031 -13.883 1 95.75 122 LYS B O 1
ATOM 5883 N N . GLU B 1 123 ? -26.891 -29.422 -16 1 94.5 123 GLU B N 1
ATOM 5884 C CA . GLU B 1 123 ? -25.469 -29.062 -16.109 1 94.5 123 GLU B CA 1
ATOM 5885 C C . GLU B 1 123 ? -25.172 -27.828 -15.266 1 94.5 123 GLU B C 1
ATOM 5887 O O . GLU B 1 123 ? -24 -27.547 -14.969 1 94.5 123 GLU B O 1
ATOM 5892 N N . TYR B 1 124 ? -26.188 -27.109 -14.812 1 96.19 124 TYR B N 1
ATOM 5893 C CA . TYR B 1 124 ? -25.984 -25.875 -14.07 1 96.19 124 TYR B CA 1
ATOM 5894 C C . TYR B 1 124 ? -26.062 -26.125 -12.57 1 96.19 124 TYR B C 1
ATOM 5896 O O . TYR B 1 124 ? -25.75 -25.234 -11.766 1 96.19 124 TYR B O 1
ATOM 5904 N N . ARG B 1 125 ? -26.453 -27.25 -12.211 1 96.38 125 ARG B N 1
ATOM 5905 C CA . ARG B 1 125 ? -26.75 -27.516 -10.805 1 96.38 125 ARG B CA 1
ATOM 5906 C C . ARG B 1 125 ? -25.516 -27.312 -9.938 1 96.38 125 ARG B C 1
ATOM 5908 O O . ARG B 1 125 ? -25.578 -26.688 -8.883 1 96.38 125 ARG B O 1
ATOM 5915 N N . GLN B 1 126 ? -24.344 -27.812 -10.359 1 94.81 126 GLN B N 1
ATOM 5916 C CA . GLN B 1 126 ? -23.109 -27.656 -9.602 1 94.81 126 GLN B CA 1
ATOM 5917 C C . GLN B 1 126 ? -22.75 -26.172 -9.461 1 94.81 126 GLN B C 1
ATOM 5919 O O . GLN B 1 126 ? -22.359 -25.734 -8.383 1 94.81 126 GLN B O 1
ATOM 5924 N N . HIS B 1 127 ? -22.891 -25.438 -10.492 1 93.69 127 HIS B N 1
ATOM 5925 C CA . HIS B 1 127 ? -22.594 -24 -10.492 1 93.69 127 HIS B CA 1
ATOM 5926 C C . HIS B 1 127 ? -23.453 -23.266 -9.469 1 93.69 127 HIS B C 1
ATOM 5928 O O . HIS B 1 127 ? -22.938 -22.469 -8.68 1 93.69 127 HIS B O 1
ATOM 5934 N N . PHE B 1 128 ? -24.688 -23.594 -9.43 1 94.75 128 PHE B N 1
ATOM 5935 C CA . PHE B 1 128 ? -25.594 -22.859 -8.547 1 94.75 128 PHE B CA 1
ATOM 5936 C C . PHE B 1 128 ? -25.422 -23.328 -7.105 1 94.75 128 PHE B C 1
ATOM 5938 O O . PHE B 1 128 ? -25.609 -22.547 -6.172 1 94.75 128 PHE B O 1
ATOM 5945 N N . LYS B 1 129 ? -25.031 -24.594 -6.957 1 93.06 129 LYS B N 1
ATOM 5946 C CA . LYS B 1 129 ? -24.672 -25.031 -5.613 1 93.06 129 LYS B CA 1
ATOM 5947 C C . LYS B 1 129 ? -23.594 -24.141 -5.016 1 93.06 129 LYS B C 1
ATOM 5949 O O . LYS B 1 129 ? -23.688 -23.734 -3.857 1 93.06 129 LYS B O 1
ATOM 5954 N N . GLU B 1 130 ? -22.672 -23.812 -5.801 1 90.38 130 GLU B N 1
ATOM 5955 C CA . GLU B 1 130 ? -21.562 -22.953 -5.363 1 90.38 130 GLU B CA 1
ATOM 5956 C C . GLU B 1 130 ? -22.047 -21.516 -5.148 1 90.38 130 GLU B C 1
ATOM 5958 O O . GLU B 1 130 ? -21.656 -20.875 -4.176 1 90.38 130 GLU B O 1
ATOM 5963 N N . VAL B 1 131 ? -22.844 -21.062 -6.031 1 90 131 VAL B N 1
ATOM 5964 C CA . VAL B 1 131 ? -23.375 -19.703 -5.961 1 90 131 VAL B CA 1
ATOM 5965 C C . VAL B 1 131 ? -24.172 -19.516 -4.668 1 90 131 VAL B C 1
ATOM 5967 O O . VAL B 1 131 ? -24 -18.516 -3.967 1 90 131 VAL B O 1
ATOM 5970 N N . PHE B 1 132 ? -25 -20.469 -4.34 1 91.88 132 PHE B N 1
ATOM 5971 C CA . PHE B 1 132 ? -25.891 -20.375 -3.182 1 91.88 132 PHE B CA 1
ATOM 5972 C C . PHE B 1 132 ? -25.078 -20.375 -1.889 1 91.88 132 PHE B C 1
ATOM 5974 O O . PHE B 1 132 ? -25.469 -19.734 -0.911 1 91.88 132 PHE B O 1
ATOM 5981 N N . LEU B 1 133 ? -23.938 -21.109 -1.909 1 88.25 133 LEU B N 1
ATOM 5982 C CA . LEU B 1 133 ? -23.078 -21.156 -0.731 1 88.25 133 LEU B CA 1
ATOM 5983 C C . LEU B 1 133 ? -22.516 -19.781 -0.406 1 88.25 133 LEU B C 1
ATOM 5985 O O . LEU B 1 133 ? -22.219 -19.484 0.753 1 88.25 133 LEU B O 1
ATOM 5989 N N . ARG B 1 134 ? -22.484 -18.922 -1.33 1 88.19 134 ARG B N 1
ATOM 5990 C CA . ARG B 1 134 ? -21.875 -17.609 -1.164 1 88.19 134 ARG B CA 1
ATOM 5991 C C . ARG B 1 134 ? -22.906 -16.578 -0.691 1 88.19 134 ARG B C 1
ATOM 5993 O O . ARG B 1 134 ? -22.547 -15.484 -0.254 1 88.19 134 ARG B O 1
ATOM 6000 N N . PHE B 1 135 ? -24.203 -16.953 -0.733 1 89.25 135 PHE B N 1
ATOM 6001 C CA . PHE B 1 135 ? -25.266 -15.992 -0.476 1 89.25 135 PHE B CA 1
ATOM 6002 C C . PHE B 1 135 ? -25.219 -15.508 0.969 1 89.25 135 PHE B C 1
ATOM 6004 O O . PHE B 1 135 ? -25.562 -14.359 1.256 1 89.25 135 PHE B O 1
ATOM 6011 N N . SER B 1 136 ? -24.766 -16.375 1.824 1 88.31 136 SER B N 1
ATOM 6012 C CA . SER B 1 136 ? -24.719 -15.969 3.227 1 88.31 136 SER B CA 1
ATOM 6013 C C . SER B 1 136 ? -23.656 -14.898 3.457 1 88.31 136 SER B C 1
ATOM 6015 O O . SER B 1 136 ? -23.625 -14.258 4.508 1 88.31 136 SER B O 1
ATOM 6017 N N . HIS B 1 137 ? -22.828 -14.734 2.561 1 91.12 137 HIS B N 1
ATOM 6018 C CA . HIS B 1 137 ? -21.734 -13.781 2.68 1 91.12 137 HIS B CA 1
ATOM 6019 C C . HIS B 1 137 ? -21.922 -12.594 1.745 1 91.12 137 HIS B C 1
ATOM 6021 O O . HIS B 1 137 ? -20.984 -11.844 1.486 1 91.12 137 HIS B O 1
ATOM 6027 N N . VAL B 1 138 ? -23.125 -12.516 1.235 1 87.5 138 VAL B N 1
ATOM 6028 C CA . VAL B 1 138 ? -23.453 -11.398 0.358 1 87.5 138 VAL B CA 1
ATOM 6029 C C . VAL B 1 138 ? -24.234 -10.344 1.137 1 87.5 138 VAL B C 1
ATOM 6031 O O . VAL B 1 138 ? -25.203 -10.664 1.827 1 87.5 138 VAL B O 1
ATOM 6034 N N . LEU B 1 139 ? -23.797 -9.109 1.077 1 87.38 139 LEU B N 1
ATOM 6035 C CA . LEU B 1 139 ? -24.469 -8 1.753 1 87.38 139 LEU B CA 1
ATOM 6036 C C . LEU B 1 139 ? -25.562 -7.402 0.875 1 87.38 139 LEU B C 1
ATOM 6038 O O . LEU B 1 139 ? -25.953 -8 -0.128 1 87.38 139 LEU B O 1
ATOM 6042 N N . SER B 1 140 ? -26.172 -6.309 1.396 1 85.69 140 SER B N 1
ATOM 6043 C CA . SER B 1 140 ? -27.141 -5.602 0.569 1 85.69 140 SER B CA 1
ATOM 6044 C C . SER B 1 140 ? -26.484 -5.004 -0.668 1 85.69 140 SER B C 1
ATOM 6046 O O . SER B 1 140 ? -25.266 -4.84 -0.708 1 85.69 140 SER B O 1
ATOM 6048 N N . GLU B 1 141 ? -27.281 -4.84 -1.63 1 82 141 GLU B N 1
ATOM 6049 C CA . GLU B 1 141 ? -26.781 -4.285 -2.883 1 82 141 GLU B CA 1
ATOM 6050 C C . GLU B 1 141 ? -25.938 -3.031 -2.637 1 82 141 GLU B C 1
ATOM 6052 O O . GLU B 1 141 ? -24.859 -2.883 -3.197 1 82 141 GLU B O 1
ATOM 6057 N N . LYS B 1 142 ? -26.484 -2.098 -1.812 1 85.06 142 LYS B N 1
ATOM 6058 C CA . LYS B 1 142 ? -25.781 -0.849 -1.527 1 85.06 142 LYS B CA 1
ATOM 6059 C C . LYS B 1 142 ? -24.453 -1.112 -0.807 1 85.06 142 LYS B C 1
ATOM 6061 O O . LYS B 1 142 ? -23.438 -0.482 -1.109 1 85.06 142 LYS B O 1
ATOM 6066 N N . GLU B 1 143 ? -24.5 -2.025 0.056 1 86.56 143 GLU B N 1
ATOM 6067 C CA . GLU B 1 143 ? -23.297 -2.367 0.807 1 86.56 143 GLU B CA 1
ATOM 6068 C C . GLU B 1 143 ? -22.25 -3.023 -0.092 1 86.56 143 GLU B C 1
ATOM 6070 O O . GLU B 1 143 ? -21.062 -2.707 -0.006 1 86.56 143 GLU B O 1
ATOM 6075 N N . GLU B 1 144 ? -22.734 -3.908 -0.908 1 85.62 144 GLU B N 1
ATOM 6076 C CA . GLU B 1 144 ? -21.828 -4.574 -1.85 1 85.62 144 GLU B CA 1
ATOM 6077 C C . GLU B 1 144 ? -21.188 -3.572 -2.803 1 85.62 144 GLU B C 1
ATOM 6079 O O . GLU B 1 144 ? -20.016 -3.715 -3.166 1 85.62 144 GLU B O 1
ATOM 6084 N N . LYS B 1 145 ? -21.969 -2.678 -3.193 1 84.81 145 LYS B N 1
ATOM 6085 C CA . LYS B 1 145 ? -21.453 -1.647 -4.09 1 84.81 145 LYS B CA 1
ATOM 6086 C C . LYS B 1 145 ? -20.344 -0.841 -3.428 1 84.81 145 LYS B C 1
ATOM 6088 O O . LYS B 1 145 ? -19.328 -0.526 -4.059 1 84.81 145 LYS B O 1
ATOM 6093 N N . ILE B 1 146 ? -20.531 -0.501 -2.176 1 88.38 146 ILE B N 1
ATOM 6094 C CA . ILE B 1 146 ? -19.5 0.227 -1.436 1 88.38 146 ILE B CA 1
ATOM 6095 C C . ILE B 1 146 ? -18.234 -0.614 -1.352 1 88.38 146 ILE B C 1
ATOM 6097 O O . ILE B 1 146 ? -17.141 -0.125 -1.644 1 88.38 146 ILE B O 1
ATOM 6101 N N . LEU B 1 147 ? -18.359 -1.847 -1.035 1 88.75 147 LEU B N 1
ATOM 6102 C CA . LEU B 1 147 ? -17.203 -2.719 -0.91 1 88.75 147 LEU B CA 1
ATOM 6103 C C . LEU B 1 147 ? -16.484 -2.859 -2.248 1 88.75 147 LEU B C 1
ATOM 6105 O O . LEU B 1 147 ? -15.25 -2.814 -2.303 1 88.75 147 LEU B O 1
ATOM 6109 N N . ALA B 1 148 ? -17.219 -3.029 -3.275 1 84.56 148 ALA B N 1
ATOM 6110 C CA . ALA B 1 148 ? -16.656 -3.176 -4.613 1 84.56 148 ALA B CA 1
ATOM 6111 C C . ALA B 1 148 ? -15.883 -1.929 -5.02 1 84.56 148 ALA B C 1
ATOM 6113 O O . ALA B 1 148 ? -14.883 -2.021 -5.738 1 84.56 148 ALA B O 1
ATOM 6114 N N . SER B 1 149 ? -16.297 -0.779 -4.574 1 87.5 149 SER B N 1
ATOM 6115 C CA . SER B 1 149 ? -15.641 0.475 -4.93 1 87.5 149 SER B CA 1
ATOM 6116 C C . SER B 1 149 ? -14.234 0.546 -4.352 1 87.5 149 SER B C 1
ATOM 6118 O O . SER B 1 149 ? -13.398 1.331 -4.816 1 87.5 149 SER B O 1
ATOM 6120 N N . PHE B 1 150 ? -13.953 -0.278 -3.365 1 89.31 150 PHE B N 1
ATOM 6121 C CA . PHE B 1 150 ? -12.641 -0.273 -2.729 1 89.31 150 PHE B CA 1
ATOM 6122 C C . PHE B 1 150 ? -11.711 -1.287 -3.389 1 89.31 150 PHE B C 1
ATOM 6124 O O . PHE B 1 150 ? -10.586 -1.493 -2.936 1 89.31 150 PHE B O 1
ATOM 6131 N N . SER B 1 151 ? -12.125 -1.896 -4.465 1 85.06 151 SER B N 1
ATOM 6132 C CA . SER B 1 151 ? -11.352 -2.959 -5.102 1 85.06 151 SER B CA 1
ATOM 6133 C C . SER B 1 151 ? -9.969 -2.465 -5.52 1 85.06 151 SER B C 1
ATOM 6135 O O . SER B 1 151 ? -8.969 -3.15 -5.301 1 85.06 151 SER B O 1
ATOM 6137 N N . GLU B 1 152 ? -9.938 -1.37 -6.141 1 81.81 152 GLU B N 1
ATOM 6138 C CA . GLU B 1 152 ? -8.656 -0.822 -6.578 1 81.81 152 GLU B CA 1
ATOM 6139 C C . GLU B 1 152 ? -7.758 -0.513 -5.383 1 81.81 152 GLU B C 1
ATOM 6141 O O . GLU B 1 152 ? -6.551 -0.757 -5.43 1 81.81 152 GLU B O 1
ATOM 6146 N N . ILE B 1 153 ? -8.352 0.026 -4.316 1 88.81 153 ILE B N 1
ATOM 6147 C CA . ILE B 1 153 ? -7.609 0.358 -3.105 1 88.81 153 ILE B CA 1
ATOM 6148 C C . ILE B 1 153 ? -7.078 -0.919 -2.459 1 88.81 153 ILE B C 1
ATOM 6150 O O . ILE B 1 153 ? -5.969 -0.935 -1.922 1 88.81 153 ILE B O 1
ATOM 6154 N N . SER B 1 154 ? -7.84 -1.943 -2.605 1 90.75 154 SER B N 1
ATOM 6155 C CA . SER B 1 154 ? -7.449 -3.217 -2.006 1 90.75 154 SER B CA 1
ATOM 6156 C C . SER B 1 154 ? -6.203 -3.785 -2.676 1 90.75 154 SER B C 1
ATOM 6158 O O . SER B 1 154 ? -5.492 -4.602 -2.086 1 90.75 154 SER B O 1
ATOM 6160 N N . GLN B 1 155 ? -5.855 -3.355 -3.844 1 90.38 155 GLN B N 1
ATOM 6161 C CA . GLN B 1 155 ? -4.691 -3.844 -4.574 1 90.38 155 GLN B CA 1
ATOM 6162 C C . GLN B 1 155 ? -3.465 -2.984 -4.289 1 90.38 155 GLN B C 1
ATOM 6164 O O . GLN B 1 155 ? -2.348 -3.34 -4.676 1 90.38 155 GLN B O 1
ATOM 6169 N N . ALA B 1 156 ? -3.674 -1.922 -3.637 1 91.94 156 ALA B N 1
ATOM 6170 C CA . ALA B 1 156 ? -2.631 -0.913 -3.471 1 91.94 156 ALA B CA 1
ATOM 6171 C C . ALA B 1 156 ? -1.423 -1.488 -2.736 1 91.94 156 ALA B C 1
ATOM 6173 O O . ALA B 1 156 ? -0.279 -1.265 -3.139 1 91.94 156 ALA B O 1
ATOM 6174 N N . PRO B 1 157 ? -1.646 -2.281 -1.618 1 95.44 157 PRO B N 1
ATOM 6175 C CA . PRO B 1 157 ? -0.464 -2.816 -0.938 1 95.44 157 PRO B CA 1
ATOM 6176 C C . PRO B 1 157 ? 0.424 -3.646 -1.862 1 95.44 157 PRO B C 1
ATOM 6178 O O . PRO B 1 157 ? 1.644 -3.461 -1.883 1 95.44 157 PRO B O 1
ATOM 6181 N N . TYR B 1 158 ? -0.133 -4.488 -2.662 1 94.5 158 TYR B N 1
ATOM 6182 C CA . TYR B 1 158 ? 0.642 -5.305 -3.592 1 94.5 158 TYR B CA 1
ATOM 6183 C C . TYR B 1 158 ? 1.331 -4.43 -4.637 1 94.5 158 TYR B C 1
ATOM 6185 O O . TYR B 1 158 ? 2.492 -4.668 -4.98 1 94.5 158 TYR B O 1
ATOM 6193 N N . ASN B 1 159 ? 0.645 -3.408 -5.16 1 90.5 159 ASN B N 1
ATOM 6194 C CA . ASN B 1 159 ? 1.226 -2.514 -6.156 1 90.5 159 ASN B CA 1
ATOM 6195 C C . ASN B 1 159 ? 2.416 -1.745 -5.594 1 90.5 159 ASN B C 1
ATOM 6197 O O . ASN B 1 159 ? 3.447 -1.615 -6.254 1 90.5 159 ASN B O 1
ATOM 6201 N N . ILE B 1 160 ? 2.244 -1.198 -4.422 1 95.31 160 ILE B N 1
ATOM 6202 C CA . ILE B 1 160 ? 3.322 -0.464 -3.768 1 95.31 160 ILE B CA 1
ATOM 6203 C C . ILE B 1 160 ? 4.5 -1.4 -3.506 1 95.31 160 ILE B C 1
ATOM 6205 O O . ILE B 1 160 ? 5.652 -1.047 -3.77 1 95.31 160 ILE B O 1
ATOM 6209 N N . PHE B 1 161 ? 4.211 -2.674 -3.023 1 97.38 161 PHE B N 1
ATOM 6210 C CA . PHE B 1 161 ? 5.242 -3.688 -2.818 1 97.38 161 PHE B CA 1
ATOM 6211 C C . PHE B 1 161 ? 6.012 -3.947 -4.109 1 97.38 161 PHE B C 1
ATOM 6213 O O . PHE B 1 161 ? 7.242 -3.943 -4.113 1 97.38 161 PHE B O 1
ATOM 6220 N N . THR B 1 162 ? 5.336 -4.125 -5.195 1 90.94 162 THR B N 1
ATOM 6221 C CA . THR B 1 162 ? 5.945 -4.461 -6.477 1 90.94 162 THR B CA 1
ATOM 6222 C C . THR B 1 162 ? 6.809 -3.309 -6.988 1 90.94 162 THR B C 1
ATOM 6224 O O . THR B 1 162 ? 7.914 -3.527 -7.48 1 90.94 162 THR B O 1
ATOM 6227 N N . SER B 1 163 ? 6.316 -2.111 -6.84 1 91.12 163 SER B N 1
ATOM 6228 C CA . SER B 1 163 ? 7.09 -0.946 -7.254 1 91.12 163 SER B CA 1
ATOM 6229 C C . SER B 1 163 ? 8.391 -0.839 -6.465 1 91.12 163 SER B C 1
ATOM 6231 O O . SER B 1 163 ? 9.453 -0.578 -7.039 1 91.12 163 SER B O 1
ATOM 6233 N N . LEU B 1 164 ? 8.297 -1.054 -5.168 1 94.75 164 LEU B N 1
ATOM 6234 C CA . LEU B 1 164 ? 9.484 -0.954 -4.324 1 94.75 164 LEU B CA 1
ATOM 6235 C C . LEU B 1 164 ? 10.43 -2.123 -4.57 1 94.75 164 LEU B C 1
ATOM 6237 O O . LEU B 1 164 ? 11.617 -1.923 -4.816 1 94.75 164 LEU B O 1
ATOM 6241 N N . ASN B 1 165 ? 9.859 -3.311 -4.652 1 92.06 165 ASN B N 1
ATOM 6242 C CA . ASN B 1 165 ? 10.641 -4.543 -4.648 1 92.06 165 ASN B CA 1
ATOM 6243 C C . ASN B 1 165 ? 11.234 -4.844 -6.023 1 92.06 165 ASN B C 1
ATOM 6245 O O . ASN B 1 165 ? 12.336 -5.375 -6.125 1 92.06 165 ASN B O 1
ATOM 6249 N N . ASP B 1 166 ? 10.508 -4.492 -7.062 1 87.19 166 ASP B N 1
ATOM 6250 C CA . ASP B 1 166 ? 10.891 -4.949 -8.398 1 87.19 166 ASP B CA 1
ATOM 6251 C C . ASP B 1 166 ? 11.508 -3.814 -9.211 1 87.19 166 ASP B C 1
ATOM 6253 O O . ASP B 1 166 ? 12.25 -4.062 -10.164 1 87.19 166 ASP B O 1
ATOM 6257 N N . THR B 1 167 ? 11.18 -2.602 -8.797 1 84.88 167 THR B N 1
ATOM 6258 C CA . THR B 1 167 ? 11.57 -1.497 -9.664 1 84.88 167 THR B CA 1
ATOM 6259 C C . THR B 1 167 ? 12.57 -0.586 -8.969 1 84.88 167 THR B C 1
ATOM 6261 O O . THR B 1 167 ? 13.609 -0.246 -9.531 1 84.88 167 THR B O 1
ATOM 6264 N N . ASP B 1 168 ? 12.328 -0.247 -7.766 1 93.12 168 ASP B N 1
ATOM 6265 C CA . ASP B 1 168 ? 13.023 0.917 -7.219 1 93.12 168 ASP B CA 1
ATOM 6266 C C . ASP B 1 168 ? 14.211 0.496 -6.355 1 93.12 168 ASP B C 1
ATOM 6268 O O . ASP B 1 168 ? 15.273 1.121 -6.402 1 93.12 168 ASP B O 1
ATOM 6272 N N . ILE B 1 169 ? 14.047 -0.546 -5.516 1 94 169 ILE B N 1
ATOM 6273 C CA . ILE B 1 169 ? 15.086 -0.894 -4.555 1 94 169 ILE B CA 1
ATOM 6274 C C . ILE B 1 169 ? 16.328 -1.39 -5.293 1 94 169 ILE B C 1
ATOM 6276 O O . ILE B 1 169 ? 16.219 -2.066 -6.316 1 94 169 ILE B O 1
ATOM 6280 N N . THR B 1 170 ? 17.484 -0.988 -4.801 1 92.94 170 THR B N 1
ATOM 6281 C CA . THR B 1 170 ? 18.75 -1.454 -5.336 1 92.94 170 THR B CA 1
ATOM 6282 C C . THR B 1 170 ? 19.594 -2.094 -4.238 1 92.94 170 THR B C 1
ATOM 6284 O O . THR B 1 170 ? 19.391 -1.831 -3.051 1 92.94 170 THR B O 1
ATOM 6287 N N . PHE B 1 171 ? 20.469 -2.938 -4.633 1 96.19 171 PHE B N 1
ATOM 6288 C CA . PHE B 1 171 ? 21.359 -3.652 -3.732 1 96.19 171 PHE B CA 1
ATOM 6289 C C . PHE B 1 171 ? 22.812 -3.445 -4.133 1 96.19 171 PHE B C 1
ATOM 6291 O O . PHE B 1 171 ? 23.109 -3.088 -5.277 1 96.19 171 PHE B O 1
ATOM 6298 N N . LYS B 1 172 ? 23.812 -3.602 -3.152 1 95.75 172 LYS B N 1
ATOM 6299 C CA . LYS B 1 172 ? 25.234 -3.625 -3.482 1 95.75 172 LYS B CA 1
ATOM 6300 C C . LYS B 1 172 ? 25.547 -4.77 -4.438 1 95.75 172 LYS B C 1
ATOM 6302 O O . LYS B 1 172 ? 25 -5.867 -4.309 1 95.75 172 LYS B O 1
ATOM 6307 N N . ASP B 1 173 ? 26.391 -4.523 -5.281 1 96.56 173 ASP B N 1
ATOM 6308 C CA . ASP B 1 173 ? 26.812 -5.523 -6.254 1 96.56 173 ASP B CA 1
ATOM 6309 C C . ASP B 1 173 ? 27.5 -6.699 -5.566 1 96.56 173 ASP B C 1
ATOM 6311 O O . ASP B 1 173 ? 27.938 -6.582 -4.422 1 96.56 173 ASP B O 1
ATOM 6315 N N . VAL B 1 174 ? 27.453 -7.801 -6.23 1 97.69 174 VAL B N 1
ATOM 6316 C CA . VAL B 1 174 ? 28.203 -8.984 -5.809 1 97.69 174 VAL B CA 1
ATOM 6317 C C . VAL B 1 174 ? 29.438 -9.156 -6.691 1 97.69 174 VAL B C 1
ATOM 6319 O O . VAL B 1 174 ? 29.359 -9.703 -7.793 1 97.69 174 VAL B O 1
ATOM 6322 N N . MET B 1 175 ? 30.562 -8.734 -6.211 1 96.12 175 MET B N 1
ATOM 6323 C CA . MET B 1 175 ? 31.812 -8.859 -6.957 1 96.12 175 MET B CA 1
ATOM 6324 C C . MET B 1 175 ? 31.672 -8.258 -8.352 1 96.12 175 MET B C 1
ATOM 6326 O O . MET B 1 175 ? 32.031 -8.898 -9.344 1 96.12 175 MET B O 1
ATOM 6330 N N . GLY B 1 176 ? 31.078 -7.176 -8.414 1 95.19 176 GLY B N 1
ATOM 6331 C CA . GLY B 1 176 ? 30.953 -6.422 -9.648 1 95.19 176 GLY B CA 1
ATOM 6332 C C . GLY B 1 176 ? 29.703 -6.762 -10.445 1 95.19 176 GLY B C 1
ATOM 6333 O O . GLY B 1 176 ? 29.391 -6.098 -11.438 1 95.19 176 GLY B O 1
ATOM 6334 N N . GLU B 1 177 ? 28.969 -7.766 -10.031 1 95.19 177 GLU B N 1
ATOM 6335 C CA . GLU B 1 177 ? 27.734 -8.156 -10.711 1 95.19 177 GLU B CA 1
ATOM 6336 C C . GLU B 1 177 ? 26.5 -7.602 -9.992 1 95.19 177 GLU B C 1
ATOM 6338 O O . GLU B 1 177 ? 26.422 -7.652 -8.758 1 95.19 177 GLU B O 1
ATOM 6343 N N . ASN B 1 178 ? 25.594 -7.117 -10.859 1 94.62 178 ASN B N 1
ATOM 6344 C CA . ASN B 1 178 ? 24.391 -6.527 -10.297 1 94.62 178 ASN B CA 1
ATOM 6345 C C . ASN B 1 178 ? 23.547 -7.57 -9.578 1 94.62 178 ASN B C 1
ATOM 6347 O O . ASN B 1 178 ? 23.375 -8.688 -10.062 1 94.62 178 ASN B O 1
ATOM 6351 N N . LEU B 1 179 ? 23.062 -7.16 -8.359 1 95.69 179 LEU B N 1
ATOM 6352 C CA . LEU B 1 179 ? 22.219 -8.023 -7.523 1 95.69 179 LEU B CA 1
ATOM 6353 C C . LEU B 1 179 ? 20.812 -7.469 -7.406 1 95.69 179 LEU B C 1
ATOM 6355 O O . LEU B 1 179 ? 20.625 -6.262 -7.23 1 95.69 179 LEU B O 1
ATOM 6359 N N . ASN B 1 180 ? 19.828 -8.227 -7.637 1 89.88 180 ASN B N 1
ATOM 6360 C CA . ASN B 1 180 ? 18.438 -7.941 -7.305 1 89.88 180 ASN B CA 1
ATOM 6361 C C . ASN B 1 180 ? 17.688 -9.203 -6.898 1 89.88 180 ASN B C 1
ATOM 6363 O O . ASN B 1 180 ? 18.266 -10.297 -6.879 1 89.88 180 ASN B O 1
ATOM 6367 N N . ASP B 1 181 ? 16.484 -9.07 -6.441 1 89.81 181 ASP B N 1
ATOM 6368 C CA . ASP B 1 181 ? 15.719 -10.203 -5.934 1 89.81 181 ASP B CA 1
ATOM 6369 C C . ASP B 1 181 ? 15.531 -11.266 -7.008 1 89.81 181 ASP B C 1
ATOM 6371 O O . ASP B 1 181 ? 15.484 -12.461 -6.707 1 89.81 181 ASP B O 1
ATOM 6375 N N . LYS B 1 182 ? 15.531 -10.977 -8.297 1 81 182 LYS B N 1
ATOM 6376 C CA . LYS B 1 182 ? 15.25 -11.883 -9.406 1 81 182 LYS B CA 1
ATOM 6377 C C . LYS B 1 182 ? 16.453 -12.781 -9.703 1 81 182 LYS B C 1
ATOM 6379 O O . LYS B 1 182 ? 16.281 -13.938 -10.086 1 81 182 LYS B O 1
ATOM 6384 N N . ASN B 1 183 ? 17.641 -12.117 -9.508 1 88.19 183 ASN B N 1
ATOM 6385 C CA . ASN B 1 183 ? 18.812 -12.922 -9.828 1 88.19 183 ASN B CA 1
ATOM 6386 C C . ASN B 1 183 ? 19.5 -13.438 -8.57 1 88.19 183 ASN B C 1
ATOM 6388 O O . ASN B 1 183 ? 20.578 -14.023 -8.641 1 88.19 183 ASN B O 1
ATOM 6392 N N . PHE B 1 184 ? 18.9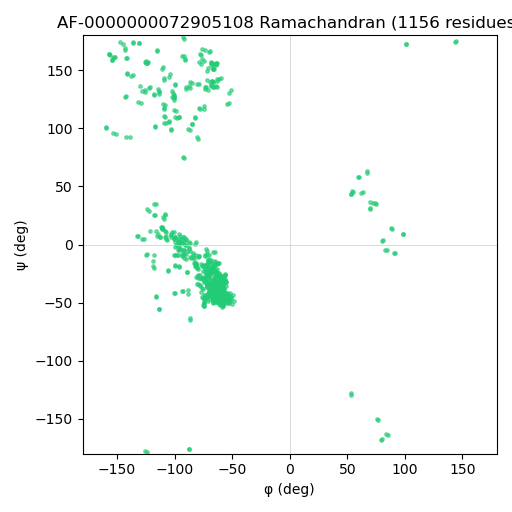22 -13.266 -7.438 1 93.38 184 PHE B N 1
ATOM 6393 C CA . PHE B 1 184 ? 19.484 -13.641 -6.141 1 93.38 184 PHE B CA 1
ATOM 6394 C C . PHE B 1 184 ? 19.797 -15.133 -6.094 1 93.38 184 PHE B C 1
ATOM 6396 O O . PHE B 1 184 ? 20.875 -15.531 -5.672 1 93.38 184 PHE B O 1
ATOM 6403 N N . THR B 1 185 ? 18.859 -15.945 -6.57 1 89.06 185 THR B N 1
ATOM 6404 C CA . THR B 1 185 ? 19 -17.391 -6.504 1 89.06 185 THR B CA 1
ATOM 6405 C C . THR B 1 185 ? 20.172 -17.859 -7.367 1 89.06 185 THR B C 1
ATOM 6407 O O . THR B 1 185 ? 20.859 -18.812 -7.02 1 89.06 185 THR B O 1
ATOM 6410 N N . VAL B 1 186 ? 20.422 -17.141 -8.359 1 87.81 186 VAL B N 1
ATOM 6411 C CA . VAL B 1 186 ? 21.562 -17.469 -9.219 1 87.81 186 VAL B CA 1
ATOM 6412 C C . VAL B 1 186 ? 22.859 -17.328 -8.438 1 87.81 186 VAL B C 1
ATOM 6414 O O . VAL B 1 186 ? 23.734 -18.188 -8.531 1 87.81 186 VAL B O 1
ATOM 6417 N N . PHE B 1 187 ? 22.906 -16.297 -7.723 1 93.5 187 PHE B N 1
ATOM 6418 C CA . PHE B 1 187 ? 24.094 -16.094 -6.891 1 93.5 187 PHE B CA 1
ATOM 6419 C C . PHE B 1 187 ? 24.188 -17.188 -5.82 1 93.5 187 PHE B C 1
ATOM 6421 O O . PHE B 1 187 ? 25.281 -17.672 -5.523 1 93.5 187 PHE B O 1
ATOM 6428 N N . LEU B 1 188 ? 23.078 -17.609 -5.285 1 94.94 188 LEU B N 1
ATOM 6429 C CA . LEU B 1 188 ? 23.078 -18.594 -4.207 1 94.94 188 LEU B CA 1
ATOM 6430 C C . LEU B 1 188 ? 23.438 -19.969 -4.734 1 94.94 188 LEU B C 1
ATOM 6432 O O . LEU B 1 188 ? 23.797 -20.859 -3.961 1 94.94 188 LEU B O 1
ATOM 6436 N N . GLU B 1 189 ? 23.328 -20.219 -6.012 1 90.25 189 GLU B N 1
ATOM 6437 C CA . GLU B 1 189 ? 23.656 -21.5 -6.641 1 90.25 189 GLU B CA 1
ATOM 6438 C C . GLU B 1 189 ? 25.141 -21.562 -7.016 1 90.25 189 GLU B C 1
ATOM 6440 O O . GLU B 1 189 ? 25.625 -22.609 -7.449 1 90.25 189 GLU B O 1
ATOM 6445 N N . SER B 1 190 ? 25.844 -20.469 -6.785 1 91.69 190 SER B N 1
ATOM 6446 C CA . SER B 1 190 ? 27.266 -20.391 -7.137 1 91.69 190 SER B CA 1
ATOM 6447 C C . SER B 1 190 ? 28.078 -21.406 -6.332 1 91.69 190 SER B C 1
ATOM 6449 O O . SER B 1 190 ? 27.828 -21.594 -5.141 1 91.69 190 SER B O 1
ATOM 6451 N N . LYS B 1 191 ? 29.047 -22 -7.051 1 91.19 191 LYS B N 1
ATOM 6452 C CA . LYS B 1 191 ? 29.953 -22.906 -6.352 1 91.19 191 LYS B CA 1
ATOM 6453 C C . LYS B 1 191 ? 30.906 -22.125 -5.449 1 91.19 191 LYS B C 1
ATOM 6455 O O . LYS B 1 191 ? 31.516 -22.703 -4.547 1 91.19 191 LYS B O 1
ATOM 6460 N N . ASP B 1 192 ? 31.031 -20.812 -5.691 1 95 192 ASP B N 1
ATOM 6461 C CA . ASP B 1 192 ? 31.844 -19.938 -4.859 1 95 192 ASP B CA 1
ATOM 6462 C C . ASP B 1 192 ? 31.078 -19.5 -3.613 1 95 192 ASP B C 1
ATOM 6464 O O . ASP B 1 192 ? 30.172 -18.672 -3.691 1 95 192 ASP B O 1
ATOM 6468 N N . ARG B 1 193 ? 31.5 -20.031 -2.432 1 95.94 193 ARG B N 1
ATOM 6469 C CA . ARG B 1 193 ? 30.781 -19.797 -1.188 1 95.94 193 ARG B CA 1
ATOM 6470 C C . ARG B 1 193 ? 30.844 -18.328 -0.792 1 95.94 193 ARG B C 1
ATOM 6472 O O . ARG B 1 193 ? 29.891 -17.797 -0.22 1 95.94 193 ARG B O 1
ATOM 6479 N N . GLU B 1 194 ? 31.969 -17.688 -1.137 1 97.19 194 GLU B N 1
ATOM 6480 C CA . GLU B 1 194 ? 32.094 -16.266 -0.835 1 97.19 194 GLU B CA 1
ATOM 6481 C C . GLU B 1 194 ? 31.109 -15.445 -1.649 1 97.19 194 GLU B C 1
ATOM 6483 O O . GLU B 1 194 ? 30.547 -14.461 -1.151 1 97.19 194 GLU B O 1
ATOM 6488 N N . LYS B 1 195 ? 30.922 -15.859 -2.789 1 97.12 195 LYS B N 1
ATOM 6489 C CA . LYS B 1 195 ? 29.953 -15.195 -3.652 1 97.12 195 LYS B CA 1
ATOM 6490 C C . LYS B 1 195 ? 28.531 -15.352 -3.109 1 97.12 195 LYS B C 1
ATOM 6492 O O . LYS B 1 195 ? 27.75 -14.391 -3.096 1 97.12 195 LYS B O 1
ATOM 6497 N N . ARG B 1 196 ? 28.266 -16.531 -2.639 1 97.62 196 ARG B N 1
ATOM 6498 C CA . ARG B 1 196 ? 26.953 -16.766 -2.041 1 97.62 196 ARG B CA 1
ATOM 6499 C C . ARG B 1 196 ? 26.75 -15.906 -0.799 1 97.62 196 ARG B C 1
ATOM 6501 O O . ARG B 1 196 ? 25.703 -15.273 -0.636 1 97.62 196 ARG B O 1
ATOM 6508 N N . ARG B 1 197 ? 27.75 -15.852 -0.014 1 97.88 197 ARG B N 1
ATOM 6509 C CA . ARG B 1 197 ? 27.688 -15.094 1.233 1 97.88 197 ARG B CA 1
ATOM 6510 C C . ARG B 1 197 ? 27.469 -13.609 0.964 1 97.88 197 ARG B C 1
ATOM 6512 O O . ARG B 1 197 ? 26.594 -12.984 1.563 1 97.88 197 ARG B O 1
ATOM 6519 N N . ILE B 1 198 ? 28.25 -13.078 0.017 1 98.19 198 ILE B N 1
ATOM 6520 C CA . ILE B 1 198 ? 28.188 -11.656 -0.302 1 98.19 198 ILE B CA 1
ATOM 6521 C C . ILE B 1 198 ? 26.797 -11.32 -0.85 1 98.19 198 ILE B C 1
ATOM 6523 O O . ILE B 1 198 ? 26.188 -10.32 -0.453 1 98.19 198 ILE B O 1
ATOM 6527 N N . ALA B 1 199 ? 26.281 -12.172 -1.673 1 98.12 199 ALA B N 1
ATOM 6528 C CA . ALA B 1 199 ? 24.953 -11.961 -2.238 1 98.12 199 ALA B CA 1
ATOM 6529 C C . ALA B 1 199 ? 23.875 -11.961 -1.147 1 98.12 199 ALA B C 1
ATOM 6531 O O . ALA B 1 199 ? 23.016 -11.086 -1.121 1 98.12 199 ALA B O 1
ATOM 6532 N N . TYR B 1 200 ? 24.047 -12.891 -0.264 1 98.06 200 TYR B N 1
ATOM 6533 C CA . TYR B 1 200 ? 23.109 -13.062 0.839 1 98.06 200 TYR B CA 1
ATOM 6534 C C . TYR B 1 200 ? 23.125 -11.852 1.76 1 98.06 200 TYR B C 1
ATOM 6536 O O . TYR B 1 200 ? 22.078 -11.281 2.057 1 98.06 200 TYR B O 1
ATOM 6544 N N . GLU B 1 201 ? 24.25 -11.461 2.094 1 98.06 201 GLU B N 1
ATOM 6545 C CA . GLU B 1 201 ? 24.391 -10.328 2.996 1 98.06 201 GLU B CA 1
ATOM 6546 C C . GLU B 1 201 ? 23.938 -9.031 2.328 1 98.06 201 GLU B C 1
ATOM 6548 O O . GLU B 1 201 ? 23.188 -8.242 2.926 1 98.06 201 GLU B O 1
ATOM 6553 N N . ASN B 1 202 ? 24.359 -8.875 1.083 1 98.06 202 ASN B N 1
ATOM 6554 C CA . ASN B 1 202 ? 24 -7.656 0.364 1 98.06 202 ASN B CA 1
ATOM 6555 C C . ASN B 1 202 ? 22.484 -7.539 0.172 1 98.06 202 ASN B C 1
ATOM 6557 O O . ASN B 1 202 ? 21.922 -6.457 0.326 1 98.06 202 ASN B O 1
ATOM 6561 N N . LEU B 1 203 ? 21.844 -8.617 -0.141 1 97.62 203 LEU B N 1
ATOM 6562 C CA . LEU B 1 203 ? 20.406 -8.594 -0.376 1 97.62 203 LEU B CA 1
ATOM 6563 C C . LEU B 1 203 ? 19.641 -8.25 0.904 1 97.62 203 LEU B C 1
ATOM 6565 O O . LEU B 1 203 ? 18.844 -7.32 0.921 1 97.62 203 LEU B O 1
ATOM 6569 N N . TYR B 1 204 ? 20 -8.914 1.965 1 97.75 204 TYR B N 1
ATOM 6570 C CA . TYR B 1 204 ? 19.188 -8.766 3.166 1 97.75 204 TYR B CA 1
ATOM 6571 C C . TYR B 1 204 ? 19.547 -7.488 3.918 1 97.75 204 TYR B C 1
ATOM 6573 O O . TYR B 1 204 ? 18.734 -6.969 4.695 1 97.75 204 TYR B O 1
ATOM 6581 N N . GLU B 1 205 ? 20.719 -6.98 3.627 1 97.19 205 GLU B N 1
ATOM 6582 C CA . GLU B 1 205 ? 21 -5.637 4.125 1 97.19 205 GLU B CA 1
ATOM 6583 C C . GLU B 1 205 ? 20.078 -4.605 3.48 1 97.19 205 GLU B C 1
ATOM 6585 O O . GLU B 1 205 ? 19.641 -3.662 4.141 1 97.19 205 GLU B O 1
ATOM 6590 N N . GLY B 1 206 ? 19.875 -4.781 2.266 1 96.25 206 GLY B N 1
ATOM 6591 C CA . GLY B 1 206 ? 18.938 -3.91 1.571 1 96.25 206 GLY B CA 1
ATOM 6592 C C . GLY B 1 206 ? 17.531 -3.988 2.121 1 96.25 206 GLY B C 1
ATOM 6593 O O . GLY B 1 206 ? 16.906 -2.959 2.375 1 96.25 206 GLY B O 1
ATOM 6594 N N . TYR B 1 207 ? 17.062 -5.203 2.346 1 97.5 207 TYR B N 1
ATOM 6595 C CA . TYR B 1 207 ? 15.711 -5.371 2.869 1 97.5 207 TYR B CA 1
ATOM 6596 C C . TYR B 1 207 ? 15.625 -4.898 4.316 1 97.5 207 TYR B C 1
ATOM 6598 O O . TYR B 1 207 ? 14.594 -4.363 4.742 1 97.5 207 TYR B O 1
ATOM 6606 N N . LYS B 1 208 ? 16.656 -5.121 5.062 1 97.25 208 LYS B N 1
ATOM 6607 C CA . LYS B 1 208 ? 16.734 -4.613 6.43 1 97.25 208 LYS B CA 1
ATOM 6608 C C . LYS B 1 208 ? 16.562 -3.098 6.461 1 97.25 208 LYS B C 1
ATOM 6610 O O . LYS B 1 208 ? 15.836 -2.562 7.297 1 97.25 208 LYS B O 1
ATOM 6615 N N . GLN B 1 209 ? 17.203 -2.428 5.57 1 95.69 209 GLN B N 1
ATOM 6616 C CA . GLN B 1 209 ? 17.156 -0.97 5.512 1 95.69 209 GLN B CA 1
ATOM 6617 C C . GLN B 1 209 ? 15.719 -0.47 5.348 1 95.69 209 GLN B C 1
ATOM 6619 O O . GLN B 1 209 ? 15.344 0.541 5.941 1 95.69 209 GLN B O 1
ATOM 6624 N N . PHE B 1 210 ? 14.922 -1.188 4.598 1 97.25 210 PHE B N 1
ATOM 6625 C CA . PHE B 1 210 ? 13.586 -0.71 4.27 1 97.25 210 PHE B CA 1
ATOM 6626 C C . PHE B 1 210 ? 12.523 -1.537 4.988 1 97.25 210 PHE B C 1
ATOM 6628 O O . PHE B 1 210 ? 11.375 -1.598 4.547 1 97.25 210 PHE B O 1
ATOM 6635 N N . SER B 1 211 ? 12.875 -2.182 6.094 1 97 211 SER B N 1
ATOM 6636 C CA . SER B 1 211 ? 12.016 -3.154 6.766 1 97 211 SER B CA 1
ATOM 6637 C C . SER B 1 211 ? 10.773 -2.49 7.332 1 97 211 SER B C 1
ATOM 6639 O O . SER B 1 211 ? 9.695 -3.088 7.344 1 97 211 SER B O 1
ATOM 6641 N N . ASN B 1 212 ? 10.867 -1.223 7.746 1 94.69 212 ASN B N 1
ATOM 6642 C CA . ASN B 1 212 ? 9.695 -0.533 8.273 1 94.69 212 ASN B CA 1
ATOM 6643 C C . ASN B 1 212 ? 8.672 -0.256 7.184 1 94.69 212 ASN B C 1
ATOM 6645 O O . ASN B 1 212 ? 7.465 -0.386 7.41 1 94.69 212 ASN B O 1
ATOM 6649 N N . THR B 1 213 ? 9.156 0.124 6.035 1 96.81 213 THR B N 1
ATOM 6650 C CA . THR B 1 213 ? 8.281 0.369 4.898 1 96.81 213 THR B CA 1
ATOM 6651 C C . THR B 1 213 ? 7.566 -0.915 4.48 1 96.81 213 THR B C 1
ATOM 6653 O O . THR B 1 213 ? 6.34 -0.938 4.352 1 96.81 213 THR B O 1
ATOM 6656 N N . TYR B 1 214 ? 8.305 -2.018 4.363 1 98.19 214 TYR B N 1
ATOM 6657 C CA . TYR B 1 214 ? 7.727 -3.303 3.99 1 98.19 214 TYR B CA 1
ATOM 6658 C C . TYR B 1 214 ? 6.723 -3.773 5.039 1 98.19 214 TYR B C 1
ATOM 6660 O O . TYR B 1 214 ? 5.688 -4.348 4.699 1 98.19 214 TYR B O 1
ATOM 6668 N N . ALA B 1 215 ? 7.055 -3.541 6.293 1 97.5 215 ALA B N 1
ATOM 6669 C CA . ALA B 1 215 ? 6.152 -3.943 7.367 1 97.5 215 ALA B CA 1
ATOM 6670 C C . ALA B 1 215 ? 4.82 -3.207 7.27 1 97.5 215 ALA B C 1
ATOM 6672 O O . ALA B 1 215 ? 3.756 -3.811 7.426 1 97.5 215 ALA B O 1
ATOM 6673 N N . ASN B 1 216 ? 4.91 -1.929 6.957 1 95.19 216 ASN B N 1
ATOM 6674 C CA . ASN B 1 216 ? 3.682 -1.15 6.84 1 95.19 216 ASN B CA 1
ATOM 6675 C C . ASN B 1 216 ? 2.857 -1.584 5.629 1 95.19 216 ASN B C 1
ATOM 6677 O O . ASN B 1 216 ? 1.629 -1.628 5.695 1 95.19 216 ASN B O 1
ATOM 6681 N N . ILE B 1 217 ? 3.496 -1.867 4.523 1 97.81 217 ILE B N 1
ATOM 6682 C CA . ILE B 1 217 ? 2.812 -2.346 3.328 1 97.81 217 ILE B CA 1
ATOM 6683 C C . ILE B 1 217 ? 2.104 -3.664 3.631 1 97.81 217 ILE B C 1
ATOM 6685 O O . ILE B 1 217 ? 0.904 -3.803 3.385 1 97.81 217 ILE B O 1
ATOM 6689 N N . LEU B 1 218 ? 2.83 -4.641 4.23 1 98.25 218 LEU B N 1
ATOM 6690 C CA . LEU B 1 218 ? 2.273 -5.961 4.516 1 98.25 218 LEU B CA 1
ATOM 6691 C C . LEU B 1 218 ? 1.172 -5.871 5.566 1 98.25 218 LEU B C 1
ATOM 6693 O O . LEU B 1 218 ? 0.137 -6.531 5.445 1 98.25 218 LEU B O 1
ATOM 6697 N N . SER B 1 219 ? 1.395 -5.027 6.582 1 96.94 219 SER B N 1
ATOM 6698 C CA . SER B 1 219 ? 0.381 -4.832 7.613 1 96.94 219 SER B CA 1
ATOM 6699 C C . SER B 1 219 ? -0.926 -4.324 7.012 1 96.94 219 SER B C 1
ATOM 6701 O O . SER B 1 219 ? -2.008 -4.773 7.398 1 96.94 219 SER B O 1
ATOM 6703 N N . THR B 1 220 ? -0.771 -3.408 6.094 1 96.38 220 THR B N 1
ATOM 6704 C CA . THR B 1 220 ? -1.95 -2.863 5.43 1 96.38 220 THR B CA 1
ATOM 6705 C C . THR B 1 220 ? -2.689 -3.953 4.66 1 96.38 220 THR B C 1
ATOM 6707 O O . THR B 1 220 ? -3.92 -4.031 4.707 1 96.38 220 THR B O 1
ATOM 6710 N N . ASN B 1 221 ? -1.983 -4.797 3.969 1 97.44 221 ASN B N 1
ATOM 6711 C CA . ASN B 1 221 ? -2.57 -5.922 3.248 1 97.44 221 ASN B CA 1
ATOM 6712 C C . ASN B 1 221 ? -3.33 -6.852 4.188 1 97.44 221 ASN B C 1
ATOM 6714 O O . ASN B 1 221 ? -4.473 -7.227 3.91 1 97.44 221 ASN B O 1
ATOM 6718 N N . VAL B 1 222 ? -2.725 -7.223 5.289 1 97.5 222 VAL B N 1
ATOM 6719 C CA . VAL B 1 222 ? -3.309 -8.133 6.27 1 97.5 222 VAL B CA 1
ATOM 6720 C C . VAL B 1 222 ? -4.566 -7.504 6.871 1 97.5 222 VAL B C 1
ATOM 6722 O O . VAL B 1 222 ? -5.598 -8.172 7.004 1 97.5 222 VAL B O 1
ATOM 6725 N N . LYS B 1 223 ? -4.496 -6.207 7.188 1 94.88 223 LYS B N 1
ATOM 6726 C CA . LYS B 1 223 ? -5.645 -5.496 7.742 1 94.88 223 LYS B CA 1
ATOM 6727 C C . LYS B 1 223 ? -6.812 -5.488 6.762 1 94.88 223 LYS B C 1
ATOM 6729 O O . LYS B 1 223 ? -7.965 -5.691 7.156 1 94.88 223 LYS B O 1
ATOM 6734 N N . MET B 1 224 ? -6.508 -5.301 5.527 1 95.44 224 MET B N 1
ATOM 6735 C CA . MET B 1 224 ? -7.531 -5.293 4.492 1 95.44 224 MET B CA 1
ATOM 6736 C C . MET B 1 224 ? -8.195 -6.66 4.367 1 95.44 224 MET B C 1
ATOM 6738 O O . MET B 1 224 ? -9.414 -6.758 4.258 1 95.44 224 MET B O 1
ATOM 6742 N N . ASN B 1 225 ? -7.391 -7.648 4.391 1 96.81 225 ASN B N 1
ATOM 6743 C CA . ASN B 1 225 ? -7.922 -9.008 4.332 1 96.81 225 ASN B CA 1
ATOM 6744 C C . ASN B 1 225 ? -8.867 -9.289 5.496 1 96.81 225 ASN B C 1
ATOM 6746 O O . ASN B 1 225 ? -9.984 -9.773 5.297 1 96.81 225 ASN B O 1
ATOM 6750 N N . ASN B 1 226 ? -8.43 -8.992 6.668 1 96.56 226 ASN B N 1
ATOM 6751 C CA . ASN B 1 226 ? -9.219 -9.242 7.867 1 96.56 226 ASN B CA 1
ATOM 6752 C C . ASN B 1 226 ? -10.5 -8.398 7.875 1 96.56 226 ASN B C 1
ATOM 6754 O O . ASN B 1 226 ? -11.562 -8.891 8.258 1 96.56 226 ASN B O 1
ATOM 6758 N N . LEU B 1 227 ? -10.375 -7.188 7.461 1 94 227 LEU B N 1
ATOM 6759 C CA . LEU B 1 227 ? -11.539 -6.309 7.422 1 94 227 LEU B CA 1
ATOM 6760 C C . LEU B 1 227 ? -12.578 -6.824 6.438 1 94 227 LEU B C 1
ATOM 6762 O O . LEU B 1 227 ? -13.766 -6.902 6.762 1 94 227 LEU B O 1
ATOM 6766 N N . ASN B 1 228 ? -12.148 -7.18 5.234 1 94.38 228 ASN B N 1
ATOM 6767 C CA . ASN B 1 228 ? -13.055 -7.715 4.223 1 94.38 228 ASN B CA 1
ATOM 6768 C C . ASN B 1 228 ? -13.773 -8.969 4.723 1 94.38 228 ASN B C 1
ATOM 6770 O O . ASN B 1 228 ? -14.984 -9.109 4.531 1 94.38 228 ASN B O 1
ATOM 6774 N N . ALA B 1 229 ? -13 -9.844 5.344 1 95.75 229 ALA B N 1
ATOM 6775 C CA . ALA B 1 229 ? -13.586 -11.062 5.895 1 95.75 229 ALA B CA 1
ATOM 6776 C C . ALA B 1 229 ? -14.664 -10.742 6.93 1 95.75 229 ALA B C 1
ATOM 6778 O O . ALA B 1 229 ? -15.758 -11.305 6.891 1 95.75 229 ALA B O 1
ATOM 6779 N N . LYS B 1 230 ? -14.383 -9.797 7.727 1 94.75 230 LYS B N 1
ATOM 6780 C CA . LYS B 1 230 ? -15.32 -9.398 8.773 1 94.75 230 LYS B CA 1
ATOM 6781 C C . LYS B 1 230 ? -16.578 -8.789 8.172 1 94.75 230 LYS B C 1
ATOM 6783 O O . LYS B 1 230 ? -17.703 -9.164 8.547 1 94.75 230 LYS B O 1
ATOM 6788 N N . LEU B 1 231 ? -16.391 -7.91 7.285 1 92.88 231 LEU B N 1
ATOM 6789 C CA . LEU B 1 231 ? -17.531 -7.207 6.684 1 92.88 231 LEU B CA 1
ATOM 6790 C C . LEU B 1 231 ? -18.422 -8.18 5.926 1 92.88 231 LEU B C 1
ATOM 6792 O O . LEU B 1 231 ? -19.656 -8.008 5.91 1 92.88 231 LEU B O 1
ATOM 6796 N N . LEU B 1 232 ? -17.875 -9.164 5.359 1 93.69 232 LEU B N 1
ATOM 6797 C CA . LEU B 1 232 ? -18.625 -10.133 4.574 1 93.69 232 LEU B CA 1
ATOM 6798 C C . LEU B 1 232 ? -19.062 -11.312 5.441 1 93.69 232 LEU B C 1
ATOM 6800 O O . LEU B 1 232 ? -19.547 -12.32 4.926 1 93.69 232 LEU B O 1
ATOM 6804 N N . LYS B 1 233 ? -18.828 -11.273 6.695 1 94.06 233 LYS B N 1
ATOM 6805 C CA . LYS B 1 233 ? -19.344 -12.172 7.719 1 94.06 233 LYS B CA 1
ATOM 6806 C C . LYS B 1 233 ? -18.656 -13.531 7.656 1 94.06 233 LYS B C 1
ATOM 6808 O O . LYS B 1 233 ? -19.312 -14.57 7.781 1 94.06 233 LYS B O 1
ATOM 6813 N N . TYR B 1 234 ? -17.406 -13.516 7.332 1 95.44 234 TYR B N 1
ATOM 6814 C CA . TYR B 1 234 ? -16.562 -14.688 7.527 1 95.44 234 TYR B CA 1
ATOM 6815 C C . TYR B 1 234 ? -15.891 -14.656 8.898 1 95.44 234 TYR B C 1
ATOM 6817 O O . TYR B 1 234 ? -15.719 -13.586 9.484 1 95.44 234 TYR B O 1
ATOM 6825 N N . ASP B 1 235 ? -15.516 -15.844 9.266 1 95.25 235 ASP B N 1
ATOM 6826 C CA . ASP B 1 235 ? -14.867 -15.914 10.57 1 95.25 235 ASP B CA 1
ATOM 6827 C C . ASP B 1 235 ? -13.422 -15.43 10.5 1 95.25 235 ASP B C 1
ATOM 6829 O O . ASP B 1 235 ? -12.875 -14.953 11.492 1 95.25 235 ASP B O 1
ATOM 6833 N N . SER B 1 236 ? -12.844 -15.594 9.391 1 97 236 SER B N 1
ATOM 6834 C CA . SER B 1 236 ? -11.445 -15.211 9.195 1 97 236 SER B CA 1
ATOM 6835 C C . SER B 1 236 ? -11.141 -14.977 7.723 1 97 236 SER B C 1
ATOM 6837 O O . SER B 1 236 ? -11.914 -15.383 6.852 1 97 236 SER B O 1
ATOM 6839 N N . ALA B 1 237 ? -10.023 -14.32 7.535 1 97.31 237 ALA B N 1
ATOM 6840 C CA . ALA B 1 237 ? -9.531 -14.133 6.172 1 97.31 237 ALA B CA 1
ATOM 6841 C C . ALA B 1 237 ? -9.234 -15.469 5.504 1 97.31 237 ALA B C 1
ATOM 6843 O O . ALA B 1 237 ? -9.539 -15.664 4.324 1 97.31 237 ALA B O 1
ATOM 6844 N N . ARG B 1 238 ? -8.672 -16.391 6.23 1 97.62 238 ARG B N 1
ATOM 6845 C CA . ARG B 1 238 ? -8.383 -17.719 5.668 1 97.62 238 ARG B CA 1
ATOM 6846 C C . ARG B 1 238 ? -9.664 -18.406 5.227 1 97.62 238 ARG B C 1
ATOM 6848 O O . ARG B 1 238 ? -9.734 -18.969 4.129 1 97.62 238 ARG B O 1
ATOM 6855 N N . GLN B 1 239 ? -10.688 -18.344 6.074 1 96.25 239 GLN B N 1
ATOM 6856 C CA . GLN B 1 239 ? -11.961 -18.953 5.715 1 96.25 239 GLN B CA 1
ATOM 6857 C C . GLN B 1 239 ? -12.516 -18.359 4.422 1 96.25 239 GLN B C 1
ATOM 6859 O O . GLN B 1 239 ? -12.969 -19.094 3.541 1 96.25 239 GLN B O 1
ATOM 6864 N N . GLN B 1 240 ? -12.469 -17.078 4.363 1 95.75 240 GLN B N 1
ATOM 6865 C CA . GLN B 1 240 ? -12.953 -16.406 3.162 1 95.75 240 GLN B CA 1
ATOM 6866 C C . GLN B 1 240 ? -12.203 -16.891 1.922 1 95.75 240 GLN B C 1
ATOM 6868 O O . GLN B 1 240 ? -12.82 -17.25 0.917 1 95.75 240 GLN B O 1
ATOM 6873 N N . SER B 1 241 ? -10.906 -16.875 2.027 1 95.44 241 SER B N 1
ATOM 6874 C CA . SER B 1 241 ? -10.07 -17.266 0.896 1 95.44 241 SER B CA 1
ATOM 6875 C C . SER B 1 241 ? -10.359 -18.703 0.467 1 95.44 241 SER B C 1
ATOM 6877 O O . SER B 1 241 ? -10.586 -18.969 -0.715 1 95.44 241 SER B O 1
ATOM 6879 N N . MET B 1 242 ? -10.422 -19.594 1.377 1 94.38 242 MET B N 1
ATOM 6880 C CA . MET B 1 242 ? -10.555 -21.016 1.068 1 94.38 242 MET B CA 1
ATOM 6881 C C . MET B 1 242 ? -11.969 -21.344 0.597 1 94.38 242 MET B C 1
ATOM 6883 O O . MET B 1 242 ? -12.156 -22.203 -0.268 1 94.38 242 MET B O 1
ATOM 6887 N N . LEU B 1 243 ? -12.938 -20.641 1.109 1 91.5 243 LEU B N 1
ATOM 6888 C CA . LEU B 1 243 ? -14.32 -20.891 0.727 1 91.5 243 LEU B CA 1
ATOM 6889 C C . LEU B 1 243 ? -14.594 -20.406 -0.69 1 91.5 243 LEU B C 1
ATOM 6891 O O . LEU B 1 243 ? -15.594 -20.781 -1.304 1 91.5 243 LEU B O 1
ATOM 6895 N N . GLN B 1 244 ? -13.75 -19.594 -1.177 1 86.81 244 GLN B N 1
ATOM 6896 C CA . GLN B 1 244 ? -13.891 -19.172 -2.568 1 86.81 244 GLN B CA 1
ATOM 6897 C C . GLN B 1 244 ? -13.867 -20.375 -3.508 1 86.81 244 GLN B C 1
ATOM 6899 O O . GLN B 1 244 ? -14.547 -20.375 -4.539 1 86.81 244 GLN B O 1
ATOM 6904 N N . ASP B 1 245 ? -13.125 -21.312 -3.1 1 87.25 245 ASP B N 1
ATOM 6905 C CA . ASP B 1 245 ? -13.055 -22.547 -3.881 1 87.25 245 ASP B CA 1
ATOM 6906 C C . ASP B 1 245 ? -13.711 -23.703 -3.141 1 87.25 245 ASP B C 1
ATOM 6908 O O . ASP B 1 245 ? -13.523 -24.875 -3.508 1 87.25 245 ASP B O 1
ATOM 6912 N N . ASN B 1 246 ? -14.445 -23.391 -2.141 1 89.06 246 ASN B N 1
ATOM 6913 C CA . ASN B 1 246 ? -15.141 -24.375 -1.327 1 89.06 246 ASN B CA 1
ATOM 6914 C C . ASN B 1 246 ? -14.172 -25.438 -0.785 1 89.06 246 ASN B C 1
ATOM 6916 O O . ASN B 1 246 ? -14.43 -26.625 -0.901 1 89.06 246 ASN B O 1
ATOM 6920 N N . ILE B 1 247 ? -13.07 -24.984 -0.288 1 93.12 247 ILE B N 1
ATOM 6921 C CA . ILE B 1 247 ? -12.086 -25.859 0.328 1 93.12 247 ILE B CA 1
ATOM 6922 C C . ILE B 1 247 ? -12.219 -25.797 1.849 1 93.12 247 ILE B C 1
ATOM 6924 O O . ILE B 1 247 ? -12.18 -24.719 2.438 1 93.12 247 ILE B O 1
ATOM 6928 N N . ASP B 1 248 ? -12.367 -26.906 2.447 1 92.25 248 ASP B N 1
ATOM 6929 C CA . ASP B 1 248 ? -12.422 -27.031 3.9 1 92.25 248 ASP B CA 1
ATOM 6930 C C . ASP B 1 248 ? -11.102 -26.594 4.539 1 92.25 248 ASP B C 1
ATOM 6932 O O . ASP B 1 248 ? -10.031 -26.984 4.066 1 92.25 248 ASP B O 1
ATOM 6936 N N . GLU B 1 249 ? -11.164 -25.812 5.629 1 94.69 249 GLU B N 1
ATOM 6937 C CA . GLU B 1 249 ? -9.961 -25.312 6.289 1 94.69 249 GLU B CA 1
ATOM 6938 C C . GLU B 1 249 ? -9.133 -26.438 6.879 1 94.69 249 GLU B C 1
ATOM 6940 O O . GLU B 1 249 ? -7.949 -26.266 7.176 1 94.69 249 GLU B O 1
ATOM 6945 N N . LYS B 1 250 ? -9.773 -27.594 7.039 1 94.38 250 LYS B N 1
ATOM 6946 C CA . LYS B 1 250 ? -9.047 -28.766 7.535 1 94.38 250 LYS B CA 1
ATOM 6947 C C . LYS B 1 250 ? -7.895 -29.125 6.605 1 94.38 250 LYS B C 1
ATOM 6949 O O . LYS B 1 250 ? -6.879 -29.672 7.051 1 94.38 250 LYS B O 1
ATOM 6954 N N . VAL B 1 251 ? -8.055 -28.812 5.344 1 94.62 251 VAL B N 1
ATOM 6955 C CA . VAL B 1 251 ? -6.988 -29.078 4.387 1 94.62 251 VAL B CA 1
ATOM 6956 C C . VAL B 1 251 ? -5.738 -28.297 4.785 1 94.62 251 VAL B C 1
ATOM 6958 O O . VAL B 1 251 ? -4.633 -28.844 4.801 1 94.62 251 VAL B O 1
ATOM 6961 N N . TYR B 1 252 ? -5.945 -27.031 5.145 1 95.81 252 TYR B N 1
ATOM 6962 C CA . TYR B 1 252 ? -4.871 -26.156 5.59 1 95.81 252 TYR B CA 1
ATOM 6963 C C . TYR B 1 252 ? -4.258 -26.641 6.891 1 95.81 252 TYR B C 1
ATOM 6965 O O . TYR B 1 252 ? -3.037 -26.781 7 1 95.81 252 TYR B O 1
ATOM 6973 N N . ASP B 1 253 ? -5.07 -26.984 7.824 1 96.38 253 ASP B N 1
ATOM 6974 C CA . ASP B 1 253 ? -4.617 -27.438 9.141 1 96.38 253 ASP B CA 1
ATOM 6975 C C . ASP B 1 253 ? -3.826 -28.734 9.039 1 96.38 253 ASP B C 1
ATOM 6977 O O . ASP B 1 253 ? -2.758 -28.859 9.641 1 96.38 253 ASP B O 1
ATOM 6981 N N . ASN B 1 254 ? -4.312 -29.641 8.289 1 95 254 ASN B N 1
ATOM 6982 C CA . ASN B 1 254 ? -3.658 -30.938 8.141 1 95 254 ASN B CA 1
ATOM 6983 C C . ASN B 1 254 ? -2.32 -30.812 7.418 1 95 254 ASN B C 1
ATOM 6985 O O . ASN B 1 254 ? -1.367 -31.516 7.738 1 95 254 ASN B O 1
ATOM 6989 N N . LEU B 1 255 ? -2.285 -29.922 6.441 1 96.69 255 LEU B N 1
ATOM 6990 C CA . LEU B 1 255 ? -1.014 -29.672 5.773 1 96.69 255 LEU B CA 1
ATOM 6991 C C . LEU B 1 255 ? 0.042 -29.203 6.77 1 96.69 255 LEU B C 1
ATOM 6993 O O . LEU B 1 255 ? 1.113 -29.797 6.875 1 96.69 255 LEU B O 1
ATOM 6997 N N . VAL B 1 256 ? -0.263 -28.156 7.531 1 97.44 256 VAL B N 1
ATOM 6998 C CA . VAL B 1 256 ? 0.683 -27.547 8.461 1 97.44 256 VAL B CA 1
ATOM 6999 C C . VAL B 1 256 ? 1.079 -28.547 9.539 1 97.44 256 VAL B C 1
ATOM 7001 O O . VAL B 1 256 ? 2.264 -28.703 9.844 1 97.44 256 VAL B O 1
ATOM 7004 N N . GLU B 1 257 ? 0.114 -29.25 10.023 1 97 257 GLU B N 1
ATOM 7005 C CA . GLU B 1 257 ? 0.374 -30.234 11.078 1 97 257 GLU B CA 1
ATOM 7006 C C . GLU B 1 257 ? 1.26 -31.359 10.578 1 97 257 GLU B C 1
ATOM 7008 O O . GLU B 1 257 ? 2.234 -31.734 11.234 1 97 257 GLU B O 1
ATOM 7013 N N . THR B 1 258 ? 0.912 -31.906 9.438 1 97 258 THR B N 1
ATOM 7014 C CA . THR B 1 258 ? 1.643 -33.031 8.883 1 97 258 THR B CA 1
ATOM 7015 C C . THR B 1 258 ? 3.078 -32.625 8.539 1 97 258 THR B C 1
ATOM 7017 O O . THR B 1 258 ? 4.02 -33.375 8.859 1 97 258 THR B O 1
ATOM 7020 N N . VAL B 1 259 ? 3.26 -31.516 7.918 1 97.88 259 VAL B N 1
ATOM 7021 C CA . VAL B 1 259 ? 4.602 -31.062 7.562 1 97.88 259 VAL B CA 1
ATOM 7022 C C . VAL B 1 259 ? 5.422 -30.828 8.828 1 97.88 259 VAL B C 1
ATOM 7024 O O . VAL B 1 259 ? 6.586 -31.234 8.906 1 97.88 259 VAL B O 1
ATOM 7027 N N . ASN B 1 260 ? 4.805 -30.219 9.844 1 98.06 260 ASN B N 1
ATOM 7028 C CA . ASN B 1 260 ? 5.504 -29.984 11.102 1 98.06 260 ASN B CA 1
ATOM 7029 C C . ASN B 1 260 ? 5.953 -31.297 11.742 1 98.06 260 ASN B C 1
ATOM 7031 O O . ASN B 1 260 ? 7.07 -31.406 12.25 1 98.06 260 ASN B O 1
ATOM 7035 N N . LYS B 1 261 ? 5.137 -32.344 11.695 1 97.31 261 LYS B N 1
ATOM 7036 C CA . LYS B 1 261 ? 5.469 -33.656 12.25 1 97.31 261 LYS B CA 1
ATOM 7037 C C . LYS B 1 261 ? 6.598 -34.312 11.469 1 97.31 261 LYS B C 1
ATOM 7039 O O . LYS B 1 261 ? 7.25 -35.219 11.961 1 97.31 261 LYS B O 1
ATOM 7044 N N . ASN B 1 262 ? 6.797 -33.844 10.234 1 98 262 ASN B N 1
ATOM 7045 C CA . ASN B 1 262 ? 7.758 -34.469 9.344 1 98 262 ASN B CA 1
ATOM 7046 C C . ASN B 1 262 ? 8.969 -33.594 9.078 1 98 262 ASN B C 1
ATOM 7048 O O . ASN B 1 262 ? 9.75 -33.844 8.164 1 98 262 ASN B O 1
ATOM 7052 N N . LEU B 1 263 ? 9.164 -32.531 9.883 1 98.44 263 LEU B N 1
ATOM 7053 C CA . LEU B 1 263 ? 10.25 -31.594 9.648 1 98.44 263 LEU B CA 1
ATOM 7054 C C . LEU B 1 263 ? 11.609 -32.281 9.781 1 98.44 263 LEU B C 1
ATOM 7056 O O . LEU B 1 263 ? 12.602 -31.828 9.203 1 98.44 263 LEU B O 1
ATOM 7060 N N . TYR B 1 264 ? 11.633 -33.406 10.539 1 98 264 TYR B N 1
ATOM 7061 C CA . TYR B 1 264 ? 12.883 -34.125 10.719 1 98 264 TYR B CA 1
ATOM 7062 C C . TYR B 1 264 ? 13.43 -34.594 9.375 1 98 264 TYR B C 1
ATOM 7064 O O . TYR B 1 264 ? 14.648 -34.75 9.211 1 98 264 TYR B O 1
ATOM 7072 N N . ARG B 1 265 ? 12.609 -34.812 8.383 1 98 265 ARG B N 1
ATOM 7073 C CA . ARG B 1 265 ? 13.055 -35.188 7.055 1 98 265 ARG B CA 1
ATOM 7074 C C . ARG B 1 265 ? 13.82 -34.062 6.367 1 98 265 ARG B C 1
ATOM 7076 O O . ARG B 1 265 ? 14.812 -34.312 5.688 1 98 265 ARG B O 1
ATOM 7083 N N . LEU B 1 266 ? 13.266 -32.844 6.5 1 98.25 266 LEU B N 1
ATOM 7084 C CA . LEU B 1 266 ? 13.992 -31.703 5.984 1 98.25 266 LEU B CA 1
ATOM 7085 C C . LEU B 1 266 ? 15.32 -31.516 6.715 1 98.25 266 LEU B C 1
ATOM 7087 O O . LEU B 1 266 ? 16.344 -31.219 6.09 1 98.25 266 LEU B O 1
ATOM 7091 N N . HIS B 1 267 ? 15.312 -31.734 8.039 1 98.06 267 HIS B N 1
ATOM 7092 C CA . HIS B 1 267 ? 16.531 -31.625 8.836 1 98.06 267 HIS B CA 1
ATOM 7093 C C . HIS B 1 267 ? 17.578 -32.656 8.383 1 98.06 267 HIS B C 1
ATOM 7095 O O . HIS B 1 267 ? 18.766 -32.344 8.336 1 98.06 267 HIS B O 1
ATOM 7101 N N . GLU B 1 268 ? 17.141 -33.812 8.07 1 97.5 268 GLU B N 1
ATOM 7102 C CA . GLU B 1 268 ? 18.031 -34.844 7.543 1 97.5 268 GLU B CA 1
ATOM 7103 C C . GLU B 1 268 ? 18.641 -34.406 6.211 1 97.5 268 GLU B C 1
ATOM 7105 O O . GLU B 1 268 ? 19.828 -34.688 5.953 1 97.5 268 GLU B O 1
ATOM 7110 N N . TYR B 1 269 ? 17.859 -33.812 5.422 1 97.25 269 TYR B N 1
ATOM 7111 C CA . TYR B 1 269 ? 18.375 -33.312 4.141 1 97.25 269 TYR B CA 1
ATOM 7112 C C . TYR B 1 269 ? 19.391 -32.219 4.348 1 97.25 269 TYR B C 1
ATOM 7114 O O . TYR B 1 269 ? 20.391 -32.156 3.629 1 97.25 269 TYR B O 1
ATOM 7122 N N . MET B 1 270 ? 19.156 -31.359 5.316 1 97.25 270 MET B N 1
ATOM 7123 C CA . MET B 1 270 ? 20.141 -30.328 5.652 1 97.25 270 MET B CA 1
ATOM 7124 C C . MET B 1 270 ? 21.422 -30.969 6.156 1 97.25 270 MET B C 1
ATOM 7126 O O . MET B 1 270 ? 22.516 -30.484 5.84 1 97.25 270 MET B O 1
ATOM 7130 N N . GLU B 1 271 ? 21.297 -32 6.934 1 96.88 271 GLU B N 1
ATOM 7131 C CA . GLU B 1 271 ? 22.469 -32.719 7.41 1 96.88 271 GLU B CA 1
ATOM 7132 C C . GLU B 1 271 ? 23.25 -33.312 6.246 1 96.88 271 GLU B C 1
ATOM 7134 O O . GLU B 1 271 ? 24.484 -33.25 6.219 1 96.88 271 GLU B O 1
ATOM 7139 N N . TYR B 1 272 ? 22.578 -33.938 5.363 1 96.31 272 TYR B N 1
ATOM 7140 C CA . TYR B 1 272 ? 23.219 -34.469 4.168 1 96.31 272 TYR B CA 1
ATOM 7141 C C . TYR B 1 272 ? 24 -33.406 3.436 1 96.31 272 TYR B C 1
ATOM 7143 O O . TYR B 1 272 ? 25.172 -33.594 3.088 1 96.31 272 TYR B O 1
ATOM 7151 N N . ARG B 1 273 ? 23.328 -32.25 3.186 1 95.25 273 ARG B N 1
ATOM 7152 C CA . ARG B 1 273 ? 23.953 -31.141 2.48 1 95.25 273 ARG B CA 1
ATOM 7153 C C . ARG B 1 273 ? 25.203 -30.641 3.223 1 95.25 273 ARG B C 1
ATOM 7155 O O . ARG B 1 273 ? 26.234 -30.391 2.607 1 95.25 273 ARG B O 1
ATOM 7162 N N . LYS B 1 274 ? 25.047 -30.516 4.551 1 96.06 274 LYS B N 1
ATOM 7163 C CA . LYS B 1 274 ? 26.156 -30.109 5.406 1 96.06 274 LYS B CA 1
ATOM 7164 C C . LYS B 1 274 ? 27.375 -31.016 5.215 1 96.06 274 LYS B C 1
ATOM 7166 O O . LYS B 1 274 ? 28.484 -30.547 5.008 1 96.06 274 LYS B O 1
ATOM 7171 N N . ASN B 1 275 ? 27.188 -32.219 5.184 1 95.56 275 ASN B N 1
ATOM 7172 C CA . ASN B 1 275 ? 28.25 -33.219 5.082 1 95.56 275 ASN B CA 1
ATOM 7173 C C . ASN B 1 275 ? 28.891 -33.219 3.699 1 95.56 275 ASN B C 1
ATOM 7175 O O . ASN B 1 275 ? 30.125 -33.219 3.582 1 95.56 275 ASN B O 1
ATOM 7179 N N . ILE B 1 276 ? 28.047 -33.25 2.721 1 93 276 ILE B N 1
ATOM 7180 C CA . ILE B 1 276 ? 28.578 -33.344 1.363 1 93 276 ILE B CA 1
ATOM 7181 C C . ILE B 1 276 ? 29.344 -32.062 1.026 1 93 276 ILE B C 1
ATOM 7183 O O . ILE B 1 276 ? 30.312 -32.094 0.261 1 93 276 ILE B O 1
ATOM 7187 N N . LEU B 1 277 ? 28.938 -30.938 1.587 1 93.5 277 LEU B N 1
ATOM 7188 C CA . LEU B 1 277 ? 29.609 -29.672 1.332 1 93.5 277 LEU B CA 1
ATOM 7189 C C . LEU B 1 277 ? 30.828 -29.516 2.246 1 93.5 277 LEU B C 1
ATOM 7191 O O . LEU B 1 277 ? 31.609 -28.562 2.09 1 93.5 277 LEU B O 1
ATOM 7195 N N . GLY B 1 278 ? 31 -30.375 3.143 1 94.5 278 GLY B N 1
ATOM 7196 C CA . GLY B 1 278 ? 32.125 -30.359 4.051 1 94.5 278 GLY B CA 1
ATOM 7197 C C . GLY B 1 278 ? 32.094 -29.219 5.051 1 94.5 278 GLY B C 1
ATOM 7198 O O . GLY B 1 278 ? 33.125 -28.609 5.359 1 94.5 278 GLY B O 1
ATOM 7199 N N . LEU B 1 279 ? 30.891 -28.891 5.504 1 95.94 279 LEU B N 1
ATOM 7200 C CA . LEU B 1 279 ? 30.703 -27.781 6.43 1 95.94 279 LEU B CA 1
ATOM 7201 C C . LEU B 1 279 ? 30.297 -28.281 7.812 1 95.94 279 LEU B C 1
ATOM 7203 O O . LEU B 1 279 ? 29.719 -29.375 7.938 1 95.94 279 LEU B O 1
ATOM 7207 N N . ASP B 1 280 ? 30.641 -27.562 8.836 1 95.62 280 ASP B N 1
ATOM 7208 C CA . ASP B 1 280 ? 30.219 -27.906 10.195 1 95.62 280 ASP B CA 1
ATOM 7209 C C . ASP B 1 280 ? 28.75 -27.562 10.406 1 95.62 280 ASP B C 1
ATOM 7211 O O . ASP B 1 280 ? 28.031 -28.266 11.109 1 95.62 280 ASP B O 1
ATOM 7215 N N . ARG B 1 281 ? 28.344 -26.391 9.922 1 93.81 281 ARG B N 1
ATOM 7216 C CA . ARG B 1 281 ? 26.953 -25.938 9.891 1 93.81 281 ARG B CA 1
ATOM 7217 C C . ARG B 1 281 ? 26.656 -25.188 8.602 1 93.81 281 ARG B C 1
ATOM 7219 O O . ARG B 1 281 ? 27.547 -24.562 8.016 1 93.81 281 ARG B O 1
ATOM 7226 N N . LEU B 1 282 ? 25.469 -25.344 8.172 1 97.81 282 LEU B N 1
ATOM 7227 C CA . LEU B 1 282 ? 25.047 -24.625 6.98 1 97.81 282 LEU B CA 1
ATOM 7228 C C . LEU B 1 282 ? 24.578 -23.219 7.328 1 97.81 282 LEU B C 1
ATOM 7230 O O . LEU B 1 282 ? 24 -23 8.391 1 97.81 282 LEU B O 1
ATOM 7234 N N . ASN B 1 283 ? 24.953 -22.297 6.5 1 97.12 283 ASN B N 1
ATOM 7235 C CA . ASN B 1 283 ? 24.25 -21.016 6.488 1 97.12 283 ASN B CA 1
ATOM 7236 C C . ASN B 1 283 ? 23.109 -21.016 5.469 1 97.12 283 ASN B C 1
ATOM 7238 O O . ASN B 1 283 ? 23.062 -21.875 4.586 1 97.12 283 ASN B O 1
ATOM 7242 N N . MET B 1 284 ? 22.203 -20.109 5.598 1 97.19 284 MET B N 1
ATOM 7243 C CA . MET B 1 284 ? 21.062 -20.031 4.684 1 97.19 284 MET B CA 1
ATOM 7244 C C . MET B 1 284 ? 21.547 -19.922 3.238 1 97.19 284 MET B C 1
ATOM 7246 O O . MET B 1 284 ? 20.891 -20.422 2.324 1 97.19 284 MET B O 1
ATOM 7250 N N . TYR B 1 285 ? 22.734 -19.281 3.016 1 97.06 285 TYR B N 1
ATOM 7251 C CA . TYR B 1 285 ? 23.219 -19.078 1.659 1 97.06 285 TYR B CA 1
ATOM 7252 C C . TYR B 1 285 ? 23.906 -20.328 1.126 1 97.06 285 TYR B C 1
ATOM 7254 O O . TYR B 1 285 ? 24.406 -20.344 -0.001 1 97.06 285 TYR B O 1
ATOM 7262 N N . ASP B 1 286 ? 23.969 -21.453 1.89 1 96.5 286 ASP B N 1
ATOM 7263 C CA . ASP B 1 286 ? 24.547 -22.734 1.46 1 96.5 286 ASP B CA 1
ATOM 7264 C C . ASP B 1 286 ? 23.453 -23.672 0.934 1 96.5 286 ASP B C 1
ATOM 7266 O O . ASP B 1 286 ? 23.766 -24.781 0.49 1 96.5 286 ASP B O 1
ATOM 7270 N N . LEU B 1 287 ? 22.234 -23.203 0.906 1 95.69 287 LEU B N 1
ATOM 7271 C CA . LEU B 1 287 ? 21.109 -24.125 0.758 1 95.69 287 LEU B CA 1
ATOM 7272 C C . LEU B 1 287 ? 20.75 -24.297 -0.712 1 95.69 287 LEU B C 1
ATOM 7274 O O . LEU B 1 287 ? 19.938 -25.172 -1.053 1 95.69 287 LEU B O 1
ATOM 7278 N N . TYR B 1 288 ? 21.328 -23.609 -1.651 1 92.06 288 TYR B N 1
ATOM 7279 C CA . TYR B 1 288 ? 20.859 -23.609 -3.033 1 92.06 288 TYR B CA 1
ATOM 7280 C C . TYR B 1 288 ? 21.938 -24.141 -3.969 1 92.06 288 TYR B C 1
ATOM 7282 O O . TYR B 1 288 ? 21.688 -24.391 -5.148 1 92.06 288 TYR B O 1
ATOM 7290 N N . VAL B 1 289 ? 23.172 -24.25 -3.502 1 90.19 289 VAL B N 1
ATOM 7291 C CA . VAL B 1 289 ? 24.25 -24.75 -4.348 1 90.19 289 VAL B CA 1
ATOM 7292 C C . VAL B 1 289 ? 24.078 -26.234 -4.609 1 90.19 289 VAL B C 1
ATOM 7294 O O . VAL B 1 289 ? 23.719 -27 -3.701 1 90.19 289 VAL B O 1
ATOM 7297 N N . SER B 1 290 ? 24.219 -26.562 -5.855 1 85.38 290 SER B N 1
ATOM 7298 C CA . SER B 1 290 ? 24.094 -27.969 -6.215 1 85.38 290 SER B CA 1
ATOM 7299 C C . SER B 1 290 ? 25.234 -28.797 -5.621 1 85.38 290 SER B C 1
ATOM 7301 O O . SER B 1 290 ? 26.375 -28.344 -5.582 1 85.38 290 SER B O 1
ATOM 7303 N N . THR B 1 291 ? 24.922 -29.969 -5.152 1 84.75 291 THR B N 1
ATOM 7304 C CA . THR B 1 291 ? 25.938 -30.859 -4.605 1 84.75 291 THR B CA 1
ATOM 7305 C C . THR B 1 291 ? 26.562 -31.703 -5.703 1 84.75 291 THR B C 1
ATOM 7307 O O . THR B 1 291 ? 27.516 -32.438 -5.461 1 84.75 291 THR B O 1
ATOM 7310 N N . ALA B 1 292 ? 25.938 -31.484 -6.848 1 80.12 292 ALA B N 1
ATOM 7311 C CA . ALA B 1 292 ? 26.516 -32.188 -7.988 1 80.12 292 ALA B CA 1
ATOM 7312 C C . ALA B 1 292 ? 27.734 -31.438 -8.516 1 80.12 292 ALA B C 1
ATOM 7314 O O . ALA B 1 292 ? 27.766 -30.203 -8.523 1 80.12 292 ALA B O 1
ATOM 7315 N N . LYS B 1 293 ? 28.859 -32.156 -8.883 1 74.19 293 LYS B N 1
ATOM 7316 C CA . LYS B 1 293 ? 30.109 -31.562 -9.344 1 74.19 293 LYS B CA 1
ATOM 7317 C C . LYS B 1 293 ? 29.969 -31.047 -10.773 1 74.19 293 LYS B C 1
ATOM 7319 O O . LYS B 1 293 ? 30.359 -29.906 -11.07 1 74.19 293 LYS B O 1
ATOM 7324 N N . ASN B 1 294 ? 29.5 -31.812 -11.641 1 70.81 294 ASN B N 1
ATOM 7325 C CA . ASN B 1 294 ? 29.5 -31.406 -13.039 1 70.81 294 ASN B CA 1
ATOM 7326 C C . ASN B 1 294 ? 28.359 -32.094 -13.812 1 70.81 294 ASN B C 1
ATOM 7328 O O . ASN B 1 294 ? 28.375 -33.281 -14.023 1 70.81 294 ASN B O 1
ATOM 7332 N N . PHE B 1 295 ? 27.312 -31.422 -13.938 1 73.44 295 PHE B N 1
ATOM 7333 C CA . PHE B 1 295 ? 26.297 -31.938 -14.844 1 73.44 295 PHE B CA 1
ATOM 7334 C C . PHE B 1 295 ? 25.625 -30.812 -15.609 1 73.44 295 PHE B C 1
ATOM 7336 O O . PHE B 1 295 ? 24.828 -30.047 -15.047 1 73.44 295 PHE B O 1
ATOM 7343 N N . ASP B 1 296 ? 26.188 -30.578 -16.75 1 73.94 296 ASP B N 1
ATOM 7344 C CA . ASP B 1 296 ? 25.594 -29.609 -17.672 1 73.94 296 ASP B CA 1
ATOM 7345 C C . ASP B 1 296 ? 24.984 -30.312 -18.875 1 73.94 296 ASP B C 1
ATOM 7347 O O . ASP B 1 296 ? 25.688 -30.953 -19.656 1 73.94 296 ASP B O 1
ATOM 7351 N N . VAL B 1 297 ? 23.656 -30.375 -18.859 1 79.5 297 VAL B N 1
ATOM 7352 C CA . VAL B 1 297 ? 23 -31 -20 1 79.5 297 VAL B CA 1
ATOM 7353 C C . VAL B 1 297 ? 22.281 -29.953 -20.844 1 79.5 297 VAL B C 1
ATOM 7355 O O . VAL B 1 297 ? 21.812 -28.953 -20.312 1 79.5 297 VAL B O 1
ATOM 7358 N N . SER B 1 298 ? 22.328 -30.109 -22.078 1 87.62 298 SER B N 1
ATOM 7359 C CA . SER B 1 298 ? 21.625 -29.266 -23.047 1 87.62 298 SER B CA 1
ATOM 7360 C C . SER B 1 298 ? 20.672 -30.078 -23.906 1 87.62 298 SER B C 1
ATOM 7362 O O . SER B 1 298 ? 20.984 -31.203 -24.312 1 87.62 298 SER B O 1
ATOM 7364 N N . TYR B 1 299 ? 19.438 -29.5 -24.078 1 92.12 299 TYR B N 1
ATOM 7365 C CA . TYR B 1 299 ? 18.438 -30.109 -24.953 1 92.12 299 TYR B CA 1
ATOM 7366 C C . TYR B 1 299 ? 17.938 -29.125 -25.984 1 92.12 299 TYR B C 1
ATOM 7368 O O . TYR B 1 299 ? 17.594 -27.984 -25.656 1 92.12 299 TYR B O 1
ATOM 7376 N N . THR B 1 300 ? 17.938 -29.609 -27.203 1 93.31 300 THR B N 1
ATOM 7377 C CA . THR B 1 300 ? 17.203 -28.859 -28.203 1 93.31 300 THR B CA 1
ATOM 7378 C C . THR B 1 300 ? 15.695 -29.016 -28.016 1 93.31 300 THR B C 1
ATOM 7380 O O . THR B 1 300 ? 15.25 -29.875 -27.25 1 93.31 300 THR B O 1
ATOM 7383 N N . ILE B 1 301 ? 14.898 -28.188 -28.703 1 94.94 301 ILE B N 1
ATOM 7384 C CA . ILE B 1 301 ? 13.445 -28.281 -28.625 1 94.94 301 ILE B CA 1
ATOM 7385 C C . ILE B 1 301 ? 12.992 -29.656 -29.141 1 94.94 301 ILE B C 1
ATOM 7387 O O . ILE B 1 301 ? 12.102 -30.281 -28.547 1 94.94 301 ILE B O 1
ATOM 7391 N N . GLU B 1 302 ? 13.625 -30.156 -30.203 1 95.44 302 GLU B N 1
ATOM 7392 C CA . GLU B 1 302 ? 13.273 -31.453 -30.766 1 95.44 302 GLU B CA 1
ATOM 7393 C C . GLU B 1 302 ? 13.594 -32.562 -29.781 1 95.44 302 GLU B C 1
ATOM 7395 O O . GLU B 1 302 ? 12.812 -33.531 -29.641 1 95.44 302 GLU B O 1
ATOM 7400 N N . GLU B 1 303 ? 14.656 -32.438 -29.188 1 95.69 303 GLU B N 1
ATOM 7401 C CA . GLU B 1 303 ? 15.023 -33.438 -28.172 1 95.69 303 GLU B CA 1
ATOM 7402 C C . GLU B 1 303 ? 14.062 -33.406 -26.984 1 95.69 303 GLU B C 1
ATOM 7404 O O . GLU B 1 303 ? 13.688 -34.438 -26.453 1 95.69 303 GLU B O 1
ATOM 7409 N N . ALA B 1 304 ? 13.773 -32.25 -26.609 1 96.56 304 ALA B N 1
ATOM 7410 C CA . ALA B 1 304 ? 12.828 -32.062 -25.5 1 96.56 304 ALA B CA 1
ATOM 7411 C C . ALA B 1 304 ? 11.484 -32.719 -25.828 1 96.56 304 ALA B C 1
ATOM 7413 O O . ALA B 1 304 ? 10.859 -33.312 -24.953 1 96.56 304 ALA B O 1
ATOM 7414 N N . LYS B 1 305 ? 11.023 -32.531 -27.078 1 96.75 305 LYS B N 1
ATOM 7415 C CA . LYS B 1 305 ? 9.789 -33.156 -27.531 1 96.75 305 LYS B CA 1
ATOM 7416 C C . LYS B 1 305 ? 9.844 -34.656 -27.375 1 96.75 305 LYS B C 1
ATOM 7418 O O . LYS B 1 305 ? 8.914 -35.281 -26.859 1 96.75 305 LYS B O 1
ATOM 7423 N N . GLU B 1 306 ? 10.906 -35.188 -27.781 1 97.38 306 GLU B N 1
ATOM 7424 C CA . GLU B 1 306 ? 11.086 -36.625 -27.672 1 97.38 306 GLU B CA 1
ATOM 7425 C C . GLU B 1 306 ? 11.078 -37.094 -26.219 1 97.38 306 GLU B C 1
ATOM 7427 O O . GLU B 1 306 ? 10.453 -38.094 -25.875 1 97.38 306 GLU B O 1
ATOM 7432 N N . ILE B 1 307 ? 11.734 -36.344 -25.438 1 97.44 307 ILE B N 1
ATOM 7433 C CA . ILE B 1 307 ? 11.812 -36.656 -24.016 1 97.44 307 ILE B CA 1
ATOM 7434 C C . ILE B 1 307 ? 10.414 -36.594 -23.406 1 97.44 307 ILE B C 1
ATOM 7436 O O . ILE B 1 307 ? 10.047 -37.438 -22.594 1 97.44 307 ILE B O 1
ATOM 7440 N N . MET B 1 308 ? 9.641 -35.594 -23.797 1 98.12 308 MET B N 1
ATOM 7441 C CA . MET B 1 308 ? 8.289 -35.438 -23.281 1 98.12 308 MET B CA 1
ATOM 7442 C C . MET B 1 308 ? 7.445 -36.656 -23.609 1 98.12 308 MET B C 1
ATOM 7444 O O . MET B 1 308 ? 6.711 -37.156 -22.766 1 98.12 308 MET B O 1
ATOM 7448 N N . PHE B 1 309 ? 7.559 -37.156 -24.859 1 98.19 309 PHE B N 1
ATOM 7449 C CA . PHE B 1 309 ? 6.781 -38.312 -25.266 1 98.19 309 PHE B CA 1
ATOM 7450 C C . PHE B 1 309 ? 7.191 -39.562 -24.469 1 98.19 309 PHE B C 1
ATOM 7452 O O . PHE B 1 309 ? 6.344 -40.375 -24.094 1 98.19 309 PHE B O 1
ATOM 7459 N N . GLU B 1 310 ? 8.445 -39.656 -24.203 1 98.06 310 GLU B N 1
ATOM 7460 C CA . GLU B 1 310 ? 8.922 -40.812 -23.453 1 98.06 310 GLU B CA 1
ATOM 7461 C C . GLU B 1 310 ? 8.547 -40.688 -21.969 1 98.06 310 GLU B C 1
ATOM 7463 O O . GLU B 1 310 ? 8.086 -41.656 -21.375 1 98.06 310 GLU B O 1
ATOM 7468 N N . ALA B 1 311 ? 8.773 -39.594 -21.422 1 97.75 311 ALA B N 1
ATOM 7469 C CA . ALA B 1 311 ? 8.555 -39.344 -19.984 1 97.75 311 ALA B CA 1
ATOM 7470 C C . ALA B 1 311 ? 7.074 -39.5 -19.641 1 97.75 311 ALA B C 1
ATOM 7472 O O . ALA B 1 311 ? 6.73 -39.906 -18.531 1 97.75 311 ALA B O 1
ATOM 7473 N N . LEU B 1 312 ? 6.141 -39.125 -20.625 1 98.31 312 LEU B N 1
ATOM 7474 C CA . LEU B 1 312 ? 4.711 -39.094 -20.328 1 98.31 312 LEU B CA 1
ATOM 7475 C C . LEU B 1 312 ? 4.008 -40.312 -20.906 1 98.31 312 LEU B C 1
ATOM 7477 O O . LEU B 1 312 ? 2.777 -40.406 -20.859 1 98.31 312 LEU B O 1
ATOM 7481 N N . LYS B 1 313 ? 4.77 -41.281 -21.359 1 97.19 313 LYS B N 1
ATOM 7482 C CA . LYS B 1 313 ? 4.262 -42.531 -21.938 1 97.19 313 LYS B CA 1
ATOM 7483 C C . LYS B 1 313 ? 3.373 -43.281 -20.938 1 97.19 313 LYS B C 1
ATOM 7485 O O . LYS B 1 313 ? 2.371 -43.875 -21.312 1 97.19 313 LYS B O 1
ATOM 7490 N N . PRO B 1 314 ? 3.686 -43.219 -19.703 1 97.12 314 PRO B N 1
ATOM 7491 C CA . PRO B 1 314 ? 2.871 -43.938 -18.719 1 97.12 314 PRO B CA 1
ATOM 7492 C C . PRO B 1 314 ? 1.433 -43.438 -18.656 1 97.12 314 PRO B C 1
ATOM 7494 O O . PRO B 1 314 ? 0.557 -44.094 -18.109 1 97.12 314 PRO B O 1
ATOM 7497 N N . LEU B 1 315 ? 1.106 -42.312 -19.172 1 97.94 315 LEU B N 1
ATOM 7498 C CA . LEU B 1 315 ? -0.222 -41.719 -19.078 1 97.94 315 LEU B CA 1
ATOM 7499 C C . LEU B 1 315 ? -1.146 -42.281 -20.156 1 97.94 315 LEU B C 1
ATOM 7501 O O . LEU B 1 315 ? -2.352 -42.031 -20.141 1 97.94 315 LEU B O 1
ATOM 7505 N N . GLY B 1 316 ? -0.597 -43.031 -21.156 1 96.06 316 GLY B N 1
ATOM 7506 C CA . GLY B 1 316 ? -1.417 -43.75 -22.109 1 96.06 316 GLY B CA 1
ATOM 7507 C C . GLY B 1 316 ? -1.538 -43.031 -23.438 1 96.06 316 GLY B C 1
ATOM 7508 O O . GLY B 1 316 ? -1.143 -41.875 -23.562 1 96.06 316 GLY B O 1
ATOM 7509 N N . GLN B 1 317 ? -2.121 -43.719 -24.328 1 96.25 317 GLN B N 1
ATOM 7510 C CA . GLN B 1 317 ? -2.137 -43.281 -25.719 1 96.25 317 GLN B CA 1
ATOM 7511 C C . GLN B 1 317 ? -3.02 -42.062 -25.906 1 96.25 317 GLN B C 1
ATOM 7513 O O . GLN B 1 317 ? -2.713 -41.188 -26.719 1 96.25 317 GLN B O 1
ATOM 7518 N N . ASP B 1 318 ? -4.078 -42 -25.219 1 96.44 318 ASP B N 1
ATOM 7519 C CA . ASP B 1 318 ? -4.961 -40.844 -25.344 1 96.44 318 ASP B CA 1
ATOM 7520 C C . ASP B 1 318 ? -4.238 -39.531 -24.953 1 96.44 318 ASP B C 1
ATOM 7522 O O . ASP B 1 318 ? -4.359 -38.531 -25.656 1 96.44 318 ASP B O 1
ATOM 7526 N N . TYR B 1 319 ? -3.531 -39.594 -23.812 1 98 319 TYR B N 1
ATOM 7527 C CA . TYR B 1 319 ? -2.748 -38.438 -23.375 1 98 319 TYR B CA 1
ATOM 7528 C C . TYR B 1 319 ? -1.69 -38.062 -24.406 1 98 319 TYR B C 1
ATOM 7530 O O . TYR B 1 319 ? -1.505 -36.906 -24.719 1 98 319 TYR B O 1
ATOM 7538 N N . LEU B 1 320 ? -1.02 -39.031 -25.016 1 98.06 320 LEU B N 1
ATOM 7539 C CA . LEU B 1 320 ? 0.045 -38.812 -25.984 1 98.06 320 LEU B CA 1
ATOM 7540 C C . LEU B 1 320 ? -0.513 -38.219 -27.266 1 98.06 320 LEU B C 1
ATOM 7542 O O . LEU B 1 320 ? 0.158 -37.438 -27.938 1 98.06 320 LEU B O 1
ATOM 7546 N N . ASN B 1 321 ? -1.675 -38.625 -27.562 1 98.06 321 ASN B N 1
ATOM 7547 C CA . ASN B 1 321 ? -2.314 -38.031 -28.734 1 98.06 321 ASN B CA 1
ATOM 7548 C C . ASN B 1 321 ? -2.535 -36.531 -28.547 1 98.06 321 ASN B C 1
ATOM 7550 O O . ASN B 1 321 ? -2.361 -35.75 -29.5 1 98.06 321 ASN B O 1
ATOM 7554 N N . ILE B 1 322 ? -2.988 -36.156 -27.391 1 98.38 322 ILE B N 1
ATOM 7555 C CA . ILE B 1 322 ? -3.174 -34.75 -27.109 1 98.38 322 ILE B CA 1
ATOM 7556 C C . ILE B 1 322 ? -1.819 -34.031 -27.078 1 98.38 322 ILE B C 1
ATOM 7558 O O . ILE B 1 322 ? -1.688 -32.906 -27.578 1 98.38 322 ILE B O 1
ATOM 7562 N N . LEU B 1 323 ? -0.823 -34.719 -26.469 1 98.25 323 LEU B N 1
ATOM 7563 C CA . LEU B 1 323 ? 0.537 -34.188 -26.484 1 98.25 323 LEU B CA 1
ATOM 7564 C C . LEU B 1 323 ? 1.002 -33.938 -27.906 1 98.25 323 LEU B C 1
ATOM 7566 O O . LEU B 1 323 ? 1.651 -32.938 -28.188 1 98.25 323 LEU B O 1
ATOM 7570 N N . LYS B 1 324 ? 0.714 -34.844 -28.75 1 97.81 324 LYS B N 1
ATOM 7571 C CA . LYS B 1 324 ? 1.062 -34.688 -30.156 1 97.81 324 LYS B CA 1
ATOM 7572 C C . LYS B 1 324 ? 0.4 -33.438 -30.75 1 97.81 324 LYS B C 1
ATOM 7574 O O . LYS B 1 324 ? 1.023 -32.719 -31.516 1 97.81 324 LYS B O 1
ATOM 7579 N N . LYS B 1 325 ? -0.815 -33.188 -30.422 1 97.31 325 LYS B N 1
ATOM 7580 C CA . LYS B 1 325 ? -1.519 -32 -30.875 1 97.31 325 LYS B CA 1
ATOM 7581 C C . LYS B 1 325 ? -0.826 -30.734 -30.375 1 97.31 325 LYS B C 1
ATOM 7583 O O . LYS B 1 325 ? -0.754 -29.734 -31.094 1 97.31 325 LYS B O 1
ATOM 7588 N N . CYS B 1 326 ? -0.369 -30.844 -29.125 1 97.06 326 CYS B N 1
ATOM 7589 C CA . CYS B 1 326 ? 0.325 -29.703 -28.516 1 97.06 326 CYS B CA 1
ATOM 7590 C C . CYS B 1 326 ? 1.444 -29.203 -29.422 1 97.06 326 CYS B C 1
ATOM 7592 O O . CYS B 1 326 ? 1.588 -28 -29.625 1 97.06 326 CYS B O 1
ATOM 7594 N N . PHE B 1 327 ? 2.16 -30.094 -30 1 96.56 327 PHE B N 1
ATOM 7595 C CA . PHE B 1 327 ? 3.295 -29.75 -30.844 1 96.56 327 PHE B CA 1
ATOM 7596 C C . PHE B 1 327 ? 2.85 -29.531 -32.281 1 96.56 327 PHE B C 1
ATOM 7598 O O . PHE B 1 327 ? 3.242 -28.547 -32.906 1 96.56 327 PHE B O 1
ATOM 7605 N N . ASP B 1 328 ? 1.979 -30.391 -32.75 1 95.88 328 ASP B N 1
ATOM 7606 C CA . ASP B 1 328 ? 1.584 -30.375 -34.156 1 95.88 328 ASP B CA 1
ATOM 7607 C C . ASP B 1 328 ? 0.752 -29.125 -34.469 1 95.88 328 ASP B C 1
ATOM 7609 O O . ASP B 1 328 ? 0.803 -28.609 -35.594 1 95.88 328 ASP B O 1
ATOM 7613 N N . GLU B 1 329 ? -0.033 -28.734 -33.562 1 96.31 329 GLU B N 1
ATOM 7614 C CA . GLU B 1 329 ? -0.919 -27.594 -33.781 1 96.31 329 GLU B CA 1
ATOM 7615 C C . GLU B 1 329 ? -0.297 -26.297 -33.25 1 96.31 329 GLU B C 1
ATOM 7617 O O . GLU B 1 329 ? -0.976 -25.281 -33.156 1 96.31 329 GLU B O 1
ATOM 7622 N N . HIS B 1 330 ? 0.892 -26.328 -32.844 1 96.56 330 HIS B N 1
ATOM 7623 C CA . HIS B 1 330 ? 1.681 -25.156 -32.469 1 96.56 330 HIS B CA 1
ATOM 7624 C C . HIS B 1 330 ? 1.034 -24.391 -31.328 1 96.56 330 HIS B C 1
ATOM 7626 O O . HIS B 1 330 ? 0.811 -23.188 -31.422 1 96.56 330 HIS B O 1
ATOM 7632 N N . TRP B 1 331 ? 0.839 -25.141 -30.203 1 97.62 331 TRP B N 1
ATOM 7633 C CA . TRP B 1 331 ? 0.297 -24.516 -28.984 1 97.62 331 TRP B CA 1
ATOM 7634 C C . TRP B 1 331 ? 1.362 -23.688 -28.281 1 97.62 331 TRP B C 1
ATOM 7636 O O . TRP B 1 331 ? 1.041 -22.828 -27.453 1 97.62 331 TRP B O 1
ATOM 7646 N N . ILE B 1 332 ? 2.652 -23.891 -28.547 1 97.81 332 ILE B N 1
ATOM 7647 C CA . ILE B 1 332 ? 3.709 -23.406 -27.672 1 97.81 332 ILE B CA 1
ATOM 7648 C C . ILE B 1 332 ? 4.516 -22.312 -28.391 1 97.81 332 ILE B C 1
ATOM 7650 O O . ILE B 1 332 ? 4.914 -22.5 -29.547 1 97.81 332 ILE B O 1
ATOM 7654 N N . ASP B 1 333 ? 4.742 -21.25 -27.75 1 96.88 333 ASP B N 1
ATOM 7655 C CA . ASP B 1 333 ? 5.715 -20.25 -28.172 1 96.88 333 ASP B CA 1
ATOM 7656 C C . ASP B 1 333 ? 7.039 -20.422 -27.438 1 96.88 333 ASP B C 1
ATOM 7658 O O . ASP B 1 333 ? 7.16 -20 -26.281 1 96.88 333 ASP B O 1
ATOM 7662 N N . PHE B 1 334 ? 8.07 -20.891 -28.156 1 95.44 334 PHE B N 1
ATOM 7663 C CA . PHE B 1 334 ? 9.367 -21.203 -27.578 1 95.44 334 PHE B CA 1
ATOM 7664 C C . PHE B 1 334 ? 10.32 -20.016 -27.734 1 95.44 334 PHE B C 1
ATOM 7666 O O . PHE B 1 334 ? 11.43 -20.031 -27.188 1 95.44 334 PHE B O 1
ATOM 7673 N N . THR B 1 335 ? 9.969 -18.984 -28.344 1 91.81 335 THR B N 1
ATOM 7674 C CA . THR B 1 335 ? 10.891 -17.984 -28.875 1 91.81 335 THR B CA 1
ATOM 7675 C C . THR B 1 335 ? 11.516 -17.172 -27.75 1 91.81 335 THR B C 1
ATOM 7677 O O . THR B 1 335 ? 10.922 -17.031 -26.672 1 91.81 335 THR B O 1
ATOM 7680 N N . VAL B 1 336 ? 12.68 -16.781 -28.062 1 85.75 336 VAL B N 1
ATOM 7681 C CA . VAL B 1 336 ? 13.367 -15.852 -27.188 1 85.75 336 VAL B CA 1
ATOM 7682 C C . VAL B 1 336 ? 13.227 -14.43 -27.734 1 85.75 336 VAL B C 1
ATOM 7684 O O . VAL B 1 336 ? 13.641 -14.148 -28.859 1 85.75 336 VAL B O 1
ATOM 7687 N N . ASN B 1 337 ? 12.586 -13.633 -27.031 1 82.62 337 ASN B N 1
ATOM 7688 C CA . ASN B 1 337 ? 12.32 -12.242 -27.375 1 82.62 337 ASN B CA 1
ATOM 7689 C C . ASN B 1 337 ? 12.375 -11.344 -26.125 1 82.62 337 ASN B C 1
ATOM 7691 O O . ASN B 1 337 ? 11.734 -11.633 -25.125 1 82.62 337 ASN B O 1
ATOM 7695 N N . ASP B 1 338 ? 13.195 -10.289 -26.25 1 76.81 338 ASP B N 1
ATOM 7696 C CA . ASP B 1 338 ? 13.43 -9.422 -25.094 1 76.81 338 ASP B CA 1
ATOM 7697 C C . ASP B 1 338 ? 12.148 -8.695 -24.688 1 76.81 338 ASP B C 1
ATOM 7699 O O . ASP B 1 338 ? 12.039 -8.219 -23.547 1 76.81 338 ASP B O 1
ATOM 7703 N N . ASN B 1 339 ? 11.297 -8.594 -25.578 1 80.38 339 ASN B N 1
ATOM 7704 C CA . ASN B 1 339 ? 10.062 -7.863 -25.312 1 80.38 339 ASN B CA 1
ATOM 7705 C C . ASN B 1 339 ? 8.922 -8.805 -24.922 1 80.38 339 ASN B C 1
ATOM 7707 O O . ASN B 1 339 ? 7.789 -8.367 -24.719 1 80.38 339 ASN B O 1
ATOM 7711 N N . LYS B 1 340 ? 9.18 -10.047 -24.828 1 86.38 340 LYS B N 1
ATOM 7712 C CA . LYS B 1 340 ? 8.195 -11.055 -24.453 1 86.38 340 LYS B CA 1
ATOM 7713 C C . LYS B 1 340 ? 7.836 -10.945 -22.969 1 86.38 340 LYS B C 1
ATOM 7715 O O . LYS B 1 340 ? 8.688 -10.609 -22.141 1 86.38 340 LYS B O 1
ATOM 7720 N N . MET B 1 341 ? 6.539 -11.18 -22.844 1 81.12 341 MET B N 1
ATOM 7721 C CA . MET B 1 341 ? 6.148 -11.273 -21.438 1 81.12 341 MET B CA 1
ATOM 7722 C C . MET B 1 341 ? 7.02 -12.281 -20.688 1 81.12 341 MET B C 1
ATOM 7724 O O . MET B 1 341 ? 7.316 -13.359 -21.219 1 81.12 341 MET B O 1
ATOM 7728 N N . GLY B 1 342 ? 7.578 -11.93 -19.531 1 68.56 342 GLY B N 1
ATOM 7729 C CA . GLY B 1 342 ? 8.477 -12.766 -18.75 1 68.56 342 GLY B CA 1
ATOM 7730 C C . GLY B 1 342 ? 7.793 -13.992 -18.172 1 68.56 342 GLY B C 1
ATOM 7731 O O . GLY B 1 342 ? 6.562 -14.07 -18.141 1 68.56 342 GLY B O 1
ATOM 7732 N N . GLY B 1 343 ? 8.555 -15.023 -17.891 1 73.75 343 GLY B N 1
ATOM 7733 C CA . GLY B 1 343 ? 8.039 -16.234 -17.281 1 73.75 343 GLY B CA 1
ATOM 7734 C C . GLY B 1 343 ? 7.465 -17.219 -18.297 1 73.75 343 GLY B C 1
ATOM 7735 O O . GLY B 1 343 ? 7.902 -17.25 -19.438 1 73.75 343 GLY B O 1
ATOM 7736 N N . ALA B 1 344 ? 6.723 -18.141 -17.812 1 88.75 344 ALA B N 1
ATOM 7737 C CA . ALA B 1 344 ? 5.996 -19.125 -18.609 1 88.75 344 ALA B CA 1
ATOM 7738 C C . ALA B 1 344 ? 4.574 -19.312 -18.078 1 88.75 344 ALA B C 1
ATOM 7740 O O . ALA B 1 344 ? 4.309 -19.078 -16.891 1 88.75 344 ALA B O 1
ATOM 7741 N N . TYR B 1 345 ? 3.713 -19.547 -19.031 1 91.25 345 TYR B N 1
ATOM 7742 C CA . TYR B 1 345 ? 2.352 -19.812 -18.594 1 91.25 345 TYR B CA 1
ATOM 7743 C C . TYR B 1 345 ? 1.594 -20.656 -19.625 1 91.25 345 TYR B C 1
ATOM 7745 O O . TYR B 1 345 ? 2.045 -20.797 -20.75 1 91.25 345 TYR B O 1
ATOM 7753 N N . SER B 1 346 ? 0.565 -21.281 -19.094 1 95.81 346 SER B N 1
ATOM 7754 C CA . SER B 1 346 ? -0.488 -21.844 -19.938 1 95.81 346 SER B CA 1
ATOM 7755 C C . SER B 1 346 ? -1.729 -20.953 -19.938 1 95.81 346 SER B C 1
ATOM 7757 O O . SER B 1 346 ? -2.117 -20.422 -18.891 1 95.81 346 SER B O 1
ATOM 7759 N N . SER B 1 347 ? -2.215 -20.688 -21.062 1 94.75 347 SER B N 1
ATOM 7760 C CA . SER B 1 347 ? -3.385 -19.828 -21.188 1 94.75 347 SER B CA 1
ATOM 7761 C C . SER B 1 347 ? -4.309 -20.297 -22.312 1 94.75 347 SER B C 1
ATOM 7763 O O . SER B 1 347 ? -3.945 -21.172 -23.094 1 94.75 347 SER B O 1
ATOM 7765 N N . GLY B 1 348 ? -5.52 -19.688 -22.328 1 95.31 348 GLY B N 1
ATOM 7766 C CA . GLY B 1 348 ? -6.551 -20.031 -23.297 1 95.31 348 GLY B CA 1
ATOM 7767 C C . GLY B 1 348 ? -7.953 -19.984 -22.719 1 95.31 348 GLY B C 1
ATOM 7768 O O . GLY B 1 348 ? -8.125 -19.75 -21.531 1 95.31 348 GLY B O 1
ATOM 7769 N N . GLY B 1 349 ? -8.938 -20.172 -23.609 1 95.69 349 GLY B N 1
ATOM 7770 C CA . GLY B 1 349 ? -10.344 -20.234 -23.266 1 95.69 349 GLY B CA 1
ATOM 7771 C C . GLY B 1 349 ? -11.031 -21.5 -23.719 1 95.69 349 GLY B C 1
ATOM 7772 O O . GLY B 1 349 ? -10.398 -22.375 -24.312 1 95.69 349 GLY B O 1
ATOM 7773 N N . TYR B 1 350 ? -12.297 -21.594 -23.469 1 97.12 350 TYR B N 1
ATOM 7774 C CA . TYR B 1 350 ? -13.086 -22.781 -23.766 1 97.12 350 TYR B CA 1
ATOM 7775 C C . TYR B 1 350 ? -13.008 -23.141 -25.234 1 97.12 350 TYR B C 1
ATOM 7777 O O . TYR B 1 350 ? -12.945 -24.328 -25.594 1 97.12 350 TYR B O 1
ATOM 7785 N N . GLU B 1 351 ? -12.906 -22.141 -26.062 1 96.56 351 GLU B N 1
ATOM 7786 C CA . GLU B 1 351 ? -12.977 -22.406 -27.5 1 96.56 351 GLU B CA 1
ATOM 7787 C C . GLU B 1 351 ? -11.609 -22.234 -28.156 1 96.56 351 GLU B C 1
ATOM 7789 O O . GLU B 1 351 ? -11.516 -22.125 -29.391 1 96.56 351 GLU B O 1
ATOM 7794 N N . THR B 1 352 ? -10.617 -22.125 -27.406 1 97.44 352 THR B N 1
ATOM 7795 C CA . THR B 1 352 ? -9.281 -21.969 -27.984 1 97.44 352 THR B CA 1
ATOM 7796 C C . THR B 1 352 ? -8.406 -23.172 -27.641 1 97.44 352 THR B C 1
ATOM 7798 O O . THR B 1 352 ? -8.797 -24.016 -26.828 1 97.44 352 THR B O 1
ATOM 7801 N N . LYS B 1 353 ? -7.246 -23.234 -28.359 1 97.38 353 LYS B N 1
ATOM 7802 C CA . LYS B 1 353 ? -6.219 -24.172 -27.906 1 97.38 353 LYS B CA 1
ATOM 7803 C C . LYS B 1 353 ? -5.648 -23.75 -26.547 1 97.38 353 LYS B C 1
ATOM 7805 O O . LYS B 1 353 ? -5.734 -22.578 -26.188 1 97.38 353 LYS B O 1
ATOM 7810 N N . PRO B 1 354 ? -5.223 -24.688 -25.797 1 98.06 354 PRO B N 1
ATOM 7811 C CA . PRO B 1 354 ? -4.527 -24.312 -24.562 1 98.06 354 PRO B CA 1
ATOM 7812 C C . PRO B 1 354 ? -3.072 -23.906 -24.797 1 98.06 354 PRO B C 1
ATOM 7814 O O . PRO B 1 354 ? -2.168 -24.734 -24.625 1 98.06 354 PRO B O 1
ATOM 7817 N N . TYR B 1 355 ? -2.832 -22.672 -25.016 1 98.06 355 TYR B N 1
ATOM 7818 C CA . TYR B 1 355 ? -1.547 -22.156 -25.469 1 98.06 355 TYR B CA 1
ATOM 7819 C C . TYR B 1 355 ? -0.542 -22.094 -24.328 1 98.06 355 TYR B C 1
ATOM 7821 O O . TYR B 1 355 ? -0.928 -22.031 -23.156 1 98.06 355 TYR B O 1
ATOM 7829 N N . ILE B 1 356 ? 0.718 -22.141 -24.688 1 97.75 356 ILE B N 1
ATOM 7830 C CA . ILE B 1 356 ? 1.814 -22.094 -23.734 1 97.75 356 ILE B CA 1
ATOM 7831 C C . ILE B 1 356 ? 2.822 -21.016 -24.156 1 97.75 356 ILE B C 1
ATOM 7833 O O . ILE B 1 356 ? 3.312 -21.031 -25.281 1 97.75 356 ILE B O 1
ATOM 7837 N N . LEU B 1 357 ? 3.055 -20.078 -23.312 1 96.31 357 LEU B N 1
ATOM 7838 C CA . LEU B 1 357 ? 4.145 -19.125 -23.516 1 96.31 357 LEU B CA 1
ATOM 7839 C C . LEU B 1 357 ? 5.355 -19.5 -22.672 1 96.31 357 LEU B C 1
ATOM 7841 O O . LEU B 1 357 ? 5.234 -19.703 -21.469 1 96.31 357 LEU B O 1
ATOM 7845 N N . MET B 1 358 ? 6.508 -19.672 -23.328 1 94.25 358 MET B N 1
ATOM 7846 C CA . MET B 1 358 ? 7.762 -19.891 -22.609 1 94.25 358 MET B CA 1
ATOM 7847 C C . MET B 1 358 ? 8.953 -19.422 -23.438 1 94.25 358 MET B C 1
ATOM 7849 O O . MET B 1 358 ? 8.812 -19.125 -24.625 1 94.25 358 MET B O 1
ATOM 7853 N N . THR B 1 359 ? 10.047 -19.203 -22.812 1 88.88 359 THR B N 1
ATOM 7854 C CA . THR B 1 359 ? 11.328 -18.922 -23.469 1 88.88 359 THR B CA 1
ATOM 7855 C C . THR B 1 359 ? 12.273 -20.109 -23.328 1 88.88 359 THR B C 1
ATOM 7857 O O . THR B 1 359 ? 12.617 -20.516 -22.219 1 88.88 359 THR B O 1
ATOM 7860 N N . TRP B 1 360 ? 12.672 -20.656 -24.469 1 91.44 360 TRP B N 1
ATOM 7861 C CA . TRP B 1 360 ? 13.516 -21.844 -24.438 1 91.44 360 TRP B CA 1
ATOM 7862 C C . TRP B 1 360 ? 14.992 -21.453 -24.328 1 91.44 360 TRP B C 1
ATOM 7864 O O . TRP B 1 360 ? 15.469 -20.594 -25.062 1 91.44 360 TRP B O 1
ATOM 7874 N N . LYS B 1 361 ? 15.789 -22.156 -23.406 1 83.88 361 LYS B N 1
ATOM 7875 C CA . LYS B 1 361 ? 17.188 -21.797 -23.156 1 83.88 361 LYS B CA 1
ATOM 7876 C C . LYS B 1 361 ? 18.094 -23 -23.328 1 83.88 361 LYS B C 1
ATOM 7878 O O . LYS B 1 361 ? 19.234 -22.984 -22.859 1 83.88 361 LYS B O 1
ATOM 7883 N N . ASP B 1 362 ? 17.578 -24.172 -23.766 1 89.06 362 ASP B N 1
ATOM 7884 C CA . ASP B 1 362 ? 18.297 -25.391 -24.094 1 89.06 362 ASP B CA 1
ATOM 7885 C C . ASP B 1 362 ? 18.875 -26.062 -22.844 1 89.06 362 ASP B C 1
ATOM 7887 O O . ASP B 1 362 ? 19.953 -26.641 -22.891 1 89.06 362 ASP B O 1
ATOM 7891 N N . ASN B 1 363 ? 18.188 -25.875 -21.797 1 84.56 363 ASN B N 1
ATOM 7892 C CA . ASN B 1 363 ? 18.719 -26.422 -20.547 1 84.56 363 ASN B CA 1
ATOM 7893 C C . ASN B 1 363 ? 17.656 -27.219 -19.797 1 84.56 363 ASN B C 1
ATOM 7895 O O . ASN B 1 363 ? 16.516 -27.312 -20.234 1 84.56 363 ASN B O 1
ATOM 7899 N N . LEU B 1 364 ? 18.125 -27.828 -18.75 1 86.56 364 LEU B N 1
ATOM 7900 C CA . LEU B 1 364 ? 17.266 -28.703 -17.953 1 86.56 364 LEU B CA 1
ATOM 7901 C C . LEU B 1 364 ? 16.094 -27.922 -17.359 1 86.56 364 LEU B C 1
ATOM 7903 O O . LEU B 1 364 ? 14.969 -28.422 -17.297 1 86.56 364 LEU B O 1
ATOM 7907 N N . SER B 1 365 ? 16.281 -26.766 -17.016 1 85.12 365 SER B N 1
ATOM 7908 C CA . SER B 1 365 ? 15.234 -25.922 -16.453 1 85.12 365 SER B CA 1
ATOM 7909 C C . SER B 1 365 ? 14.117 -25.688 -17.469 1 85.12 365 SER B C 1
ATOM 7911 O O . SER B 1 365 ? 12.938 -25.766 -17.125 1 85.12 365 SER B O 1
ATOM 7913 N N . SER B 1 366 ? 14.5 -25.406 -18.641 1 90.62 366 SER B N 1
ATOM 7914 C CA . SER B 1 366 ? 13.523 -25.219 -19.703 1 90.62 366 SER B CA 1
ATOM 7915 C C . SER B 1 366 ? 12.727 -26.5 -19.953 1 90.62 366 SER B C 1
ATOM 7917 O O . SER B 1 366 ? 11.531 -26.438 -20.266 1 90.62 366 SER B O 1
ATOM 7919 N N . LEU B 1 367 ? 13.438 -27.562 -19.812 1 94.25 367 LEU B N 1
ATOM 7920 C CA . LEU B 1 367 ? 12.773 -28.844 -20.016 1 94.25 367 LEU B CA 1
ATOM 7921 C C . LEU B 1 367 ? 11.695 -29.062 -18.953 1 94.25 367 LEU B C 1
ATOM 7923 O O . LEU B 1 367 ? 10.578 -29.484 -19.281 1 94.25 367 LEU B O 1
ATOM 7927 N N . PHE B 1 368 ? 11.992 -28.797 -17.781 1 93.56 368 PHE B N 1
ATOM 7928 C CA . PHE B 1 368 ? 11.023 -28.938 -16.703 1 93.56 368 PHE B CA 1
ATOM 7929 C C . PHE B 1 368 ? 9.883 -27.938 -16.859 1 93.56 368 PHE B C 1
ATOM 7931 O O . PHE B 1 368 ? 8.719 -28.266 -16.594 1 93.56 368 PHE B O 1
ATOM 7938 N N . THR B 1 369 ? 10.148 -26.719 -17.312 1 93.12 369 THR B N 1
ATOM 7939 C CA . THR B 1 369 ? 9.109 -25.734 -17.578 1 93.12 369 THR B CA 1
ATOM 7940 C C . THR B 1 369 ? 8.148 -26.234 -18.656 1 93.12 369 THR B C 1
ATOM 7942 O O . THR B 1 369 ? 6.934 -26.078 -18.516 1 93.12 369 THR B O 1
ATOM 7945 N N . LEU B 1 370 ? 8.719 -26.766 -19.594 1 96.88 370 LEU B N 1
ATOM 7946 C CA . LEU B 1 370 ? 7.91 -27.328 -20.672 1 96.88 370 LEU B CA 1
ATOM 7947 C C . LEU B 1 370 ? 6.961 -28.391 -20.156 1 96.88 370 LEU B C 1
ATOM 7949 O O . LEU B 1 370 ? 5.762 -28.359 -20.422 1 96.88 370 LEU B O 1
ATOM 7953 N N . ALA B 1 371 ? 7.523 -29.344 -19.406 1 97.44 371 ALA B N 1
ATOM 7954 C CA . ALA B 1 371 ? 6.695 -30.391 -18.812 1 97.44 371 ALA B CA 1
ATOM 7955 C C . ALA B 1 371 ? 5.586 -29.797 -17.953 1 97.44 371 ALA B C 1
ATOM 7957 O O . ALA B 1 371 ? 4.43 -30.219 -18.047 1 97.44 371 ALA B O 1
ATOM 7958 N N . HIS B 1 372 ? 5.914 -28.859 -17.203 1 95.94 372 HIS B N 1
ATOM 7959 C CA . HIS B 1 372 ? 5 -28.188 -16.281 1 95.94 372 HIS B CA 1
ATOM 7960 C C . HIS B 1 372 ? 3.84 -27.547 -17.031 1 95.94 372 HIS B C 1
ATOM 7962 O O . HIS B 1 372 ? 2.674 -27.812 -16.75 1 95.94 372 HIS B O 1
ATOM 7968 N N . GLU B 1 373 ? 4.117 -26.734 -18.062 1 96.56 373 GLU B N 1
ATOM 7969 C CA . GLU B 1 373 ? 3.086 -26 -18.797 1 96.56 373 GLU B CA 1
ATOM 7970 C C . GLU B 1 373 ? 2.23 -26.953 -19.641 1 96.56 373 GLU B C 1
ATOM 7972 O O . GLU B 1 373 ? 1.035 -26.719 -19.812 1 96.56 373 GLU B O 1
ATOM 7977 N N . ILE B 1 374 ? 2.881 -27.969 -20.109 1 98.25 374 ILE B N 1
ATOM 7978 C CA . ILE B 1 374 ? 2.119 -28.984 -20.844 1 98.25 374 ILE B CA 1
ATOM 7979 C C . ILE B 1 374 ? 1.081 -29.609 -19.906 1 98.25 374 ILE B C 1
ATOM 7981 O O . ILE B 1 374 ? -0.047 -29.891 -20.328 1 98.25 374 ILE B O 1
ATOM 7985 N N . GLY B 1 375 ? 1.459 -29.875 -18.719 1 98 375 GLY B N 1
ATOM 7986 C CA . GLY B 1 375 ? 0.511 -30.375 -17.734 1 98 375 GLY B CA 1
ATOM 7987 C C . GLY B 1 375 ? -0.718 -29.5 -17.578 1 98 375 GLY B C 1
ATOM 7988 O O . GLY B 1 375 ? -1.846 -30 -17.594 1 98 375 GLY B O 1
ATOM 7989 N N . HIS B 1 376 ? -0.507 -28.219 -17.469 1 96.5 376 HIS B N 1
ATOM 7990 C CA . HIS B 1 376 ? -1.617 -27.266 -17.406 1 96.5 376 HIS B CA 1
ATOM 7991 C C . HIS B 1 376 ? -2.484 -27.344 -18.656 1 96.5 376 HIS B C 1
ATOM 7993 O O . HIS B 1 376 ? -3.709 -27.469 -18.562 1 96.5 376 HIS B O 1
ATOM 7999 N N . SER B 1 377 ? -1.893 -27.266 -19.766 1 98.19 377 SER B N 1
ATOM 8000 C CA . SER B 1 377 ? -2.59 -27.156 -21.047 1 98.19 377 SER B CA 1
ATOM 8001 C C . SER B 1 377 ? -3.402 -28.422 -21.344 1 98.19 377 SER B C 1
ATOM 8003 O O . SER B 1 377 ? -4.539 -28.328 -21.812 1 98.19 377 SER B O 1
ATOM 8005 N N . ILE B 1 378 ? -2.801 -29.547 -21.078 1 98.25 378 ILE B N 1
ATOM 8006 C CA . ILE B 1 378 ? -3.533 -30.766 -21.375 1 98.25 378 ILE B CA 1
ATOM 8007 C C . ILE B 1 378 ? -4.664 -30.938 -20.359 1 98.25 378 ILE B C 1
ATOM 8009 O O . ILE B 1 378 ? -5.738 -31.453 -20.703 1 98.25 378 ILE B O 1
ATOM 8013 N N . HIS B 1 379 ? -4.449 -30.547 -19.094 1 97.88 379 HIS B N 1
ATOM 8014 C CA . HIS B 1 379 ? -5.547 -30.469 -18.125 1 97.88 379 HIS B CA 1
ATOM 8015 C C . HIS B 1 379 ? -6.703 -29.641 -18.672 1 97.88 379 HIS B C 1
ATOM 8017 O O . HIS B 1 379 ? -7.852 -30.078 -18.656 1 97.88 379 HIS B O 1
ATOM 8023 N N . SER B 1 380 ? -6.414 -28.469 -19.203 1 98 380 SER B N 1
ATOM 8024 C CA . SER B 1 380 ? -7.426 -27.594 -19.781 1 98 380 SER B CA 1
ATOM 8025 C C . SER B 1 380 ? -8.094 -28.25 -21 1 98 380 SER B C 1
ATOM 8027 O O . SER B 1 380 ? -9.312 -28.141 -21.172 1 98 380 SER B O 1
ATOM 8029 N N . TYR B 1 381 ? -7.289 -28.891 -21.766 1 98.06 381 TYR B N 1
ATOM 8030 C CA . TYR B 1 381 ? -7.836 -29.578 -22.938 1 98.06 381 TYR B CA 1
ATOM 8031 C C . TYR B 1 381 ? -8.859 -30.625 -22.531 1 98.06 381 TYR B C 1
ATOM 8033 O O . TYR B 1 381 ? -9.969 -30.656 -23.062 1 98.06 381 TYR B O 1
ATOM 8041 N N . TYR B 1 382 ? -8.5 -31.453 -21.625 1 98.19 382 TYR B N 1
ATOM 8042 C CA . TYR B 1 382 ? -9.391 -32.5 -21.156 1 98.19 382 TYR B CA 1
ATOM 8043 C C . TYR B 1 382 ? -10.672 -31.922 -20.578 1 98.19 382 TYR B C 1
ATOM 8045 O O . TYR B 1 382 ? -11.773 -32.375 -20.891 1 98.19 382 TYR B O 1
ATOM 8053 N N . SER B 1 383 ? -10.539 -30.969 -19.719 1 97.81 383 SER B N 1
ATOM 8054 C CA . SER B 1 383 ? -11.711 -30.391 -19.062 1 97.81 383 SER B CA 1
ATOM 8055 C C . SER B 1 383 ? -12.648 -29.734 -20.078 1 97.81 383 SER B C 1
ATOM 8057 O O . SER B 1 383 ? -13.867 -29.938 -20.031 1 97.81 383 SER B O 1
ATOM 8059 N N . ARG B 1 384 ? -12.117 -29.031 -21.031 1 97.69 384 ARG B N 1
ATOM 8060 C CA . ARG B 1 384 ? -12.898 -28.281 -22.016 1 97.69 384 ARG B CA 1
ATOM 8061 C C . ARG B 1 384 ? -13.586 -29.219 -23 1 97.69 384 ARG B C 1
ATOM 8063 O O . ARG B 1 384 ? -14.633 -28.875 -23.562 1 97.69 384 ARG B O 1
ATOM 8070 N N . HIS B 1 385 ? -13.039 -30.375 -23.188 1 97.69 385 HIS B N 1
ATOM 8071 C CA . HIS B 1 385 ? -13.602 -31.297 -24.172 1 97.69 385 HIS B CA 1
ATOM 8072 C C . HIS B 1 385 ? -14.531 -32.312 -23.516 1 97.69 385 HIS B C 1
ATOM 8074 O O . HIS B 1 385 ? -15.188 -33.094 -24.219 1 97.69 385 HIS B O 1
ATOM 8080 N N . ASN B 1 386 ? -14.594 -32.25 -22.234 1 97.81 386 ASN B N 1
ATOM 8081 C CA . ASN B 1 386 ? -15.414 -33.219 -21.547 1 97.81 386 ASN B CA 1
ATOM 8082 C C . ASN B 1 386 ? -16.469 -32.594 -20.656 1 97.81 386 ASN B C 1
ATOM 8084 O O . ASN B 1 386 ? -17.312 -33.281 -20.078 1 97.81 386 ASN B O 1
ATOM 8088 N N . GLN B 1 387 ? -16.391 -31.344 -20.5 1 97.38 387 GLN B N 1
ATOM 8089 C CA . GLN B 1 387 ? -17.359 -30.594 -19.719 1 97.38 387 GLN B CA 1
ATOM 8090 C C . GLN B 1 387 ? -17.969 -29.469 -20.547 1 97.38 387 GLN B C 1
ATOM 8092 O O . GLN B 1 387 ? -17.375 -29.016 -21.516 1 97.38 387 GLN B O 1
ATOM 8097 N N . THR B 1 388 ? -19.188 -29.031 -20.094 1 96.38 388 THR B N 1
ATOM 8098 C CA . THR B 1 388 ? -19.781 -27.828 -20.672 1 96.38 388 THR B CA 1
ATOM 8099 C C . THR B 1 388 ? -19 -26.594 -20.234 1 96.38 388 THR B C 1
ATOM 8101 O O . THR B 1 388 ? -18.188 -26.656 -19.312 1 96.38 388 THR B O 1
ATOM 8104 N N . TYR B 1 389 ? -19.25 -25.531 -20.891 1 96.31 389 TYR B N 1
ATOM 8105 C CA . TYR B 1 389 ? -18.562 -24.281 -20.609 1 96.31 389 TYR B CA 1
ATOM 8106 C C . TYR B 1 389 ? -18.625 -23.938 -19.125 1 96.31 389 TYR B C 1
ATOM 8108 O O . TYR B 1 389 ? -17.609 -23.641 -18.5 1 96.31 389 TYR B O 1
ATOM 8116 N N . ILE B 1 390 ? -19.766 -24.062 -18.516 1 95.12 390 ILE B N 1
ATOM 8117 C CA . ILE B 1 390 ? -20.016 -23.625 -17.156 1 95.12 390 ILE B CA 1
ATOM 8118 C C . ILE B 1 390 ? -19.266 -24.531 -16.172 1 95.12 390 ILE B C 1
ATOM 8120 O O . ILE B 1 390 ? -18.922 -24.109 -15.07 1 95.12 390 ILE B O 1
ATOM 8124 N N . ASN B 1 391 ? -18.938 -25.766 -16.656 1 96.19 391 ASN B N 1
ATOM 8125 C CA . ASN B 1 391 ? -18.328 -26.734 -15.758 1 96.19 391 ASN B CA 1
ATOM 8126 C C . ASN B 1 391 ? -16.875 -27.016 -16.156 1 96.19 391 ASN B C 1
ATOM 8128 O O . ASN B 1 391 ? -16.234 -27.906 -15.594 1 96.19 391 ASN B O 1
ATOM 8132 N N . SER B 1 392 ? -16.328 -26.312 -17.094 1 96.06 392 SER B N 1
ATOM 8133 C CA . SER B 1 392 ? -15.039 -26.688 -17.672 1 96.06 392 SER B CA 1
ATOM 8134 C C . SER B 1 392 ? -13.883 -26.062 -16.906 1 96.06 392 SER B C 1
ATOM 8136 O O . SER B 1 392 ? -12.758 -26.547 -16.969 1 96.06 392 SER B O 1
ATOM 8138 N N . SER B 1 393 ? -14.125 -25.016 -16.25 1 92.88 393 SER B N 1
ATOM 8139 C CA . SER B 1 393 ? -13.047 -24.297 -15.578 1 92.88 393 SER B CA 1
ATOM 8140 C C . SER B 1 393 ? -12.758 -24.891 -14.203 1 92.88 393 SER B C 1
ATOM 8142 O O . SER B 1 393 ? -13.469 -24.594 -13.242 1 92.88 393 SER B O 1
ATOM 8144 N N . TYR B 1 394 ? -11.68 -25.625 -14.148 1 92.12 394 TYR B N 1
ATOM 8145 C CA . TYR B 1 394 ? -11.32 -26.172 -12.836 1 92.12 394 TYR B CA 1
ATOM 8146 C C . TYR B 1 394 ? -10.875 -25.062 -11.891 1 92.12 394 TYR B C 1
ATOM 8148 O O . TYR B 1 394 ? -10.398 -24.016 -12.328 1 92.12 394 TYR B O 1
ATOM 8156 N N . LYS B 1 395 ? -11.031 -25.312 -10.633 1 90.19 395 LYS B N 1
ATOM 8157 C CA . LYS B 1 395 ? -10.672 -24.344 -9.602 1 90.19 395 LYS B CA 1
ATOM 8158 C C . LYS B 1 395 ? -9.164 -24.25 -9.43 1 90.19 395 LYS B C 1
ATOM 8160 O O . LYS B 1 395 ? -8.445 -25.219 -9.727 1 90.19 395 LYS B O 1
ATOM 8165 N N . LEU B 1 396 ? -8.703 -23.188 -8.906 1 84.12 396 LEU B N 1
ATOM 8166 C CA . LEU B 1 396 ? -7.281 -22.906 -8.719 1 84.12 396 LEU B CA 1
ATOM 8167 C C . LEU B 1 396 ? -6.637 -23.969 -7.824 1 84.12 396 LEU B C 1
ATOM 8169 O O . LEU B 1 396 ? -5.477 -24.328 -8.023 1 84.12 396 LEU B O 1
ATOM 8173 N N . PHE B 1 397 ? -7.379 -24.484 -6.969 1 88 397 PHE B N 1
ATOM 8174 C CA . PHE B 1 397 ? -6.891 -25.484 -6.023 1 88 397 PHE B CA 1
ATOM 8175 C C . PHE B 1 397 ? -6.379 -26.719 -6.758 1 88 397 PHE B C 1
ATOM 8177 O O . PHE B 1 397 ? -5.457 -27.391 -6.289 1 88 397 PHE B O 1
ATOM 8184 N N . LEU B 1 398 ? -6.898 -26.922 -7.898 1 92.81 398 LEU B N 1
ATOM 8185 C CA . LEU B 1 398 ? -6.578 -28.125 -8.656 1 92.81 398 LEU B CA 1
ATOM 8186 C C . LEU B 1 398 ? -5.539 -27.828 -9.734 1 92.81 398 LEU B C 1
ATOM 8188 O O . LEU B 1 398 ? -4.984 -28.75 -10.336 1 92.81 398 LEU B O 1
ATOM 8192 N N . ALA B 1 399 ? -5.254 -26.594 -9.93 1 88.75 399 ALA B N 1
ATOM 8193 C CA . ALA B 1 399 ? -4.59 -26.141 -11.148 1 88.75 399 ALA B CA 1
ATOM 8194 C C . ALA B 1 399 ? -3.148 -26.641 -11.203 1 88.75 399 ALA B C 1
ATOM 8196 O O . ALA B 1 399 ? -2.654 -27.016 -12.266 1 88.75 399 ALA B O 1
ATOM 8197 N N . GLU B 1 400 ? -2.541 -26.812 -10.047 1 89.5 400 GLU B N 1
ATOM 8198 C CA . GLU B 1 400 ? -1.107 -27.094 -10.031 1 89.5 400 GLU B CA 1
ATOM 8199 C C . GLU B 1 400 ? -0.834 -28.594 -10.047 1 89.5 400 GLU B C 1
ATOM 8201 O O . GLU B 1 400 ? 0.304 -29.016 -10.25 1 89.5 400 GLU B O 1
ATOM 8206 N N . ILE B 1 401 ? -1.792 -29.359 -9.984 1 95.44 401 ILE B N 1
ATOM 8207 C CA . ILE B 1 401 ? -1.604 -30.797 -9.797 1 95.44 401 ILE B CA 1
ATOM 8208 C C . ILE B 1 401 ? -1.14 -31.438 -11.109 1 95.44 401 ILE B C 1
ATOM 8210 O O . ILE B 1 401 ? -0.148 -32.156 -11.133 1 95.44 401 ILE B O 1
ATOM 8214 N N . ALA B 1 402 ? -1.772 -31.078 -12.141 1 96.75 402 ALA B N 1
ATOM 8215 C CA . ALA B 1 402 ? -1.448 -31.672 -13.438 1 96.75 402 ALA B CA 1
ATOM 8216 C C . ALA B 1 402 ? -0.036 -31.297 -13.875 1 96.75 402 ALA B C 1
ATOM 8218 O O . ALA B 1 402 ? 0.719 -32.156 -14.359 1 96.75 402 ALA B O 1
ATOM 8219 N N . SER B 1 403 ? 0.336 -30.062 -13.727 1 96.06 403 SER B N 1
ATOM 8220 C CA . SER B 1 403 ? 1.651 -29.562 -14.117 1 96.06 403 SER B CA 1
ATOM 8221 C C . SER B 1 403 ? 2.758 -30.234 -13.312 1 96.06 403 SER B C 1
ATOM 8223 O O . SER B 1 403 ? 3.721 -30.75 -13.875 1 96.06 403 SER B O 1
ATOM 8225 N N . THR B 1 404 ? 2.568 -30.344 -12.016 1 95.12 404 THR B N 1
ATOM 8226 C CA . THR B 1 404 ? 3.572 -30.906 -11.133 1 95.12 404 THR B CA 1
ATOM 8227 C C . THR B 1 404 ? 3.643 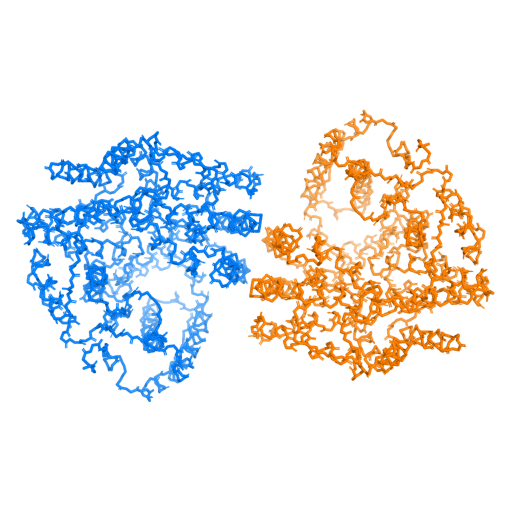-32.438 -11.297 1 95.12 404 THR B C 1
ATOM 8229 O O . THR B 1 404 ? 4.711 -33.031 -11.148 1 95.12 404 THR B O 1
ATOM 8232 N N . THR B 1 405 ? 2.555 -33.031 -11.672 1 97.5 405 THR B N 1
ATOM 8233 C CA . THR B 1 405 ? 2.57 -34.469 -11.992 1 97.5 405 THR B CA 1
ATOM 8234 C C . THR B 1 405 ? 3.49 -34.75 -13.18 1 97.5 405 THR B C 1
ATOM 8236 O O . THR B 1 405 ? 4.309 -35.656 -13.133 1 97.5 405 THR B O 1
ATOM 8239 N N . ASN B 1 406 ? 3.359 -33.906 -14.164 1 97.88 406 ASN B N 1
ATOM 8240 C CA . ASN B 1 406 ? 4.238 -34.062 -15.32 1 97.88 406 ASN B CA 1
ATOM 8241 C C . ASN B 1 406 ? 5.707 -33.906 -14.93 1 97.88 406 ASN B C 1
ATOM 8243 O O . ASN B 1 406 ? 6.566 -34.625 -15.438 1 97.88 406 ASN B O 1
ATOM 8247 N N . GLU B 1 407 ? 6.016 -33 -14.086 1 95.75 407 GLU B N 1
ATOM 8248 C CA . GLU B 1 407 ? 7.387 -32.812 -13.617 1 95.75 407 GLU B CA 1
ATOM 8249 C C . GLU B 1 407 ? 7.906 -34.094 -12.914 1 95.75 407 GLU B C 1
ATOM 8251 O O . GLU B 1 407 ? 9.062 -34.469 -13.109 1 95.75 407 GLU B O 1
ATOM 8256 N N . ASN B 1 408 ? 7.082 -34.688 -12.125 1 95.62 408 ASN B N 1
ATOM 8257 C CA . ASN B 1 408 ? 7.477 -35.875 -11.414 1 95.62 408 ASN B CA 1
ATOM 8258 C C . ASN B 1 408 ? 7.711 -37.062 -12.367 1 95.62 408 ASN B C 1
ATOM 8260 O O . ASN B 1 408 ? 8.656 -37.812 -12.195 1 95.62 408 ASN B O 1
ATOM 8264 N N . LEU B 1 409 ? 6.875 -37.156 -13.312 1 97.62 409 LEU B N 1
ATOM 8265 C CA . LEU B 1 409 ? 7.055 -38.219 -14.312 1 97.62 409 LEU B CA 1
ATOM 8266 C C . LEU B 1 409 ? 8.336 -38 -15.109 1 97.62 409 LEU B C 1
ATOM 8268 O O . LEU B 1 409 ? 9.07 -38.938 -15.398 1 97.62 409 LEU B O 1
ATOM 8272 N N . LEU B 1 410 ? 8.586 -36.719 -15.414 1 97.5 410 LEU B N 1
ATOM 8273 C CA . LEU B 1 410 ? 9.828 -36.406 -16.094 1 97.5 410 LEU B CA 1
ATOM 8274 C C . LEU B 1 410 ? 11.039 -36.75 -15.234 1 97.5 410 LEU B C 1
ATOM 8276 O O . LEU B 1 410 ? 12.016 -37.312 -15.727 1 97.5 410 LEU B O 1
ATOM 8280 N N . THR B 1 411 ? 10.969 -36.406 -14.008 1 95.62 411 THR B N 1
ATOM 8281 C CA . THR B 1 411 ? 12.047 -36.75 -13.086 1 95.62 411 THR B CA 1
ATOM 8282 C C . THR B 1 411 ? 12.328 -38.25 -13.07 1 95.62 411 THR B C 1
ATOM 8284 O O . THR B 1 411 ? 13.477 -38.656 -13.18 1 95.62 411 THR B O 1
ATOM 8287 N N . ASN B 1 412 ? 11.312 -39.031 -12.953 1 95.06 412 ASN B N 1
ATOM 8288 C CA . ASN B 1 412 ? 11.461 -40.469 -12.953 1 95.06 412 ASN B CA 1
ATOM 8289 C C . ASN B 1 412 ? 12.102 -40.969 -14.25 1 95.06 412 ASN B C 1
ATOM 8291 O O . ASN B 1 412 ? 12.984 -41.844 -14.219 1 95.06 412 ASN B O 1
ATOM 8295 N N . TYR B 1 413 ? 11.664 -40.469 -15.312 1 97 413 TYR B N 1
ATOM 8296 C CA . TYR B 1 413 ? 12.227 -40.844 -16.609 1 97 413 TYR B CA 1
ATOM 8297 C C . TYR B 1 413 ? 13.711 -40.5 -16.672 1 97 413 TYR B C 1
ATOM 8299 O O . TYR B 1 413 ? 14.516 -41.312 -17.125 1 97 413 TYR B O 1
ATOM 8307 N N . LEU B 1 414 ? 14.031 -39.312 -16.266 1 95.75 414 LEU B N 1
ATOM 8308 C CA . LEU B 1 414 ? 15.422 -38.844 -16.344 1 95.75 414 LEU B CA 1
ATOM 8309 C C . LEU B 1 414 ? 16.312 -39.688 -15.43 1 95.75 414 LEU B C 1
ATOM 8311 O O . LEU B 1 414 ? 17.469 -39.969 -15.773 1 95.75 414 LEU B O 1
ATOM 8315 N N . LEU B 1 415 ? 15.82 -40.094 -14.273 1 94.62 415 LEU B N 1
ATOM 8316 C CA . LEU B 1 415 ? 16.578 -40.938 -13.375 1 94.62 415 LEU B CA 1
ATOM 8317 C C . LEU B 1 415 ? 16.875 -42.312 -14.023 1 94.62 415 LEU B C 1
ATOM 8319 O O . LEU B 1 415 ? 17.953 -42.844 -13.852 1 94.62 415 LEU B O 1
ATOM 8323 N N . GLU B 1 416 ? 15.953 -42.781 -14.742 1 95.25 416 GLU B N 1
ATOM 8324 C CA . GLU B 1 416 ? 16.156 -44.031 -15.461 1 95.25 416 GLU B CA 1
ATOM 8325 C C . GLU B 1 416 ? 17.094 -43.812 -16.656 1 95.25 416 GLU B C 1
ATOM 8327 O O . GLU B 1 416 ? 17.984 -44.625 -16.891 1 95.25 416 GLU B O 1
ATOM 8332 N N . LYS B 1 417 ? 16.812 -42.75 -17.344 1 95 417 LYS B N 1
ATOM 8333 C CA . LYS B 1 417 ? 17.609 -42.438 -18.531 1 95 417 LYS B CA 1
ATOM 8334 C C . LYS B 1 417 ? 19.094 -42.312 -18.188 1 95 417 LYS B C 1
ATOM 8336 O O . LYS B 1 417 ? 19.953 -42.781 -18.938 1 95 417 LYS B O 1
ATOM 8341 N N . TYR B 1 418 ? 19.344 -41.75 -17.078 1 93.69 418 TYR B N 1
ATOM 8342 C CA . TYR B 1 418 ? 20.734 -41.469 -16.688 1 93.69 418 TYR B CA 1
ATOM 8343 C C . TYR B 1 418 ? 21.172 -42.406 -15.562 1 93.69 418 TYR B C 1
ATOM 8345 O O . TYR B 1 418 ? 22.031 -42.031 -14.742 1 93.69 418 TYR B O 1
ATOM 8353 N N . LYS B 1 419 ? 20.594 -43.531 -15.453 1 93.19 419 LYS B N 1
ATOM 8354 C CA . LYS B 1 419 ? 20.828 -44.469 -14.344 1 93.19 419 LYS B CA 1
ATOM 8355 C C . LYS B 1 419 ? 22.297 -44.812 -14.227 1 93.19 419 LYS B C 1
ATOM 8357 O O . LYS B 1 419 ? 22.781 -45.125 -13.141 1 93.19 419 LYS B O 1
ATOM 8362 N N . ASP B 1 420 ? 23.109 -44.75 -15.289 1 93.56 420 ASP B N 1
ATOM 8363 C CA . ASP B 1 420 ? 24.516 -45.125 -15.297 1 93.56 420 ASP B CA 1
ATOM 8364 C C . ASP B 1 420 ? 25.422 -43.906 -15.188 1 93.56 420 ASP B C 1
ATOM 8366 O O . ASP B 1 420 ? 26.641 -44 -15.352 1 93.56 420 ASP B O 1
ATOM 8370 N N . ASN B 1 421 ? 24.875 -42.75 -14.969 1 92.31 421 ASN B N 1
ATOM 8371 C CA . ASN B 1 421 ? 25.609 -41.5 -14.781 1 92.31 421 ASN B CA 1
ATOM 8372 C C . ASN B 1 421 ? 25.375 -40.906 -13.391 1 92.31 421 ASN B C 1
ATOM 8374 O O . ASN B 1 421 ? 24.406 -40.188 -13.172 1 92.31 421 ASN B O 1
ATOM 8378 N N . LYS B 1 422 ? 26.406 -41.156 -12.633 1 91.12 422 LYS B N 1
ATOM 8379 C CA . LYS B 1 422 ? 26.297 -40.812 -11.219 1 91.12 422 LYS B CA 1
ATOM 8380 C C . LYS B 1 422 ? 26.047 -39.312 -11.039 1 91.12 422 LYS B C 1
ATOM 8382 O O . LYS B 1 422 ? 25.203 -38.906 -10.25 1 91.12 422 LYS B O 1
ATOM 8387 N N . GLU B 1 423 ? 26.719 -38.531 -11.797 1 89 423 GLU B N 1
ATOM 8388 C CA . GLU B 1 423 ? 26.609 -37.062 -11.656 1 89 423 GLU B CA 1
ATOM 8389 C C . GLU B 1 423 ? 25.25 -36.562 -12.102 1 89 423 GLU B C 1
ATOM 8391 O O . GLU B 1 423 ? 24.688 -35.656 -11.508 1 89 423 GLU B O 1
ATOM 8396 N N . ALA B 1 424 ? 24.766 -37.219 -13.07 1 89.81 424 ALA B N 1
ATOM 8397 C CA . ALA B 1 424 ? 23.422 -36.875 -13.539 1 89.81 424 ALA B CA 1
ATOM 8398 C C . ALA B 1 424 ? 22.375 -37.25 -12.492 1 89.81 424 ALA B C 1
ATOM 8400 O O . ALA B 1 424 ? 21.453 -36.469 -12.242 1 89.81 424 ALA B O 1
ATOM 8401 N N . LEU B 1 425 ? 22.625 -38.375 -11.906 1 92.94 425 LEU B N 1
ATOM 8402 C CA . LEU B 1 425 ? 21.688 -38.812 -10.875 1 92.94 425 LEU B CA 1
ATOM 8403 C C . LEU B 1 425 ? 21.688 -37.875 -9.688 1 92.94 425 LEU B C 1
ATOM 8405 O O . LEU B 1 425 ? 20.625 -37.5 -9.195 1 92.94 425 LEU B O 1
ATOM 8409 N N . ILE B 1 426 ? 22.844 -37.5 -9.32 1 91.5 426 ILE B N 1
ATOM 8410 C CA . ILE B 1 426 ? 22.984 -36.562 -8.195 1 91.5 426 ILE B CA 1
ATOM 8411 C C . ILE B 1 426 ? 22.312 -35.25 -8.523 1 91.5 426 ILE B C 1
ATOM 8413 O O . ILE B 1 426 ? 21.562 -34.719 -7.707 1 91.5 426 ILE B O 1
ATOM 8417 N N . CYS B 1 427 ? 22.531 -34.844 -9.719 1 89.25 427 CYS B N 1
ATOM 8418 C CA . CYS B 1 427 ? 21.969 -33.562 -10.141 1 89.25 427 CYS B CA 1
ATOM 8419 C C . CYS B 1 427 ? 20.438 -33.594 -10.156 1 89.25 427 CYS B C 1
ATOM 8421 O O . CYS B 1 427 ? 19.781 -32.719 -9.617 1 89.25 427 CYS B O 1
ATOM 8423 N N . ILE B 1 428 ? 19.906 -34.594 -10.719 1 90.75 428 ILE B N 1
ATOM 8424 C CA . ILE B 1 428 ? 18.453 -34.75 -10.867 1 90.75 428 ILE B CA 1
ATOM 8425 C C . ILE B 1 428 ? 17.812 -34.906 -9.5 1 90.75 428 ILE B C 1
ATOM 8427 O O . ILE B 1 428 ? 16.781 -34.312 -9.211 1 90.75 428 ILE B O 1
ATOM 8431 N N . LEU B 1 429 ? 18.438 -35.719 -8.664 1 93.25 429 LEU B N 1
ATOM 8432 C CA . LEU B 1 429 ? 17.906 -35.969 -7.324 1 93.25 429 LEU B CA 1
ATOM 8433 C C . LEU B 1 429 ? 17.984 -34.688 -6.477 1 93.25 429 LEU B C 1
ATOM 8435 O O . LEU B 1 429 ? 17.047 -34.375 -5.73 1 93.25 429 LEU B O 1
ATOM 8439 N N . ASN B 1 430 ? 19.062 -34.031 -6.68 1 90.75 430 ASN B N 1
ATOM 8440 C CA . ASN B 1 430 ? 19.188 -32.75 -5.977 1 90.75 430 ASN B CA 1
ATOM 8441 C C . ASN B 1 430 ? 18.078 -31.766 -6.387 1 90.75 430 ASN B C 1
ATOM 8443 O O . ASN B 1 430 ? 17.469 -31.125 -5.531 1 90.75 430 ASN B O 1
ATOM 8447 N N . ASP B 1 431 ? 17.891 -31.688 -7.57 1 88.56 431 ASP B N 1
ATOM 8448 C CA . ASP B 1 431 ? 16.875 -30.781 -8.078 1 88.56 431 ASP B CA 1
ATOM 8449 C C . ASP B 1 431 ? 15.484 -31.188 -7.582 1 88.56 431 ASP B C 1
ATOM 8451 O O . ASP B 1 431 ? 14.672 -30.312 -7.23 1 88.56 431 ASP B O 1
ATOM 8455 N N . HIS B 1 432 ? 15.258 -32.406 -7.656 1 92.19 432 HIS B N 1
ATOM 8456 C CA . HIS B 1 432 ? 13.969 -32.938 -7.207 1 92.19 432 HIS B CA 1
ATOM 8457 C C . HIS B 1 432 ? 13.75 -32.688 -5.723 1 92.19 432 HIS B C 1
ATOM 8459 O O . HIS B 1 432 ? 12.68 -32.219 -5.316 1 92.19 432 HIS B O 1
ATOM 8465 N N . LEU B 1 433 ? 14.742 -32.938 -4.906 1 95.31 433 LEU B N 1
ATOM 8466 C CA . LEU B 1 433 ? 14.648 -32.75 -3.465 1 95.31 433 LEU B CA 1
ATOM 8467 C C . LEU B 1 433 ? 14.555 -31.266 -3.127 1 95.31 433 LEU B C 1
ATOM 8469 O O . LEU B 1 433 ? 13.836 -30.875 -2.199 1 95.31 433 LEU B O 1
ATOM 8473 N N . ASP B 1 434 ? 15.219 -30.516 -3.908 1 92.81 434 ASP B N 1
ATOM 8474 C CA . ASP B 1 434 ? 15.102 -29.062 -3.738 1 92.81 434 ASP B CA 1
ATOM 8475 C C . ASP B 1 434 ? 13.703 -28.578 -4.113 1 92.81 434 ASP B C 1
ATOM 8477 O O . ASP B 1 434 ? 13.211 -27.594 -3.561 1 92.81 434 ASP B O 1
ATOM 8481 N N . GLY B 1 435 ? 13.125 -29.234 -5.023 1 92 435 GLY B N 1
ATOM 8482 C CA . GLY B 1 435 ? 11.727 -28.969 -5.32 1 92 435 GLY B CA 1
ATOM 8483 C C . GLY B 1 435 ? 10.812 -29.172 -4.129 1 92 435 GLY B C 1
ATOM 8484 O O . GLY B 1 435 ? 9.961 -28.328 -3.842 1 92 435 GLY B O 1
ATOM 8485 N N . TYR B 1 436 ? 11.023 -30.312 -3.408 1 95.44 436 TYR B N 1
ATOM 8486 C CA . TYR B 1 436 ? 10.289 -30.562 -2.174 1 95.44 436 TYR B CA 1
ATOM 8487 C C . TYR B 1 436 ? 10.547 -29.469 -1.149 1 95.44 436 TYR B C 1
ATOM 8489 O O . TYR B 1 436 ? 9.602 -28.953 -0.546 1 95.44 436 TYR B O 1
ATOM 8497 N N . LYS B 1 437 ? 11.789 -29.156 -1.018 1 96.12 437 LYS B N 1
ATOM 8498 C CA . LYS B 1 437 ? 12.195 -28.141 -0.058 1 96.12 437 LYS B CA 1
ATOM 8499 C C . LYS B 1 437 ? 11.523 -26.797 -0.36 1 96.12 437 LYS B C 1
ATOM 8501 O O . LYS B 1 437 ? 10.938 -26.188 0.527 1 96.12 437 LYS B O 1
ATOM 8506 N N . GLY B 1 438 ? 11.539 -26.438 -1.594 1 94.5 438 GLY B N 1
ATOM 8507 C CA . GLY B 1 438 ? 11.078 -25.125 -2.008 1 94.5 438 GLY B CA 1
ATOM 8508 C C . GLY B 1 438 ? 9.562 -25.031 -2.127 1 94.5 438 GLY B C 1
ATOM 8509 O O . GLY B 1 438 ? 9 -23.953 -2.059 1 94.5 438 GLY B O 1
ATOM 8510 N N . THR B 1 439 ? 8.875 -26.141 -2.26 1 94.44 439 THR B N 1
ATOM 8511 C CA . THR B 1 439 ? 7.438 -26.094 -2.531 1 94.44 439 THR B CA 1
ATOM 8512 C C . THR B 1 439 ? 6.645 -26.656 -1.354 1 94.44 439 THR B C 1
ATOM 8514 O O . THR B 1 439 ? 5.859 -25.938 -0.73 1 94.44 439 THR B O 1
ATOM 8517 N N . VAL B 1 440 ? 6.953 -27.906 -0.956 1 96.69 440 VAL B N 1
ATOM 8518 C CA . VAL B 1 440 ? 6.16 -28.5 0.114 1 96.69 440 VAL B CA 1
ATOM 8519 C C . VAL B 1 440 ? 6.543 -27.875 1.453 1 96.69 440 VAL B C 1
ATOM 8521 O O . VAL B 1 440 ? 5.688 -27.328 2.154 1 96.69 440 VAL B O 1
ATOM 8524 N N . PHE B 1 441 ? 7.836 -27.875 1.792 1 98.25 441 PHE B N 1
ATOM 8525 C CA . PHE B 1 441 ? 8.281 -27.375 3.09 1 98.25 441 PHE B CA 1
ATOM 8526 C C . PHE B 1 441 ? 8.219 -25.859 3.143 1 98.25 441 PHE B C 1
ATOM 8528 O O . PHE B 1 441 ? 7.547 -25.297 4.008 1 98.25 441 PHE B O 1
ATOM 8535 N N . ARG B 1 442 ? 8.773 -25.219 2.146 1 97.38 442 ARG B N 1
ATOM 8536 C CA . ARG B 1 442 ? 8.914 -23.766 2.191 1 97.38 442 ARG B CA 1
ATOM 8537 C C . ARG B 1 442 ? 7.555 -23.078 2.061 1 97.38 442 ARG B C 1
ATOM 8539 O O . ARG B 1 442 ? 7.27 -22.109 2.762 1 97.38 442 ARG B O 1
ATOM 8546 N N . GLN B 1 443 ? 6.742 -23.547 1.174 1 97.19 443 GLN B N 1
ATOM 8547 C CA . GLN B 1 443 ? 5.43 -22.922 1.016 1 97.19 443 GLN B CA 1
ATOM 8548 C C . GLN B 1 443 ? 4.559 -23.156 2.246 1 97.19 443 GLN B C 1
ATOM 8550 O O . GLN B 1 443 ? 3.74 -22.312 2.605 1 97.19 443 GLN B O 1
ATOM 8555 N N . THR B 1 444 ? 4.723 -24.312 2.898 1 98.31 444 THR B N 1
ATOM 8556 C CA . THR B 1 444 ? 4.031 -24.531 4.164 1 98.31 444 THR B CA 1
ATOM 8557 C C . THR B 1 444 ? 4.551 -23.594 5.242 1 98.31 444 THR B C 1
ATOM 8559 O O . THR B 1 444 ? 3.775 -23.062 6.047 1 98.31 444 THR B O 1
ATOM 8562 N N . GLN B 1 445 ? 5.895 -23.406 5.211 1 98.5 445 GLN B N 1
ATOM 8563 C CA . GLN B 1 445 ? 6.492 -22.422 6.102 1 98.5 445 GLN B CA 1
ATOM 8564 C C . GLN B 1 445 ? 5.848 -21.047 5.91 1 98.5 445 GLN B C 1
ATOM 8566 O O . GLN B 1 445 ? 5.48 -20.391 6.883 1 98.5 445 GLN B O 1
ATOM 8571 N N . PHE B 1 446 ? 5.684 -20.641 4.645 1 98.31 446 PHE B N 1
ATOM 8572 C CA . PHE B 1 446 ? 5.062 -19.359 4.32 1 98.31 446 PHE B CA 1
ATOM 8573 C C . PHE B 1 446 ? 3.605 -19.344 4.766 1 98.31 446 PHE B C 1
ATOM 8575 O O . PHE B 1 446 ? 3.125 -18.328 5.273 1 98.31 446 PHE B O 1
ATOM 8582 N N . ALA B 1 447 ? 2.947 -20.438 4.578 1 98.12 447 ALA B N 1
ATOM 8583 C CA . ALA B 1 447 ? 1.55 -20.531 4.992 1 98.12 447 ALA B CA 1
ATOM 8584 C C . ALA B 1 447 ? 1.409 -20.328 6.496 1 98.12 447 ALA B C 1
ATOM 8586 O O . ALA B 1 447 ? 0.512 -19.609 6.949 1 98.12 447 ALA B O 1
ATOM 8587 N N . GLU B 1 448 ? 2.275 -20.969 7.23 1 98.19 448 GLU B N 1
ATOM 8588 C CA . GLU B 1 448 ? 2.266 -20.812 8.68 1 98.19 448 GLU B CA 1
ATOM 8589 C C . GLU B 1 448 ? 2.502 -19.375 9.094 1 98.19 448 GLU B C 1
ATOM 8591 O O . GLU B 1 448 ? 1.836 -18.859 10 1 98.19 448 GLU B O 1
ATOM 8596 N N . PHE B 1 449 ? 3.422 -18.75 8.445 1 98.5 449 PHE B N 1
ATOM 8597 C CA . PHE B 1 449 ? 3.715 -17.344 8.734 1 98.5 449 PHE B CA 1
ATOM 8598 C C . PHE B 1 449 ? 2.52 -16.469 8.398 1 98.5 449 PHE B C 1
ATOM 8600 O O . PHE B 1 449 ? 2.127 -15.617 9.203 1 98.5 449 PHE B O 1
ATOM 8607 N N . GLU B 1 450 ? 1.983 -16.672 7.219 1 98.31 450 GLU B N 1
ATOM 8608 C CA . GLU B 1 450 ? 0.834 -15.875 6.785 1 98.31 450 GLU B CA 1
ATOM 8609 C C . GLU B 1 450 ? -0.324 -16 7.77 1 98.31 450 GLU B C 1
ATOM 8611 O O . GLU B 1 450 ? -0.942 -15 8.141 1 98.31 450 GLU B O 1
ATOM 8616 N N . GLN B 1 451 ? -0.613 -17.219 8.211 1 98.25 451 GLN B N 1
ATOM 8617 C CA . GLN B 1 451 ? -1.667 -17.453 9.195 1 98.25 451 GLN B CA 1
ATOM 8618 C C . GLN B 1 451 ? -1.361 -16.734 10.508 1 98.25 451 GLN B C 1
ATOM 8620 O O . GLN B 1 451 ? -2.25 -16.141 11.117 1 98.25 451 GLN B O 1
ATOM 8625 N N . GLU B 1 452 ? -0.158 -16.844 10.93 1 98.19 452 GLU B N 1
ATOM 8626 C CA . GLU B 1 452 ? 0.25 -16.234 12.195 1 98.19 452 GLU B CA 1
ATOM 8627 C C . GLU B 1 452 ? 0.04 -14.719 12.18 1 98.19 452 GLU B C 1
ATOM 8629 O O . GLU B 1 452 ? -0.526 -14.156 13.117 1 98.19 452 GLU B O 1
ATOM 8634 N N . ILE B 1 453 ? 0.451 -14.031 11.102 1 97.88 453 ILE B N 1
ATOM 8635 C CA . ILE B 1 453 ? 0.399 -12.578 11.102 1 97.88 453 ILE B CA 1
ATOM 8636 C C . ILE B 1 453 ? -1.048 -12.109 10.953 1 97.88 453 ILE B C 1
ATOM 8638 O O . ILE B 1 453 ? -1.426 -11.062 11.477 1 97.88 453 ILE B O 1
ATOM 8642 N N . HIS B 1 454 ? -1.901 -12.859 10.242 1 98.19 454 HIS B N 1
ATOM 8643 C CA . HIS B 1 454 ? -3.318 -12.523 10.172 1 98.19 454 HIS B CA 1
ATOM 8644 C C . HIS B 1 454 ? -3.99 -12.664 11.531 1 98.19 454 HIS B C 1
ATOM 8646 O O . HIS B 1 454 ? -4.84 -11.852 11.898 1 98.19 454 HIS B O 1
ATOM 8652 N N . LYS B 1 455 ? -3.619 -13.672 12.289 1 97.62 455 LYS B N 1
ATOM 8653 C CA . LYS B 1 455 ? -4.145 -13.859 13.641 1 97.62 455 LYS B CA 1
ATOM 8654 C C . LYS B 1 455 ? -3.703 -12.734 14.57 1 97.62 455 LYS B C 1
ATOM 8656 O O . LYS B 1 455 ? -4.5 -12.227 15.359 1 97.62 455 LYS B O 1
ATOM 8661 N N . LEU B 1 456 ? -2.396 -12.406 14.477 1 95.69 456 LEU B N 1
ATOM 8662 C CA . LEU B 1 456 ? -1.874 -11.312 15.297 1 95.69 456 LEU B CA 1
ATOM 8663 C C . LEU B 1 456 ? -2.664 -10.031 15.062 1 95.69 456 LEU B C 1
ATOM 8665 O O . LEU B 1 456 ? -3.102 -9.383 16.016 1 95.69 456 LEU B O 1
ATOM 8669 N N . ASP B 1 457 ? -2.879 -9.727 13.812 1 94.81 457 ASP B N 1
ATOM 8670 C CA . ASP B 1 457 ? -3.635 -8.523 13.469 1 94.81 457 ASP B CA 1
ATOM 8671 C C . ASP B 1 457 ? -5.074 -8.625 13.977 1 94.81 457 ASP B C 1
ATOM 8673 O O . ASP B 1 457 ? -5.605 -7.664 14.539 1 94.81 457 ASP B O 1
ATOM 8677 N N . LYS B 1 458 ? -5.715 -9.711 13.742 1 93.94 458 LYS B N 1
ATOM 8678 C CA . LYS B 1 458 ? -7.086 -9.938 14.195 1 93.94 458 LYS B CA 1
ATOM 8679 C C . LYS B 1 458 ? -7.207 -9.75 15.703 1 93.94 458 LYS B C 1
ATOM 8681 O O . LYS B 1 458 ? -8.234 -9.266 16.188 1 93.94 458 LYS B O 1
ATOM 8686 N N . ASN B 1 459 ? -6.16 -10.07 16.375 1 91.94 459 ASN B N 1
ATOM 8687 C CA . ASN B 1 459 ? -6.129 -9.961 17.828 1 91.94 459 ASN B CA 1
ATOM 8688 C C . ASN B 1 459 ? -5.715 -8.555 18.281 1 91.94 459 ASN B C 1
ATOM 8690 O O . ASN B 1 459 ? -5.5 -8.32 19.469 1 91.94 459 ASN B O 1
ATOM 8694 N N . GLY B 1 460 ? -5.488 -7.715 17.391 1 88 460 GLY B N 1
ATOM 8695 C CA . GLY B 1 460 ? -5.188 -6.328 17.719 1 88 460 GLY B CA 1
ATOM 8696 C C . GLY B 1 460 ? -3.709 -6.074 17.938 1 88 460 GLY B C 1
ATOM 8697 O O . GLY B 1 460 ? -3.33 -5.043 18.5 1 88 460 GLY B O 1
ATOM 8698 N N . GLU B 1 461 ? -2.881 -6.984 17.562 1 87.5 461 GLU B N 1
ATOM 8699 C CA . GLU B 1 461 ? -1.438 -6.828 17.719 1 87.5 461 GLU B CA 1
ATOM 8700 C C . GLU B 1 461 ? -0.817 -6.164 16.484 1 87.5 461 GLU B C 1
ATOM 8702 O O . GLU B 1 461 ? -1.092 -6.566 15.359 1 87.5 461 GLU B O 1
ATOM 8707 N N . ALA B 1 462 ? 0.051 -5.18 16.766 1 86.94 462 ALA B N 1
ATOM 8708 C CA . ALA B 1 462 ? 0.676 -4.434 15.672 1 86.94 462 ALA B CA 1
ATOM 8709 C C . ALA B 1 462 ? 1.717 -5.285 14.953 1 86.94 462 ALA B C 1
ATOM 8711 O O . ALA B 1 462 ? 2.488 -6.004 15.586 1 86.94 462 ALA B O 1
ATOM 8712 N N . LEU B 1 463 ? 1.694 -5.25 13.633 1 94.69 463 LEU B N 1
ATOM 8713 C CA . LEU B 1 463 ? 2.674 -5.945 12.805 1 94.69 463 LEU B CA 1
ATOM 8714 C C . LEU B 1 463 ? 3.852 -5.035 12.469 1 94.69 463 LEU B C 1
ATOM 8716 O O . LEU B 1 463 ? 4.035 -4.648 11.312 1 94.69 463 LEU B O 1
ATOM 8720 N N . THR B 1 464 ? 4.715 -4.801 13.469 1 93.75 464 THR B N 1
ATOM 8721 C CA . THR B 1 464 ? 5.934 -4.023 13.289 1 93.75 464 THR B CA 1
ATOM 8722 C C . THR B 1 464 ? 7.008 -4.855 12.586 1 93.75 464 THR B C 1
ATOM 8724 O O . THR B 1 464 ? 6.898 -6.082 12.516 1 93.75 464 THR B O 1
ATOM 8727 N N . ALA B 1 465 ? 8.023 -4.176 12.055 1 95.12 465 ALA B N 1
ATOM 8728 C CA . ALA B 1 465 ? 9.141 -4.887 11.445 1 95.12 465 ALA B CA 1
ATOM 8729 C C . ALA B 1 465 ? 9.75 -5.895 12.414 1 95.12 465 ALA B C 1
ATOM 8731 O O . ALA B 1 465 ? 10.016 -7.039 12.047 1 95.12 465 ALA B O 1
ATOM 8732 N N . LYS B 1 466 ? 9.93 -5.48 13.664 1 94.88 466 LYS B N 1
ATOM 8733 C CA . LYS B 1 466 ? 10.516 -6.348 14.68 1 94.88 466 LYS B CA 1
ATOM 8734 C C . LYS B 1 466 ? 9.656 -7.59 14.898 1 94.88 466 LYS B C 1
ATOM 8736 O O . LYS B 1 466 ? 10.172 -8.711 14.961 1 94.88 466 LYS B O 1
ATOM 8741 N N . ARG B 1 467 ? 8.328 -7.391 15.055 1 94.19 467 ARG B N 1
ATOM 8742 C CA . ARG B 1 467 ? 7.41 -8.5 15.281 1 94.19 467 ARG B CA 1
ATOM 8743 C C . ARG B 1 467 ? 7.43 -9.477 14.102 1 94.19 467 ARG B C 1
ATOM 8745 O O . ARG B 1 467 ? 7.449 -10.688 14.297 1 94.19 467 ARG B O 1
ATOM 8752 N N . LEU B 1 468 ? 7.387 -8.977 12.883 1 98.06 468 LEU B N 1
ATOM 8753 C CA . LEU B 1 468 ? 7.422 -9.805 11.688 1 98.06 468 LEU B CA 1
ATOM 8754 C C . LEU B 1 468 ? 8.727 -10.594 11.602 1 98.06 468 LEU B C 1
ATOM 8756 O O . LEU B 1 468 ? 8.711 -11.789 11.297 1 98.06 468 LEU B O 1
ATOM 8760 N N . CYS B 1 469 ? 9.852 -9.914 11.938 1 97.88 469 CYS B N 1
ATOM 8761 C CA . CYS B 1 469 ? 11.148 -10.57 11.922 1 97.88 469 CYS B CA 1
ATOM 8762 C C . CYS B 1 469 ? 11.211 -11.68 12.969 1 97.88 469 CYS B C 1
ATOM 8764 O O . CYS B 1 469 ? 11.672 -12.781 12.68 1 97.88 469 CYS B O 1
ATOM 8766 N N . ASP B 1 470 ? 10.703 -11.344 14.148 1 97.38 470 ASP B N 1
ATOM 8767 C CA . ASP B 1 470 ? 10.727 -12.336 15.227 1 97.38 470 ASP B CA 1
ATOM 8768 C C . ASP B 1 470 ? 9.898 -13.562 14.852 1 97.38 470 ASP B C 1
ATOM 8770 O O . ASP B 1 470 ? 10.352 -14.695 15.039 1 97.38 470 ASP B O 1
ATOM 8774 N N . SER B 1 471 ? 8.719 -13.336 14.375 1 97.44 471 SER B N 1
ATOM 8775 C CA . SER B 1 471 ? 7.836 -14.43 13.977 1 97.44 471 SER B CA 1
ATOM 8776 C C . SER B 1 471 ? 8.453 -15.258 12.852 1 97.44 471 SER B C 1
ATOM 8778 O O . SER B 1 471 ? 8.453 -16.484 12.906 1 97.44 471 SER B O 1
ATOM 8780 N N . TYR B 1 472 ? 8.992 -14.602 11.875 1 98.31 472 TYR B N 1
ATOM 8781 C CA . TYR B 1 472 ? 9.57 -15.297 10.734 1 98.31 472 TYR B CA 1
ATOM 8782 C C . TYR B 1 472 ? 10.781 -16.125 11.148 1 98.31 472 TYR B C 1
ATOM 8784 O O . TYR B 1 472 ? 10.938 -17.266 10.719 1 98.31 472 TYR B O 1
ATOM 8792 N N . LYS B 1 473 ? 11.633 -15.516 11.953 1 97.75 473 LYS B N 1
ATOM 8793 C CA . LYS B 1 473 ? 12.844 -16.188 12.43 1 97.75 473 LYS B CA 1
ATOM 8794 C C . LYS B 1 473 ? 12.508 -17.469 13.188 1 97.75 473 LYS B C 1
ATOM 8796 O O . LYS B 1 473 ? 13.125 -18.516 12.953 1 97.75 473 LYS B O 1
ATOM 8801 N N . LYS B 1 474 ? 11.523 -17.344 14.078 1 97.75 474 LYS B N 1
ATOM 8802 C CA . LYS B 1 474 ? 11.117 -18.484 14.875 1 97.75 474 LYS B CA 1
ATOM 8803 C C . LYS B 1 474 ? 10.633 -19.625 13.984 1 97.75 474 LYS B C 1
ATOM 8805 O O . LYS B 1 474 ? 11.008 -20.781 14.188 1 97.75 474 LYS B O 1
ATOM 8810 N N . ILE B 1 475 ? 9.82 -19.344 13.008 1 98.25 475 ILE B N 1
ATOM 8811 C CA . ILE B 1 475 ? 9.273 -20.344 12.109 1 98.25 475 ILE B CA 1
ATOM 8812 C C . ILE B 1 475 ? 10.391 -20.922 11.242 1 98.25 475 ILE B C 1
ATOM 8814 O O . ILE B 1 475 ? 10.469 -22.141 11.047 1 98.25 475 ILE B O 1
ATOM 8818 N N . ASN B 1 476 ? 11.258 -20.047 10.734 1 98 476 ASN B N 1
ATOM 8819 C CA . ASN B 1 476 ? 12.375 -20.5 9.914 1 98 476 ASN B CA 1
ATOM 8820 C C . ASN B 1 476 ? 13.281 -21.469 10.688 1 98 476 ASN B C 1
ATOM 8822 O O . ASN B 1 476 ? 13.695 -22.5 10.148 1 98 476 ASN B O 1
ATOM 8826 N N . GLU B 1 477 ? 13.602 -21.109 11.891 1 97.5 477 GLU B N 1
ATOM 8827 C CA . GLU B 1 477 ? 14.453 -21.938 12.734 1 97.5 477 GLU B CA 1
ATOM 8828 C C . GLU B 1 477 ? 13.836 -23.328 12.93 1 97.5 477 GLU B C 1
ATOM 8830 O O . GLU B 1 477 ? 14.539 -24.344 12.883 1 97.5 477 GLU B O 1
ATOM 8835 N N . LYS B 1 478 ? 12.57 -23.328 13.203 1 97.94 478 LYS B N 1
ATOM 8836 C CA . LYS B 1 478 ? 11.844 -24.578 13.359 1 97.94 478 LYS B CA 1
ATOM 8837 C C . LYS B 1 478 ? 11.953 -25.438 12.102 1 97.94 478 LYS B C 1
ATOM 8839 O O . LYS B 1 478 ? 12.195 -26.656 12.188 1 97.94 478 LYS B O 1
ATOM 8844 N N . TYR B 1 479 ? 11.844 -24.906 10.906 1 98.5 479 TYR B N 1
ATOM 8845 C CA . TYR B 1 479 ? 11.781 -25.656 9.656 1 98.5 479 TYR B CA 1
ATOM 8846 C C . TYR B 1 479 ? 13.148 -26.188 9.258 1 98.5 479 TYR B C 1
ATOM 8848 O O . TYR B 1 479 ? 13.281 -27.328 8.812 1 98.5 479 TYR B O 1
ATOM 8856 N N . TYR B 1 480 ? 14.203 -25.453 9.461 1 97.62 480 TYR B N 1
ATOM 8857 C CA . TYR B 1 480 ? 15.492 -25.844 8.898 1 97.62 480 TYR B CA 1
ATOM 8858 C C . TYR B 1 480 ? 16.359 -26.531 9.953 1 97.62 480 TYR B C 1
ATOM 8860 O O . TYR B 1 480 ? 17.328 -27.219 9.617 1 97.62 480 TYR B O 1
ATOM 8868 N N . GLY B 1 481 ? 16.031 -26.359 11.273 1 96.06 481 GLY B N 1
ATOM 8869 C CA . GLY B 1 481 ? 16.641 -27.156 12.328 1 96.06 481 GLY B CA 1
ATOM 8870 C C . GLY B 1 481 ? 18.031 -26.688 12.703 1 96.06 481 GLY B C 1
ATOM 8871 O O . GLY B 1 481 ? 18.469 -25.609 12.266 1 96.06 481 GLY B O 1
ATOM 8872 N N . ASN B 1 482 ? 18.734 -27.453 13.438 1 94.5 482 ASN B N 1
ATOM 8873 C CA . ASN B 1 482 ? 19.969 -27.047 14.133 1 94.5 482 ASN B CA 1
ATOM 8874 C C . ASN B 1 482 ? 21.172 -27.109 13.203 1 94.5 482 ASN B C 1
ATOM 8876 O O . ASN B 1 482 ? 22.219 -26.531 13.508 1 94.5 482 ASN B O 1
ATOM 8880 N N . ASN B 1 483 ? 21.016 -27.828 12.078 1 95.56 483 ASN B N 1
ATOM 8881 C CA . ASN B 1 483 ? 22.141 -27.938 11.156 1 95.56 483 ASN B CA 1
ATOM 8882 C C . ASN B 1 483 ? 22.297 -26.688 10.297 1 95.56 483 ASN B C 1
ATOM 8884 O O . ASN B 1 483 ? 23.297 -26.516 9.602 1 95.56 483 ASN B O 1
ATOM 8888 N N . VAL B 1 484 ? 21.344 -25.828 10.352 1 97.31 484 VAL B N 1
ATOM 8889 C CA . VAL B 1 484 ? 21.359 -24.578 9.594 1 97.31 484 VAL B CA 1
ATOM 8890 C C . VAL B 1 484 ? 21.344 -23.391 10.555 1 97.31 484 VAL B C 1
ATOM 8892 O O . VAL B 1 484 ? 20.484 -23.312 11.438 1 97.31 484 VAL B O 1
ATOM 8895 N N . ILE B 1 485 ? 22.219 -22.531 10.383 1 94.94 485 ILE B N 1
ATOM 8896 C CA . ILE B 1 485 ? 22.25 -21.328 11.211 1 94.94 485 ILE B CA 1
ATOM 8897 C C . ILE B 1 485 ? 21.141 -20.375 10.797 1 94.94 485 ILE B C 1
ATOM 8899 O O . ILE B 1 485 ? 21.078 -19.953 9.641 1 94.94 485 ILE B O 1
ATOM 8903 N N . THR B 1 486 ? 20.25 -20.172 11.766 1 92.75 486 THR B N 1
ATOM 8904 C CA . THR B 1 486 ? 19.266 -19.125 11.562 1 92.75 486 THR B CA 1
ATOM 8905 C C . THR B 1 486 ? 19.812 -17.781 12.031 1 92.75 486 THR B C 1
ATOM 8907 O O . THR B 1 486 ? 19.75 -17.453 13.227 1 92.75 486 THR B O 1
ATOM 8910 N N . ASP B 1 487 ? 20.297 -17.016 11.07 1 91.69 487 ASP B N 1
ATOM 8911 C CA . ASP B 1 487 ? 20.906 -15.734 11.414 1 91.69 487 ASP B CA 1
ATOM 8912 C C . ASP B 1 487 ? 19.875 -14.609 11.375 1 91.69 487 ASP B C 1
ATOM 8914 O O . ASP B 1 487 ? 18.703 -14.852 11.102 1 91.69 487 ASP B O 1
ATOM 8918 N N . ASP B 1 488 ? 20.281 -13.43 11.719 1 94.12 488 ASP B N 1
ATOM 8919 C CA . ASP B 1 488 ? 19.375 -12.289 11.797 1 94.12 488 ASP B CA 1
ATOM 8920 C C . ASP B 1 488 ? 18.938 -11.844 10.406 1 94.12 488 ASP B C 1
ATOM 8922 O O . ASP B 1 488 ? 17.844 -11.312 10.234 1 94.12 488 ASP B O 1
ATOM 8926 N N . MET B 1 489 ? 19.734 -12.125 9.461 1 96.44 489 MET B N 1
ATOM 8927 C CA . MET B 1 489 ? 19.453 -11.656 8.109 1 96.44 489 MET B CA 1
ATOM 8928 C C . MET B 1 489 ? 18.25 -12.375 7.523 1 96.44 489 MET B C 1
ATOM 8930 O O . MET B 1 489 ? 17.422 -11.766 6.852 1 96.44 489 MET B O 1
ATOM 8934 N N . ILE B 1 490 ? 18.094 -13.664 7.844 1 97.44 490 ILE B N 1
ATOM 8935 C CA . ILE B 1 490 ? 17 -14.445 7.273 1 97.44 490 ILE B CA 1
ATOM 8936 C C . ILE B 1 490 ? 15.664 -13.961 7.855 1 97.44 490 ILE B C 1
ATOM 8938 O O . ILE B 1 490 ? 14.602 -14.227 7.289 1 97.44 490 ILE B O 1
ATOM 8942 N N . SER B 1 491 ? 15.703 -13.297 8.961 1 97.62 491 SER B N 1
ATOM 8943 C CA . SER B 1 491 ? 14.484 -12.781 9.594 1 97.62 491 SER B CA 1
ATOM 8944 C C . SER B 1 491 ? 13.797 -11.75 8.711 1 97.62 491 SER B C 1
ATOM 8946 O O . SER B 1 491 ? 12.609 -11.469 8.883 1 97.62 491 SER B O 1
ATOM 8948 N N . TYR B 1 492 ? 14.523 -11.203 7.684 1 98.06 492 TYR B N 1
ATOM 8949 C CA . TYR B 1 492 ? 13.984 -10.156 6.828 1 98.06 492 TYR B CA 1
ATOM 8950 C C . TYR B 1 492 ? 13.414 -10.75 5.543 1 98.06 492 TYR B C 1
ATOM 8952 O O . TYR B 1 492 ? 12.898 -10.016 4.688 1 98.06 492 TYR B O 1
ATOM 8960 N N . GLU B 1 493 ? 13.391 -12.039 5.406 1 97.94 493 GLU B N 1
ATOM 8961 C CA . GLU B 1 493 ? 12.969 -12.648 4.148 1 97.94 493 GLU B CA 1
ATOM 8962 C C . GLU B 1 493 ? 11.5 -12.359 3.852 1 97.94 493 GLU B C 1
ATOM 8964 O O . GLU B 1 493 ? 11.109 -12.242 2.689 1 97.94 493 GLU B O 1
ATOM 8969 N N . TRP B 1 494 ? 10.703 -12.18 4.938 1 98.25 494 TRP B N 1
ATOM 8970 C CA . TRP B 1 494 ? 9.289 -11.898 4.734 1 98.25 494 TRP B CA 1
ATOM 8971 C C . TRP B 1 494 ? 9.094 -10.672 3.852 1 98.25 494 TRP B C 1
ATOM 8973 O O . TRP B 1 494 ? 8.086 -10.562 3.143 1 98.25 494 TRP B O 1
ATOM 8983 N N . ALA B 1 495 ? 9.977 -9.773 3.805 1 97.81 495 ALA B N 1
ATOM 8984 C CA . ALA B 1 495 ? 9.844 -8.484 3.119 1 97.81 495 ALA B CA 1
ATOM 8985 C C . ALA B 1 495 ? 9.922 -8.664 1.605 1 97.81 495 ALA B C 1
ATOM 8987 O O . ALA B 1 495 ? 9.453 -7.801 0.852 1 97.81 495 ALA B O 1
ATOM 8988 N N . ARG B 1 496 ? 10.492 -9.766 1.191 1 96.5 496 ARG B N 1
ATOM 8989 C CA . ARG B 1 496 ? 10.711 -9.906 -0.245 1 96.5 496 ARG B CA 1
ATOM 8990 C C . ARG B 1 496 ? 9.75 -10.922 -0.853 1 96.5 496 ARG B C 1
ATOM 8992 O O . ARG B 1 496 ? 9.867 -11.266 -2.029 1 96.5 496 ARG B O 1
ATOM 8999 N N . ILE B 1 497 ? 8.812 -11.453 -0.032 1 96.06 497 ILE B N 1
ATOM 9000 C CA . ILE B 1 497 ? 8 -12.57 -0.495 1 96.06 497 ILE B CA 1
ATOM 9001 C C . ILE B 1 497 ? 6.668 -12.055 -1.032 1 96.06 497 ILE B C 1
ATOM 9003 O O . ILE B 1 497 ? 5.805 -11.633 -0.261 1 96.06 497 ILE B O 1
ATOM 9007 N N . PRO B 1 498 ? 6.391 -12.086 -2.303 1 93.06 498 PRO B N 1
ATOM 9008 C CA . PRO B 1 498 ? 5.141 -11.586 -2.877 1 93.06 498 PRO B CA 1
ATOM 9009 C C . PRO B 1 498 ? 3.932 -12.438 -2.484 1 93.06 498 PRO B C 1
ATOM 9011 O O . PRO B 1 498 ? 2.805 -11.93 -2.455 1 93.06 498 PRO B O 1
ATOM 9014 N N . HIS B 1 499 ? 4.164 -13.672 -2.057 1 92.12 499 HIS B N 1
ATOM 9015 C CA . HIS B 1 499 ? 3.086 -14.609 -1.762 1 92.12 499 HIS B CA 1
ATOM 9016 C C . HIS B 1 499 ? 2.25 -14.133 -0.579 1 92.12 499 HIS B C 1
ATOM 9018 O O . HIS B 1 499 ? 1.096 -14.539 -0.425 1 92.12 499 HIS B O 1
ATOM 9024 N N . PHE B 1 500 ? 2.773 -13.359 0.253 1 97.12 500 PHE B N 1
ATOM 9025 C CA . PHE B 1 500 ? 2.057 -12.891 1.435 1 97.12 500 PHE B CA 1
ATOM 9026 C C . PHE B 1 500 ? 0.983 -11.883 1.054 1 97.12 500 PHE B C 1
ATOM 9028 O O . PHE B 1 500 ? 0.159 -11.5 1.887 1 97.12 500 PHE B O 1
ATOM 9035 N N . TYR B 1 501 ? 0.992 -11.547 -0.287 1 95.62 501 TYR B N 1
ATOM 9036 C CA . TYR B 1 501 ? -0.011 -10.617 -0.794 1 95.62 501 TYR B CA 1
ATOM 9037 C C . TYR B 1 501 ? -1.054 -11.344 -1.635 1 95.62 501 TYR B C 1
ATOM 9039 O O . TYR B 1 501 ? -1.952 -10.711 -2.199 1 95.62 501 TYR B O 1
ATOM 9047 N N . TYR B 1 502 ? -0.976 -12.711 -1.641 1 91.81 502 TYR B N 1
ATOM 9048 C CA . TYR B 1 502 ? -1.831 -13.477 -2.539 1 91.81 502 TYR B CA 1
ATOM 9049 C C . TYR B 1 502 ? -3.033 -14.047 -1.794 1 91.81 502 TYR B C 1
ATOM 9051 O O . TYR B 1 502 ? -3.822 -14.805 -2.361 1 91.81 502 TYR B O 1
ATOM 9059 N N . PHE B 1 503 ? -3.197 -13.719 -0.562 1 95.25 503 PHE B N 1
ATOM 9060 C CA . PHE B 1 503 ? -4.418 -13.977 0.196 1 95.25 503 PHE B CA 1
ATOM 9061 C C . PHE B 1 503 ? -4.617 -15.469 0.411 1 95.25 503 PHE B C 1
ATOM 9063 O O . PHE B 1 503 ? -5.629 -16.031 -0.014 1 95.25 503 PHE B O 1
ATOM 9070 N N . PHE B 1 504 ? -3.699 -16.094 1.124 1 96.19 504 PHE B N 1
ATOM 9071 C CA . PHE B 1 504 ? -3.725 -17.484 1.575 1 96.19 504 PHE B CA 1
ATOM 9072 C C . PHE B 1 504 ? -3.744 -18.438 0.388 1 96.19 504 PHE B C 1
ATOM 9074 O O . PHE B 1 504 ? -4.512 -19.406 0.372 1 96.19 504 PHE B O 1
ATOM 9081 N N . TYR B 1 505 ? -2.9 -18.141 -0.576 1 90.69 505 TYR B N 1
ATOM 9082 C CA . TYR B 1 505 ? -2.791 -18.938 -1.789 1 90.69 505 TYR B CA 1
ATOM 9083 C C . TYR B 1 505 ? -1.656 -19.953 -1.676 1 90.69 505 TYR B C 1
ATOM 9085 O O . TYR B 1 505 ? -1.689 -21 -2.311 1 90.69 505 TYR B O 1
ATOM 9093 N N . VAL B 1 506 ? -0.784 -19.75 -0.807 1 93 506 VAL B N 1
ATOM 9094 C CA . VAL B 1 506 ? 0.521 -20.391 -0.862 1 93 506 VAL B CA 1
ATOM 9095 C C . VAL B 1 506 ? 0.385 -21.859 -0.46 1 93 506 VAL B C 1
ATOM 9097 O O . VAL B 1 506 ? 1.126 -22.719 -0.95 1 93 506 VAL B O 1
ATOM 9100 N N . TYR B 1 507 ? -0.575 -22.219 0.384 1 94.69 507 TYR B N 1
ATOM 9101 C CA . TYR B 1 507 ? -0.736 -23.594 0.827 1 94.69 507 TYR B CA 1
ATOM 9102 C C . TYR B 1 507 ? -1.042 -24.516 -0.35 1 94.69 507 TYR B C 1
ATOM 9104 O O . TYR B 1 507 ? -0.735 -25.703 -0.31 1 94.69 507 TYR B O 1
ATOM 9112 N N . GLN B 1 508 ? -1.583 -23.922 -1.34 1 92.44 508 GLN B N 1
ATOM 9113 C CA . GLN B 1 508 ? -2.02 -24.703 -2.492 1 92.44 508 GLN B CA 1
ATOM 9114 C C . GLN B 1 508 ? -0.827 -25.266 -3.266 1 92.44 508 GLN B C 1
ATOM 9116 O O . GLN B 1 508 ? -0.937 -26.297 -3.93 1 92.44 508 GLN B O 1
ATOM 9121 N N . TYR B 1 509 ? 0.314 -24.625 -3.127 1 89.56 509 TYR B N 1
ATOM 9122 C CA . TYR B 1 509 ? 1.516 -25.141 -3.77 1 89.56 509 TYR B CA 1
ATOM 9123 C C . TYR B 1 509 ? 1.941 -26.469 -3.137 1 89.56 509 TYR B C 1
ATOM 9125 O O . TYR B 1 509 ? 2.287 -27.406 -3.844 1 89.56 509 TYR B O 1
ATOM 9133 N N . ALA B 1 510 ? 1.834 -26.484 -1.856 1 94.62 510 ALA B N 1
ATOM 9134 C CA . ALA B 1 510 ? 2.26 -27.672 -1.128 1 94.62 510 ALA B CA 1
ATOM 9135 C C . ALA B 1 510 ? 1.265 -28.812 -1.314 1 94.62 510 ALA B C 1
ATOM 9137 O O . ALA B 1 510 ? 1.66 -29.953 -1.565 1 94.62 510 ALA B O 1
ATOM 9138 N N . THR B 1 511 ? 0.013 -28.5 -1.162 1 94.75 511 THR B N 1
ATOM 9139 C CA . THR B 1 511 ? -0.999 -29.531 -1.352 1 94.75 511 THR B CA 1
ATOM 9140 C C . THR B 1 511 ? -1.002 -30.031 -2.795 1 94.75 511 THR B C 1
ATOM 9142 O O . THR B 1 511 ? -1.071 -31.234 -3.043 1 94.75 511 THR B O 1
ATOM 9145 N N . GLY B 1 512 ? -0.936 -29.062 -3.707 1 94.25 512 GLY B N 1
ATOM 9146 C CA . GLY B 1 512 ? -0.876 -29.438 -5.109 1 94.25 512 GLY B CA 1
ATOM 9147 C C . GLY B 1 512 ? 0.313 -30.328 -5.438 1 94.25 512 GLY B C 1
ATOM 9148 O O . GLY B 1 512 ? 0.175 -31.328 -6.152 1 94.25 512 GLY B O 1
ATOM 9149 N N . PHE B 1 513 ? 1.493 -30 -4.91 1 95.31 513 PHE B N 1
ATOM 9150 C CA . PHE B 1 513 ? 2.703 -30.781 -5.102 1 95.31 513 PHE B CA 1
ATOM 9151 C C . PHE B 1 513 ? 2.523 -32.188 -4.555 1 95.31 513 PHE B C 1
ATOM 9153 O O . PHE B 1 513 ? 2.883 -33.188 -5.215 1 95.31 513 PHE B O 1
ATOM 9160 N N . SER B 1 514 ? 1.983 -32.312 -3.418 1 96 514 SER B N 1
ATOM 9161 C CA . SER B 1 514 ? 1.787 -33.594 -2.764 1 96 514 SER B CA 1
ATOM 9162 C C . SER B 1 514 ? 0.812 -34.469 -3.543 1 96 514 SER B C 1
ATOM 9164 O O . SER B 1 514 ? 1.032 -35.656 -3.693 1 96 514 SER B O 1
ATOM 9166 N N . CYS B 1 515 ? -0.249 -33.875 -3.979 1 95.94 515 CYS B N 1
ATOM 9167 C CA . CYS B 1 515 ? -1.189 -34.594 -4.816 1 95.94 515 CYS B CA 1
ATOM 9168 C C . CYS B 1 515 ? -0.516 -35.094 -6.098 1 95.94 515 CYS B C 1
ATOM 9170 O O . CYS B 1 515 ? -0.757 -36.219 -6.547 1 95.94 515 CYS B O 1
ATOM 9172 N N . ALA B 1 516 ? 0.299 -34.25 -6.652 1 96.25 516 ALA B N 1
ATOM 9173 C CA . ALA B 1 516 ? 1.008 -34.594 -7.883 1 96.25 516 ALA B CA 1
ATOM 9174 C C . ALA B 1 516 ? 1.919 -35.812 -7.676 1 96.25 516 ALA B C 1
ATOM 9176 O O . ALA B 1 516 ? 2.01 -36.688 -8.539 1 96.25 516 ALA B O 1
ATOM 9177 N N . VAL B 1 517 ? 2.639 -35.812 -6.562 1 95.06 517 VAL B N 1
ATOM 9178 C CA . VAL B 1 517 ? 3.502 -36.938 -6.223 1 95.06 517 VAL B CA 1
ATOM 9179 C C . VAL B 1 517 ? 2.67 -38.219 -6.121 1 95.06 517 VAL B C 1
ATOM 9181 O O . VAL B 1 517 ? 3.062 -39.25 -6.641 1 95.06 517 VAL B O 1
ATOM 9184 N N . TYR B 1 518 ? 1.561 -38.094 -5.465 1 93.5 518 TYR B N 1
ATOM 9185 C CA . TYR B 1 518 ? 0.649 -39.25 -5.352 1 93.5 518 TYR B CA 1
ATOM 9186 C C . TYR B 1 518 ? 0.244 -39.75 -6.73 1 93.5 518 TYR B C 1
ATOM 9188 O O . TYR B 1 518 ? 0.333 -40.938 -7.004 1 93.5 518 TYR B O 1
ATOM 9196 N N . PHE B 1 519 ? -0.185 -38.875 -7.586 1 95.75 519 PHE B N 1
ATOM 9197 C CA . PHE B 1 519 ? -0.646 -39.281 -8.914 1 95.75 519 PHE B CA 1
ATOM 9198 C C . PHE B 1 519 ? 0.494 -39.875 -9.727 1 95.75 519 PHE B C 1
ATOM 9200 O O . PHE B 1 519 ? 0.318 -40.906 -10.391 1 95.75 519 PHE B O 1
ATOM 9207 N N . ALA B 1 520 ? 1.646 -39.219 -9.695 1 96.06 520 ALA B N 1
ATOM 9208 C CA . ALA B 1 520 ? 2.787 -39.75 -10.438 1 96.06 520 ALA B CA 1
ATOM 9209 C C . ALA B 1 520 ? 3.123 -41.156 -10 1 96.06 520 ALA B C 1
ATOM 9211 O O . ALA B 1 520 ? 3.299 -42.062 -10.844 1 96.06 520 ALA B O 1
ATOM 9212 N N . ASN B 1 521 ? 3.168 -41.375 -8.711 1 93.94 521 ASN B N 1
ATOM 9213 C CA . ASN B 1 521 ? 3.463 -42.688 -8.18 1 93.94 521 ASN B CA 1
ATOM 9214 C C . ASN B 1 521 ? 2.381 -43.719 -8.555 1 93.94 521 ASN B C 1
ATOM 9216 O O . ASN B 1 521 ? 2.684 -44.844 -8.891 1 93.94 521 ASN B O 1
ATOM 9220 N N . SER B 1 522 ? 1.137 -43.25 -8.461 1 94.31 522 SER B N 1
ATOM 9221 C CA . SER B 1 522 ? 0.017 -44.125 -8.812 1 94.31 522 SER B CA 1
ATOM 9222 C C . SER B 1 522 ? 0.06 -44.5 -10.289 1 94.31 522 SER B C 1
ATOM 9224 O O . SER B 1 522 ? -0.209 -45.656 -10.648 1 94.31 522 SER B O 1
ATOM 9226 N N . ILE B 1 523 ? 0.4 -43.594 -11.133 1 95.94 523 ILE B N 1
ATOM 9227 C CA . ILE B 1 523 ? 0.475 -43.812 -12.578 1 95.94 523 ILE B CA 1
ATOM 9228 C C . ILE B 1 523 ? 1.603 -44.781 -12.898 1 95.94 523 ILE B C 1
ATOM 9230 O O . ILE B 1 523 ? 1.428 -45.688 -13.703 1 95.94 523 ILE B O 1
ATOM 9234 N N . LEU B 1 524 ? 2.748 -44.594 -12.266 1 95.19 524 LEU B N 1
ATOM 9235 C CA . LEU B 1 524 ? 3.938 -45.375 -12.539 1 95.19 524 LEU B CA 1
ATOM 9236 C C . LEU B 1 524 ? 3.768 -46.812 -12.023 1 95.19 524 LEU B C 1
ATOM 9238 O O . LEU B 1 524 ? 4.293 -47.75 -12.617 1 95.19 524 LEU B O 1
ATOM 9242 N N . ASN B 1 525 ? 2.926 -46.969 -10.961 1 91.94 525 ASN B N 1
ATOM 9243 C CA . ASN B 1 525 ? 2.908 -48.281 -10.289 1 91.94 525 ASN B CA 1
ATOM 9244 C C . ASN B 1 525 ? 1.534 -48.938 -10.375 1 91.94 525 ASN B C 1
ATOM 9246 O O . ASN B 1 525 ? 1.399 -50.125 -10.125 1 91.94 525 ASN B O 1
ATOM 9250 N N . GLY B 1 526 ? 0.456 -48.188 -10.625 1 89.31 526 GLY B N 1
ATOM 9251 C CA . GLY B 1 526 ? -0.907 -48.688 -10.453 1 89.31 526 GLY B CA 1
ATOM 9252 C C . GLY B 1 526 ? -1.532 -49.188 -11.734 1 89.31 526 GLY B C 1
ATOM 9253 O O . GLY B 1 526 ? -2.691 -49.594 -11.75 1 89.31 526 GLY B O 1
ATOM 9254 N N . GLY B 1 527 ? -0.883 -49.125 -12.867 1 87.12 527 GLY B N 1
ATOM 9255 C CA . GLY B 1 527 ? -1.377 -49.656 -14.117 1 87.12 527 GLY B CA 1
ATOM 9256 C C . GLY B 1 527 ? -2.465 -48.812 -14.758 1 87.12 527 GLY B C 1
ATOM 9257 O O . GLY B 1 527 ? -2.559 -47.625 -14.5 1 87.12 527 GLY B O 1
ATOM 9258 N N . LYS B 1 528 ? -3.373 -49.438 -15.5 1 92.88 528 LYS B N 1
ATOM 9259 C CA . LYS B 1 528 ? -4.371 -48.781 -16.328 1 92.88 528 LYS B CA 1
ATOM 9260 C C . LYS B 1 528 ? -5.441 -48.094 -15.484 1 92.88 528 LYS B C 1
ATOM 9262 O O . LYS B 1 528 ? -5.914 -47 -15.812 1 92.88 528 LYS B O 1
ATOM 9267 N N . GLU B 1 529 ? -5.738 -48.688 -14.398 1 94 529 GLU B N 1
ATOM 9268 C CA . GLU B 1 529 ? -6.777 -48.156 -13.531 1 94 529 GLU B CA 1
ATOM 9269 C C . GLU B 1 529 ? -6.344 -46.812 -12.922 1 94 529 GLU B C 1
ATOM 9271 O O . GLU B 1 529 ? -7.137 -45.875 -12.828 1 94 529 GLU B O 1
ATOM 9276 N N . ALA B 1 530 ? -5.137 -46.75 -12.5 1 94.5 530 ALA B N 1
ATOM 9277 C CA . ALA B 1 530 ? -4.602 -45.5 -11.922 1 94.5 530 ALA B CA 1
ATOM 9278 C C . ALA B 1 530 ? -4.574 -44.375 -12.961 1 94.5 530 ALA B C 1
ATOM 9280 O O . ALA B 1 530 ? -4.898 -43.25 -12.648 1 94.5 530 ALA B O 1
ATOM 9281 N N . VAL B 1 531 ? -4.227 -44.719 -14.133 1 96.56 531 VAL B N 1
ATOM 9282 C CA . VAL B 1 531 ? -4.176 -43.75 -15.219 1 96.56 531 VAL B CA 1
ATOM 9283 C C . VAL B 1 531 ? -5.582 -43.25 -15.531 1 96.56 531 VAL B C 1
ATOM 9285 O O . VAL B 1 531 ? -5.785 -42.031 -15.719 1 96.56 531 VAL B O 1
ATOM 9288 N N . GLU B 1 532 ? -6.52 -44.125 -15.516 1 96.38 532 GLU B N 1
ATOM 9289 C CA . GLU B 1 532 ? -7.902 -43.781 -15.805 1 96.38 532 GLU B CA 1
ATOM 9290 C C . GLU B 1 532 ? -8.445 -42.812 -14.734 1 96.38 532 GLU B C 1
ATOM 9292 O O . GLU B 1 532 ? -9.164 -41.875 -15.055 1 96.38 532 GLU B O 1
ATOM 9297 N N . ARG B 1 533 ? -8.148 -43.094 -13.547 1 96.25 533 ARG B N 1
ATOM 9298 C CA . ARG B 1 533 ? -8.57 -42.219 -12.461 1 96.25 533 ARG B CA 1
ATOM 9299 C C . ARG B 1 533 ? -7.988 -40.812 -12.633 1 96.25 533 ARG B C 1
ATOM 9301 O O . ARG B 1 533 ? -8.688 -39.812 -12.438 1 96.25 533 ARG B O 1
ATOM 9308 N N . TYR B 1 534 ? -6.746 -40.781 -12.953 1 97.25 534 TYR B N 1
ATOM 9309 C CA . TYR B 1 534 ? -6.078 -39.531 -13.164 1 97.25 534 TYR B CA 1
ATOM 9310 C C . TYR B 1 534 ? -6.68 -38.781 -14.344 1 97.25 534 TYR B C 1
ATOM 9312 O O . TYR B 1 534 ? -6.934 -37.562 -14.266 1 97.25 534 TYR B O 1
ATOM 9320 N N . ILE B 1 535 ? -6.898 -39.469 -15.445 1 97.94 535 ILE B N 1
ATOM 9321 C CA . ILE B 1 535 ? -7.465 -38.844 -16.641 1 97.94 535 ILE B CA 1
ATOM 9322 C C . ILE B 1 535 ? -8.875 -38.344 -16.344 1 97.94 535 ILE B C 1
ATOM 9324 O O . ILE B 1 535 ? -9.273 -37.281 -16.828 1 97.94 535 ILE B O 1
ATOM 9328 N N . ASN B 1 536 ? -9.602 -39.062 -15.555 1 97.25 536 ASN B N 1
ATOM 9329 C CA . ASN B 1 536 ? -10.93 -38.625 -15.156 1 97.25 536 ASN B CA 1
ATOM 9330 C C . ASN B 1 536 ? -10.859 -37.375 -14.289 1 97.25 536 ASN B C 1
ATOM 9332 O O . ASN B 1 536 ? -11.734 -36.5 -14.375 1 97.25 536 ASN B O 1
ATOM 9336 N N . TYR B 1 537 ? -9.883 -37.344 -13.43 1 97.06 537 TYR B N 1
ATOM 9337 C CA . TYR B 1 537 ? -9.625 -36.125 -12.695 1 97.06 537 TYR B CA 1
ATOM 9338 C C . TYR B 1 537 ? -9.422 -34.938 -13.641 1 97.06 537 TYR B C 1
ATOM 9340 O O . TYR B 1 537 ? -10.016 -33.875 -13.453 1 97.06 537 TYR B O 1
ATOM 9348 N N . LEU B 1 538 ? -8.602 -35.094 -14.695 1 98.12 538 LEU B N 1
ATOM 9349 C CA . LEU B 1 538 ? -8.312 -34.031 -15.656 1 98.12 538 LEU B CA 1
ATOM 9350 C C . LEU B 1 538 ? -9.578 -33.625 -16.391 1 98.12 538 LEU B C 1
ATOM 9352 O O . LEU B 1 538 ? -9.727 -32.469 -16.766 1 98.12 538 LEU B O 1
ATOM 9356 N N . LYS B 1 539 ? -10.477 -34.531 -16.609 1 98 539 LYS B N 1
ATOM 9357 C CA . LYS B 1 539 ? -11.695 -34.312 -17.391 1 98 539 LYS B CA 1
ATOM 9358 C C . LYS B 1 539 ? -12.758 -33.594 -16.547 1 98 539 LYS B C 1
ATOM 9360 O O . LYS B 1 539 ? -13.734 -33.094 -17.078 1 98 539 LYS B O 1
ATOM 9365 N N . ALA B 1 540 ? -12.594 -33.469 -15.305 1 97.25 540 ALA B N 1
ATOM 9366 C CA . ALA B 1 540 ? -13.688 -33.188 -14.367 1 97.25 540 ALA B CA 1
ATOM 9367 C C . ALA B 1 540 ? -14.047 -31.703 -14.367 1 97.25 540 ALA B C 1
ATOM 9369 O O . ALA B 1 540 ? -15.164 -31.328 -14.023 1 97.25 540 ALA B O 1
ATOM 9370 N N . GLY B 1 541 ? -13.062 -30.828 -14.703 1 96.56 541 GLY B N 1
ATOM 9371 C CA . GLY B 1 541 ? -13.336 -29.406 -14.562 1 96.56 541 GLY B CA 1
ATOM 9372 C C . GLY B 1 541 ? -13.836 -29.031 -13.188 1 96.56 541 GLY B C 1
ATOM 9373 O O . GLY B 1 541 ? -13.211 -29.375 -12.18 1 96.56 541 GLY B O 1
ATOM 9374 N N . CYS B 1 542 ? -14.961 -28.297 -13.164 1 95.75 542 CYS B N 1
ATOM 9375 C CA . CYS B 1 542 ? -15.594 -27.969 -11.898 1 95.75 542 CYS B CA 1
ATOM 9376 C C . CYS B 1 542 ? -16.984 -28.594 -11.789 1 95.75 542 CYS B C 1
ATOM 9378 O O . CYS B 1 542 ? -17.906 -27.984 -11.25 1 95.75 542 CYS B O 1
ATOM 9380 N N . SER B 1 543 ? -17.109 -29.75 -12.344 1 95.88 543 SER B N 1
ATOM 9381 C CA . SER B 1 543 ? -18.359 -30.5 -12.328 1 95.88 543 SER B CA 1
ATOM 9382 C C . SER B 1 543 ? -18.734 -30.922 -10.914 1 95.88 543 SER B C 1
ATOM 9384 O O . SER B 1 543 ? -19.875 -31.297 -10.656 1 95.88 543 SER B O 1
ATOM 9386 N N . LYS B 1 544 ? -17.812 -30.984 -10.023 1 95.25 544 LYS B N 1
ATOM 9387 C CA . LYS B 1 544 ? -17.953 -31.203 -8.586 1 95.25 544 LYS B CA 1
ATOM 9388 C C . LYS B 1 544 ? -17.062 -30.25 -7.797 1 95.25 544 LYS B C 1
ATOM 9390 O O . LYS B 1 544 ? -16.328 -29.453 -8.383 1 95.25 544 LYS B O 1
ATOM 9395 N N . PHE B 1 545 ? -17.281 -30.328 -6.484 1 94.06 545 PHE B N 1
ATOM 9396 C CA . PHE B 1 545 ? -16.344 -29.594 -5.641 1 94.06 545 PHE B CA 1
ATOM 9397 C C . PHE B 1 545 ? -14.945 -30.172 -5.734 1 94.06 545 PHE B C 1
ATOM 9399 O O . PHE B 1 545 ? -14.773 -31.375 -5.945 1 94.06 545 PHE B O 1
ATOM 9406 N N . PRO B 1 546 ? -13.93 -29.328 -5.547 1 94.62 546 PRO B N 1
ATOM 9407 C CA . PRO B 1 546 ? -12.539 -29.766 -5.746 1 94.62 546 PRO B CA 1
ATOM 9408 C C . PRO B 1 546 ? -12.18 -31 -4.914 1 94.62 546 PRO B C 1
ATOM 9410 O O . PRO B 1 546 ? -11.578 -31.938 -5.43 1 94.62 546 PRO B O 1
ATOM 9413 N N . LEU B 1 547 ? -12.57 -31.078 -3.717 1 93.94 547 LEU B N 1
ATOM 9414 C CA . LEU B 1 547 ? -12.203 -32.188 -2.852 1 93.94 547 LEU B CA 1
ATOM 9415 C C . LEU B 1 547 ? -12.922 -33.469 -3.273 1 93.94 547 LEU B C 1
ATOM 9417 O O . LEU B 1 547 ? -12.375 -34.562 -3.145 1 93.94 547 LEU B O 1
ATOM 9421 N N . GLU B 1 548 ? -14.125 -33.312 -3.762 1 94.75 548 GLU B N 1
ATOM 9422 C CA . GLU B 1 548 ? -14.852 -34.469 -4.293 1 94.75 548 GLU B CA 1
ATOM 9423 C C . GLU B 1 548 ? -14.203 -35 -5.566 1 94.75 548 GLU B C 1
ATOM 9425 O O . GLU B 1 548 ? -14.125 -36.188 -5.77 1 94.75 548 GLU B O 1
ATOM 9430 N N . ILE B 1 549 ? -13.766 -34.094 -6.371 1 95.81 549 ILE B N 1
ATOM 9431 C CA . ILE B 1 549 ? -13.07 -34.469 -7.598 1 95.81 549 ILE B CA 1
ATOM 9432 C C . ILE B 1 549 ? -11.805 -35.281 -7.258 1 95.81 549 ILE B C 1
ATOM 9434 O O . ILE B 1 549 ? -11.547 -36.312 -7.852 1 95.81 549 ILE B O 1
ATOM 9438 N N . LEU B 1 550 ? -11.047 -34.812 -6.305 1 95.38 550 LEU B N 1
ATOM 9439 C CA . LEU B 1 550 ? -9.836 -35.5 -5.875 1 95.38 550 LEU B CA 1
ATOM 9440 C C . LEU B 1 550 ? -10.172 -36.844 -5.266 1 95.38 550 LEU B C 1
ATOM 9442 O O . LEU B 1 550 ? -9.492 -37.844 -5.543 1 95.38 550 LEU B O 1
ATOM 9446 N N . LYS B 1 551 ? -11.203 -36.906 -4.5 1 93.75 551 LYS B N 1
ATOM 9447 C CA . LYS B 1 551 ? -11.633 -38.156 -3.881 1 93.75 551 LYS B CA 1
ATOM 9448 C C . LYS B 1 551 ? -12.016 -39.188 -4.938 1 93.75 551 LYS B C 1
ATOM 9450 O O . LYS B 1 551 ? -11.641 -40.344 -4.828 1 93.75 551 LYS B O 1
ATOM 9455 N N . ASP B 1 552 ? -12.727 -38.719 -5.898 1 95 552 ASP B N 1
ATOM 9456 C CA . ASP B 1 552 ? -13.117 -39.594 -7 1 95 552 ASP B CA 1
ATOM 9457 C C . ASP B 1 552 ? -11.883 -40.188 -7.699 1 95 552 ASP B C 1
ATOM 9459 O O . ASP B 1 552 ? -11.938 -41.281 -8.25 1 95 552 ASP B O 1
ATOM 9463 N N . ALA B 1 553 ? -10.812 -39.438 -7.656 1 94.5 553 ALA B N 1
ATOM 9464 C CA . ALA B 1 553 ? -9.578 -39.875 -8.312 1 94.5 553 ALA B CA 1
ATOM 9465 C C . ALA B 1 553 ? -8.703 -40.688 -7.371 1 94.5 553 ALA B C 1
ATOM 9467 O O . ALA B 1 553 ? -7.598 -41.094 -7.734 1 94.5 553 ALA B O 1
ATOM 9468 N N . GLY B 1 554 ? -9.18 -40.844 -6.172 1 91.25 554 GLY B N 1
ATOM 9469 C CA . GLY B 1 554 ? -8.477 -41.688 -5.227 1 91.25 554 GLY B CA 1
ATOM 9470 C C . GLY B 1 554 ? -7.602 -40.906 -4.258 1 91.25 554 GLY B C 1
ATOM 9471 O O . GLY B 1 554 ? -6.809 -41.5 -3.518 1 91.25 554 GLY B O 1
ATOM 9472 N N . VAL B 1 555 ? -7.707 -39.656 -4.246 1 91.88 555 VAL B N 1
ATOM 9473 C CA . VAL B 1 555 ? -6.879 -38.812 -3.395 1 91.88 555 VAL B CA 1
ATOM 9474 C C . VAL B 1 555 ? -7.723 -38.219 -2.273 1 91.88 555 VAL B C 1
ATOM 9476 O O . VAL B 1 555 ? -8.664 -37.469 -2.529 1 91.88 555 VAL B O 1
ATOM 9479 N N . ASP B 1 556 ? -7.453 -38.531 -1.07 1 87.62 556 ASP B N 1
ATOM 9480 C CA . ASP B 1 556 ? -8.078 -37.906 0.095 1 87.62 556 ASP B CA 1
ATOM 9481 C C . ASP B 1 556 ? -7.09 -37 0.822 1 87.62 556 ASP B C 1
ATOM 9483 O O . ASP B 1 556 ? -6.223 -37.469 1.557 1 87.62 556 ASP B O 1
ATOM 9487 N N . ILE B 1 557 ? -7.281 -35.75 0.748 1 87.69 557 ILE B N 1
ATOM 9488 C CA . ILE B 1 557 ? -6.301 -34.812 1.275 1 87.69 557 ILE B CA 1
ATOM 9489 C C . ILE B 1 557 ? -6.746 -34.312 2.65 1 87.69 557 ILE B C 1
ATOM 9491 O O . ILE B 1 557 ? -6.043 -33.562 3.297 1 87.69 557 ILE B O 1
ATOM 9495 N N . LEU B 1 558 ? -7.848 -34.781 3.176 1 87.69 558 LEU B N 1
ATOM 9496 C CA . LEU B 1 558 ? -8.414 -34.281 4.418 1 87.69 558 LEU B CA 1
ATOM 9497 C C . LEU B 1 558 ? -7.754 -34.938 5.629 1 87.69 558 LEU B C 1
ATOM 9499 O O . LEU B 1 558 ? -7.859 -34.438 6.746 1 87.69 558 LEU B O 1
ATOM 9503 N N . ASN B 1 559 ? -7.055 -36.031 5.422 1 83.75 559 ASN B N 1
ATOM 9504 C CA . ASN B 1 559 ? -6.531 -36.719 6.594 1 83.75 559 ASN B CA 1
ATOM 9505 C C . ASN B 1 559 ? -5.004 -36.688 6.629 1 83.75 559 ASN B C 1
ATOM 9507 O O . ASN B 1 559 ? -4.383 -37.406 7.418 1 83.75 559 ASN B O 1
ATOM 9511 N N . GLY B 1 560 ? -4.34 -36 5.836 1 85.56 560 GLY B N 1
ATOM 9512 C CA . GLY B 1 560 ? -2.895 -35.844 5.859 1 85.56 560 GLY B CA 1
ATOM 9513 C C . GLY B 1 560 ? -2.15 -36.969 5.176 1 85.56 560 GLY B C 1
ATOM 9514 O O . GLY B 1 560 ? -0.933 -36.875 4.996 1 85.56 560 GLY B O 1
ATOM 9515 N N . THR B 1 561 ? -2.84 -37.969 4.734 1 89.75 561 THR B N 1
ATOM 9516 C CA . THR B 1 561 ? -2.221 -39.156 4.172 1 89.75 561 THR B CA 1
ATOM 9517 C C . THR B 1 561 ? -1.439 -38.812 2.906 1 89.75 561 THR B C 1
ATOM 9519 O O . THR B 1 561 ? -0.323 -39.281 2.711 1 89.75 561 THR B O 1
ATOM 9522 N N . VAL B 1 562 ? -2.021 -38 2.102 1 93.25 562 VAL B N 1
ATOM 9523 C CA . VAL B 1 562 ? -1.399 -37.625 0.83 1 93.25 562 VAL B CA 1
ATOM 9524 C C . VAL B 1 562 ? -0.104 -36.875 1.083 1 93.25 562 VAL B C 1
ATOM 9526 O O . VAL B 1 562 ? 0.919 -37.125 0.452 1 93.25 562 VAL B O 1
ATOM 9529 N N . ILE B 1 563 ? -0.095 -35.969 2.018 1 95.38 563 ILE B N 1
ATOM 9530 C CA . ILE B 1 563 ? 1.078 -35.188 2.373 1 95.38 563 ILE B CA 1
ATOM 9531 C C . ILE B 1 563 ? 2.152 -36.094 2.969 1 95.38 563 ILE B C 1
ATOM 9533 O O . ILE B 1 563 ? 3.326 -36 2.602 1 95.38 563 ILE B O 1
ATOM 9537 N N . ASN B 1 564 ? 1.726 -36.969 3.797 1 95.12 564 ASN B N 1
ATOM 9538 C CA . ASN B 1 564 ? 2.652 -37.906 4.422 1 95.12 564 ASN B CA 1
ATOM 9539 C C . ASN B 1 564 ? 3.35 -38.781 3.385 1 95.12 564 ASN B C 1
ATOM 9541 O O . ASN B 1 564 ? 4.555 -39 3.477 1 95.12 564 ASN B O 1
ATOM 9545 N N . LYS B 1 565 ? 2.621 -39.25 2.49 1 93.19 565 LYS B N 1
ATOM 9546 C CA . LYS B 1 565 ? 3.184 -40.094 1.448 1 93.19 565 LYS B CA 1
ATOM 9547 C C . LYS B 1 565 ? 4.199 -39.344 0.602 1 93.19 565 LYS B C 1
ATOM 9549 O O . LYS B 1 565 ? 5.23 -39.875 0.212 1 93.19 565 LYS B O 1
ATOM 9554 N N . ALA B 1 566 ? 3.832 -38.156 0.27 1 95.31 566 ALA B N 1
ATOM 9555 C CA . ALA B 1 566 ? 4.773 -37.312 -0.473 1 95.31 566 ALA B CA 1
ATOM 9556 C C . ALA B 1 566 ? 6.078 -37.125 0.303 1 95.31 566 ALA B C 1
ATOM 9558 O O . ALA B 1 566 ? 7.164 -37.219 -0.269 1 95.31 566 ALA B O 1
ATOM 9559 N N . LEU B 1 567 ? 5.992 -36.938 1.579 1 97.06 567 LEU B N 1
ATOM 9560 C CA . LEU B 1 567 ? 7.172 -36.688 2.408 1 97.06 567 LEU B CA 1
ATOM 9561 C C . LEU B 1 567 ? 7.953 -38 2.607 1 97.06 567 LEU B C 1
ATOM 9563 O O . LEU B 1 567 ? 9.18 -37.969 2.75 1 97.06 567 LEU B O 1
ATOM 9567 N N . GLU B 1 568 ? 7.25 -39.094 2.592 1 95.75 568 GLU B N 1
ATOM 9568 C CA . GLU B 1 568 ? 7.938 -40.375 2.59 1 95.75 568 GLU B CA 1
ATOM 9569 C C . GLU B 1 568 ? 8.773 -40.562 1.328 1 95.75 568 GLU B C 1
ATOM 9571 O O . GLU B 1 568 ? 9.906 -41.031 1.391 1 95.75 568 GLU B O 1
ATOM 9576 N N . GLU B 1 569 ? 8.211 -40.188 0.313 1 94.75 569 GLU B N 1
ATOM 9577 C CA . GLU B 1 569 ? 8.945 -40.281 -0.945 1 94.75 569 GLU B CA 1
ATOM 9578 C C . GLU B 1 569 ? 10.172 -39.375 -0.911 1 94.75 569 GLU B C 1
ATOM 9580 O O . GLU B 1 569 ? 11.227 -39.719 -1.457 1 94.75 569 GLU B O 1
ATOM 9585 N N . PHE B 1 570 ? 10.031 -38.219 -0.378 1 96.75 570 PHE B N 1
ATOM 9586 C CA . PHE B 1 570 ? 11.156 -37.312 -0.164 1 96.75 570 PHE B CA 1
ATOM 9587 C C . PHE B 1 570 ? 12.305 -38.062 0.54 1 96.75 570 PHE B C 1
ATOM 9589 O O . PHE B 1 570 ? 13.445 -38 0.084 1 96.75 570 PHE B O 1
ATOM 9596 N N . SER B 1 571 ? 11.992 -38.719 1.604 1 97 571 SER B N 1
ATOM 9597 C CA . SER B 1 571 ? 12.992 -39.469 2.375 1 97 571 SER B CA 1
ATOM 9598 C C . SER B 1 571 ? 13.602 -40.594 1.555 1 97 571 SER B C 1
ATOM 9600 O O . SER B 1 571 ? 14.797 -40.844 1.648 1 97 571 SER B O 1
ATOM 9602 N N . ASN B 1 572 ? 12.773 -41.25 0.791 1 95.06 572 ASN B N 1
ATOM 9603 C CA . ASN B 1 572 ? 13.266 -42.312 -0.052 1 95.06 572 ASN B CA 1
ATOM 9604 C C . ASN B 1 572 ? 14.289 -41.812 -1.073 1 95.06 572 ASN B C 1
ATOM 9606 O O . ASN B 1 572 ? 15.328 -42.438 -1.275 1 95.06 572 ASN B O 1
ATOM 9610 N N . LYS B 1 573 ? 13.93 -40.75 -1.658 1 95.38 573 LYS B N 1
ATOM 9611 C CA . LYS B 1 573 ? 14.844 -40.188 -2.643 1 95.38 573 LYS B CA 1
ATOM 9612 C C . LYS B 1 573 ? 16.125 -39.688 -1.979 1 95.38 573 LYS B C 1
ATOM 9614 O O . LYS B 1 573 ? 17.219 -39.781 -2.562 1 95.38 573 LYS B O 1
ATOM 9619 N N . LEU B 1 574 ? 16.016 -39.156 -0.833 1 96.38 574 LEU B N 1
ATOM 9620 C CA . LEU B 1 574 ? 17.188 -38.719 -0.086 1 96.38 574 LEU B CA 1
ATOM 9621 C C . LEU B 1 574 ? 18.094 -39.906 0.229 1 96.38 574 LEU B C 1
ATOM 9623 O O . LEU B 1 574 ? 19.312 -39.812 0.119 1 96.38 574 LEU B O 1
ATOM 9627 N N . GLU B 1 575 ? 17.547 -41 0.617 1 96.19 575 GLU B N 1
ATOM 9628 C CA . GLU B 1 575 ? 18.328 -42.219 0.899 1 96.19 575 GLU B CA 1
ATOM 9629 C C . GLU B 1 575 ? 19.094 -42.656 -0.335 1 96.19 575 GLU B C 1
ATOM 9631 O O . GLU B 1 575 ? 20.25 -43.062 -0.234 1 96.19 575 GLU B O 1
ATOM 9636 N N . VAL B 1 576 ? 18.453 -42.625 -1.439 1 94.06 576 VAL B N 1
ATOM 9637 C CA . VAL B 1 576 ? 19.125 -42.969 -2.686 1 94.06 576 VAL B CA 1
ATOM 9638 C C . VAL B 1 576 ? 20.297 -42 -2.922 1 94.06 576 VAL B C 1
ATOM 9640 O O . VAL B 1 576 ? 21.391 -42.438 -3.285 1 94.06 576 VAL B O 1
ATOM 9643 N N . LEU B 1 577 ? 20.016 -40.781 -2.729 1 94.56 577 LEU B N 1
ATOM 9644 C CA . LEU B 1 577 ? 21.062 -39.781 -2.918 1 94.56 577 LEU B CA 1
ATOM 9645 C C . LEU B 1 577 ? 22.25 -40.062 -2 1 94.56 577 LEU B C 1
ATOM 9647 O O . LEU B 1 577 ? 23.391 -39.938 -2.422 1 94.56 577 LEU B O 1
ATOM 9651 N N . LYS B 1 578 ? 22 -40.469 -0.814 1 94.81 578 LYS B N 1
ATOM 9652 C CA . LYS B 1 578 ? 23.047 -40.75 0.17 1 94.81 578 LYS B CA 1
ATOM 9653 C C . LYS B 1 578 ? 23.922 -41.906 -0.272 1 94.81 578 LYS B C 1
ATOM 9655 O O . LYS B 1 578 ? 25.109 -42 0.078 1 94.81 578 LYS B O 1
ATOM 9660 N N . THR B 1 579 ? 23.344 -42.75 -1.02 1 93.94 579 THR B N 1
ATOM 9661 C CA . THR B 1 579 ? 24.078 -43.938 -1.444 1 93.94 579 THR B CA 1
ATOM 9662 C C . THR B 1 579 ? 24.984 -43.625 -2.635 1 93.94 579 THR B C 1
ATOM 9664 O O . THR B 1 579 ? 25.875 -44.406 -2.973 1 93.94 579 THR B O 1
ATOM 9667 N N . LEU B 1 580 ? 24.719 -42.625 -3.215 1 91.12 580 LEU B N 1
ATOM 9668 C CA . LEU B 1 580 ? 25.5 -42.219 -4.375 1 91.12 580 LEU B CA 1
ATOM 9669 C C . LEU B 1 580 ? 26.75 -41.469 -3.941 1 91.12 580 LEU B C 1
ATOM 9671 O O . LEU B 1 580 ? 27.766 -41.469 -4.641 1 91.12 580 LEU B O 1
#

Foldseek 3Di:
DVQQAFDLVLLPVDPVVLVVLLVVLLPLLLVLLVCQVPCLVDLVSVVVNVVSVVVSVQSLQSQQQSLVVVCQQFVPDVVSVVSNVSSVVSVVVSVVSCLRPLVVCLVCVVSVVVSCVDPVNVQCVLVVVLSNVLSLLDDDSVLVVVVVVCVVVLCVLLVVLCCCQPPNFAWDAQVPHGAHPVCLLVQLQDPDVSSLVCSLVGHLVSLVVCLQVLLVSLLVNLVSLQVSCVNSPHPFSLRVVCSNQDHDCLLLVLLLVLCLVLLVLLQVVLVVLCVLNVHQFAAPSSLNHASFDDDWAFADPVRLLVLLLVLCCLLDDVLSVVSVCCSVNRQENADDDPRRNDDKAWDDALSGQGHIYDHHDRGPVNSLRVLLRSQQRVLLVLLSVQGDRSQSAADPLQRRQSSLLSSVSSLVSQCVVCVVPLSSLSRSLRVVLVLCCVQSLVLSLVLVLLVVVSVCVVVVHRRGSVNQLVSSLVSVCSNNDDRYDSDSSSSSVVSNDSVSSVRSSSNSRNLSNLSSVVLNVCSVPVHPLLSVLVSQLSRRRVSDRPQVSCVSSPDHSSNSPSSNVSSVVSSVSVVVSVVD/DVQQAFDLVLLPVDPVRLVVLLVVLLPLLLVLLVCQVPCLVDLVSVVVSVVSVLVSVQSLQSQQQSLVVVCQQFVPDVVSVVSNVSSVVSVVVSVVSCLRPLVVCLVCVVSVVVSCVDPVNVQCPLVVVLSNVLSLLDDDSVLVVVVVVCVVVLCVLLVVLCCCQPPNFAWDAQVPHGAHPVCLLVQLQDPDVSSLVSSLVRHLVSLVVCLQVLLVSLLVNLVSLQVSCVNSPHPFSLRVVCSNQDHDCLLLVLLLVLCLVLLVLLQVVLVVLCVLNVHQFAAPSSQNHASFDDDWAFADPVRLLVLLCVLCVLLDDVLSVVSVCCSVNRQENQDDDPRRNDDKAWDDALSDQGHIYDHHDRGPVNSLSVQLRSQQRVLLVLLSVQGDRSQSAADPLQRRQSSLLSSVSSLVSQCVVCVVPLSSLSRSLRVVLVLCCVQSLVLSLVLVLLVVVSVCVVVVHRRGSVNQLVSSLVSVCSNNDDRYDSDSSSSSVVSNDSVSSVRSSSNSRNLSNLSSLVLNVCSVPVHPLLSVLVSQLSRRRVSDRNQVSCVSSPDHSSNSPSNNVSSVVSSVSVVVSVVD

Solvent-accessible surface area (backbone atoms only — not comparable to full-atom values): 60167 Å² total; per-residue (Å²): 125,84,81,36,44,45,55,62,48,76,70,41,79,40,72,66,55,47,53,52,50,49,59,49,45,69,55,55,51,57,57,60,50,74,39,66,95,40,52,78,76,38,66,68,48,33,53,51,48,55,53,51,50,49,54,49,50,52,53,52,43,53,54,42,43,54,23,47,53,52,17,39,64,32,59,76,42,63,69,34,47,48,46,32,51,51,41,52,51,50,52,51,52,41,53,56,58,49,60,59,49,63,59,54,45,60,78,38,45,69,60,49,58,57,50,48,70,38,74,91,35,53,83,47,46,50,58,48,54,56,53,58,66,46,48,81,45,53,69,54,72,71,49,44,50,56,58,56,69,41,50,69,64,69,45,39,38,54,52,34,48,46,27,34,67,75,65,31,64,72,43,59,56,43,93,83,36,85,44,49,82,88,53,43,63,61,39,23,36,37,88,47,63,68,52,8,46,47,40,47,50,31,50,36,50,42,44,54,50,38,30,55,25,43,20,44,36,52,41,48,44,45,50,50,42,44,48,52,16,49,77,36,67,34,93,32,40,63,54,46,47,34,48,73,62,62,44,64,67,53,41,58,51,31,48,52,50,48,49,61,76,45,31,64,57,52,31,50,51,45,46,50,50,22,57,76,70,70,43,96,57,30,47,73,48,58,73,57,37,68,88,42,88,70,72,88,65,73,40,53,71,68,53,43,51,53,46,49,57,60,31,49,46,70,60,37,68,70,54,50,52,51,52,49,42,41,63,75,61,24,30,40,23,40,54,79,53,93,47,28,56,80,70,68,46,53,46,66,46,82,85,40,68,49,28,30,47,36,56,63,74,42,29,65,67,40,50,46,48,48,36,27,35,47,20,37,19,51,33,50,47,37,2,41,74,63,32,53,80,89,21,20,63,52,51,74,74,56,52,49,24,46,12,43,19,36,38,50,31,39,51,54,39,50,46,59,73,32,63,89,33,68,44,50,39,44,39,53,51,49,53,50,53,47,46,45,47,60,29,43,51,42,23,37,52,50,38,53,50,52,52,47,56,45,50,38,45,75,71,69,43,79,58,43,41,66,54,51,24,51,55,45,36,54,52,50,38,65,52,47,33,87,49,32,53,75,55,78,57,65,18,45,50,70,70,74,48,70,62,78,69,54,60,82,47,42,47,43,50,21,54,15,46,18,50,8,46,49,49,34,52,34,30,76,71,49,50,70,65,36,29,49,29,48,51,49,47,36,28,39,30,34,61,52,55,60,66,56,42,36,42,73,42,71,44,59,62,68,76,28,55,41,54,49,51,35,53,49,47,51,48,51,54,49,52,53,54,71,74,103,125,85,81,36,44,46,55,62,46,78,71,42,79,40,71,66,56,46,52,52,51,48,59,49,44,67,54,54,50,56,57,60,50,76,39,66,96,42,51,78,77,39,66,68,48,31,52,50,48,55,52,50,50,48,55,50,51,52,53,52,42,53,54,40,41,53,23,47,52,52,18,39,63,30,56,76,42,62,68,34,47,49,44,32,51,51,44,52,52,49,50,51,52,42,53,56,59,51,61,58,52,63,58,53,46,59,78,38,45,69,61,49,58,58,48,47,69,39,76,92,35,52,82,48,46,49,57,47,56,55,54,58,69,47,46,80,45,54,68,53,71,71,49,43,51,56,57,57,71,42,51,70,64,69,45,40,38,55,51,33,48,45,27,34,66,75,64,32,63,72,43,61,56,44,92,85,36,88,43,48,82,86,56,42,62,60,39,24,37,36,90,48,63,65,53,8,45,48,41,48,51,31,50,35,50,42,44,52,49,37,30,54,25,42,21,44,35,52,41,49,45,46,52,48,41,45,49,53,16,49,77,36,66,36,94,32,40,63,53,46,46,35,47,73,60,63,44,64,66,54,42,58,52,29,49,51,52,49,49,63,77,44,30,64,56,53,30,50,50,44,45,50,51,21,55,76,69,70,42,95,57,30,46,72,47,60,72,57,37,67,87,42,89,66,71,87,62,73,39,54,74,69,54,45,51,52,48,50,55,61,32,49,47,69,59,37,68,72,54,47,52,52,51,48,44,42,63,75,60,24,30,42,23,41,55,78,52,94,47,25,54,81,68,68,45,54,47,66,45,84,84,41,68,48,26,31,46,36,56,62,74,42,29,64,66,40,50,46,49,49,35,24,35,48,20,37,18,50,34,50,47,37,2,41,74,63,30,54,79,88,20,21,64,53,51,75,71,56,51,49,22,45,12,42,19,36,37,49,31,38,50,54,39,50,46,60,73,32,63,90,33,68,42,49,39,43,40,52,49,48,52,53,51,47,45,44,46,60,30,42,51,43,23,38,52,49,37,53,50,50,53,50,54,44,49,39,45,75,71,70,42,80,58,42,42,67,53,50,23,52,53,43,36,55,53,49,38,65,51,46,32,88,50,32,52,74,55,77,56,65,20,43,51,72,70,75,45,69,60,76,68,55,61,82,48,43,46,44,50,21,53,16,45,19,50,8,47,49,48,34,52,34,29,76,69,50,50,69,63,36,29,48,28,50,52,50,46,35,26,39,30,34,60,50,54,59,65,56,44,36,40,74,42,70,43,58,60,69,76,28,55,41,52,50,52,35,52,49,49,53,48,51,52,49,53,53,56,71,72,104

Nearest PDB structures (foldseek):
  3ce2-assembly1_A  TM=9.044E-01  e=6.884E-35  Chlamydia abortus S26/3
  2qr4-assembly1_A  TM=8.416E-01  e=4.443E-32  Enterococcus faecium DO
  2qr4-assembly1_B  TM=8.387E-01  e=1.038E-30  Enterococcus faecium DO
  3aho-assembly2_B  TM=7.777E-01  e=4.493E-15  Geobacillus sp. MO-1
  2h1j-assembly1_A  TM=7.363E-01  e=2.853E-14  Geobacillus stearothermophilus

Sequence (1160 aa):
MENNKWDLTYIFKTDKLWNESFDEAKEVIKDIKKYEGKITKSLEGFKQFLKEKEIIDLKVEKLYMYAHLNHDADTSVSKYQEMFSKIQSLYAKYYEYCSFIVTEMKDNKDKIEEYLKDDELKEYRQHFKEVFLRFSHVLSEKEEKILASFSEISQAPYNIFTSLNDTDITFKDVMGENLNDKNFTVFLESKDREKRRIAYENLYEGYKQFSNTYANILSTNVKMNNLNAKLLKYDSARQQSMLQDNIDEKVYDNLVETVNKNLYRLHEYMEYRKNILGLDRLNMYDLYVSTAKNFDVSYTIEEAKEIMFEALKPLGQDYLNILKKCFDEHWIDFTVNDNKMGGAYSSGGYETKPYILMTWKDNLSSLFTLAHEIGHSIHSYYSRHNQTYINSSYKLFLAEIASTTNENLLTNYLLEKYKDNKEALICILNDHLDGYKGTVFRQTQFAEFEQEIHKLDKNGEALTAKRLCDSYKKINEKYYGNNVITDDMISYEWARIPHFYYFFYVYQYATGFSCAVYFANSILNGGKEAVERYINYLKAGCSKFPLEILKDAGVDILNGTVINKALEEFSNKLEVLKTLMENNKWDLTYIFKTDKLWNESFDEAKEVIKDIKKYEGKITKSLEGFKQFLKEKEIIDLKVEKLYMYAHLNHDADTSVSKYQEMFSKIQSLYAKYYEYCSFIVTEMKDNKDKIEEYLKDDELKEYRQHFKEVFLRFSHVLSEKEEKILASFSEISQAPYNIFTSLNDTDITFKDVMGENLNDKNFTVFLESKDREKRRIAYENLYEGYKQFSNTYANILSTNVKMNNLNAKLLKYDSARQQSMLQDNIDEKVYDNLVETVNKNLYRLHEYMEYRKNILGLDRLNMYDLYVSTAKNFDVSYTIEEAKEIMFEALKPLGQDYLNILKKCFDEHWIDFTVNDNKMGGAYSSGGYETKPYILMTWKDNLSSLFTLAHEIGHSIHSYYSRHNQTYINSSYKLFLAEIASTTNENLLTNYLLEKYKDNKEALICILNDHLDGYKGTVFRQTQFAEFEQEIHKLDKNGEALTAKRLCDSYKKINEKYYGNNVITDDMISYEWARIPHFYYFFYVYQYATGFSCAVYFANSILNGGKEAVERYINYLKAGCSKFPLEILKDAGVDILNGTVINKALEEFSNKLEVLKTL

Secondary structure (DSSP, 8-state):
-GGGS--GGGT-S-HHHHHHHHHHHHHHGGGGGGGTTTTTS-HHHHHHHHHHHHHHHHHHHHHHHHHHHHHHH-TT-HHHHHHHHHHHHHHHHHHHHTHHHHHHHHHTHHHHHHHTTSGGGGGGHHHHHHHHHTGGG---HHHHHHHHHTHHHHTHHHHHHHIIIIII-----BTTB---TTTHHHHHT-S-HHHHHHHHHHHHHHHHHTHHHHHHHHHHHHHHHHHHHHHTT-S-HHHHHHHTTT--THHHHHHHHHHHHTHHHHHHHHHHHHHHHT-SSB-GGGSSS-S-S----B--HHHHHHHHHHHTGGG-HHHHHHHHHHHHTT-EE----TTSPSS-EEE--TTS--EEE----SBHHHHHHHHHHHHHHHHHHHHHHHS-HHHH---HHHHHHHHHHHHHHHHHHHHHHTTT-HHHHHHHHHHHHHHHIIIIIHHHHHHHHHHHHHHHHHTT----HHHHHHHHHHHHHHHH-TTB---SGGGGGGGG-GGGGSSS-THHHHHHHHHHHHHHHHHHHSHHHHHHHHHHHHHTTTSS-HHHHHHHTT--GGGSHHHHHHHHHHHHHHHHHHH-/-GGGS--GGGT-S-HHHHHHHHHHHHHHGGGGGGGTTTTTS-HHHHHHHHHHHHHHHHHHHHHHHHHHHHHHH-TT-HHHHHHHHHHHHHHHHHHHHTTHHHHHHHHTHHHHHHHTTSGGGGGGHHHHHHHHHTGGG---HHHHHHHHHTHHHHTHHHHHHHIIIIII-----BTTB---TTTHHHHHT-S-HHHHHHHHHHHHHHHHHTHHHHHHHHHHHHHHHHHHHHHTT-S-HHHHHHHTTT--HHHHHHHHHHHHHTHHHHHHHHHHHHHHTT-SSEEGGGSSS-S-S----B--HHHHHHHHHHHTGGG-HHHHHHHHHHHHTT-EE----TTSPSS-EEE--TTS--EEE----SBHHHHHHHHHHHHHHHHHHHHHHHS-HHHH---HHHHHHHHHHHHHHHHHHHHHHTTT-HHHHHHHHHHHHHHHIIIIIHHHHHHHHHHHHHHHHHTT----HHHHHHHHHHHHHHHH-TTEE--SGGGGGGGG-GGGGSSS-THHHHHHHHHHHHHHHHHHHSHHHHHHHHHHHHHTTTSS-HHHHHHHTT--GGGSHHHHHHHHHHHHHHHHHHH-

pLDDT: mean 93.61, std 5.67, range [37.25, 98.56]

Radius of gyration: 35.06 Å; Cα contacts (8 Å, |Δi|>4): 1583; chains: 2; bounding box: 72×102×80 Å